Protein AF-0000000080701431 (afdb_homodimer)

Structure (mmCIF, N/CA/C/O backbone):
data_AF-0000000080701431-model_v1
#
loop_
_entity.id
_entity.type
_entity.pdbx_description
1 polymer 'Cation transport protein'
#
loop_
_atom_site.group_PDB
_atom_site.id
_atom_site.type_symbol
_atom_site.label_atom_id
_atom_site.label_alt_id
_atom_site.label_comp_id
_atom_site.label_asym_id
_atom_site.label_entity_id
_atom_site.label_seq_id
_atom_site.pdbx_PDB_ins_code
_atom_site.Cartn_x
_atom_site.Cartn_y
_atom_site.Cartn_z
_atom_site.occupancy
_atom_site.B_iso_or_equiv
_atom_site.auth_seq_id
_atom_site.auth_comp_id
_atom_site.auth_asym_id
_atom_site.auth_atom_id
_atom_site.pdbx_PDB_model_num
ATOM 1 N N . MET A 1 1 ? 21.828 13.633 26.547 1 78.06 1 MET A N 1
ATOM 2 C CA . MET A 1 1 ? 20.953 14.578 25.859 1 78.06 1 MET A CA 1
ATOM 3 C C . MET A 1 1 ? 20.766 15.844 26.688 1 78.06 1 MET A C 1
ATOM 5 O O . MET A 1 1 ? 20.688 15.781 27.922 1 78.06 1 MET A O 1
ATOM 9 N N . ASN A 1 2 ? 20.828 17.016 26.078 1 79.94 2 ASN A N 1
ATOM 10 C CA . ASN A 1 2 ? 20.688 18.297 26.766 1 79.94 2 ASN A CA 1
ATOM 11 C C . ASN A 1 2 ? 19.219 18.609 27.062 1 79.94 2 ASN A C 1
ATOM 13 O O . ASN A 1 2 ? 18.641 19.516 26.469 1 79.94 2 ASN A O 1
ATOM 17 N N . TRP A 1 3 ? 18.703 18.016 28.078 1 84.06 3 TRP A N 1
ATOM 18 C CA . TRP A 1 3 ? 17.297 18.062 28.438 1 84.06 3 TRP A CA 1
ATOM 19 C C . TRP A 1 3 ? 16.906 19.453 28.938 1 84.06 3 TRP A C 1
ATOM 21 O O . TRP A 1 3 ? 15.852 19.984 28.562 1 84.06 3 TRP A O 1
ATOM 31 N N . PRO A 1 4 ? 17.75 20.078 29.641 1 84.56 4 PRO A N 1
ATOM 32 C CA . PRO A 1 4 ? 17.375 21.406 30.125 1 84.56 4 PRO A CA 1
ATOM 33 C C . PRO A 1 4 ? 17.172 22.422 29 1 84.56 4 PRO A C 1
ATOM 35 O O . PRO A 1 4 ? 16.281 23.266 29.078 1 84.56 4 PRO A O 1
ATOM 38 N N . TYR A 1 5 ? 17.891 22.281 28.094 1 83.56 5 TYR A N 1
ATOM 39 C CA . TYR A 1 5 ? 17.766 23.203 26.969 1 83.56 5 TYR A CA 1
ATOM 40 C C . TYR A 1 5 ? 16.484 22.906 26.172 1 83.56 5 TYR A C 1
ATOM 42 O O . TYR A 1 5 ? 15.812 23.828 25.719 1 83.56 5 TYR A O 1
ATOM 50 N N . ILE A 1 6 ? 16.203 21.703 25.984 1 85.94 6 ILE A N 1
ATOM 51 C CA . ILE A 1 6 ? 14.977 21.312 25.297 1 85.94 6 ILE A CA 1
ATOM 52 C C . ILE A 1 6 ? 13.766 21.812 26.078 1 85.94 6 ILE A C 1
ATOM 54 O O . ILE A 1 6 ? 12.828 22.375 25.484 1 85.94 6 ILE A O 1
ATOM 58 N N . GLN A 1 7 ? 13.836 21.672 27.328 1 89.12 7 GLN A N 1
ATOM 59 C CA . GLN A 1 7 ? 12.742 22.125 28.172 1 89.12 7 GLN A CA 1
ATOM 60 C C . GLN A 1 7 ? 12.594 23.641 28.094 1 89.12 7 GLN A C 1
ATOM 62 O O . GLN A 1 7 ? 11.477 24.156 28.094 1 89.12 7 GLN A O 1
ATOM 67 N N . TYR A 1 8 ? 13.641 24.297 28.062 1 88.5 8 TYR A N 1
ATOM 68 C CA . TYR A 1 8 ? 13.633 25.75 27.953 1 88.5 8 TYR A CA 1
ATOM 69 C C . TYR A 1 8 ? 12.961 26.203 26.672 1 88.5 8 TYR A C 1
ATOM 71 O O . TYR A 1 8 ? 12.102 27.078 26.688 1 88.5 8 TYR A O 1
ATOM 79 N N . LEU A 1 9 ? 13.289 25.594 25.609 1 85.69 9 LEU A N 1
ATOM 80 C CA . LEU A 1 9 ? 12.742 25.969 24.312 1 85.69 9 LEU A CA 1
ATOM 81 C C . LEU A 1 9 ? 11.258 25.625 24.219 1 85.69 9 LEU A C 1
ATOM 83 O O . LEU A 1 9 ? 10.469 26.406 23.672 1 85.69 9 LEU A O 1
ATOM 87 N N . ILE A 1 10 ? 10.914 24.562 24.766 1 90.12 10 ILE A N 1
ATOM 88 C CA . ILE A 1 10 ? 9.516 24.156 24.781 1 90.12 10 ILE A CA 1
ATOM 89 C C . ILE A 1 10 ? 8.703 25.125 25.625 1 90.12 10 ILE A C 1
ATOM 91 O O . ILE A 1 10 ? 7.574 25.469 25.266 1 90.12 10 ILE A O 1
ATOM 95 N N . GLY A 1 11 ? 9.289 25.453 26.703 1 91.69 11 GLY A N 1
ATOM 96 C CA . GLY A 1 11 ? 8.617 26.422 27.547 1 91.69 11 GLY A CA 1
ATOM 97 C C . GLY A 1 11 ? 8.344 27.734 26.844 1 91.69 11 GLY A C 1
ATOM 98 O O . GLY A 1 11 ? 7.246 28.281 26.969 1 91.69 11 GLY A O 1
ATOM 99 N N . ARG A 1 12 ? 9.219 28.203 26.125 1 89.56 12 ARG A N 1
ATOM 100 C CA . ARG A 1 12 ? 9.055 29.438 25.391 1 89.56 12 ARG A CA 1
ATOM 101 C C . ARG A 1 12 ? 8.008 29.297 24.281 1 89.56 12 ARG A C 1
ATOM 103 O O . ARG A 1 12 ? 7.262 30.234 24 1 89.56 12 ARG A O 1
ATOM 110 N N . LEU A 1 13 ? 8.031 28.172 23.703 1 90.62 13 LEU A N 1
ATOM 111 C CA . LEU A 1 13 ? 7.039 27.906 22.672 1 90.62 13 LEU A CA 1
ATOM 112 C C . LEU A 1 13 ? 5.633 27.906 23.266 1 90.62 13 LEU A C 1
ATOM 114 O O . LEU A 1 13 ? 4.684 28.359 22.625 1 90.62 13 LEU A O 1
ATOM 118 N N . LEU A 1 14 ? 5.527 27.359 24.391 1 93.56 14 LEU A N 1
ATOM 119 C CA . LEU A 1 14 ? 4.227 27.328 25.047 1 93.56 14 LEU A CA 1
ATOM 120 C C . LEU A 1 14 ? 3.766 28.75 25.375 1 93.56 14 LEU A C 1
ATOM 122 O O . LEU A 1 14 ? 2.568 29.047 25.328 1 93.56 14 LEU A O 1
ATOM 126 N N . MET A 1 15 ? 4.676 29.594 25.703 1 93.38 15 MET A N 1
ATOM 127 C CA . MET A 1 15 ? 4.32 30.984 25.938 1 93.38 15 MET A CA 1
ATOM 128 C C . MET A 1 15 ? 3.807 31.656 24.672 1 93.38 15 MET A C 1
ATOM 130 O O . MET A 1 15 ? 2.869 32.438 24.719 1 93.38 15 MET A O 1
ATOM 134 N N . VAL A 1 16 ? 4.422 31.312 23.625 1 91.56 16 VAL A N 1
ATOM 135 C CA . VAL A 1 16 ? 3.977 31.844 22.344 1 91.56 16 VAL A CA 1
ATOM 136 C C . VAL A 1 16 ? 2.582 31.312 22.031 1 91.56 16 VAL A C 1
ATOM 138 O O . VAL A 1 16 ? 1.734 32.031 21.5 1 91.56 16 VAL A O 1
ATOM 141 N N . LEU A 1 17 ? 2.357 30.047 22.312 1 93.56 17 LEU A N 1
ATOM 142 C CA . LEU A 1 17 ? 1.045 29.453 22.078 1 93.56 17 LEU A CA 1
ATOM 143 C C . LEU A 1 17 ? -0.028 30.188 22.891 1 93.56 17 LEU A C 1
ATOM 145 O O . LEU A 1 17 ? -1.142 30.391 22.391 1 93.56 17 LEU A O 1
ATOM 149 N N . SER A 1 18 ? 0.318 30.531 24.094 1 95.75 18 SER A N 1
ATOM 150 C CA . SER A 1 18 ? -0.618 31.281 24.922 1 95.75 18 SER A CA 1
ATOM 151 C C . SER A 1 18 ? -1.02 32.594 24.266 1 95.75 18 SER A C 1
ATOM 153 O O . SER A 1 18 ? -2.193 32.969 24.281 1 95.75 18 SER A O 1
ATOM 155 N N . LEU A 1 19 ? -0.115 33.219 23.594 1 93.81 19 LEU A N 1
ATOM 156 C CA . LEU A 1 19 ? -0.383 34.469 22.906 1 93.81 19 LEU A CA 1
ATOM 157 C C . LEU A 1 19 ? -1.188 34.25 21.625 1 93.81 19 LEU A C 1
ATOM 159 O O . LEU A 1 19 ? -1.981 35.094 21.219 1 93.81 19 LEU A O 1
ATOM 163 N N . LEU A 1 20 ? -0.978 33.125 21.047 1 94.12 20 LEU A N 1
ATOM 164 C CA . LEU A 1 20 ? -1.674 32.812 19.812 1 94.12 20 LEU A CA 1
ATOM 165 C C . LEU A 1 20 ? -3.15 32.531 20.078 1 94.12 20 LEU A C 1
ATOM 167 O O . LEU A 1 20 ? -3.957 32.5 19.141 1 94.12 20 LEU A O 1
ATOM 171 N N . MET A 1 21 ? -3.521 32.312 21.297 1 96.69 21 MET A N 1
ATOM 172 C CA . MET A 1 21 ? -4.926 32.094 21.641 1 96.69 21 MET A CA 1
ATOM 173 C C . MET A 1 21 ? -5.668 33.438 21.766 1 96.69 21 MET A C 1
ATOM 175 O O . MET A 1 21 ? -6.902 33.438 21.797 1 96.69 21 MET A O 1
ATOM 179 N N . LEU A 1 22 ? -4.98 34.531 21.672 1 96.31 22 LEU A N 1
ATOM 180 C CA . LEU A 1 22 ? -5.551 35.844 21.891 1 96.31 22 LEU A CA 1
ATOM 181 C C . LEU A 1 22 ? -6.52 36.219 20.766 1 96.31 22 LEU A C 1
ATOM 183 O O . LEU A 1 22 ? -7.613 36.719 21.031 1 96.31 22 LEU A O 1
ATOM 187 N N . PRO A 1 23 ? -6.129 35.969 19.5 1 96.12 23 PRO A N 1
ATOM 188 C CA . PRO A 1 23 ? -7.094 36.312 18.453 1 96.12 23 PRO A CA 1
ATOM 189 C C . PRO A 1 23 ? -8.43 35.594 18.625 1 96.12 23 PRO A C 1
ATOM 191 O O . PRO A 1 23 ? -9.484 36.188 18.375 1 96.12 23 PRO A O 1
ATOM 194 N N . SER A 1 24 ? -8.422 34.406 19 1 96.75 24 SER A N 1
ATOM 195 C CA . SER A 1 24 ? -9.664 33.656 19.219 1 96.75 24 SER A CA 1
ATOM 196 C C . SER A 1 24 ? -10.438 34.25 20.406 1 96.75 24 SER A C 1
ATOM 198 O O . SER A 1 24 ? -11.672 34.25 20.406 1 96.75 24 SER A O 1
ATOM 200 N N . LEU A 1 25 ? -9.719 34.688 21.453 1 96.69 25 LEU A N 1
ATOM 201 C CA . LEU A 1 25 ? -10.367 35.344 22.578 1 96.69 25 LEU A CA 1
ATOM 202 C C . LEU A 1 25 ? -11.039 36.625 22.141 1 96.69 25 LEU A C 1
ATOM 204 O O . LEU A 1 25 ? -12.148 36.938 22.594 1 96.69 25 LEU A O 1
ATOM 208 N N . LEU A 1 26 ? -10.383 37.375 21.297 1 96.62 26 LEU A N 1
ATOM 209 C CA . LEU A 1 26 ? -10.961 38.625 20.781 1 96.62 26 LEU A CA 1
ATOM 210 C C . LEU A 1 26 ? -12.234 38.344 20 1 96.62 26 LEU A C 1
ATOM 212 O O . LEU A 1 26 ? -13.203 39.094 20.078 1 96.62 26 LEU A O 1
ATOM 216 N N . VAL A 1 27 ? -12.195 37.281 19.219 1 96.56 27 VAL A N 1
ATOM 217 C CA . VAL A 1 27 ? -13.383 36.906 18.469 1 96.56 27 VAL A CA 1
ATOM 218 C C . VAL A 1 27 ? -14.516 36.531 19.438 1 96.56 27 VAL A C 1
ATOM 220 O O . VAL A 1 27 ? -15.68 36.875 19.188 1 96.56 27 VAL A O 1
ATOM 223 N N . ALA A 1 28 ? -14.211 35.906 20.547 1 96.19 28 ALA A N 1
ATOM 224 C CA . ALA A 1 28 ? -15.219 35.562 21.547 1 96.19 28 ALA A CA 1
ATOM 225 C C . ALA A 1 28 ? -15.875 36.812 22.109 1 96.19 28 ALA A C 1
ATOM 227 O O . ALA A 1 28 ? -17.078 36.844 22.344 1 96.19 28 ALA A O 1
ATOM 228 N N . VAL A 1 29 ? -15.125 37.875 22.297 1 95.69 29 VAL A N 1
ATOM 229 C CA . VAL A 1 29 ? -15.625 39.125 22.859 1 95.69 29 VAL A CA 1
ATOM 230 C C . VAL A 1 29 ? -16.422 39.906 21.812 1 95.69 29 VAL A C 1
ATOM 232 O O . VAL A 1 29 ? -17.5 40.438 22.125 1 95.69 29 VAL A O 1
ATOM 235 N N . ILE A 1 30 ? -15.938 39.906 20.578 1 94.88 30 ILE A N 1
ATOM 236 C CA . ILE A 1 30 ? -16.594 40.656 19.516 1 94.88 30 ILE A CA 1
ATOM 237 C C . ILE A 1 30 ? -17.953 40.062 19.203 1 94.88 30 ILE A C 1
ATOM 239 O O . ILE A 1 30 ? -18.938 40.781 19.016 1 94.88 30 ILE A O 1
ATOM 243 N N . TYR A 1 31 ? -17.984 38.781 19.203 1 94.81 31 TYR A N 1
ATOM 244 C CA . TYR A 1 31 ? -19.234 38.125 18.859 1 94.81 31 TYR A CA 1
ATOM 245 C C . TYR A 1 31 ? -20.062 37.844 20.109 1 94.81 31 TYR A C 1
ATOM 247 O O . TYR A 1 31 ? -21.125 37.188 20.031 1 94.81 31 TYR A O 1
ATOM 255 N N . GLN A 1 32 ? -19.594 38.25 21.266 1 93.19 32 GLN A N 1
ATOM 256 C CA . GLN A 1 32 ? -20.312 38.188 22.547 1 93.19 32 GLN A CA 1
ATOM 257 C C . GLN A 1 32 ? -20.719 36.75 22.844 1 93.19 32 GLN A C 1
ATOM 259 O O . GLN A 1 32 ? -21.875 36.469 23.156 1 93.19 32 GLN A O 1
ATOM 264 N N . ASN A 1 33 ? -19.672 35.969 22.828 1 94.12 33 ASN A N 1
ATOM 265 C CA . ASN A 1 33 ? -19.922 34.562 23.219 1 94.12 33 ASN A CA 1
ATOM 266 C C . ASN A 1 33 ? -20.172 34.438 24.719 1 94.12 33 ASN A C 1
ATOM 268 O O . ASN A 1 33 ? -19.938 35.406 25.469 1 94.12 33 ASN A O 1
ATOM 272 N N . GLY A 1 34 ? -20.75 33.312 25.156 1 91.81 34 GLY A N 1
ATOM 273 C CA . GLY A 1 34 ? -21.047 33.062 26.562 1 91.81 34 GLY A CA 1
ATOM 274 C C . GLY A 1 34 ? -19.828 33.219 27.453 1 91.81 34 GLY A C 1
ATOM 275 O O . GLY A 1 34 ? -18.703 33 27 1 91.81 34 GLY A O 1
ATOM 276 N N . ILE A 1 35 ? -20.047 33.562 28.656 1 93.81 35 ILE A N 1
ATOM 277 C CA . ILE A 1 35 ? -18.984 33.812 29.609 1 93.81 35 ILE A CA 1
ATOM 278 C C . ILE A 1 35 ? -18.141 32.562 29.797 1 93.81 35 ILE A C 1
ATOM 280 O O . ILE A 1 35 ? -16.938 32.625 30 1 93.81 35 ILE A O 1
ATOM 284 N N . LYS A 1 36 ? -18.766 31.5 29.688 1 94.06 36 LYS A N 1
ATOM 285 C CA . LYS A 1 36 ? -18.062 30.234 29.844 1 94.06 36 LYS A CA 1
ATOM 286 C C . LYS A 1 36 ? -17 30.047 28.766 1 94.06 36 LYS A C 1
ATOM 288 O O . LYS A 1 36 ? -15.891 29.578 29.031 1 94.06 36 LYS A O 1
ATOM 293 N N . VAL A 1 37 ? -17.328 30.406 27.578 1 95.44 37 VAL A N 1
ATOM 294 C CA . VAL A 1 37 ? -16.406 30.281 26.438 1 95.44 37 VAL A CA 1
ATOM 295 C C . VAL A 1 37 ? -15.266 31.266 26.594 1 95.44 37 VAL A C 1
ATOM 297 O O . VAL A 1 37 ? -14.102 30.922 26.375 1 95.44 37 VAL A O 1
ATOM 300 N N . ILE A 1 38 ? -15.562 32.469 27 1 96.12 38 ILE A N 1
ATOM 301 C CA . ILE A 1 38 ? -14.539 33.5 27.188 1 96.12 38 ILE A CA 1
ATOM 302 C C . ILE A 1 38 ? -13.562 33.062 28.281 1 96.12 38 ILE A C 1
ATOM 304 O O . ILE A 1 38 ? -12.344 33.125 28.094 1 96.12 38 ILE A O 1
ATOM 308 N N . LEU A 1 39 ? -14.117 32.5 29.328 1 95.94 39 LEU A N 1
ATOM 309 C CA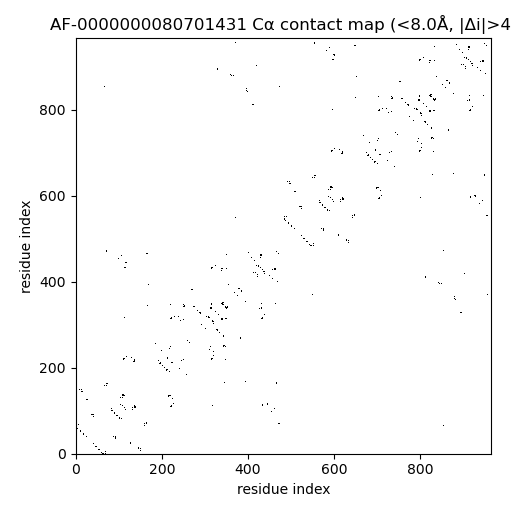 . LEU A 1 39 ? -13.289 32.062 30.438 1 95.94 39 LEU A CA 1
ATOM 310 C C . LEU A 1 39 ? -12.445 30.859 30.047 1 95.94 39 LEU A C 1
ATOM 312 O O . LEU A 1 39 ? -11.336 30.688 30.547 1 95.94 39 LEU A O 1
ATOM 316 N N . SER A 1 40 ? -13 30.031 29.203 1 96.44 40 SER A N 1
ATOM 317 C CA . SER A 1 40 ? -12.242 28.875 28.766 1 96.44 40 SER A CA 1
ATOM 318 C C . SER A 1 40 ? -10.953 29.297 28.062 1 96.44 40 SER A C 1
ATOM 320 O O . SER A 1 40 ? -9.906 28.672 28.25 1 96.44 40 SER A O 1
ATOM 322 N N . PHE A 1 41 ? -11 30.312 27.219 1 97.25 41 PHE A N 1
ATOM 323 C CA . PHE A 1 41 ? -9.805 30.797 26.547 1 97.25 41 PHE A CA 1
ATOM 324 C C . PHE A 1 41 ? -8.859 31.484 27.516 1 97.25 41 PHE A C 1
ATOM 326 O O . PHE A 1 41 ? -7.645 31.266 27.469 1 97.25 41 PHE A O 1
ATOM 333 N N . VAL A 1 42 ? -9.414 32.25 28.453 1 97.19 42 VAL A N 1
ATOM 334 C CA . VAL A 1 42 ? -8.586 32.969 29.422 1 97.19 42 VAL A CA 1
ATOM 335 C C . VAL A 1 42 ? -7.848 31.969 30.312 1 97.19 42 VAL A C 1
ATOM 337 O O . VAL A 1 42 ? -6.637 32.094 30.516 1 97.19 42 VAL A O 1
ATOM 340 N N . ILE A 1 43 ? -8.562 31.016 30.797 1 97.38 43 ILE A N 1
ATOM 341 C CA . ILE A 1 43 ? -7.965 30.016 31.688 1 97.38 43 ILE A CA 1
ATOM 342 C C . ILE A 1 43 ? -6.898 29.219 30.922 1 97.38 43 ILE A C 1
ATOM 344 O O . ILE A 1 43 ? -5.824 28.938 31.469 1 97.38 43 ILE A O 1
ATOM 348 N N . SER A 1 44 ? -7.246 28.828 29.703 1 97.69 44 SER A N 1
ATOM 349 C CA . SER A 1 44 ? -6.281 28.094 28.891 1 97.69 44 SER A CA 1
ATOM 350 C C . SER A 1 44 ? -5.02 28.922 28.656 1 97.69 44 SER A C 1
ATOM 352 O O . SER A 1 44 ? -3.908 28.391 28.703 1 97.69 44 SER A O 1
ATOM 354 N N . MET A 1 45 ? -5.148 30.188 28.391 1 97.75 45 MET A N 1
ATOM 355 C CA . MET A 1 45 ? -4.012 31.078 28.156 1 97.75 45 MET A CA 1
ATOM 356 C C . MET A 1 45 ? -3.15 31.203 29.406 1 97.75 45 MET A C 1
ATOM 358 O O . MET A 1 45 ? -1.923 31.125 29.328 1 97.75 45 MET A O 1
ATOM 362 N N . VAL A 1 46 ? -3.791 31.344 30.5 1 97.38 46 VAL A N 1
ATOM 363 C CA . VAL A 1 46 ? -3.076 31.531 31.766 1 97.38 46 VAL A CA 1
ATOM 364 C C . VAL A 1 46 ? -2.328 30.25 32.125 1 97.38 46 VAL A C 1
ATOM 366 O O . VAL A 1 46 ? -1.149 30.297 32.5 1 97.38 46 VAL A O 1
ATOM 369 N N . ILE A 1 47 ? -2.994 29.156 32.031 1 97.44 47 ILE A N 1
ATOM 370 C CA . ILE A 1 47 ? -2.371 27.875 32.375 1 97.44 47 ILE A CA 1
ATOM 371 C C . ILE A 1 47 ? -1.174 27.641 31.453 1 97.44 47 ILE A C 1
ATOM 373 O O . ILE A 1 47 ? -0.091 27.266 31.922 1 97.44 47 ILE 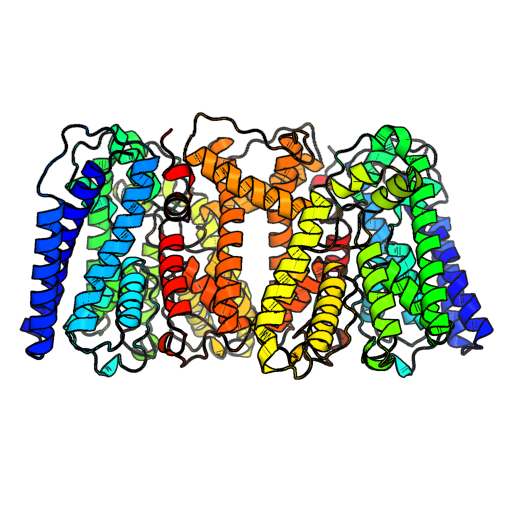A O 1
ATOM 377 N N . THR A 1 48 ? -1.405 27.812 30.172 1 97.31 48 THR A N 1
ATOM 378 C CA . THR A 1 48 ? -0.346 27.562 29.203 1 97.31 48 THR A CA 1
ATOM 379 C C . THR A 1 48 ? 0.821 28.531 29.422 1 97.31 48 THR A C 1
ATOM 381 O O . THR A 1 48 ? 1.984 28.125 29.328 1 97.31 48 THR A O 1
ATOM 384 N N . PHE A 1 49 ? 0.527 29.719 29.734 1 96.56 49 PHE A N 1
ATOM 385 C CA . PHE A 1 49 ? 1.569 30.703 29.984 1 96.56 49 PHE A CA 1
ATOM 386 C C . PHE A 1 49 ? 2.355 30.375 31.25 1 96.56 49 PHE A C 1
ATOM 388 O O . PHE A 1 49 ? 3.586 30.453 31.25 1 96.56 49 PHE A O 1
ATOM 395 N N . ILE A 1 50 ? 1.697 30.016 32.281 1 96.94 50 ILE A N 1
ATOM 396 C CA . ILE A 1 50 ? 2.348 29.688 33.531 1 96.94 50 ILE A CA 1
ATOM 397 C C . ILE A 1 50 ? 3.234 28.469 33.375 1 96.94 50 ILE A C 1
ATOM 399 O O . ILE A 1 50 ? 4.383 28.453 33.812 1 96.94 50 ILE A O 1
ATOM 403 N N . VAL A 1 51 ? 2.723 27.469 32.781 1 96.31 51 VAL A N 1
ATOM 404 C CA . VAL A 1 51 ? 3.502 26.266 32.562 1 96.31 51 VAL A CA 1
ATOM 405 C C . VAL A 1 51 ? 4.715 26.578 31.672 1 96.31 51 VAL A C 1
ATOM 407 O O . VAL A 1 51 ? 5.816 26.094 31.938 1 96.31 51 VAL A O 1
ATOM 410 N N . GLY A 1 52 ? 4.504 27.344 30.656 1 94.94 52 GLY A N 1
ATOM 411 C CA . GLY A 1 52 ? 5.613 27.75 29.812 1 94.94 52 GLY A CA 1
ATOM 412 C C . GLY A 1 52 ? 6.672 28.547 30.562 1 94.94 52 GLY A C 1
ATOM 413 O O . GLY A 1 52 ? 7.867 28.312 30.375 1 94.94 52 GLY A O 1
ATOM 414 N N . LYS A 1 53 ? 6.211 29.406 31.391 1 94.06 53 LYS A N 1
ATOM 415 C CA . LYS A 1 53 ? 7.129 30.234 32.156 1 94.06 53 LYS A CA 1
ATOM 416 C C . LYS A 1 53 ? 7.914 29.406 33.188 1 94.06 53 LYS A C 1
ATOM 418 O O . LYS A 1 53 ? 9.109 29.625 33.375 1 94.06 53 LYS A O 1
ATOM 423 N N . VAL A 1 54 ? 7.254 28.5 33.75 1 94.31 54 VAL A N 1
ATOM 424 C CA . VAL A 1 54 ? 7.902 27.641 34.75 1 94.31 54 VAL A CA 1
ATOM 425 C C . VAL A 1 54 ? 8.93 26.75 34.062 1 94.31 54 VAL A C 1
ATOM 427 O O . VAL A 1 54 ? 10.016 26.516 34.594 1 94.31 54 VAL A O 1
ATOM 430 N N . MET A 1 55 ? 8.633 26.297 32.906 1 92.62 55 MET A N 1
ATOM 431 C CA . MET A 1 55 ? 9.539 25.422 32.156 1 92.62 55 MET A CA 1
ATOM 432 C C . MET A 1 55 ? 10.734 26.219 31.625 1 92.62 55 MET A C 1
ATOM 434 O O . MET A 1 55 ? 11.82 25.656 31.453 1 92.62 55 MET A O 1
ATOM 438 N N . SER A 1 56 ? 10.609 27.469 31.359 1 88.69 56 SER A N 1
ATOM 439 C CA . SER A 1 56 ? 11.664 28.266 30.766 1 88.69 56 SER A CA 1
ATOM 440 C C . SER A 1 56 ? 12.367 29.141 31.797 1 88.69 56 SER A C 1
ATOM 442 O O . SER A 1 56 ? 13.039 30.109 31.453 1 88.69 56 SER A O 1
ATOM 444 N N . PHE A 1 57 ? 12.211 28.859 32.969 1 83.44 57 PHE A N 1
ATOM 445 C CA . PHE A 1 57 ? 12.711 29.734 34.031 1 83.44 57 PHE A CA 1
ATOM 446 C C . PHE A 1 57 ? 14.234 29.766 34.031 1 83.44 57 PHE A C 1
ATOM 448 O O . PHE A 1 57 ? 14.836 30.812 34.25 1 83.44 57 PHE A O 1
ATOM 455 N N . ARG A 1 58 ? 15.008 28.625 33.75 1 78.25 58 ARG A N 1
ATOM 456 C CA . ARG A 1 58 ? 16.469 28.609 33.781 1 78.25 58 ARG A CA 1
ATOM 457 C C . ARG A 1 58 ? 17.047 28.359 32.406 1 78.25 58 ARG A C 1
ATOM 459 O O . ARG A 1 58 ? 16.75 27.344 31.766 1 78.25 58 ARG A O 1
ATOM 466 N N . GLN A 1 59 ? 17.672 29.406 31.922 1 77.19 59 GLN A N 1
ATOM 467 C CA . GLN A 1 59 ? 18.375 29.203 30.656 1 77.19 59 GLN A CA 1
ATOM 468 C C . GLN A 1 59 ? 19.672 28.422 30.875 1 77.19 59 GLN A C 1
ATOM 470 O O . GLN A 1 59 ? 20.531 28.844 31.641 1 77.19 59 GLN A O 1
ATOM 475 N N . PRO A 1 60 ? 19.609 27.312 30.172 1 77.19 60 PRO A N 1
ATOM 476 C CA . PRO A 1 60 ? 20.828 26.5 30.375 1 77.19 60 PRO A CA 1
ATOM 477 C C . PRO A 1 60 ? 22.062 27.125 29.719 1 77.19 60 PRO A C 1
ATOM 479 O O . PRO A 1 60 ? 21.938 27.844 28.734 1 77.19 60 PRO A O 1
ATOM 482 N N . GLU A 1 61 ? 23.266 26.828 30.297 1 68.81 61 GLU A N 1
ATOM 483 C CA . GLU A 1 61 ? 24.531 27.375 29.844 1 68.81 61 GLU A CA 1
ATOM 484 C C . GLU A 1 61 ? 25.016 26.672 28.578 1 68.81 61 GLU A C 1
ATOM 486 O O . GLU A 1 61 ? 25.547 27.312 27.672 1 68.81 61 GLU A O 1
ATOM 491 N N . LYS A 1 62 ? 24.828 25.312 28.469 1 65.88 62 LYS A N 1
ATOM 492 C CA . LYS A 1 62 ? 25.344 24.578 27.312 1 65.88 62 LYS A CA 1
ATOM 493 C C . LYS A 1 62 ? 24.297 24.484 26.203 1 65.88 62 LYS A C 1
ATOM 495 O O . LYS A 1 62 ? 23.203 23.953 26.422 1 65.88 62 LYS A O 1
ATOM 500 N N . ASP A 1 63 ? 24.672 25.172 25.203 1 66.81 63 ASP A N 1
ATOM 501 C CA . ASP A 1 63 ? 23.703 25.219 24.125 1 66.81 63 ASP A CA 1
ATOM 502 C C . ASP A 1 63 ? 24.094 24.281 22.984 1 66.81 63 ASP A C 1
ATOM 504 O O . ASP A 1 63 ? 23.859 24.578 21.812 1 66.81 63 ASP A O 1
ATOM 508 N N . VAL A 1 64 ? 24.797 23.141 23.406 1 64.06 64 VAL A N 1
ATOM 509 C CA . VAL A 1 64 ? 25.188 22.219 22.344 1 64.06 64 VAL A CA 1
ATOM 510 C C . VAL A 1 64 ? 23.969 21.438 21.859 1 64.06 64 VAL A C 1
ATOM 512 O O . VAL A 1 64 ? 23.203 20.906 22.672 1 64.06 64 VAL A O 1
ATOM 515 N N . PHE A 1 65 ? 23.641 21.609 20.594 1 68.38 65 PHE A N 1
ATOM 516 C CA . PHE A 1 65 ? 22.438 21.078 19.984 1 68.38 65 PHE A CA 1
ATOM 517 C C . PHE A 1 65 ? 22.781 20.172 18.812 1 68.38 65 PHE A C 1
ATOM 519 O O . PHE A 1 65 ? 23.422 20.609 17.844 1 68.38 65 PHE A O 1
ATOM 526 N N . PHE A 1 66 ? 22.578 18.797 19.078 1 71.19 66 PHE A N 1
ATOM 527 C CA . PHE A 1 66 ? 22.844 17.875 17.969 1 71.19 66 PHE A CA 1
ATOM 528 C C . PHE A 1 66 ? 21.531 17.438 17.297 1 71.19 66 PHE A C 1
ATOM 530 O O . PHE A 1 66 ? 20.469 17.969 17.609 1 71.19 66 PHE A O 1
ATOM 537 N N . ALA A 1 67 ? 21.672 16.578 16.266 1 72.06 67 ALA A N 1
ATOM 538 C CA . ALA A 1 67 ? 20.531 16.109 15.461 1 72.06 67 ALA A CA 1
ATOM 539 C C . ALA A 1 67 ? 19.516 15.398 16.328 1 72.06 67 ALA A C 1
ATOM 541 O O . ALA A 1 67 ? 18.297 15.625 16.188 1 72.06 67 ALA A O 1
ATOM 542 N N . ARG A 1 68 ? 19.984 14.695 17.25 1 76.81 68 ARG A N 1
ATOM 543 C CA . ARG A 1 68 ? 19.109 13.914 18.125 1 76.81 68 ARG A CA 1
ATOM 544 C C . ARG A 1 68 ? 18.219 14.828 18.969 1 76.81 68 ARG A C 1
ATOM 546 O O . ARG A 1 68 ? 17.016 14.594 19.094 1 76.81 68 ARG A O 1
ATOM 553 N N . GLU A 1 69 ? 18.75 15.859 19.469 1 79.06 69 GLU A N 1
ATOM 554 C CA . GLU A 1 69 ? 18 16.812 20.281 1 79.06 69 GLU A CA 1
ATOM 555 C C . GLU A 1 69 ? 17 17.578 19.453 1 79.06 69 GLU A C 1
ATOM 557 O O . GLU A 1 69 ? 15.906 17.922 19.938 1 79.06 69 GLU A O 1
ATOM 562 N N . GLY A 1 70 ? 17.375 17.812 18.234 1 78.5 70 GLY A N 1
ATOM 563 C CA . GLY A 1 70 ? 16.453 18.516 17.328 1 78.5 70 GLY A CA 1
ATOM 564 C C . GLY A 1 70 ? 15.195 17.719 17.047 1 78.5 70 GLY A C 1
ATOM 565 O O . GLY A 1 70 ? 14.086 18.266 17.094 1 78.5 70 GLY A O 1
ATOM 566 N N . PHE A 1 71 ? 15.383 16.469 16.828 1 80.94 71 PHE A N 1
ATOM 567 C CA . PHE A 1 71 ? 14.242 15.617 16.531 1 80.94 71 PHE A CA 1
ATOM 568 C C . PHE A 1 71 ? 13.328 15.484 17.75 1 80.94 71 PHE A C 1
ATOM 570 O O . PHE A 1 71 ? 12.109 15.531 17.625 1 80.94 71 PHE A O 1
ATOM 577 N N . VAL A 1 72 ? 13.875 15.391 18.828 1 83.88 72 VAL A N 1
ATOM 578 C CA . VAL A 1 72 ? 13.109 15.227 20.062 1 83.88 72 VAL A CA 1
ATOM 579 C C . VAL A 1 72 ? 12.375 16.516 20.391 1 83.88 72 VAL A C 1
ATOM 581 O O . VAL A 1 72 ? 11.203 16.5 20.781 1 83.88 72 VAL A O 1
ATOM 584 N N . LEU A 1 73 ? 13.031 17.609 20.203 1 84.94 73 LEU A N 1
ATOM 585 C CA . LEU A 1 73 ? 12.445 18.922 20.484 1 84.94 73 LEU A CA 1
ATOM 586 C C . LEU A 1 73 ? 11.203 19.141 19.641 1 84.94 73 LEU A C 1
ATOM 588 O O . LEU A 1 73 ? 10.148 19.516 20.172 1 84.94 73 LEU A O 1
ATOM 592 N N . VAL A 1 74 ? 11.352 18.844 18.406 1 84.56 74 VAL A N 1
ATOM 593 C CA . VAL A 1 74 ? 10.242 19.109 17.484 1 84.56 74 VAL A CA 1
ATOM 594 C C . VAL A 1 74 ? 9.078 18.172 17.797 1 84.56 74 VAL A C 1
ATOM 596 O O . VAL A 1 74 ? 7.926 18.609 17.875 1 84.56 74 VAL A O 1
ATOM 599 N N . SER A 1 75 ? 9.352 17 17.984 1 88.38 75 SER A N 1
ATOM 600 C CA . SER A 1 75 ? 8.297 16.031 18.266 1 88.38 75 SER A CA 1
ATOM 601 C C . SER A 1 75 ? 7.578 16.359 19.562 1 88.38 75 SER A C 1
ATOM 603 O O . SER A 1 75 ? 6.348 16.422 19.609 1 88.38 75 SER A O 1
ATOM 605 N N . LEU A 1 76 ? 8.281 16.656 20.547 1 89.75 76 LEU A N 1
ATOM 606 C CA . LEU A 1 76 ? 7.688 16.938 21.844 1 89.75 76 LEU A CA 1
ATOM 607 C C . LEU A 1 76 ? 6.91 18.25 21.812 1 89.75 76 LEU A C 1
ATOM 609 O O . LEU A 1 76 ? 5.879 18.391 22.469 1 89.75 76 LEU A O 1
ATOM 613 N N . SER A 1 77 ? 7.449 19.156 21.109 1 90.12 77 SER A N 1
ATOM 614 C CA . SER A 1 77 ? 6.762 20.438 20.984 1 90.12 77 SER A CA 1
ATOM 615 C C . SER A 1 77 ? 5.387 20.266 20.359 1 90.12 77 SER A C 1
ATOM 617 O O . SER A 1 77 ? 4.406 20.859 20.828 1 90.12 77 SER A O 1
ATOM 619 N N . TRP A 1 78 ? 5.316 19.469 19.344 1 91.69 78 TRP A N 1
ATOM 620 C CA . TRP A 1 78 ? 4.043 19.25 18.672 1 91.69 78 TRP A CA 1
ATOM 621 C C . TRP A 1 78 ? 3.051 18.531 19.578 1 91.69 78 TRP A C 1
ATOM 623 O O . TRP A 1 78 ? 1.854 18.844 19.562 1 91.69 78 TRP A O 1
ATOM 633 N N . PHE A 1 79 ? 3.559 17.641 20.359 1 93.69 79 PHE A N 1
ATOM 634 C CA . PHE A 1 79 ? 2.693 16.938 21.297 1 93.69 79 PHE A CA 1
ATOM 635 C C . PHE A 1 79 ? 2.168 17.891 22.375 1 93.69 79 PHE A C 1
ATOM 637 O O . PHE A 1 79 ? 0.972 17.891 22.672 1 93.69 79 PHE A O 1
ATOM 644 N N . LEU A 1 80 ? 2.957 18.734 22.859 1 93.94 80 LEU A N 1
ATOM 645 C CA . LEU A 1 80 ? 2.578 19.625 23.953 1 93.94 80 LEU A CA 1
ATOM 646 C C . LEU A 1 80 ? 1.7 20.766 23.453 1 93.94 80 LEU A C 1
ATOM 648 O O . LEU A 1 80 ? 0.739 21.156 24.125 1 93.94 80 LEU A O 1
ATOM 652 N N . ILE A 1 81 ? 2.039 21.281 22.375 1 94 81 ILE A N 1
ATOM 653 C CA . ILE A 1 81 ? 1.23 22.359 21.812 1 94 81 ILE A CA 1
ATOM 654 C C . ILE A 1 81 ? -0.187 21.859 21.547 1 94 81 ILE A C 1
ATOM 656 O O . ILE A 1 81 ? -1.161 22.562 21.797 1 94 81 ILE A O 1
ATOM 660 N N . SER A 1 82 ? -0.226 20.672 21.062 1 95.69 82 SER A N 1
ATOM 661 C CA . SER A 1 82 ? -1.541 20.078 20.812 1 95.69 82 SER A CA 1
ATOM 662 C C . SER A 1 82 ? -2.291 19.828 22.109 1 95.69 82 SER A C 1
ATOM 664 O O . SER A 1 82 ? -3.506 20.016 22.188 1 95.69 82 SER A O 1
ATOM 666 N N . LEU A 1 83 ? -1.591 19.422 23.062 1 96.56 83 LEU A N 1
ATOM 667 C CA . LEU A 1 83 ? -2.197 19.141 24.359 1 96.56 83 LEU A CA 1
ATOM 668 C C . LEU A 1 83 ? -2.779 20.406 24.969 1 96.56 83 LEU A C 1
ATOM 670 O O . LEU A 1 83 ? -3.928 20.422 25.422 1 96.56 83 LEU A O 1
ATOM 674 N N . PHE A 1 84 ? -2.025 21.484 24.953 1 96.75 84 PHE A N 1
ATOM 675 C CA . PHE A 1 84 ? -2.48 22.734 25.531 1 96.75 84 PHE A CA 1
ATOM 676 C C . PHE A 1 84 ? -3.453 23.453 24.609 1 96.75 84 PHE A C 1
ATOM 678 O O . PHE A 1 84 ? -4.316 24.203 25.062 1 96.75 84 PHE A O 1
ATOM 685 N N . GLY A 1 85 ? -3.291 23.188 23.344 1 96.44 85 GLY A N 1
ATOM 686 C CA . GLY A 1 85 ? -4.238 23.75 22.406 1 96.44 85 GLY A CA 1
ATOM 687 C C . GLY A 1 85 ? -5.621 23.141 22.5 1 96.44 85 GLY A C 1
ATOM 688 O O . GLY A 1 85 ? -6.594 23.703 22 1 96.44 85 GLY A O 1
ATOM 689 N N . ALA A 1 86 ? -5.676 22.016 23.109 1 97.31 86 ALA A N 1
ATOM 690 C CA . ALA A 1 86 ? -6.941 21.297 23.266 1 97.31 86 ALA A CA 1
ATOM 691 C C . ALA A 1 86 ? -7.742 21.859 24.438 1 97.31 86 ALA A C 1
ATOM 693 O O . ALA A 1 86 ? -8.938 21.594 24.562 1 97.31 86 ALA A O 1
ATOM 694 N N . LEU A 1 87 ? -7.172 22.641 25.266 1 96.88 87 LEU A N 1
ATOM 695 C CA . LEU A 1 87 ? -7.77 23.078 26.516 1 96.88 87 LEU A CA 1
ATOM 696 C C . LEU A 1 87 ? -9 23.953 26.266 1 96.88 87 LEU A C 1
ATOM 698 O O . LEU A 1 87 ? -10.039 23.766 26.891 1 96.88 87 LEU A O 1
ATOM 702 N N . PRO A 1 88 ? -8.906 24.891 25.328 1 96.31 88 PRO A N 1
ATOM 703 C CA . PRO A 1 88 ? -10.109 25.703 25.094 1 96.31 88 PRO A CA 1
ATOM 704 C C . PRO A 1 88 ? -11.312 24.875 24.672 1 96.31 88 PRO A C 1
ATOM 706 O O . PRO A 1 88 ? -12.445 25.172 25.047 1 96.31 88 PRO A O 1
ATOM 709 N N . PHE A 1 89 ? -11.109 23.844 23.938 1 95.38 89 PHE A N 1
ATOM 710 C CA . PHE A 1 89 ? -12.195 22.984 23.484 1 95.38 89 PHE A CA 1
ATOM 711 C C . PHE A 1 89 ? -12.82 22.25 24.672 1 95.38 89 PHE A C 1
ATOM 713 O O . PHE A 1 89 ? -14.047 22.156 24.766 1 95.38 89 PHE A O 1
ATOM 720 N N . TYR A 1 90 ? -12.008 21.766 25.5 1 95.25 90 TYR A N 1
ATOM 721 C CA . TYR A 1 90 ? -12.461 20.969 26.625 1 95.25 90 TYR A CA 1
ATOM 722 C C . TYR A 1 90 ? -13.102 21.828 27.703 1 95.25 90 TYR A C 1
ATOM 724 O O . TYR A 1 90 ? -14.18 21.516 28.203 1 95.25 90 TYR A O 1
ATOM 732 N N . LEU A 1 91 ? -12.516 22.984 28.062 1 95.25 91 LEU A N 1
ATOM 733 C CA . LEU A 1 91 ? -12.961 23.828 29.156 1 95.25 91 LEU A CA 1
ATOM 734 C C . LEU A 1 91 ? -14.219 24.594 28.781 1 95.25 91 LEU A C 1
ATOM 736 O O . LEU A 1 91 ? -14.992 25 29.656 1 95.25 91 LEU A O 1
ATOM 740 N N . SER A 1 92 ? -14.461 24.859 27.562 1 93.38 92 SER A N 1
ATOM 741 C CA . SER A 1 92 ? -15.664 25.547 27.109 1 93.38 92 SER A CA 1
ATOM 742 C C . SER A 1 92 ? -16.891 24.656 27.266 1 93.38 92 SER A C 1
ATOM 744 O O . SER A 1 92 ? -18.016 25.156 27.359 1 93.38 92 SER A O 1
ATOM 746 N N . GLY A 1 93 ? -16.672 23.281 27.219 1 89.75 93 GLY A N 1
ATOM 747 C CA . GLY A 1 93 ? -17.781 22.328 27.281 1 89.75 93 GLY A CA 1
ATOM 748 C C . GLY A 1 93 ? -18.328 21.953 25.922 1 89.75 93 GLY A C 1
ATOM 749 O O . GLY A 1 93 ? -19.266 21.156 25.812 1 89.75 93 GLY A O 1
ATOM 750 N N . ALA A 1 94 ? -17.734 22.531 24.953 1 87.94 94 ALA A N 1
ATOM 751 C CA . ALA A 1 94 ? -18.156 22.172 23.594 1 87.94 94 ALA A CA 1
ATOM 752 C C . ALA A 1 94 ? -17.781 20.734 23.25 1 87.94 94 ALA A C 1
ATOM 754 O O . ALA A 1 94 ? -18.469 20.078 22.469 1 87.94 94 ALA A O 1
ATOM 755 N N . VAL A 1 95 ? -16.688 20.297 23.781 1 89.31 95 VAL A N 1
ATOM 756 C CA . VAL A 1 95 ? -16.25 18.906 23.656 1 89.31 95 VAL A CA 1
ATOM 757 C C . VAL A 1 95 ? -16.188 18.25 25.031 1 89.31 95 VAL A C 1
ATOM 759 O O . VAL A 1 95 ? -15.469 18.719 25.922 1 89.31 95 VAL A O 1
ATOM 762 N N . TYR A 1 96 ? -16.859 17.188 25.141 1 87.5 96 TYR A N 1
ATOM 763 C CA . TYR A 1 96 ? -17.016 16.609 26.469 1 87.5 96 TYR A CA 1
ATOM 764 C C . TYR A 1 96 ? -15.836 15.703 26.812 1 87.5 96 TYR A C 1
ATOM 766 O O . TYR A 1 96 ? -15.406 15.656 27.969 1 87.5 96 TYR A O 1
ATOM 774 N N . SER A 1 97 ? -15.375 15.055 25.891 1 93 97 SER A N 1
ATOM 775 C CA . SER A 1 97 ? -14.258 14.141 26.125 1 93 97 SER A CA 1
ATOM 776 C C . SER A 1 97 ? -12.922 14.812 25.844 1 93 97 SER A C 1
ATOM 778 O O . SER A 1 97 ? -12.758 15.5 24.844 1 93 97 SER A O 1
ATOM 780 N N . PHE A 1 98 ? -11.984 14.664 26.766 1 95.31 98 PHE A N 1
ATOM 781 C CA . PHE A 1 98 ? -10.672 15.266 26.578 1 95.31 98 PHE A CA 1
ATOM 782 C C . PHE A 1 98 ? -9.961 14.648 25.375 1 95.31 98 PHE A C 1
ATOM 784 O O . PHE A 1 98 ? -9.219 15.328 24.672 1 95.31 98 PHE A O 1
ATOM 791 N N . VAL A 1 99 ? -10.172 13.375 25.156 1 95.44 99 VAL A N 1
ATOM 792 C CA . VAL A 1 99 ? -9.555 12.695 24.016 1 95.44 99 VAL A CA 1
ATOM 793 C C . VAL A 1 99 ? -10.062 13.312 22.719 1 95.44 99 VAL A C 1
ATOM 795 O O . VAL A 1 99 ? -9.297 13.508 21.766 1 95.44 99 VAL A O 1
ATOM 798 N N . ASP A 1 100 ? -11.305 13.625 22.719 1 94.38 100 ASP A N 1
ATOM 799 C CA . ASP A 1 100 ? -11.891 14.258 21.531 1 94.38 100 ASP A CA 1
ATOM 800 C C . ASP A 1 100 ? -11.312 15.656 21.328 1 94.38 100 ASP A C 1
ATOM 802 O O . ASP A 1 100 ? -11.055 16.062 20.188 1 94.38 100 ASP A O 1
ATOM 806 N N . ALA A 1 101 ? -11.148 16.375 22.438 1 96 101 ALA A N 1
ATOM 807 C CA . ALA A 1 101 ? -10.555 17.719 22.359 1 96 101 ALA A CA 1
ATOM 808 C C . ALA A 1 101 ? -9.117 17.641 21.844 1 96 101 ALA A C 1
ATOM 810 O O . ALA A 1 101 ? -8.703 18.469 21.031 1 96 101 ALA A O 1
ATOM 811 N N . LEU A 1 102 ? -8.43 16.656 22.375 1 96.81 102 LEU A N 1
ATOM 812 C CA . LEU A 1 102 ? -7.059 16.453 21.922 1 96.81 102 LEU A CA 1
ATOM 813 C C . LEU A 1 102 ? -7.02 16.109 20.438 1 96.81 102 LEU A C 1
ATOM 815 O O . LEU A 1 102 ? -6.18 16.641 19.703 1 96.81 102 LEU A O 1
ATOM 819 N N . PHE A 1 103 ? -7.922 15.258 20.047 1 95.5 103 PHE A N 1
ATOM 820 C CA . PHE A 1 103 ? -8.008 14.867 18.641 1 95.5 103 PHE A CA 1
ATOM 821 C C . PHE A 1 103 ? -8.242 16.094 17.75 1 95.5 103 PHE A C 1
ATOM 823 O O . PHE A 1 103 ? -7.57 16.25 16.734 1 95.5 103 PHE A O 1
ATOM 830 N N . GLU A 1 104 ? -9.109 16.938 18.172 1 94.06 104 GLU A N 1
ATOM 831 C CA . GLU A 1 104 ? -9.438 18.141 17.406 1 94.06 104 GLU A CA 1
ATOM 832 C C . GLU A 1 104 ? -8.242 19.078 17.328 1 94.06 104 GLU A C 1
ATOM 834 O O . GLU A 1 104 ? -7.957 19.641 16.266 1 94.06 104 GLU A O 1
ATOM 839 N N . ALA A 1 105 ? -7.578 19.234 18.406 1 96.56 105 ALA A N 1
ATOM 840 C CA . ALA A 1 105 ? -6.43 20.141 18.453 1 96.56 105 ALA A CA 1
ATOM 841 C C . ALA A 1 105 ? -5.277 19.609 17.594 1 96.56 105 ALA A C 1
ATOM 843 O O . ALA A 1 105 ? -4.66 20.359 16.828 1 96.56 105 ALA A O 1
ATOM 844 N N . VAL A 1 106 ? -5 18.297 17.75 1 96.5 106 VAL A N 1
ATOM 845 C CA . VAL A 1 106 ? -3.934 17.688 16.953 1 96.5 106 VAL A CA 1
ATOM 846 C C . VAL A 1 106 ? -4.262 17.812 15.469 1 96.5 106 VAL A C 1
ATOM 848 O O . VAL A 1 106 ? -3.391 18.141 14.656 1 96.5 106 VAL A O 1
ATOM 851 N N . SER A 1 107 ? -5.484 17.562 15.141 1 94.94 107 SER A N 1
ATOM 852 C CA . SER A 1 107 ? -5.93 17.672 13.758 1 94.94 107 SER A CA 1
ATOM 853 C C . SER A 1 107 ? -5.734 19.078 13.219 1 94.94 107 SER A C 1
ATOM 855 O O . SER A 1 107 ? -5.336 19.266 12.062 1 94.94 107 SER A O 1
ATOM 857 N N . GLY A 1 108 ? -6.004 20.016 14.023 1 95.19 108 GLY A N 1
ATOM 858 C CA . GLY A 1 108 ? -5.82 21.406 13.625 1 95.19 108 GLY A CA 1
ATOM 859 C C . GLY A 1 108 ? -4.367 21.781 13.414 1 95.19 108 GLY A C 1
ATOM 860 O O . GLY A 1 108 ? -3.982 22.203 12.328 1 95.19 108 GLY A O 1
ATOM 861 N N . PHE A 1 109 ? -3.555 21.5 14.367 1 95.06 109 PHE A N 1
ATOM 862 C CA . PHE A 1 109 ? -2.156 21.891 14.297 1 95.06 109 PHE A CA 1
ATOM 863 C C . PHE A 1 109 ? -1.418 21.125 13.211 1 95.06 109 PHE A C 1
ATOM 865 O O . PHE A 1 109 ? -0.505 21.656 12.578 1 95.06 109 PHE A O 1
ATOM 872 N N . THR A 1 110 ? -1.775 19.906 12.992 1 93.88 110 THR A N 1
ATOM 873 C CA . THR A 1 110 ? -1.122 19.094 11.961 1 93.88 110 THR A CA 1
ATOM 874 C C . THR A 1 110 ? -1.767 19.344 10.594 1 93.88 110 THR A C 1
ATOM 876 O O . THR A 1 110 ? -1.364 18.734 9.602 1 93.88 110 THR A O 1
ATOM 879 N N . THR A 1 111 ? -2.727 20.172 10.547 1 93.94 111 THR A N 1
ATOM 880 C CA . THR A 1 111 ? -3.439 20.547 9.328 1 93.94 111 THR A CA 1
ATOM 881 C C . THR A 1 111 ? -4.09 19.328 8.688 1 93.94 111 THR A C 1
ATOM 883 O O . THR A 1 111 ? -4.066 19.188 7.461 1 93.94 111 THR A O 1
ATOM 886 N N . THR A 1 112 ? -4.559 18.391 9.461 1 92.69 112 THR A N 1
ATOM 887 C CA . THR A 1 112 ? -5.25 17.203 8.961 1 92.69 112 THR A CA 1
ATOM 888 C C . THR A 1 112 ? -6.699 17.531 8.602 1 92.69 112 THR A C 1
ATOM 890 O O . THR A 1 112 ? -7.215 17.062 7.586 1 92.69 112 THR A O 1
ATOM 893 N N . GLY A 1 113 ? -7.41 18.312 9.43 1 90 113 GLY A N 1
ATOM 894 C CA . GLY A 1 113 ? -8.781 18.703 9.148 1 90 113 GLY A CA 1
ATOM 895 C C . GLY A 1 113 ? -9.797 17.641 9.516 1 90 113 GLY A C 1
ATOM 896 O O . GLY A 1 113 ? -10.969 17.734 9.133 1 90 113 GLY A O 1
ATOM 897 N N . ALA A 1 114 ? -9.391 16.609 10.148 1 89.44 114 ALA A N 1
ATOM 898 C CA . ALA A 1 114 ? -10.312 15.625 10.688 1 89.44 114 ALA A CA 1
ATOM 899 C C . ALA A 1 114 ? -11.016 16.141 11.938 1 89.44 114 ALA A C 1
ATOM 901 O O . ALA A 1 114 ? -10.383 16.766 12.797 1 89.44 114 ALA A O 1
ATOM 902 N N . SER A 1 115 ? -12.289 15.922 12.016 1 89.12 115 SER A N 1
ATOM 903 C CA . SER A 1 115 ? -13.023 16.516 13.125 1 89.12 115 SER A CA 1
ATOM 904 C C . SER A 1 115 ? -13.922 15.484 13.805 1 89.12 115 SER A C 1
ATOM 906 O O . SER A 1 115 ? -14.492 14.617 13.141 1 89.12 115 SER A O 1
ATOM 908 N N . VAL A 1 116 ? -14.023 15.664 15.055 1 87.12 116 VAL A N 1
ATOM 909 C CA . VAL A 1 116 ? -14.945 14.852 15.844 1 87.12 116 VAL A CA 1
ATOM 910 C C . VAL A 1 116 ? -16.219 15.648 16.125 1 87.12 116 VAL A C 1
ATOM 912 O O . VAL A 1 116 ? -17.141 15.156 16.797 1 87.12 116 VAL A O 1
ATOM 915 N N . LEU A 1 117 ? -16.391 16.859 15.594 1 81.56 117 LEU A N 1
ATOM 916 C CA . LEU A 1 117 ? -17.484 17.766 15.891 1 81.56 117 LEU A CA 1
ATOM 917 C C . LEU A 1 117 ? -18.391 17.938 14.68 1 81.56 117 LEU A C 1
ATOM 919 O O . LEU A 1 117 ? -19 19 14.492 1 81.56 117 LEU A O 1
ATOM 923 N N . VAL A 1 118 ? -18.547 16.953 13.906 1 73.19 118 VAL A N 1
ATOM 924 C CA . VAL A 1 118 ? -19.297 17.109 12.656 1 73.19 118 VAL A CA 1
ATOM 925 C C . VAL A 1 118 ? -20.766 17.359 12.961 1 73.19 118 VAL A C 1
ATOM 927 O O . VAL A 1 118 ? -21.406 18.203 12.32 1 73.19 118 VAL A O 1
ATOM 930 N N . ASP A 1 119 ? -21.219 16.797 13.969 1 73.88 119 ASP A N 1
ATOM 931 C CA . ASP A 1 119 ? -22.641 16.906 14.289 1 73.88 119 ASP A CA 1
ATOM 932 C C . ASP A 1 119 ? -22.938 18.156 15.117 1 73.88 119 ASP A C 1
ATOM 934 O O . ASP A 1 119 ? -24.078 18.562 15.258 1 73.88 119 ASP A O 1
ATOM 938 N N . THR A 1 120 ? -21.875 18.844 15.609 1 75.31 120 THR A N 1
ATOM 939 C CA . THR A 1 120 ? -22.094 19.969 16.516 1 75.31 120 THR A CA 1
ATOM 940 C C . THR A 1 120 ? -21.5 21.25 15.922 1 75.31 120 THR A C 1
ATOM 942 O O . THR A 1 120 ? -21.312 22.234 16.641 1 75.31 120 THR A O 1
ATOM 945 N N . LEU A 1 121 ? -21.266 21.172 14.656 1 80.44 121 LEU A N 1
ATOM 946 C CA . LEU A 1 121 ? -20.641 22.328 14.023 1 80.44 121 LEU A CA 1
ATOM 947 C C . LEU A 1 121 ? -21.578 23.531 14.031 1 80.44 121 LEU A C 1
ATOM 949 O O . LEU A 1 121 ? -21.125 24.672 14.125 1 80.44 121 LEU A O 1
ATOM 953 N N . ASP A 1 122 ? -22.844 23.219 14.016 1 79.31 122 ASP A N 1
ATOM 954 C CA . ASP A 1 122 ? -23.828 24.297 13.938 1 79.31 122 ASP A CA 1
ATOM 955 C C . ASP A 1 122 ? -23.953 25.031 15.273 1 79.31 122 ASP A C 1
ATOM 957 O O . ASP A 1 122 ? -24.312 26.203 15.305 1 79.31 122 ASP A O 1
ATOM 961 N N . VAL A 1 123 ? -23.578 24.406 16.344 1 81.25 123 VAL A N 1
ATOM 962 C CA . VAL A 1 123 ? -23.781 25 17.656 1 81.25 123 VAL A CA 1
ATOM 963 C C . VAL A 1 123 ? -22.438 25.469 18.219 1 81.25 123 VAL A C 1
ATOM 965 O O . VAL A 1 123 ? -22.375 26.062 19.297 1 81.25 123 VAL A O 1
ATOM 968 N N . LEU A 1 124 ? -21.469 25.328 17.469 1 90.56 124 LEU A N 1
ATOM 969 C CA . LEU A 1 124 ? -20.141 25.703 17.953 1 90.56 124 LEU A CA 1
ATOM 970 C C . LEU A 1 124 ? -19.984 27.219 17.969 1 90.56 124 LEU A C 1
ATOM 972 O O . LEU A 1 124 ? -20.266 27.891 16.984 1 90.56 124 LEU A O 1
ATOM 976 N N . PRO A 1 125 ? -19.594 27.734 19.094 1 94 125 PRO A N 1
ATOM 977 C CA . PRO A 1 125 ? -19.359 29.188 19.172 1 94 125 PRO A CA 1
ATOM 978 C C . PRO A 1 125 ? -18.344 29.672 18.156 1 94 125 PRO A C 1
ATOM 980 O O . PRO A 1 125 ? -17.422 28.938 17.781 1 94 125 PRO A O 1
ATOM 983 N N . GLU A 1 126 ? -18.469 30.891 17.734 1 94.81 126 GLU A N 1
ATOM 984 C CA . GLU A 1 126 ? -17.625 31.469 16.688 1 94.81 126 GLU A CA 1
ATOM 985 C C . GLU A 1 126 ? -16.156 31.469 17.109 1 94.81 126 GLU A C 1
ATOM 987 O O . GLU A 1 126 ? -15.273 31.281 16.266 1 94.81 126 GLU A O 1
ATOM 992 N N . SER A 1 127 ? -15.93 31.688 18.359 1 96 127 SER A N 1
ATOM 993 C CA . SER A 1 127 ? -14.547 31.75 18.828 1 96 127 SER A CA 1
ATOM 994 C C . SER A 1 127 ? -13.852 30.406 18.672 1 96 127 SER A C 1
ATOM 996 O O . SER A 1 127 ? -12.688 30.344 18.266 1 96 127 SER A O 1
ATOM 998 N N . LEU A 1 128 ? -14.594 29.359 19 1 95.69 128 LEU A N 1
ATOM 999 C CA . LEU A 1 128 ? -14.023 28.031 18.859 1 95.69 128 LEU A CA 1
ATOM 1000 C C . LEU A 1 128 ? -13.883 27.656 17.391 1 95.69 128 LEU A C 1
ATOM 1002 O O . LEU A 1 128 ? -12.938 26.953 17.016 1 95.69 128 LEU A O 1
ATOM 1006 N N . MET A 1 129 ? -14.781 28.078 16.578 1 95.31 129 MET A N 1
ATOM 1007 C CA . MET A 1 129 ? -14.672 27.875 15.141 1 95.31 129 MET A CA 1
ATOM 1008 C C . MET A 1 129 ? -13.438 28.578 14.586 1 95.31 129 MET A C 1
ATOM 1010 O O . MET A 1 129 ? -12.727 28.031 13.75 1 95.31 129 MET A O 1
ATOM 1014 N N . PHE A 1 130 ? -13.25 29.719 15.07 1 96.75 130 PHE A N 1
ATOM 1015 C CA . PHE A 1 130 ? -12.07 30.484 14.664 1 96.75 130 PHE A CA 1
ATOM 1016 C C . PHE A 1 130 ? -10.797 29.797 15.125 1 96.75 130 PHE A C 1
ATOM 1018 O O . PHE A 1 130 ? -9.828 29.703 14.367 1 96.75 130 PHE A O 1
ATOM 1025 N N . TRP A 1 131 ? -10.805 29.312 16.328 1 96.62 131 TRP A N 1
ATOM 1026 C CA . TRP A 1 131 ? -9.633 28.625 16.875 1 96.62 131 TRP A CA 1
ATOM 1027 C C . TRP A 1 131 ? -9.273 27.406 16.031 1 96.62 131 TRP A C 1
ATOM 1029 O O . TRP A 1 131 ? -8.102 27.172 15.727 1 96.62 131 TRP A O 1
ATOM 1039 N N . ARG A 1 132 ? -10.25 26.719 15.578 1 95 132 ARG A N 1
ATOM 1040 C CA . ARG A 1 132 ? -10.047 25.547 14.734 1 95 132 ARG A CA 1
ATOM 1041 C C . ARG A 1 132 ? -9.297 25.906 13.453 1 95 132 ARG A C 1
ATOM 1043 O O . ARG A 1 132 ? -8.273 25.297 13.133 1 95 132 ARG A O 1
ATOM 1050 N N . SER A 1 133 ? -9.766 26.875 12.797 1 95.94 133 SER A N 1
ATOM 1051 C CA . SER A 1 133 ? -9.156 27.297 11.539 1 95.94 133 SER A CA 1
ATOM 1052 C C . SER A 1 133 ? -7.82 27.984 11.773 1 95.94 133 SER A C 1
ATOM 1054 O O . SER A 1 133 ? -6.902 27.859 10.953 1 95.94 133 SER A O 1
ATOM 1056 N N . PHE A 1 134 ? -7.742 28.672 12.898 1 96.38 134 PHE A N 1
ATOM 1057 C CA . PHE A 1 134 ? -6.504 29.391 13.211 1 96.38 134 PHE A CA 1
ATOM 1058 C C . PHE A 1 134 ? -5.375 28.406 13.492 1 96.38 134 PHE A C 1
ATOM 1060 O O . PHE A 1 134 ? -4.219 28.656 13.148 1 96.38 134 PHE A O 1
ATOM 1067 N N . THR A 1 135 ? -5.699 27.328 14.148 1 95.69 135 THR A N 1
ATOM 1068 C CA . THR A 1 135 ? -4.684 26.312 14.391 1 95.69 135 THR A CA 1
ATOM 1069 C C . THR A 1 135 ? -4.152 25.75 13.078 1 95.69 135 THR A C 1
ATOM 1071 O O . THR A 1 135 ? -2.969 25.422 12.969 1 95.69 135 THR A O 1
ATOM 1074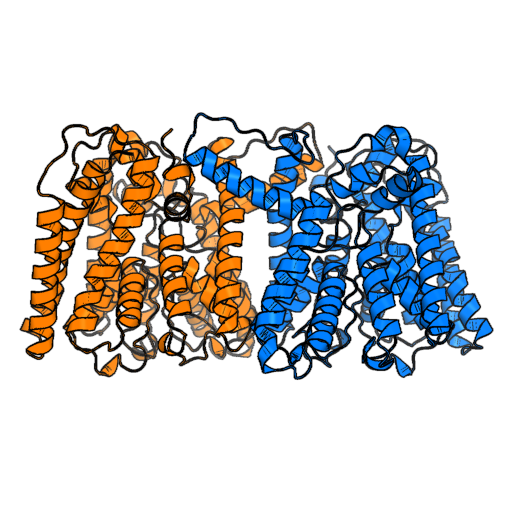 N N . LEU A 1 136 ? -5.012 25.672 12.055 1 95.69 136 LEU A N 1
ATOM 1075 C CA . LEU A 1 136 ? -4.566 25.234 10.734 1 95.69 136 LEU A CA 1
ATOM 1076 C C . LEU A 1 136 ? -3.545 26.219 10.156 1 95.69 136 LEU A C 1
ATOM 1078 O O . LEU A 1 136 ? -2.545 25.797 9.57 1 95.69 136 LEU A O 1
ATOM 1082 N N . LEU A 1 137 ? -3.834 27.469 10.312 1 94.88 137 LEU A N 1
ATOM 1083 C CA . LEU A 1 137 ? -2.951 28.516 9.805 1 94.88 137 LEU A CA 1
ATOM 1084 C C . LEU A 1 137 ? -1.591 28.453 10.492 1 94.88 137 LEU A C 1
ATOM 1086 O O . LEU A 1 137 ? -0.553 28.547 9.828 1 94.88 137 LEU A O 1
ATOM 1090 N N . VAL A 1 138 ? -1.627 28.266 11.75 1 92.38 138 VAL A N 1
ATOM 1091 C CA . VAL A 1 138 ? -0.396 28.25 12.539 1 92.38 138 VAL A CA 1
ATOM 1092 C C . VAL A 1 138 ? 0.401 26.984 12.219 1 92.38 138 VAL A C 1
ATOM 1094 O O . VAL A 1 138 ? 1.618 27.047 12.039 1 92.38 138 VAL A O 1
ATOM 1097 N N . GLY A 1 139 ? -0.242 25.938 12.125 1 90.5 139 GLY A N 1
ATOM 1098 C CA . GLY A 1 139 ? 0.423 24.672 11.875 1 90.5 139 GLY A CA 1
ATOM 1099 C C . GLY A 1 139 ? 0.914 24.516 10.445 1 90.5 139 GLY A C 1
ATOM 1100 O O . GLY A 1 139 ? 1.83 23.734 10.18 1 90.5 139 GLY A O 1
ATOM 1101 N N . GLY A 1 140 ? 0.31 25.172 9.516 1 87.25 140 GLY A N 1
ATOM 1102 C CA . GLY A 1 140 ? 0.619 25.031 8.102 1 87.25 140 GLY A CA 1
ATOM 1103 C C . GLY A 1 140 ? 2.082 25.281 7.781 1 87.25 140 GLY A C 1
ATOM 1104 O O . GLY A 1 140 ? 2.756 24.406 7.223 1 87.25 140 GLY A O 1
ATOM 1105 N N . MET A 1 141 ? 2.596 26.344 8.078 1 79.38 141 MET A N 1
ATOM 1106 C CA . MET A 1 141 ? 3.99 26.641 7.758 1 79.38 141 MET A CA 1
ATOM 1107 C C . MET A 1 141 ? 4.918 26.125 8.859 1 79.38 141 MET A C 1
ATOM 1109 O O . MET A 1 141 ? 6.137 26.094 8.68 1 79.38 141 MET A O 1
ATOM 1113 N N . GLY A 1 142 ? 4.465 25.578 9.789 1 72.31 142 GLY A N 1
ATOM 1114 C CA . GLY A 1 142 ? 5.289 24.969 10.82 1 72.31 142 GLY A CA 1
ATOM 1115 C C . GLY A 1 142 ? 5.605 25.906 11.969 1 72.31 142 GLY A C 1
ATOM 1116 O O . GLY A 1 142 ? 5.402 27.109 11.859 1 72.31 142 GLY A O 1
ATOM 1117 N N . MET A 1 143 ? 6.043 25.297 12.977 1 66.31 143 MET A N 1
ATOM 1118 C CA . MET A 1 143 ? 6.328 26.047 14.203 1 66.31 143 MET A CA 1
ATOM 1119 C C . MET A 1 143 ? 7.785 26.5 14.234 1 66.31 143 MET A C 1
ATOM 1121 O O . MET A 1 143 ? 8.227 27.125 15.203 1 66.31 143 MET A O 1
ATOM 1125 N N . LEU A 1 144 ? 8.398 26.141 13.078 1 62.22 144 LEU A N 1
ATOM 1126 C CA . LEU A 1 144 ? 9.828 26.391 12.984 1 62.22 144 LEU A CA 1
ATOM 1127 C C . LEU A 1 144 ? 10.117 27.891 13.117 1 62.22 144 LEU A C 1
ATOM 1129 O O . LEU A 1 144 ? 11.117 28.281 13.719 1 62.22 144 LEU A O 1
ATOM 1133 N N . ILE A 1 145 ? 9.219 28.578 12.57 1 59.72 145 ILE A N 1
ATOM 1134 C CA . ILE A 1 145 ? 9.461 30.016 12.578 1 59.72 145 ILE A CA 1
ATOM 1135 C C . ILE A 1 145 ? 9.484 30.531 14.016 1 59.72 145 ILE A C 1
ATOM 1137 O O . ILE A 1 145 ? 10.266 31.422 14.352 1 59.72 145 ILE A O 1
ATOM 1141 N N . PHE A 1 146 ? 8.688 29.891 14.797 1 63.31 146 PHE A N 1
ATOM 1142 C CA . PHE A 1 146 ? 8.625 30.344 16.188 1 63.31 146 PHE A CA 1
ATOM 1143 C C . PHE A 1 146 ? 9.859 29.891 16.953 1 63.31 146 PHE A C 1
ATOM 1145 O O . PHE A 1 146 ? 10.352 30.625 17.812 1 63.31 146 PHE A O 1
ATOM 1152 N N . LEU A 1 147 ? 10.281 28.766 16.516 1 63.34 147 LEU A N 1
ATOM 1153 C CA . LEU A 1 147 ? 11.492 28.281 17.156 1 63.34 147 LEU A CA 1
ATOM 1154 C C . LEU A 1 147 ? 12.688 29.141 16.797 1 63.34 147 LEU A C 1
ATOM 1156 O O . LEU A 1 147 ? 13.555 29.406 17.625 1 63.34 147 LEU A O 1
ATOM 1160 N N . LEU A 1 148 ? 12.695 29.562 15.594 1 64.44 148 LEU A N 1
ATOM 1161 C CA . LEU A 1 148 ? 13.789 30.422 15.141 1 64.44 148 LEU A CA 1
ATOM 1162 C C . LEU A 1 148 ? 13.742 31.781 15.836 1 64.44 148 LEU A C 1
ATOM 1164 O O . LEU A 1 148 ? 14.781 32.406 16.062 1 64.44 148 LEU A O 1
ATOM 1168 N N . TYR A 1 149 ? 12.586 32.219 16.109 1 61.44 149 TYR A N 1
ATOM 1169 C CA . TYR A 1 149 ? 12.422 33.5 16.812 1 61.44 149 TYR A CA 1
ATOM 1170 C C . TYR A 1 149 ? 12.953 33.406 18.234 1 61.44 149 TYR A C 1
ATOM 1172 O O . TYR A 1 149 ? 13.523 34.344 18.766 1 61.44 149 TYR A O 1
ATOM 1180 N N . ILE A 1 150 ? 12.781 32.25 18.812 1 62.09 150 ILE A N 1
ATOM 1181 C CA . ILE A 1 150 ? 13.18 32.062 20.203 1 62.09 150 ILE A CA 1
ATOM 1182 C C . ILE A 1 150 ? 14.703 31.938 20.297 1 62.09 150 ILE A C 1
ATOM 1184 O O . ILE A 1 150 ? 15.312 32.469 21.234 1 62.09 150 ILE A O 1
ATOM 1188 N N . VAL A 1 151 ? 15.305 31.188 19.281 1 59.62 151 VAL A N 1
ATOM 1189 C CA . VAL A 1 151 ? 16.75 31.047 19.297 1 59.62 151 VAL A CA 1
ATOM 1190 C C . VAL A 1 151 ? 17.344 31.672 18.031 1 59.62 151 VAL A C 1
ATOM 1192 O O . VAL A 1 151 ? 17.641 30.969 17.062 1 59.62 151 VAL A O 1
ATOM 1195 N N . PRO A 1 152 ? 17.438 33.062 18 1 53.28 152 PRO A N 1
ATOM 1196 C CA . PRO A 1 152 ? 17.875 33.719 16.766 1 53.28 152 PRO A CA 1
ATOM 1197 C C . PRO A 1 152 ? 19.25 33.219 16.297 1 53.28 152 PRO A C 1
ATOM 1199 O O . PRO A 1 152 ? 19.516 33.219 15.086 1 53.28 152 PRO A O 1
ATOM 1202 N N . ASN A 1 153 ? 20.172 32.906 17.188 1 50.91 153 ASN A N 1
ATOM 1203 C CA . ASN A 1 153 ? 21.531 32.531 16.797 1 50.91 153 ASN A CA 1
ATOM 1204 C C . ASN A 1 153 ? 21.672 31.031 16.625 1 50.91 153 ASN A C 1
ATOM 1206 O O . ASN A 1 153 ? 22.656 30.438 17.062 1 50.91 153 ASN A O 1
ATOM 1210 N N . MET A 1 154 ? 20.719 30.453 16.188 1 54.12 154 MET A N 1
ATOM 1211 C CA . MET A 1 154 ? 20.781 29 16.156 1 54.12 154 MET A CA 1
ATOM 1212 C C . MET A 1 154 ? 21.828 28.516 15.164 1 54.12 154 MET A C 1
ATOM 1214 O O . MET A 1 154 ? 22.406 27.438 15.328 1 54.12 154 MET A O 1
ATOM 1218 N N . GLY A 1 155 ? 22.5 29.453 14.492 1 50.81 155 GLY A N 1
ATOM 1219 C CA . GLY A 1 155 ? 23.531 29.078 13.547 1 50.81 155 GLY A CA 1
ATOM 1220 C C . GLY A 1 155 ? 23.328 27.688 12.969 1 50.81 155 GLY A C 1
ATOM 1221 O O . GLY A 1 155 ? 22.25 27.359 12.477 1 50.81 155 GLY A O 1
ATOM 1222 N N . ALA A 1 156 ? 24.422 26.812 13.125 1 52.5 156 ALA A N 1
ATOM 1223 C CA . ALA A 1 156 ? 24.516 25.438 12.664 1 52.5 156 ALA A CA 1
ATOM 1224 C C . ALA A 1 156 ? 23.469 24.562 13.344 1 52.5 156 ALA A C 1
ATOM 1226 O O . ALA A 1 156 ? 23 23.578 12.758 1 52.5 156 ALA A O 1
ATOM 1227 N N . LYS A 1 157 ? 22.906 25.031 14.469 1 55.38 157 LYS A N 1
ATOM 1228 C CA . LYS A 1 157 ? 21.969 24.25 15.281 1 55.38 157 LYS A CA 1
ATOM 1229 C C . LYS A 1 157 ? 20.562 24.297 14.695 1 55.38 157 LYS A C 1
ATOM 1231 O O . LYS A 1 157 ? 19.812 23.328 14.797 1 55.38 157 LYS A O 1
ATOM 1236 N N . GLY A 1 158 ? 20.328 25.391 14.086 1 56.16 158 GLY A N 1
ATOM 1237 C CA . GLY A 1 158 ? 19.031 25.609 13.469 1 56.16 158 GLY A CA 1
ATOM 1238 C C . GLY A 1 158 ? 18.766 24.719 12.273 1 56.16 158 GLY A C 1
ATOM 1239 O O . GLY A 1 158 ? 17.609 24.391 11.969 1 56.16 158 GLY A O 1
ATOM 1240 N N . VAL A 1 159 ? 19.891 24.266 11.773 1 59.06 159 VAL A N 1
ATOM 1241 C CA . VAL A 1 159 ? 19.797 23.438 10.57 1 59.06 159 VAL A CA 1
ATOM 1242 C C . VAL A 1 159 ? 19.172 22.094 10.922 1 59.06 159 VAL A C 1
ATOM 1244 O O . VAL A 1 159 ? 18.344 21.562 10.164 1 59.06 159 VAL A O 1
ATOM 1247 N N . TYR A 1 160 ? 19.406 21.609 12.117 1 59.53 160 TYR A N 1
ATOM 1248 C CA . TYR A 1 160 ? 18.906 20.312 12.523 1 59.53 160 TYR A CA 1
ATOM 1249 C C . TYR A 1 160 ? 17.422 20.375 12.836 1 59.53 160 TYR A C 1
ATOM 1251 O O . TYR A 1 160 ? 16.656 19.453 12.508 1 59.53 160 TYR A O 1
ATOM 1259 N N . VAL A 1 161 ? 17.062 21.484 13.336 1 59.22 161 VAL A N 1
ATOM 1260 C CA . VAL A 1 161 ? 15.656 21.672 13.664 1 59.22 161 VAL A CA 1
ATOM 1261 C C . VAL A 1 161 ? 14.844 21.844 12.375 1 59.22 161 VAL A C 1
ATOM 1263 O O . VAL A 1 161 ? 13.75 21.312 12.25 1 59.22 161 VAL A O 1
ATOM 1266 N N . MET A 1 162 ? 15.484 22.531 11.562 1 61.84 162 MET A N 1
ATOM 1267 C CA . MET A 1 162 ? 14.82 22.781 10.289 1 61.84 162 MET A CA 1
ATOM 1268 C C . MET A 1 162 ? 14.617 21.469 9.523 1 61.84 162 MET A C 1
ATOM 1270 O O . MET A 1 162 ? 13.547 21.219 8.969 1 61.84 162 MET A O 1
ATOM 1274 N N . ARG A 1 163 ? 15.586 20.656 9.586 1 62.09 163 ARG A N 1
ATOM 1275 C CA . ARG A 1 163 ? 15.531 19.375 8.898 1 62.09 163 ARG A CA 1
ATOM 1276 C C . ARG A 1 163 ? 14.461 18.484 9.516 1 62.09 163 ARG A C 1
ATOM 1278 O O . ARG A 1 163 ? 13.82 17.688 8.812 1 62.09 163 ARG A O 1
ATOM 1285 N N . ALA A 1 164 ? 14.289 18.766 10.711 1 58.06 164 ALA A N 1
ATOM 1286 C CA . ALA A 1 164 ? 13.367 17.906 11.438 1 58.06 164 ALA A CA 1
ATOM 1287 C C . ALA A 1 164 ? 11.914 18.328 11.203 1 58.06 164 ALA A C 1
ATOM 1289 O O . ALA A 1 164 ? 11 17.5 11.258 1 58.06 164 ALA A O 1
ATOM 1290 N N . GLU A 1 165 ? 11.836 19.609 10.922 1 54.94 165 GLU A N 1
ATOM 1291 C CA . GLU A 1 165 ? 10.461 20.109 10.883 1 54.94 165 GLU A CA 1
ATOM 1292 C C . GLU A 1 165 ? 9.969 20.25 9.445 1 54.94 165 GLU A C 1
ATOM 1294 O O . GLU A 1 165 ? 8.766 20.156 9.188 1 54.94 165 GLU A O 1
ATOM 1299 N N . LEU A 1 166 ? 10.922 20.547 8.578 1 55.84 166 LEU A N 1
ATOM 1300 C CA . LEU A 1 166 ? 10.477 20.844 7.219 1 55.84 166 LEU A CA 1
ATOM 1301 C C . LEU A 1 166 ? 10.242 19.547 6.441 1 55.84 166 LEU A C 1
ATOM 1303 O O . LEU A 1 166 ? 11.117 18.672 6.402 1 55.84 166 LEU A O 1
ATOM 1307 N N . PRO A 1 167 ? 9.086 19.406 5.934 1 54.25 167 PRO A N 1
ATOM 1308 C CA . PRO A 1 167 ? 8.766 18.203 5.156 1 54.25 167 PRO A CA 1
ATOM 1309 C C . PRO A 1 167 ? 9.469 18.172 3.801 1 54.25 167 PRO A C 1
ATOM 1311 O O . PRO A 1 167 ? 9.461 19.172 3.074 1 54.25 167 PRO A O 1
ATOM 1314 N N . GLY A 1 168 ? 10.258 17.141 3.447 1 53.59 168 GLY A N 1
ATOM 1315 C CA . GLY A 1 168 ? 10.781 16.906 2.111 1 53.59 168 GLY A CA 1
ATOM 1316 C C . GLY A 1 168 ? 12.297 16.922 2.055 1 53.59 168 GLY A C 1
ATOM 1317 O O . GLY A 1 168 ? 12.961 17.312 3.021 1 53.59 168 GLY A O 1
ATOM 1318 N N . PRO A 1 169 ? 12.969 16.219 1.134 1 51.03 169 PRO A N 1
ATOM 1319 C CA . PRO A 1 169 ? 14.43 16.219 0.971 1 51.03 169 PRO A CA 1
ATOM 1320 C C . PRO A 1 169 ? 14.977 17.594 0.609 1 51.03 169 PRO A C 1
ATOM 1322 O O . PRO A 1 169 ? 14.359 18.328 -0.175 1 51.03 169 PRO A O 1
ATOM 1325 N N . THR A 1 170 ? 15.758 18.422 1.465 1 50.28 170 THR A N 1
ATOM 1326 C CA . THR A 1 170 ? 16.266 19.766 1.264 1 50.28 170 THR A CA 1
ATOM 1327 C C . THR A 1 170 ? 17.5 19.75 0.372 1 50.28 170 THR A C 1
ATOM 1329 O O . THR A 1 170 ? 18.531 19.172 0.73 1 50.28 170 THR A O 1
ATOM 1332 N N . THR A 1 171 ? 17.484 19.672 -0.874 1 45.81 171 THR A N 1
ATOM 1333 C CA . THR A 1 171 ? 18.672 19.641 -1.711 1 45.81 171 THR A CA 1
ATOM 1334 C C . THR A 1 171 ? 19.406 20.969 -1.654 1 45.81 171 THR A C 1
ATOM 1336 O O . THR A 1 171 ? 20.578 21.062 -2.018 1 45.81 171 THR A O 1
ATOM 1339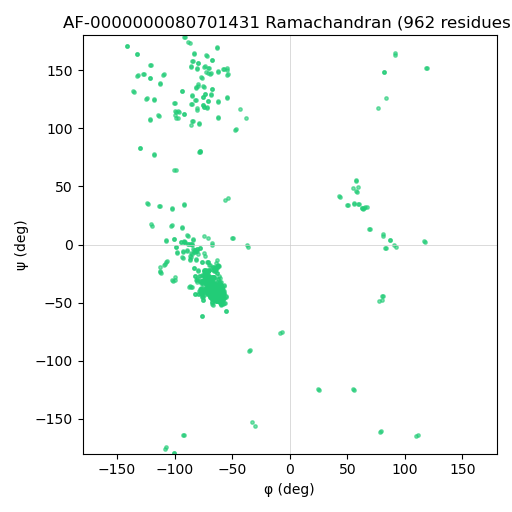 N N . GLY A 1 172 ? 18.766 22.188 -1.666 1 45.31 172 GLY A N 1
ATOM 1340 C CA . GLY A 1 172 ? 19.438 23.391 -2.111 1 45.31 172 GLY A CA 1
ATOM 1341 C C . GLY A 1 172 ? 20.188 24.109 -0.999 1 45.31 172 GLY A C 1
ATOM 1342 O O . GLY A 1 172 ? 20.125 23.688 0.159 1 45.31 172 GLY A O 1
ATOM 1343 N N . LYS A 1 173 ? 21.078 25.375 -1.449 1 45.06 173 LYS A N 1
ATOM 1344 C CA . LYS A 1 173 ? 21.891 26.406 -0.818 1 45.06 173 LYS A CA 1
ATOM 1345 C C . LYS A 1 173 ? 21.125 27.094 0.316 1 45.06 173 LYS A C 1
ATOM 1347 O O . LYS A 1 173 ? 21.562 28.125 0.835 1 45.06 173 LYS A O 1
ATOM 1352 N N . LEU A 1 174 ? 19.984 26.656 0.655 1 42.47 174 LEU A N 1
ATOM 1353 C CA . LEU A 1 174 ? 19.172 27.344 1.651 1 42.47 174 LEU A CA 1
ATOM 1354 C C . LEU A 1 174 ? 19.859 27.344 3.012 1 42.47 174 LEU A C 1
ATOM 1356 O O . LEU A 1 174 ? 19.406 28 3.949 1 42.47 174 LEU A O 1
ATOM 1360 N N . GLU A 1 175 ? 20.766 26.594 3.23 1 47.62 175 GLU A N 1
ATOM 1361 C CA . GLU A 1 175 ? 21.438 26.547 4.527 1 47.62 175 GLU A CA 1
ATOM 1362 C C . GLU A 1 175 ? 22.016 27.906 4.891 1 47.62 175 GLU A C 1
ATOM 1364 O O . GLU A 1 175 ? 21.953 28.328 6.051 1 47.62 175 GLU A O 1
ATOM 1369 N N . SER A 1 176 ? 22.812 28.562 3.99 1 47.28 176 SER A N 1
ATOM 1370 C CA . SER A 1 176 ? 23.594 29.734 4.375 1 47.28 176 SER A CA 1
ATOM 1371 C C . SER A 1 176 ? 22.688 30.922 4.645 1 47.28 176 SER A C 1
ATOM 1373 O O . SER A 1 176 ? 23.125 31.922 5.242 1 47.28 176 SER A O 1
ATOM 1375 N N . ARG A 1 177 ? 21.5 30.922 4.117 1 49.28 177 ARG A N 1
ATOM 1376 C CA . ARG A 1 177 ? 20.656 32.094 4.23 1 49.28 177 ARG A CA 1
ATOM 1377 C C . ARG A 1 177 ? 19.312 31.75 4.863 1 49.28 177 ARG A C 1
ATOM 1379 O O . ARG A 1 177 ? 18.281 32.344 4.523 1 49.28 177 ARG A O 1
ATOM 1386 N N . VAL A 1 178 ? 19.344 30.797 5.848 1 54.5 178 VAL A N 1
ATOM 1387 C CA . VAL A 1 178 ? 18.203 30.094 6.398 1 54.5 178 VAL A CA 1
ATOM 1388 C C . VAL A 1 178 ? 17.25 31.078 7.062 1 54.5 178 VAL A C 1
ATOM 1390 O O . VAL A 1 178 ? 16.047 31.062 6.816 1 54.5 178 VAL A O 1
ATOM 1393 N N . SER A 1 179 ? 17.766 32.062 7.809 1 58.84 179 SER A N 1
ATOM 1394 C CA . SER A 1 179 ? 16.922 32.875 8.672 1 58.84 179 SER A CA 1
ATOM 1395 C C . SER A 1 179 ? 16.125 33.906 7.863 1 58.84 179 SER A C 1
ATOM 1397 O O . SER A 1 179 ? 14.922 34.031 8.055 1 58.84 179 SER A O 1
ATOM 1399 N N . SER A 1 180 ? 16.797 34.5 7.004 1 61.47 180 SER A N 1
ATOM 1400 C CA . SER A 1 180 ? 16.109 35.594 6.285 1 61.47 180 SER A CA 1
ATOM 1401 C C . SER A 1 180 ? 15.07 35.031 5.312 1 61.47 180 SER A C 1
ATOM 1403 O O . SER A 1 180 ? 14.008 35.625 5.121 1 61.47 180 SER A O 1
ATOM 1405 N N . SER A 1 181 ? 15.273 33.875 4.934 1 70.94 181 SER A N 1
ATOM 1406 C CA . SER A 1 181 ? 14.398 33.281 3.936 1 70.94 181 SER A CA 1
ATOM 1407 C C . SER A 1 181 ? 13.094 32.781 4.562 1 70.94 181 SER A C 1
ATOM 1409 O O . SER A 1 181 ? 12.023 32.906 3.969 1 70.94 181 SER A O 1
ATOM 1411 N N . ILE A 1 182 ? 13.117 32.531 5.875 1 74.81 182 ILE A N 1
ATOM 1412 C CA . ILE A 1 182 ? 11.938 31.969 6.516 1 74.81 182 ILE A CA 1
ATOM 1413 C C . ILE A 1 182 ? 10.93 33.062 6.801 1 74.81 182 ILE A C 1
ATOM 1415 O O . ILE A 1 182 ? 9.719 32.875 6.68 1 74.81 182 ILE A O 1
ATOM 1419 N N . TYR A 1 183 ? 11.43 34.219 7.02 1 78.75 183 TYR A N 1
ATOM 1420 C CA . TYR A 1 183 ? 10.547 35.375 7.285 1 78.75 183 TYR A CA 1
ATOM 1421 C C . TYR A 1 183 ? 9.812 35.781 6.02 1 78.75 183 TYR A C 1
ATOM 1423 O O . TYR A 1 183 ? 8.617 36.094 6.066 1 78.75 183 TYR A O 1
ATOM 1431 N N . ILE A 1 184 ? 10.469 35.781 4.984 1 82.31 184 ILE A N 1
ATOM 1432 C CA . ILE A 1 184 ? 9.859 36.156 3.717 1 82.31 184 ILE A CA 1
ATOM 1433 C C . ILE A 1 184 ? 8.789 35.156 3.322 1 82.31 184 ILE A C 1
ATOM 1435 O O . ILE A 1 184 ? 7.703 35.531 2.875 1 82.31 184 ILE A O 1
ATOM 1439 N N . LEU A 1 185 ? 9.148 33.969 3.547 1 83.31 185 LEU A N 1
ATOM 1440 C CA . LEU A 1 185 ? 8.195 32.906 3.197 1 83.31 185 LEU A CA 1
ATOM 1441 C C . LEU A 1 185 ? 6.945 33 4.062 1 83.31 185 LEU A C 1
ATOM 1443 O O . LEU A 1 185 ? 5.832 32.812 3.574 1 83.31 185 LEU A O 1
ATOM 1447 N N . TYR A 1 186 ? 7.125 33.312 5.328 1 85.94 186 TYR A N 1
ATOM 1448 C CA . TYR A 1 186 ? 5.98 33.469 6.223 1 85.94 186 TYR A CA 1
ATOM 1449 C C . TYR A 1 186 ? 5.137 34.656 5.848 1 85.94 186 TYR A C 1
ATOM 1451 O O . TYR A 1 186 ? 3.908 34.625 5.941 1 85.94 186 TYR A O 1
ATOM 1459 N N . PHE A 1 187 ? 5.785 35.688 5.422 1 89 187 PHE A N 1
ATOM 1460 C CA . PHE A 1 187 ? 5.059 36.875 4.988 1 89 187 PHE A CA 1
ATOM 1461 C C . PHE A 1 187 ? 4.223 36.562 3.748 1 89 187 PHE A C 1
ATOM 1463 O O . PHE A 1 187 ? 3.068 37 3.654 1 89 187 PHE A O 1
ATOM 1470 N N . ILE A 1 188 ? 4.828 35.844 2.861 1 89.94 188 ILE A N 1
ATOM 1471 C CA . ILE A 1 188 ? 4.105 35.469 1.648 1 89.94 188 ILE A CA 1
ATOM 1472 C C . ILE A 1 188 ? 2.904 34.594 2.008 1 89.94 188 ILE A C 1
ATOM 1474 O O . ILE A 1 188 ? 1.813 34.781 1.463 1 89.94 188 ILE A O 1
ATOM 1478 N N . TYR A 1 189 ? 3.154 33.719 2.955 1 92.06 189 TYR A N 1
ATOM 1479 C CA . TYR A 1 189 ? 2.107 32.812 3.42 1 92.06 189 TYR A CA 1
ATOM 1480 C C . TYR A 1 189 ? 0.923 33.594 3.98 1 92.06 189 TYR A C 1
ATOM 1482 O O . TYR A 1 189 ? -0.221 33.375 3.582 1 92.06 189 TYR A O 1
ATOM 1490 N N . LEU A 1 190 ? 1.189 34.562 4.797 1 94.25 190 LEU A N 1
ATOM 1491 C CA . LEU A 1 190 ? 0.142 35.375 5.426 1 94.25 190 LEU A CA 1
ATOM 1492 C C . LEU A 1 190 ? -0.501 36.312 4.418 1 94.25 190 LEU A C 1
ATOM 1494 O O . LEU A 1 190 ? -1.715 36.531 4.449 1 94.25 190 LEU A O 1
ATOM 1498 N N . PHE A 1 191 ? 0.271 36.812 3.568 1 95.06 191 PHE A N 1
ATOM 1499 C CA . PHE A 1 191 ? -0.235 37.719 2.547 1 95.06 191 PHE A CA 1
ATOM 1500 C C . PHE A 1 191 ? -1.222 37.031 1.63 1 95.06 191 PHE A C 1
ATOM 1502 O O . PHE A 1 191 ? -2.309 37.531 1.357 1 95.06 191 PHE A O 1
ATOM 1509 N N . LEU A 1 192 ? -0.835 35.875 1.145 1 95.56 192 LEU A N 1
ATOM 1510 C CA . LEU A 1 192 ? -1.712 35.125 0.263 1 95.56 192 LEU A CA 1
ATOM 1511 C C . LEU A 1 192 ? -3 34.719 0.98 1 95.56 192 LEU A C 1
ATOM 1513 O O . LEU A 1 192 ? -4.07 34.688 0.37 1 95.56 192 LEU A O 1
ATOM 1517 N N . THR A 1 193 ? -2.883 34.406 2.281 1 97.06 193 THR A N 1
ATOM 1518 C CA . THR A 1 193 ? -4.062 34.062 3.066 1 97.06 193 THR A CA 1
ATOM 1519 C C . THR A 1 193 ? -5.062 35.219 3.074 1 97.06 193 THR A C 1
ATOM 1521 O O . THR A 1 193 ? -6.258 35 2.865 1 97.06 193 THR A O 1
ATOM 1524 N N . VAL A 1 194 ? -4.566 36.406 3.244 1 97.5 194 VAL A N 1
ATOM 1525 C CA . VAL A 1 194 ? -5.426 37.594 3.287 1 97.5 194 VAL A CA 1
ATOM 1526 C C . VAL A 1 194 ? -6.012 37.844 1.9 1 97.5 194 VAL A C 1
ATOM 1528 O O . VAL A 1 194 ? -7.188 38.219 1.773 1 97.5 194 VAL A O 1
ATOM 1531 N N . VAL A 1 195 ? -5.242 37.688 0.894 1 97.69 195 VAL A N 1
ATOM 1532 C CA . VAL A 1 195 ? -5.691 37.906 -0.475 1 97.69 195 VAL A CA 1
ATOM 1533 C C . VAL A 1 195 ? -6.867 37 -0.797 1 97.69 195 VAL A C 1
ATOM 1535 O O . VAL A 1 195 ? -7.887 37.438 -1.323 1 97.69 195 VAL A O 1
ATOM 1538 N N . PHE A 1 196 ? -6.746 35.75 -0.47 1 97.88 196 PHE A N 1
ATOM 1539 C CA . PHE A 1 196 ? -7.812 34.812 -0.802 1 97.88 196 PHE A CA 1
ATOM 1540 C C . PHE A 1 196 ? -9.023 35.062 0.091 1 97.88 196 PHE A C 1
ATOM 1542 O O . PHE A 1 196 ? -10.164 34.844 -0.331 1 97.88 196 PHE A O 1
ATOM 1549 N N . ALA A 1 197 ? -8.82 35.531 1.336 1 98.06 197 ALA A N 1
ATOM 1550 C CA . ALA A 1 197 ? -9.945 35.875 2.189 1 98.06 197 ALA A CA 1
ATOM 1551 C C . ALA A 1 197 ? -10.758 37.031 1.571 1 98.06 197 ALA A C 1
ATOM 1553 O O . ALA A 1 197 ? -11.992 36.969 1.556 1 98.06 197 ALA A O 1
ATOM 1554 N N . VAL A 1 198 ? -10.07 37.969 1.022 1 98.19 198 VAL A N 1
ATOM 1555 C CA . VAL A 1 198 ? -10.727 39.125 0.411 1 98.19 198 VAL A CA 1
ATOM 1556 C C . VAL A 1 198 ? -11.438 38.688 -0.867 1 98.19 198 VAL A C 1
ATOM 1558 O O . VAL A 1 198 ? -12.555 39.156 -1.142 1 98.19 198 VAL A O 1
ATOM 1561 N N . LEU A 1 199 ? -10.812 37.844 -1.625 1 98.31 199 LEU A N 1
ATOM 1562 C CA . LEU A 1 199 ? -11.438 37.375 -2.852 1 98.31 199 LEU A CA 1
ATOM 1563 C C . LEU A 1 199 ? -12.711 36.594 -2.543 1 98.31 199 LEU A C 1
ATOM 1565 O O . LEU A 1 199 ? -13.711 36.719 -3.256 1 98.31 199 LEU A O 1
ATOM 1569 N N . LEU A 1 200 ? -12.672 35.781 -1.502 1 98.12 200 LEU A N 1
ATOM 1570 C CA . LEU A 1 200 ? -13.867 35.031 -1.109 1 98.12 200 LEU A CA 1
ATOM 1571 C C . LEU A 1 200 ? -14.969 35.969 -0.636 1 98.12 200 LEU A C 1
ATOM 1573 O O . LEU A 1 200 ? -16.141 35.781 -0.942 1 98.12 200 LEU A O 1
ATOM 1577 N N . TRP A 1 201 ? -14.594 37 0.106 1 97.81 201 TRP A N 1
ATOM 1578 C CA . TRP A 1 201 ? -15.555 38 0.563 1 97.81 201 TRP A CA 1
ATOM 1579 C C . TRP A 1 201 ? -16.203 38.719 -0.618 1 97.81 201 TRP A C 1
ATOM 1581 O O . TRP A 1 201 ? -17.422 38.938 -0.623 1 97.81 201 TRP A O 1
ATOM 1591 N N . MET A 1 202 ? -15.453 39.031 -1.614 1 97.62 202 MET A N 1
ATOM 1592 C CA . MET A 1 202 ? -15.961 39.688 -2.809 1 97.62 202 MET A CA 1
ATOM 1593 C C . MET A 1 202 ? -16.891 38.781 -3.6 1 97.62 202 MET A C 1
ATOM 1595 O O . MET A 1 202 ? -17.766 39.25 -4.316 1 97.62 202 MET A O 1
ATOM 1599 N N . ALA A 1 203 ? -16.672 37.5 -3.496 1 97.12 203 ALA A N 1
ATOM 1600 C CA . ALA A 1 203 ? -17.484 36.531 -4.215 1 97.12 203 ALA A CA 1
ATOM 1601 C C . ALA A 1 203 ? -18.812 36.312 -3.488 1 97.12 203 ALA A C 1
ATOM 1603 O O . ALA A 1 203 ? -19.656 35.531 -3.963 1 97.12 203 ALA A O 1
ATOM 1604 N N . GLY A 1 204 ? -19 36.844 -2.281 1 95.56 204 GLY A N 1
ATOM 1605 C CA . GLY A 1 204 ? -20.297 36.781 -1.621 1 95.56 204 GLY A CA 1
ATOM 1606 C C . GLY A 1 204 ? -20.266 36 -0.323 1 95.56 204 GLY A C 1
ATOM 1607 O O . GLY A 1 204 ? -21.297 35.844 0.336 1 95.56 204 GLY A O 1
ATOM 1608 N N . VAL A 1 205 ? -19.188 35.5 0.135 1 96.94 205 VAL A N 1
ATOM 1609 C CA . VAL A 1 205 ? -19.062 34.781 1.394 1 96.94 205 VAL A CA 1
ATOM 1610 C C . VAL A 1 205 ? -18.953 35.781 2.555 1 96.94 205 VAL A C 1
ATOM 1612 O O . VAL A 1 205 ? -18.25 36.781 2.459 1 96.94 205 VAL A O 1
ATOM 1615 N N . PRO A 1 206 ? -19.688 35.5 3.611 1 96.38 206 PRO A N 1
ATOM 1616 C CA . PRO A 1 206 ? -19.547 36.375 4.773 1 96.38 206 PRO A CA 1
ATOM 1617 C C . PRO A 1 206 ? -18.109 36.5 5.246 1 96.38 206 PRO A C 1
ATOM 1619 O O . PRO A 1 206 ? -17.328 35.562 5.164 1 96.38 206 PRO A O 1
ATOM 1622 N N . TRP A 1 207 ? -17.812 37.625 5.719 1 95.94 207 TRP A N 1
ATOM 1623 C CA . TRP A 1 207 ? -16.422 37.938 6.051 1 95.94 207 TRP A CA 1
ATOM 1624 C C . TRP A 1 207 ? -15.852 36.938 7.059 1 95.94 207 TRP A C 1
ATOM 1626 O O . TRP A 1 207 ? -14.727 36.469 6.906 1 95.94 207 TRP A O 1
ATOM 1636 N N . PHE A 1 208 ? -16.609 36.625 8.094 1 96.12 208 PHE A N 1
ATOM 1637 C CA . PHE A 1 208 ? -16.172 35.688 9.102 1 96.12 208 PHE A CA 1
ATOM 1638 C C . PHE A 1 208 ? -15.836 34.312 8.477 1 96.12 208 PHE A C 1
ATOM 1640 O O . PHE A 1 208 ? -14.766 33.75 8.719 1 96.12 208 PHE A O 1
ATOM 1647 N N . GLU A 1 209 ? -16.688 33.875 7.613 1 96.31 209 GLU A N 1
ATOM 1648 C CA . GLU A 1 209 ? -16.516 32.594 6.961 1 96.31 209 GLU A CA 1
ATOM 1649 C C . GLU A 1 209 ? -15.375 32.625 5.941 1 96.31 209 GLU A C 1
ATOM 1651 O O . GLU A 1 209 ? -14.664 31.641 5.75 1 96.31 209 GLU A O 1
ATOM 1656 N N . SER A 1 210 ? -15.219 33.781 5.312 1 97.69 210 SER A N 1
ATOM 1657 C CA . SER A 1 210 ? -14.133 33.938 4.352 1 97.69 210 SER A CA 1
ATOM 1658 C C . SER A 1 210 ? -12.766 33.781 5.02 1 97.69 210 SER A C 1
ATOM 1660 O O . SER A 1 210 ? -11.859 33.188 4.461 1 97.69 210 SER A O 1
ATOM 1662 N N . MET A 1 211 ? -12.703 34.312 6.211 1 96.62 211 MET A N 1
ATOM 1663 C CA . MET A 1 211 ? -11.453 34.219 6.953 1 96.62 211 MET A CA 1
ATOM 1664 C C . MET A 1 211 ? -11.195 32.75 7.355 1 96.62 211 MET A C 1
ATOM 1666 O O . MET A 1 211 ? -10.062 32.281 7.254 1 96.62 211 MET A O 1
ATOM 1670 N N . LEU A 1 212 ? -12.227 32.125 7.75 1 97 212 LEU A N 1
ATOM 1671 C CA . LEU A 1 212 ? -12.094 30.75 8.172 1 97 212 LEU A CA 1
ATOM 1672 C C . LEU A 1 212 ? -11.672 29.859 7.004 1 97 212 LEU A C 1
ATOM 1674 O O . LEU A 1 212 ? -10.758 29.047 7.137 1 97 212 LEU A O 1
ATOM 1678 N N . LEU A 1 213 ? -12.273 30.031 5.902 1 96.81 213 LEU A N 1
ATOM 1679 C CA . LEU A 1 213 ? -11.984 29.234 4.719 1 96.81 213 LEU A CA 1
ATOM 1680 C C . LEU A 1 213 ? -10.578 29.5 4.203 1 96.81 213 LEU A C 1
ATOM 1682 O O . LEU A 1 213 ? -9.867 28.578 3.799 1 96.81 213 LEU A O 1
ATOM 1686 N N . SER A 1 214 ? -10.227 30.734 4.238 1 97.69 214 SER A N 1
ATOM 1687 C CA . SER A 1 214 ? -8.898 31.094 3.754 1 97.69 214 SER A CA 1
ATOM 1688 C C . SER A 1 214 ? -7.809 30.516 4.648 1 97.69 214 SER A C 1
ATOM 1690 O O . SER A 1 214 ? -6.801 30.016 4.16 1 97.69 214 SER A O 1
ATOM 1692 N N . MET A 1 215 ? -8.023 30.578 5.934 1 96.94 215 MET A N 1
ATOM 1693 C CA . MET A 1 215 ? -7.051 30 6.859 1 96.94 215 MET A CA 1
ATOM 1694 C C . MET A 1 215 ? -6.98 28.5 6.703 1 96.94 215 MET A C 1
ATOM 1696 O O . MET A 1 215 ? -5.898 27.906 6.77 1 96.94 215 MET A O 1
ATOM 1700 N N . GLY A 1 216 ? -8.102 27.906 6.508 1 95.25 216 GLY A N 1
ATOM 1701 C CA . GLY A 1 216 ? -8.141 26.469 6.285 1 95.25 216 GLY A CA 1
ATOM 1702 C C . GLY A 1 216 ? -7.445 26.047 5.004 1 95.25 216 GLY A C 1
ATOM 1703 O O . GLY A 1 216 ? -6.766 25.031 4.969 1 95.25 216 GLY A O 1
ATOM 1704 N N . THR A 1 217 ? -7.602 26.797 3.988 1 96 217 THR A N 1
ATOM 1705 C CA . THR A 1 217 ? -6.98 26.5 2.703 1 96 217 THR A CA 1
ATOM 1706 C C . THR A 1 217 ? -5.48 26.781 2.746 1 96 217 THR A C 1
ATOM 1708 O O . THR A 1 217 ? -4.688 26.047 2.158 1 96 217 THR A O 1
ATOM 1711 N N . ALA A 1 218 ? -5.172 27.844 3.439 1 95.25 218 ALA A N 1
ATOM 1712 C CA . ALA A 1 218 ? -3.762 28.219 3.551 1 95.25 218 ALA A CA 1
ATOM 1713 C C . ALA A 1 218 ? -2.971 27.141 4.289 1 95.25 218 ALA A C 1
ATOM 1715 O O . ALA A 1 218 ? -1.86 26.781 3.885 1 95.25 218 ALA A O 1
ATOM 1716 N N . GLY A 1 219 ? -3.527 26.656 5.309 1 94.12 219 GLY A N 1
ATOM 1717 C CA . GLY A 1 219 ? -2.887 25.578 6.031 1 94.12 219 GLY A CA 1
ATOM 1718 C C . GLY A 1 219 ? -3.098 24.219 5.383 1 94.12 219 GLY A C 1
ATOM 1719 O O . GLY A 1 219 ? -2.539 23.219 5.836 1 94.12 219 GLY A O 1
ATOM 1720 N N . THR A 1 220 ? -3.826 24.109 4.371 1 91.81 220 THR A N 1
ATOM 1721 C CA . THR A 1 220 ? -4.176 22.906 3.619 1 91.81 220 THR A CA 1
ATOM 1722 C C . THR A 1 220 ? -4.801 21.859 4.535 1 91.81 220 THR A C 1
ATOM 1724 O O . THR A 1 220 ? -4.465 20.672 4.453 1 91.81 220 THR A O 1
ATOM 1727 N N . GLY A 1 221 ? -5.566 22.078 5.523 1 90.12 221 GLY A N 1
ATOM 1728 C CA . GLY A 1 221 ? -6.254 21.172 6.426 1 90.12 221 GLY A CA 1
ATOM 1729 C C . GLY A 1 221 ? -7.762 21.203 6.266 1 90.12 221 GLY A C 1
ATOM 1730 O O . GLY A 1 221 ? -8.438 20.188 6.5 1 90.12 221 GLY A O 1
ATOM 1731 N N . GLY A 1 222 ? -8.422 22.062 5.852 1 87.94 222 GLY A N 1
ATOM 1732 C CA . GLY A 1 222 ? -9.781 22.234 5.363 1 87.94 222 GLY A CA 1
ATOM 1733 C C . GLY A 1 222 ? -10.836 21.859 6.395 1 87.94 222 GLY A C 1
ATOM 1734 O O . GLY A 1 222 ? -11.773 21.125 6.094 1 87.94 222 GLY A O 1
ATOM 1735 N N . PHE A 1 223 ? -10.766 22.328 7.609 1 89.25 223 PHE A N 1
ATOM 1736 C CA . PHE A 1 223 ? -11.891 22.172 8.523 1 89.25 223 PHE A CA 1
ATOM 1737 C C . PHE A 1 223 ? -13.164 22.734 7.914 1 89.25 223 PHE A C 1
ATOM 1739 O O . PHE A 1 223 ? -13.172 23.875 7.441 1 89.25 223 PHE A O 1
ATOM 1746 N N . ASN A 1 224 ? -14.109 21.922 7.918 1 87.56 224 ASN A N 1
ATOM 1747 C CA . ASN A 1 224 ? -15.375 22.391 7.359 1 87.56 224 ASN A CA 1
ATOM 1748 C C . ASN A 1 224 ? -16.109 23.312 8.328 1 87.56 224 ASN A C 1
ATOM 1750 O O . ASN A 1 224 ? -16.062 23.109 9.547 1 87.56 224 ASN A O 1
ATOM 1754 N N . ILE A 1 225 ? -16.766 24.297 7.785 1 89.06 225 ILE A N 1
ATOM 1755 C CA . ILE A 1 225 ? -17.625 25.188 8.555 1 89.06 225 ILE A CA 1
ATOM 1756 C C . ILE A 1 225 ? -19.031 24.594 8.633 1 89.06 225 ILE A C 1
ATOM 1758 O O . ILE A 1 225 ? -19.688 24.672 9.68 1 89.06 225 ILE A O 1
ATOM 1762 N N . TYR A 1 226 ? -19.391 23.984 7.535 1 88.06 226 TYR A N 1
ATOM 1763 C CA . TYR A 1 226 ? -20.672 23.297 7.414 1 88.06 226 TYR A CA 1
ATOM 1764 C C . TYR A 1 226 ? -20.484 21.828 7.094 1 88.06 226 TYR A C 1
ATOM 1766 O O . TYR A 1 226 ? -19.484 21.438 6.488 1 88.06 226 TYR A O 1
ATOM 1774 N N . PRO A 1 227 ? -21.484 21.078 7.473 1 82.25 227 PRO A N 1
ATOM 1775 C CA . PRO A 1 227 ? -21.359 19.641 7.168 1 82.25 227 PRO A CA 1
ATOM 1776 C C . PRO A 1 227 ? -21.266 19.359 5.668 1 82.25 227 PRO A C 1
ATOM 1778 O O . PRO A 1 227 ? -20.656 18.375 5.258 1 82.25 227 PRO A O 1
ATOM 1781 N N . SER A 1 228 ? -21.797 20.172 4.895 1 84.69 228 SER A N 1
ATOM 1782 C CA . SER A 1 228 ? -21.766 19.984 3.447 1 84.69 228 SER A CA 1
ATOM 1783 C C . SER A 1 228 ? -20.516 20.609 2.826 1 84.69 228 SER A C 1
ATOM 1785 O O . SER A 1 228 ? -20.375 20.641 1.603 1 84.69 228 SER A O 1
ATOM 1787 N N . SER A 1 229 ? -19.641 21.047 3.598 1 89.69 229 SER A N 1
ATOM 1788 C CA . SER A 1 229 ? -18.391 21.656 3.158 1 89.69 229 SER A CA 1
ATOM 1789 C C . SER A 1 229 ? -18.641 22.828 2.209 1 89.69 229 SER A C 1
ATOM 1791 O O . SER A 1 229 ? -19.453 23.703 2.51 1 89.69 229 SER A O 1
ATOM 1793 N N . ILE A 1 230 ? -18.062 22.797 1.052 1 92.31 230 ILE A N 1
ATOM 1794 C CA . ILE A 1 230 ? -18.125 23.953 0.155 1 92.31 230 ILE A CA 1
ATOM 1795 C C . ILE A 1 230 ? -19.406 23.875 -0.683 1 92.31 230 ILE A C 1
ATOM 1797 O O . ILE A 1 230 ? -19.844 24.875 -1.253 1 92.31 230 ILE A O 1
ATOM 1801 N N . ALA A 1 231 ? -20.047 22.703 -0.655 1 89.69 231 ALA A N 1
ATOM 1802 C CA . ALA A 1 231 ? -21.297 22.562 -1.381 1 89.69 231 ALA A CA 1
ATOM 1803 C C . ALA A 1 231 ? -22.375 23.484 -0.822 1 89.69 231 ALA A C 1
ATOM 1805 O O . ALA A 1 231 ? -23.344 23.812 -1.514 1 89.69 231 ALA A O 1
ATOM 1806 N N . HIS A 1 232 ? -22.188 23.953 0.385 1 89.38 232 HIS A N 1
ATOM 1807 C CA . HIS A 1 232 ? -23.125 24.828 1.063 1 89.38 232 HIS A CA 1
ATOM 1808 C C . HIS A 1 232 ? -23.281 26.156 0.315 1 89.38 232 HIS A C 1
ATOM 1810 O O . HIS A 1 232 ? -24.375 26.703 0.241 1 89.38 232 HIS A O 1
ATOM 1816 N N . TYR A 1 233 ? -22.266 26.641 -0.248 1 93 233 TYR A N 1
ATOM 1817 C CA . TYR A 1 233 ? -22.266 27.969 -0.868 1 93 233 TYR A CA 1
ATOM 1818 C C . TYR A 1 233 ? -22.844 27.906 -2.281 1 93 233 TYR A C 1
ATOM 1820 O O . TYR A 1 233 ? -23.312 28.906 -2.811 1 93 233 TYR A O 1
ATOM 1828 N N . ASP A 1 234 ? -22.891 26.797 -2.932 1 91.69 234 ASP A N 1
ATOM 1829 C CA . ASP A 1 234 ? -23.438 26.562 -4.266 1 91.69 234 ASP A CA 1
ATOM 1830 C C . ASP A 1 234 ? -23.031 27.656 -5.234 1 91.69 234 ASP A C 1
ATOM 1832 O O . ASP A 1 234 ? -23.875 28.266 -5.895 1 91.69 234 ASP A O 1
ATOM 1836 N N . SER A 1 235 ? -21.828 28.094 -5.176 1 94.56 235 SER A N 1
ATOM 1837 C CA . SER A 1 235 ? -21.297 29.156 -6.039 1 94.56 235 SER A CA 1
ATOM 1838 C C . SER A 1 235 ? -20.047 28.688 -6.77 1 94.56 235 SER A C 1
ATOM 1840 O O . SER A 1 235 ? -19.078 28.25 -6.141 1 94.56 235 SER A O 1
ATOM 1842 N N . ARG A 1 236 ? -20.125 28.828 -8.086 1 93.19 236 ARG A N 1
ATOM 1843 C CA . ARG A 1 236 ? -19 28.422 -8.914 1 93.19 236 ARG A CA 1
ATOM 1844 C C . ARG A 1 236 ? -17.797 29.344 -8.695 1 93.19 236 ARG A C 1
ATOM 1846 O O . ARG A 1 236 ? -16.656 28.906 -8.773 1 93.19 236 ARG A O 1
ATOM 1853 N N . ALA A 1 237 ? -18.078 30.562 -8.383 1 96.19 237 ALA A N 1
ATOM 1854 C CA . ALA A 1 237 ? -17.016 31.531 -8.133 1 96.19 237 ALA A CA 1
ATOM 1855 C C . ALA A 1 237 ? -16.234 31.156 -6.875 1 96.19 237 ALA A C 1
ATOM 1857 O O . ALA A 1 237 ? -14.992 31.172 -6.879 1 96.19 237 ALA A O 1
ATOM 1858 N N . VAL A 1 238 ? -16.953 30.844 -5.84 1 97.25 238 VAL A N 1
ATOM 1859 C CA . VAL A 1 238 ? -16.328 30.453 -4.586 1 97.25 238 VAL A CA 1
ATOM 1860 C C . VAL A 1 238 ? -15.484 29.188 -4.793 1 97.25 238 VAL A C 1
ATOM 1862 O O . VAL A 1 238 ? -14.352 29.109 -4.328 1 97.25 238 VAL A O 1
ATOM 1865 N N . GLU A 1 239 ? -16.016 28.234 -5.551 1 96.75 239 GLU A N 1
ATOM 1866 C CA . GLU A 1 239 ? -15.312 26.984 -5.828 1 96.75 239 GLU A CA 1
ATOM 1867 C C . GLU A 1 239 ? -14.031 27.234 -6.609 1 96.75 239 GLU A C 1
ATOM 1869 O O . GLU A 1 239 ? -12.992 26.641 -6.32 1 96.75 239 GLU A O 1
ATOM 1874 N N . THR A 1 240 ? -14.109 28.062 -7.582 1 97.38 240 THR A N 1
ATOM 1875 C CA . THR A 1 240 ? -12.961 28.328 -8.43 1 97.38 240 THR A CA 1
ATOM 1876 C C . THR A 1 240 ? -11.875 29.062 -7.641 1 97.38 240 THR A C 1
ATOM 1878 O O . THR A 1 240 ? -10.68 28.781 -7.805 1 97.38 240 THR A O 1
ATOM 1881 N N . ILE A 1 241 ? -12.273 30.016 -6.785 1 97.69 241 ILE A N 1
ATOM 1882 C CA . ILE A 1 241 ? -11.305 30.75 -5.965 1 97.69 241 ILE A CA 1
ATOM 1883 C C . ILE A 1 241 ? -10.594 29.766 -5.031 1 97.69 241 ILE A C 1
ATOM 1885 O O . ILE A 1 241 ? -9.367 29.812 -4.906 1 97.69 241 ILE A O 1
ATOM 1889 N N . LEU A 1 242 ? -11.375 28.891 -4.43 1 97.5 242 LEU A N 1
ATOM 1890 C CA . LEU A 1 242 ? -10.789 27.906 -3.521 1 97.5 242 LEU A CA 1
ATOM 1891 C C . LEU A 1 242 ? -9.906 26.922 -4.277 1 97.5 242 LEU A C 1
ATOM 1893 O O . LEU A 1 242 ? -8.883 26.469 -3.76 1 97.5 242 LEU A O 1
ATOM 1897 N N . LEU A 1 243 ? -10.344 26.547 -5.473 1 97.5 243 LEU A N 1
ATOM 1898 C CA . LEU A 1 243 ? -9.547 25.672 -6.324 1 97.5 243 LEU A CA 1
ATOM 1899 C C . LEU A 1 243 ? -8.172 26.281 -6.59 1 97.5 243 LEU A C 1
ATOM 1901 O O . LEU A 1 243 ? -7.152 25.609 -6.414 1 97.5 243 LEU A O 1
ATOM 1905 N N . VAL A 1 244 ? -8.148 27.5 -6.91 1 97.44 244 VAL A N 1
ATOM 1906 C CA . VAL A 1 244 ? -6.898 28.188 -7.207 1 97.44 244 VAL A CA 1
ATOM 1907 C C . VAL A 1 244 ? -6.078 28.344 -5.93 1 97.44 244 VAL A C 1
ATOM 1909 O O . VAL A 1 244 ? -4.852 28.203 -5.953 1 97.44 244 VAL A O 1
ATOM 1912 N N . ALA A 1 245 ? -6.766 28.672 -4.906 1 97.44 245 ALA A N 1
ATOM 1913 C CA . ALA A 1 245 ? -6.074 28.828 -3.627 1 97.44 245 ALA A CA 1
ATOM 1914 C C . ALA A 1 245 ? -5.402 27.531 -3.201 1 97.44 245 ALA A C 1
ATOM 1916 O O . ALA A 1 245 ? -4.223 27.516 -2.84 1 97.44 245 ALA A O 1
ATOM 1917 N N . MET A 1 246 ? -6.16 26.438 -3.24 1 96.94 246 MET A N 1
ATOM 1918 C CA . MET A 1 246 ? -5.617 25.141 -2.84 1 96.94 246 MET A CA 1
ATOM 1919 C C . MET A 1 246 ? -4.453 24.734 -3.738 1 96.94 246 MET A C 1
ATOM 1921 O O . MET A 1 246 ? -3.463 24.172 -3.264 1 96.94 246 MET A O 1
ATOM 1925 N N . PHE A 1 247 ? -4.609 24.969 -5.004 1 96.62 247 PHE A N 1
ATOM 1926 C CA . PHE A 1 247 ? -3.527 24.688 -5.945 1 96.62 247 PHE A CA 1
ATOM 1927 C C . PHE A 1 247 ? -2.287 25.5 -5.598 1 96.62 247 PHE A C 1
ATOM 1929 O O . PHE A 1 247 ? -1.17 24.984 -5.609 1 96.62 247 PHE A O 1
ATOM 1936 N N . THR A 1 248 ? -2.482 26.734 -5.246 1 95.69 248 THR A N 1
ATOM 1937 C CA . THR A 1 248 ? -1.399 27.656 -4.953 1 95.69 248 THR A CA 1
ATOM 1938 C C . THR A 1 248 ? -0.68 27.266 -3.668 1 95.69 248 THR A C 1
ATOM 1940 O O . THR A 1 248 ? 0.552 27.234 -3.623 1 95.69 248 THR A O 1
ATOM 1943 N N . PHE A 1 249 ? -1.394 26.938 -2.648 1 95.25 249 PHE A N 1
ATOM 1944 C CA . PHE A 1 249 ? -0.782 26.609 -1.366 1 95.25 249 PHE A CA 1
ATOM 1945 C C . PHE A 1 249 ? -0.168 25.219 -1.399 1 95.25 249 PHE A C 1
ATOM 1947 O O . PHE A 1 249 ? 0.599 24.859 -0.506 1 95.25 249 PHE A O 1
ATOM 1954 N N . GLY A 1 250 ? -0.512 24.406 -2.383 1 93.44 250 GLY A N 1
ATOM 1955 C CA . GLY A 1 250 ? 0.104 23.109 -2.572 1 93.44 250 GLY A CA 1
ATOM 1956 C C . GLY A 1 250 ? 1.423 23.172 -3.32 1 93.44 250 GLY A C 1
ATOM 1957 O O . GLY A 1 250 ? 2.139 22.172 -3.418 1 93.44 250 GLY A O 1
ATOM 1958 N N . LEU A 1 251 ? 1.766 24.328 -3.811 1 93.5 251 LEU A N 1
ATOM 1959 C CA . LEU A 1 251 ? 3.021 24.547 -4.52 1 93.5 251 LEU A CA 1
ATOM 1960 C C . LEU A 1 251 ? 4.156 24.828 -3.541 1 93.5 251 LEU A C 1
ATOM 1962 O O . LEU A 1 251 ? 3.914 25.188 -2.389 1 93.5 251 LEU A O 1
ATOM 1966 N N . ASN A 1 252 ? 5.324 24.578 -4.051 1 90.56 252 ASN A N 1
ATOM 1967 C CA . ASN A 1 252 ? 6.504 24.953 -3.273 1 90.56 252 ASN A CA 1
ATOM 1968 C C . ASN A 1 252 ? 6.57 26.453 -3.041 1 90.56 252 ASN A C 1
ATOM 1970 O O . ASN A 1 252 ? 6.551 27.234 -3.992 1 90.56 252 ASN A O 1
ATOM 1974 N N . PHE A 1 253 ? 6.633 26.891 -1.842 1 88.19 253 PHE A N 1
ATOM 1975 C CA . PHE A 1 253 ? 6.602 28.312 -1.508 1 88.19 253 PHE A CA 1
ATOM 1976 C C . PHE A 1 253 ? 7.836 29.016 -2.051 1 88.19 253 PHE A C 1
ATOM 1978 O O . PHE A 1 253 ? 7.844 30.234 -2.191 1 88.19 253 PHE A O 1
ATOM 1985 N N . ASN A 1 254 ? 8.859 28.266 -2.338 1 84.38 254 ASN A N 1
ATOM 1986 C CA . ASN A 1 254 ? 10.047 28.844 -2.959 1 84.38 254 ASN A CA 1
ATOM 1987 C C . ASN A 1 254 ? 9.734 29.422 -4.34 1 84.38 254 ASN A C 1
ATOM 1989 O O . ASN A 1 254 ? 10.445 30.297 -4.832 1 84.38 254 ASN A O 1
ATOM 1993 N N . PHE A 1 255 ? 8.734 28.922 -4.914 1 89.88 255 PHE A N 1
ATOM 1994 C CA . PHE A 1 255 ? 8.344 29.391 -6.234 1 89.88 255 PHE A CA 1
ATOM 1995 C C . PHE A 1 255 ? 7.855 30.844 -6.16 1 89.88 255 PHE A C 1
ATOM 1997 O O . PHE A 1 255 ? 8.086 31.625 -7.086 1 89.88 255 PHE A O 1
ATOM 2004 N N . PHE A 1 256 ? 7.25 31.141 -5.066 1 87.69 256 PHE A N 1
ATOM 2005 C CA . PHE A 1 256 ? 6.742 32.5 -4.93 1 87.69 256 PHE A CA 1
ATOM 2006 C C . PHE A 1 256 ? 7.887 33.5 -4.719 1 87.69 256 PHE A C 1
ATOM 2008 O O . PHE A 1 256 ? 7.816 34.625 -5.168 1 87.69 256 PHE A O 1
ATOM 2015 N N . TYR A 1 257 ? 8.82 32.969 -4.039 1 82.5 257 TYR A N 1
ATOM 2016 C CA . TYR A 1 257 ? 10.023 33.812 -3.904 1 82.5 257 TYR A CA 1
ATOM 2017 C C . TYR A 1 257 ? 10.695 34 -5.254 1 82.5 257 TYR A C 1
ATOM 2019 O O . TYR A 1 257 ? 11.102 35.125 -5.59 1 82.5 257 TYR A O 1
ATOM 2027 N N . LEU A 1 258 ? 10.797 32.969 -6.012 1 85.75 258 LEU A N 1
ATOM 2028 C CA . LEU A 1 258 ? 11.391 33.031 -7.344 1 85.75 258 LEU A CA 1
ATOM 2029 C C . LEU A 1 258 ? 10.539 33.906 -8.258 1 85.75 258 LEU A C 1
ATOM 2031 O O . LEU A 1 258 ? 11.07 34.656 -9.094 1 85.75 258 LEU A O 1
ATOM 2035 N N . ALA A 1 259 ? 9.258 33.844 -8.078 1 88.25 259 ALA A N 1
ATOM 2036 C CA . ALA A 1 259 ? 8.367 34.656 -8.875 1 88.25 259 ALA A CA 1
ATOM 2037 C C . ALA A 1 259 ? 8.539 36.156 -8.531 1 88.25 259 ALA A C 1
ATOM 2039 O O . ALA A 1 259 ? 8.492 37 -9.422 1 88.25 259 ALA A O 1
ATOM 2040 N N . TYR A 1 260 ? 8.695 36.375 -7.258 1 83.88 260 TYR A N 1
ATOM 2041 C CA . TYR A 1 260 ? 8.938 37.75 -6.812 1 83.88 260 TYR A CA 1
ATOM 2042 C C . TYR A 1 260 ? 10.211 38.312 -7.434 1 83.88 260 TYR A C 1
ATOM 2044 O O . TYR A 1 260 ? 10.273 39.5 -7.785 1 83.88 260 TYR A O 1
ATOM 2052 N N . GLU A 1 261 ? 11.234 37.438 -7.641 1 86.44 261 GLU A N 1
ATOM 2053 C CA . GLU A 1 261 ? 12.492 37.844 -8.258 1 86.44 261 GLU A CA 1
ATOM 2054 C C . GLU A 1 261 ? 12.391 37.812 -9.781 1 86.44 261 GLU A C 1
ATOM 2056 O O . GLU A 1 261 ? 13.391 38 -10.484 1 86.44 261 GLU A O 1
ATOM 2061 N N . ARG A 1 262 ? 11.25 37.531 -10.406 1 89.12 262 ARG A N 1
ATOM 2062 C CA . ARG A 1 262 ? 10.945 37.5 -11.828 1 89.12 262 ARG A CA 1
ATOM 2063 C C . ARG A 1 262 ? 11.727 36.406 -12.539 1 89.12 262 ARG A C 1
ATOM 2065 O O . ARG A 1 262 ? 12.172 36.594 -13.68 1 89.12 262 ARG A O 1
ATOM 2072 N N . ARG A 1 263 ? 12.031 35.281 -11.883 1 89.19 263 ARG A N 1
ATOM 2073 C CA . ARG A 1 263 ? 12.688 34.125 -12.484 1 89.19 263 ARG A CA 1
ATOM 2074 C C . ARG A 1 263 ? 11.672 33.031 -12.828 1 89.19 263 ARG A C 1
ATOM 2076 O O . ARG A 1 263 ? 11.781 31.906 -12.352 1 89.19 263 ARG A O 1
ATOM 2083 N N . TRP A 1 264 ? 10.82 33.375 -13.719 1 89.88 264 TRP A N 1
ATOM 2084 C CA . TRP A 1 264 ? 9.711 32.5 -14.086 1 89.88 264 TRP A CA 1
ATOM 2085 C C . TRP A 1 264 ? 10.203 31.281 -14.844 1 89.88 264 TRP A C 1
ATOM 2087 O O . TRP A 1 264 ? 9.602 30.203 -14.766 1 89.88 264 TRP A O 1
ATOM 2097 N N . LYS A 1 265 ? 11.234 31.344 -15.539 1 91 265 LYS A N 1
ATOM 2098 C CA . LYS A 1 265 ? 11.781 30.25 -16.328 1 91 265 LYS A CA 1
ATOM 2099 C C . LYS A 1 265 ? 12.242 29.109 -15.438 1 91 265 LYS A C 1
ATOM 2101 O O . LYS A 1 265 ? 12.07 27.938 -15.781 1 91 265 LYS A O 1
ATOM 2106 N N . GLU A 1 266 ? 12.734 29.469 -14.352 1 89 266 GLU A N 1
ATOM 2107 C CA . GLU A 1 266 ? 13.219 28.453 -13.414 1 89 266 GLU A CA 1
ATOM 2108 C C . GLU A 1 266 ? 12.062 27.688 -12.789 1 89 266 GLU A C 1
ATOM 2110 O O . GLU A 1 266 ? 12.18 26.484 -12.516 1 89 266 GLU A O 1
ATOM 2115 N N . ILE A 1 267 ? 11.008 28.344 -12.602 1 90.94 267 ILE A N 1
ATOM 2116 C CA . ILE A 1 267 ? 9.828 27.703 -12.023 1 90.94 267 ILE A CA 1
ATOM 2117 C C . ILE A 1 267 ? 9.242 26.703 -13.016 1 90.94 267 ILE A C 1
ATOM 2119 O O . ILE A 1 267 ? 8.945 25.562 -12.656 1 90.94 267 ILE A O 1
ATOM 2123 N N . LEU A 1 268 ? 9.164 27.062 -14.242 1 90.69 268 LEU A N 1
ATOM 2124 C CA . LEU A 1 268 ? 8.539 26.219 -15.266 1 90.69 268 LEU A CA 1
ATOM 2125 C C . LEU A 1 268 ? 9.43 25.031 -15.617 1 90.69 268 LEU A C 1
ATOM 2127 O O . LEU A 1 268 ? 8.938 24.016 -16.109 1 90.69 268 LEU A O 1
ATOM 2131 N N . LYS A 1 269 ? 10.688 25.156 -15.352 1 90.31 269 LYS A N 1
ATOM 2132 C CA . LYS A 1 269 ? 11.625 24.094 -15.672 1 90.31 269 LYS A CA 1
ATOM 2133 C C . LYS A 1 269 ? 11.742 23.109 -14.516 1 90.31 269 LYS A C 1
ATOM 2135 O O . LYS A 1 269 ? 12.359 22.047 -14.656 1 90.31 269 LYS A O 1
ATOM 2140 N N . ASP A 1 270 ? 11.109 23.438 -13.484 1 91.69 270 ASP A N 1
ATOM 2141 C CA . ASP A 1 270 ? 11.203 22.578 -12.312 1 91.69 270 ASP A CA 1
ATOM 2142 C C . ASP A 1 270 ? 10.516 21.25 -12.547 1 91.69 270 ASP A C 1
ATOM 2144 O O . ASP A 1 270 ? 9.375 21.203 -13.016 1 91.69 270 ASP A O 1
ATOM 2148 N N . GLU A 1 271 ? 11.164 20.156 -12.281 1 91.69 271 GLU A N 1
ATOM 2149 C CA . GLU A 1 271 ? 10.656 18.812 -12.523 1 91.69 271 GLU A CA 1
ATOM 2150 C C . GLU A 1 271 ? 9.516 18.469 -11.57 1 91.69 271 GLU A C 1
ATOM 2152 O O . GLU A 1 271 ? 8.57 17.766 -11.945 1 91.69 271 GLU A O 1
ATOM 2157 N N . GLU A 1 272 ? 9.633 18.969 -10.391 1 92.56 272 GLU A N 1
ATOM 2158 C CA . GLU A 1 272 ? 8.578 18.688 -9.422 1 92.56 272 GLU A CA 1
ATOM 2159 C C . GLU A 1 272 ? 7.246 19.297 -9.859 1 92.56 272 GLU A C 1
ATOM 2161 O O . GLU A 1 272 ? 6.195 18.672 -9.711 1 92.56 272 GLU A O 1
ATOM 2166 N N . LEU A 1 273 ? 7.312 20.516 -10.336 1 94 273 LEU A N 1
ATOM 2167 C CA . LEU A 1 273 ? 6.105 21.156 -10.828 1 94 273 LEU A CA 1
ATOM 2168 C C . LEU A 1 273 ? 5.492 20.375 -11.977 1 94 273 LEU A C 1
ATOM 2170 O O . LEU A 1 273 ? 4.27 20.219 -12.047 1 94 273 LEU A O 1
ATOM 2174 N N . LYS A 1 274 ? 6.285 19.891 -12.82 1 94.88 274 LYS A N 1
ATOM 2175 C CA . LYS A 1 274 ? 5.793 19.094 -13.945 1 94.88 274 LYS A CA 1
ATOM 2176 C C . LYS A 1 274 ? 5.098 17.828 -13.453 1 94.88 274 LYS A C 1
ATOM 2178 O O . LYS A 1 274 ? 4.012 17.484 -13.922 1 94.88 274 LYS A O 1
ATOM 2183 N N . TRP A 1 275 ? 5.758 17.156 -12.516 1 93.75 275 TRP A N 1
ATOM 2184 C CA . TRP A 1 275 ? 5.16 15.945 -11.953 1 93.75 275 TRP A CA 1
ATOM 2185 C C . TRP A 1 275 ? 3.84 16.266 -11.266 1 93.75 275 TRP A C 1
ATOM 2187 O O . TRP A 1 275 ? 2.883 15.484 -11.352 1 93.75 275 TRP A O 1
ATOM 2197 N N . TYR A 1 276 ? 3.861 17.406 -10.57 1 95.5 276 TYR A N 1
ATOM 2198 C CA . TYR A 1 276 ? 2.646 17.844 -9.898 1 95.5 276 TYR A CA 1
ATOM 2199 C C . TYR A 1 276 ? 1.497 18 -10.883 1 95.5 276 TYR A C 1
ATOM 2201 O O . TYR A 1 276 ? 0.4 17.484 -10.656 1 95.5 276 TYR A O 1
ATOM 2209 N N . ILE A 1 277 ? 1.775 18.562 -11.969 1 95.75 277 ILE A N 1
ATOM 2210 C CA . ILE A 1 277 ? 0.773 18.797 -13 1 95.75 277 ILE A CA 1
ATOM 2211 C C . ILE A 1 277 ? 0.408 17.5 -13.695 1 95.75 277 ILE A C 1
ATOM 2213 O O . ILE A 1 277 ? -0.767 17.234 -13.961 1 95.75 277 ILE A O 1
ATOM 2217 N N . TYR A 1 278 ? 1.334 16.656 -13.945 1 95.38 278 TYR A N 1
ATOM 2218 C CA . TYR A 1 278 ? 1.088 15.375 -14.602 1 95.38 278 TYR A CA 1
ATOM 2219 C C . TYR A 1 278 ? 0.18 14.492 -13.758 1 95.38 278 TYR A C 1
ATOM 2221 O O . TYR A 1 278 ? -0.714 13.82 -14.281 1 95.38 278 TYR A O 1
ATOM 2229 N N . ILE A 1 279 ? 0.408 14.477 -12.508 1 96.5 279 ILE A N 1
ATOM 2230 C CA . ILE A 1 279 ? -0.394 13.648 -11.617 1 96.5 279 ILE A CA 1
ATOM 2231 C C . ILE A 1 279 ? -1.832 14.156 -11.594 1 96.5 279 ILE A C 1
ATOM 2233 O O . ILE A 1 279 ? -2.779 13.367 -11.672 1 96.5 279 ILE A O 1
ATOM 2237 N N . ILE A 1 280 ? -1.974 15.453 -11.547 1 97.06 280 ILE A N 1
ATOM 2238 C CA . ILE A 1 280 ? -3.303 16.047 -11.523 1 97.06 280 ILE A CA 1
ATOM 2239 C C . ILE A 1 280 ? -4.027 15.758 -12.836 1 97.06 280 ILE A C 1
ATOM 2241 O O . ILE A 1 280 ? -5.191 15.352 -12.828 1 97.06 280 ILE A O 1
ATOM 2245 N N . LEU A 1 281 ? -3.307 15.891 -13.922 1 97.06 281 LEU A N 1
ATOM 2246 C CA . LEU A 1 281 ? -3.914 15.664 -15.227 1 97.06 281 LEU A CA 1
ATOM 2247 C C . LEU A 1 281 ? -4.234 14.188 -15.43 1 97.06 281 LEU A C 1
ATOM 2249 O O . LEU A 1 281 ? -5.262 13.844 -16.016 1 97.06 281 LEU A O 1
ATOM 2253 N N . GLY A 1 282 ? -3.354 13.352 -15 1 96.62 282 GLY A N 1
ATOM 2254 C CA . GLY A 1 282 ? -3.625 11.922 -15.078 1 96.62 282 GLY A CA 1
ATOM 2255 C C . GLY A 1 282 ? -4.844 11.508 -14.273 1 96.62 282 GLY A C 1
ATOM 2256 O O . GLY A 1 282 ? -5.68 10.742 -14.758 1 96.62 282 GLY A O 1
ATOM 2257 N N . ALA A 1 283 ? -4.926 11.984 -13.07 1 97.12 283 ALA A N 1
ATOM 2258 C CA . ALA A 1 283 ? -6.086 11.688 -12.234 1 97.12 283 ALA A CA 1
ATOM 2259 C C . ALA A 1 283 ? -7.363 12.258 -12.844 1 97.12 283 ALA A C 1
ATOM 2261 O O . ALA A 1 283 ? -8.414 11.625 -12.805 1 97.12 283 ALA A O 1
ATOM 2262 N N . LEU A 1 284 ? -7.203 13.477 -13.383 1 97.44 284 LEU A N 1
ATOM 2263 C CA . LEU A 1 284 ? -8.344 14.117 -14.031 1 97.44 284 LEU A CA 1
ATOM 2264 C C . LEU A 1 284 ? -8.852 13.266 -15.188 1 97.44 284 LEU A C 1
ATOM 2266 O O . LEU A 1 284 ? -10.062 13.086 -15.344 1 97.44 284 LEU A O 1
ATOM 2270 N N . ALA A 1 285 ? -7.977 12.742 -15.93 1 96.81 285 ALA A N 1
ATOM 2271 C CA . ALA A 1 285 ? -8.352 11.922 -17.078 1 96.81 285 ALA A CA 1
ATOM 2272 C C . ALA A 1 285 ? -9.039 10.633 -16.625 1 96.81 285 ALA A C 1
ATOM 2274 O O . ALA A 1 285 ? -10.094 10.273 -17.156 1 96.81 285 ALA A O 1
ATOM 2275 N N . ILE A 1 286 ? -8.555 9.984 -15.68 1 96.62 286 ILE A N 1
ATOM 2276 C CA . ILE A 1 286 ? -9.086 8.703 -15.227 1 96.62 286 ILE A CA 1
ATOM 2277 C C . ILE A 1 286 ? -10.469 8.906 -14.609 1 96.62 286 ILE A C 1
ATOM 2279 O O . ILE A 1 286 ? -11.414 8.203 -14.961 1 96.62 286 ILE A O 1
ATOM 2283 N N . ILE A 1 287 ? -10.586 9.867 -13.711 1 96.12 287 ILE A N 1
ATOM 2284 C CA . ILE A 1 287 ? -11.844 10.086 -13.008 1 96.12 287 ILE A CA 1
ATOM 2285 C C . ILE A 1 287 ? -12.898 10.602 -13.977 1 96.12 287 ILE A C 1
ATOM 2287 O O . ILE A 1 287 ? -14.062 10.203 -13.922 1 96.12 287 ILE A O 1
ATOM 2291 N N . SER A 1 288 ? -12.5 11.523 -14.883 1 96.06 288 SER A N 1
ATOM 2292 C CA . SER A 1 288 ? -13.453 12.039 -15.867 1 96.06 288 SER A CA 1
ATOM 2293 C C . SER A 1 288 ? -13.977 10.922 -16.766 1 96.06 288 SER A C 1
ATOM 2295 O O . SER A 1 288 ? -15.156 10.898 -17.109 1 96.06 288 SER A O 1
ATOM 2297 N N . PHE A 1 289 ? -13.07 10.062 -17.141 1 94.12 289 PHE A N 1
ATOM 2298 C CA . PHE A 1 289 ? -13.477 8.938 -17.984 1 94.12 289 PHE A CA 1
ATOM 2299 C C . PHE A 1 289 ? -14.477 8.055 -17.266 1 94.12 289 PHE A C 1
ATOM 2301 O O . PHE A 1 289 ? -15.422 7.547 -17.875 1 94.12 289 PHE A O 1
ATOM 2308 N N . ALA A 1 290 ? -14.328 7.895 -16.047 1 93.75 290 ALA A N 1
ATOM 2309 C CA . ALA A 1 290 ? -15.219 7.059 -15.25 1 93.75 290 ALA A CA 1
ATOM 2310 C C . ALA A 1 290 ? -16.562 7.746 -15.039 1 93.75 290 ALA A C 1
ATOM 2312 O O . ALA A 1 290 ? -17.594 7.082 -14.867 1 93.75 290 ALA A O 1
ATOM 2313 N N . LEU A 1 291 ? -16.578 9.086 -15.039 1 94.44 291 LEU A N 1
ATOM 2314 C CA . LEU A 1 291 ? -17.766 9.828 -14.641 1 94.44 291 LEU A CA 1
ATOM 2315 C C . LEU A 1 291 ? -18.547 10.289 -15.867 1 94.44 291 LEU A C 1
ATOM 2317 O O . LEU A 1 291 ? -19.656 10.812 -15.734 1 94.44 291 LEU A O 1
ATOM 2321 N N . ILE A 1 292 ? -18.172 10.078 -17.062 1 91.62 292 ILE A N 1
ATOM 2322 C CA . ILE A 1 292 ? -18.781 10.562 -18.281 1 91.62 292 ILE A CA 1
ATOM 2323 C C . ILE A 1 292 ? -20.234 10.109 -18.359 1 91.62 292 ILE A C 1
ATOM 2325 O O . ILE A 1 292 ? -21.141 10.906 -18.641 1 91.62 292 ILE A O 1
ATOM 2329 N N . PRO A 1 293 ? -20.562 8.844 -17.969 1 89.5 293 PRO A N 1
ATOM 2330 C CA . PRO A 1 293 ? -21.953 8.398 -18.062 1 89.5 293 PRO A CA 1
ATOM 2331 C C . PRO A 1 293 ? -22.844 9.008 -17 1 89.5 293 PRO A C 1
ATOM 2333 O O . PRO A 1 293 ? -24.078 8.984 -17.125 1 89.5 293 PRO A O 1
ATOM 2336 N N . TYR A 1 294 ? -22.312 9.68 -16.016 1 89.56 294 TYR A N 1
ATOM 2337 C CA . TYR A 1 294 ? -23.078 10.086 -14.852 1 89.56 294 TYR A CA 1
ATOM 2338 C C . TYR A 1 294 ? -23.359 11.578 -14.875 1 89.56 294 TYR A C 1
ATOM 2340 O O . TYR A 1 294 ? -24.125 12.094 -14.047 1 89.56 294 TYR A O 1
ATOM 2348 N N . TYR A 1 295 ? -22.688 12.328 -15.695 1 90.38 295 TYR A N 1
ATOM 2349 C CA . TYR A 1 295 ? -22.859 13.781 -15.766 1 90.38 295 TYR A CA 1
ATOM 2350 C C . TYR A 1 295 ? -23.469 14.188 -17.094 1 90.38 295 TYR A C 1
ATOM 2352 O O . TYR A 1 295 ? -23.125 13.641 -18.141 1 90.38 295 TYR A O 1
ATOM 2360 N N . ASP A 1 296 ? -24.422 15.156 -17.047 1 88.5 296 ASP A N 1
ATOM 2361 C CA . ASP A 1 296 ? -25.031 15.688 -18.266 1 88.5 296 ASP A CA 1
ATOM 2362 C C . ASP A 1 296 ? -24.141 16.766 -18.891 1 88.5 296 ASP A C 1
ATOM 2364 O O . ASP A 1 296 ? -23.938 16.781 -20.109 1 88.5 296 ASP A O 1
ATOM 2368 N N . ASN A 1 297 ? -23.609 17.625 -18.016 1 92.75 297 ASN A N 1
ATOM 2369 C CA . ASN A 1 297 ? -22.766 18.719 -18.469 1 92.75 297 ASN A CA 1
ATOM 2370 C C . ASN A 1 297 ? -21.281 18.391 -18.297 1 92.75 297 ASN A C 1
ATOM 2372 O O . ASN A 1 297 ? -20.812 18.219 -17.188 1 92.75 297 ASN A O 1
ATOM 2376 N N . PHE A 1 298 ? -20.562 18.438 -19.422 1 92.5 298 PHE A N 1
ATOM 2377 C CA . PHE A 1 298 ? -19.156 18.047 -19.469 1 92.5 298 PHE A CA 1
ATOM 2378 C C . PHE A 1 298 ? -18.297 19.047 -18.688 1 92.5 298 PHE A C 1
ATOM 2380 O O . PHE A 1 298 ? -17.406 18.656 -17.938 1 92.5 298 PHE A O 1
ATOM 2387 N N . PHE A 1 299 ? -18.547 20.328 -18.812 1 91.62 299 PHE A N 1
ATOM 2388 C CA . PHE A 1 299 ? -17.734 21.359 -18.188 1 91.62 299 PHE A CA 1
ATOM 2389 C C . PHE A 1 299 ? -17.953 21.359 -16.672 1 91.62 299 PHE A C 1
ATOM 2391 O O . PHE A 1 299 ? -17.016 21.578 -15.906 1 91.62 299 PHE A O 1
ATOM 2398 N N . ARG A 1 300 ? -19.141 21.109 -16.328 1 92.31 300 ARG A N 1
ATOM 2399 C CA . ARG A 1 300 ? -19.406 21 -14.906 1 92.31 300 ARG A CA 1
ATOM 2400 C C . ARG A 1 300 ? -18.703 19.781 -14.305 1 92.31 300 ARG A C 1
ATOM 2402 O O . ARG A 1 300 ? -18.188 19.844 -13.195 1 92.31 300 ARG A O 1
ATOM 2409 N N . MET A 1 301 ? -18.734 18.75 -15.047 1 94.62 301 MET A N 1
ATOM 2410 C CA . MET A 1 301 ? -18.062 17.531 -14.602 1 94.62 301 MET A CA 1
ATOM 2411 C C . MET A 1 301 ? -16.578 17.781 -14.406 1 94.62 301 MET A C 1
ATOM 2413 O O . MET A 1 301 ? -16.016 17.422 -13.367 1 94.62 301 MET A O 1
ATOM 2417 N N . ILE A 1 302 ? -15.93 18.422 -15.328 1 95.5 302 ILE A N 1
ATOM 2418 C CA . ILE A 1 302 ? -14.492 18.656 -15.281 1 95.5 302 ILE A CA 1
ATOM 2419 C C . ILE A 1 302 ? -14.156 19.562 -14.094 1 95.5 302 ILE A C 1
ATOM 2421 O O . ILE A 1 302 ? -13.164 19.344 -13.398 1 95.5 302 ILE A O 1
ATOM 2425 N N . HIS A 1 303 ? -14.984 20.547 -13.906 1 95.5 303 HIS A N 1
ATOM 2426 C CA . HIS A 1 303 ? -14.758 21.469 -12.789 1 95.5 303 HIS A CA 1
ATOM 2427 C C . HIS A 1 303 ? -14.883 20.75 -11.453 1 95.5 303 HIS A C 1
ATOM 2429 O O . HIS A 1 303 ? -14.047 20.922 -10.57 1 95.5 303 HIS A O 1
ATOM 2435 N N . ASP A 1 304 ? -15.922 19.922 -11.344 1 93.94 304 ASP A N 1
ATOM 2436 C CA . ASP A 1 304 ? -16.141 19.188 -10.102 1 93.94 304 ASP A CA 1
ATOM 2437 C C . ASP A 1 304 ? -15 18.203 -9.836 1 93.94 304 ASP A C 1
ATOM 2439 O O . ASP A 1 304 ? -14.516 18.094 -8.711 1 93.94 304 ASP A O 1
ATOM 2443 N N . VAL A 1 305 ? -14.602 17.578 -10.859 1 96 305 VAL A N 1
ATOM 2444 C CA . VAL A 1 305 ? -13.531 16.594 -10.734 1 96 305 VAL A CA 1
ATOM 2445 C C . VAL A 1 305 ? -12.219 17.297 -10.398 1 96 305 VAL A C 1
ATOM 2447 O O . VAL A 1 305 ? -11.5 16.891 -9.484 1 96 305 VAL A O 1
ATOM 2450 N N . LEU A 1 306 ? -11.945 18.359 -11.078 1 96.94 306 LEU A N 1
ATOM 2451 C CA . LEU A 1 306 ? -10.703 19.094 -10.859 1 96.94 306 LEU A CA 1
ATOM 2452 C C . LEU A 1 306 ? -10.656 19.672 -9.453 1 96.94 306 LEU A C 1
ATOM 2454 O O . LEU A 1 306 ? -9.609 19.625 -8.797 1 96.94 306 LEU A O 1
ATOM 2458 N N . PHE A 1 307 ? -11.758 20.203 -9.008 1 96.19 307 PHE A N 1
ATOM 2459 C CA . PHE A 1 307 ? -11.828 20.75 -7.656 1 96.19 307 PHE A CA 1
ATOM 2460 C C . PHE A 1 307 ? -11.484 19.688 -6.617 1 96.19 307 PHE A C 1
ATOM 2462 O O . PHE A 1 307 ? -10.641 19.922 -5.746 1 96.19 307 PHE A O 1
ATOM 2469 N N . ASN A 1 308 ? -12.078 18.562 -6.762 1 93.56 308 ASN A N 1
ATOM 2470 C CA . ASN A 1 308 ? -11.898 17.531 -5.746 1 93.56 308 ASN A CA 1
ATOM 2471 C C . ASN A 1 308 ? -10.508 16.891 -5.828 1 93.56 308 ASN A C 1
ATOM 2473 O O . ASN A 1 308 ? -9.938 16.5 -4.809 1 93.56 308 ASN A O 1
ATOM 2477 N N . ILE A 1 309 ? -9.953 16.812 -7.004 1 95.56 309 ILE A N 1
ATOM 2478 C CA . ILE A 1 309 ? -8.594 16.312 -7.168 1 95.56 309 ILE A CA 1
ATOM 2479 C C . ILE A 1 309 ? -7.602 17.25 -6.496 1 95.56 309 ILE A C 1
ATOM 2481 O O . ILE A 1 309 ? -6.758 16.812 -5.707 1 95.56 309 ILE A O 1
ATOM 2485 N N . VAL A 1 310 ? -7.738 18.5 -6.773 1 96 310 VAL A N 1
ATOM 2486 C CA . VAL A 1 310 ? -6.809 19.484 -6.227 1 96 310 VAL A CA 1
ATOM 2487 C C . VAL A 1 310 ? -7.008 19.594 -4.715 1 96 310 VAL A C 1
ATOM 2489 O O . VAL A 1 310 ? -6.043 19.781 -3.967 1 96 310 VAL A O 1
ATOM 2492 N N . SER A 1 311 ? -8.219 19.469 -4.309 1 94.81 311 SER A N 1
ATOM 2493 C CA . SER A 1 311 ? -8.523 19.531 -2.883 1 94.81 311 SER A CA 1
ATOM 2494 C C . SER A 1 311 ? -7.844 18.391 -2.131 1 94.81 311 SER A C 1
ATOM 2496 O O . SER A 1 311 ? -7.254 18.594 -1.069 1 94.81 311 SER A O 1
ATOM 2498 N N . ILE A 1 312 ? -7.855 17.234 -2.707 1 93.06 312 ILE A N 1
ATOM 2499 C CA . ILE A 1 312 ? -7.273 16.062 -2.059 1 93.06 312 ILE A CA 1
ATOM 2500 C C . ILE A 1 312 ? -5.754 16.125 -2.166 1 93.06 312 ILE A C 1
ATOM 2502 O O . ILE A 1 312 ? -5.047 15.836 -1.196 1 93.06 312 ILE A O 1
ATOM 2506 N N . MET A 1 313 ? -5.297 16.5 -3.291 1 93.25 313 MET A N 1
ATOM 2507 C CA . MET A 1 313 ? -3.854 16.547 -3.502 1 93.25 313 MET A CA 1
ATOM 2508 C C . MET A 1 313 ? -3.211 17.594 -2.592 1 93.25 313 MET A C 1
ATOM 2510 O O . MET A 1 313 ? -2.09 17.406 -2.117 1 93.25 313 MET A O 1
ATOM 2514 N N . SER A 1 314 ? -3.881 18.672 -2.402 1 93.44 314 SER A N 1
ATOM 2515 C CA . SER A 1 314 ? -3.371 19.703 -1.503 1 93.44 314 SER A CA 1
ATOM 2516 C C . SER A 1 314 ? -3.607 19.328 -0.044 1 93.44 314 SER A C 1
ATOM 2518 O O . SER A 1 314 ? -3.205 20.062 0.863 1 93.44 314 SER A O 1
ATOM 2520 N N . THR A 1 315 ? -4.246 18.25 0.26 1 92.31 315 THR A N 1
ATOM 2521 C CA . THR A 1 315 ? -4.551 17.688 1.573 1 92.31 315 THR A CA 1
ATOM 2522 C C . THR A 1 315 ? -5.57 18.562 2.305 1 92.31 315 THR A C 1
ATOM 2524 O O . THR A 1 315 ? -5.738 18.438 3.52 1 92.31 315 THR A O 1
ATOM 2527 N N . THR A 1 316 ? -6.27 19.531 1.64 1 92.75 316 THR A N 1
ATOM 2528 C CA . THR A 1 316 ? -7.312 20.344 2.25 1 92.75 316 THR A CA 1
ATOM 2529 C C . THR A 1 316 ? -8.602 19.547 2.406 1 92.75 316 THR A C 1
ATOM 2531 O O . THR A 1 316 ? -9.258 19.609 3.447 1 92.75 316 THR A O 1
ATOM 2534 N N . ALA A 1 317 ? -8.992 18.766 1.403 1 89.5 317 ALA A N 1
ATOM 2535 C CA . ALA A 1 317 ? -10.094 17.812 1.383 1 89.5 317 ALA A CA 1
ATOM 2536 C C . ALA A 1 317 ? -11.438 18.5 1.52 1 89.5 317 ALA A C 1
ATOM 2538 O O . ALA A 1 317 ? -12.336 18.016 2.213 1 89.5 317 ALA A O 1
ATOM 2539 N N . TYR A 1 318 ? -11.547 19.719 0.986 1 91.5 318 TYR A N 1
ATOM 2540 C CA . TYR A 1 318 ? -12.867 20.297 0.784 1 91.5 318 TYR A CA 1
ATOM 2541 C C . TYR A 1 318 ? -13.633 19.562 -0.307 1 91.5 318 TYR A C 1
ATOM 2543 O O . TYR A 1 318 ? -13.031 19.031 -1.249 1 91.5 318 TYR A O 1
ATOM 2551 N N . THR A 1 319 ? -14.93 19.484 -0.14 1 89.62 319 THR A N 1
ATOM 2552 C CA . THR A 1 319 ? -15.719 18.781 -1.137 1 89.62 319 THR A CA 1
ATOM 2553 C C . THR A 1 319 ? -16.859 19.656 -1.657 1 89.62 319 THR A C 1
ATOM 2555 O O . THR A 1 319 ? -17.359 20.516 -0.936 1 89.62 319 THR A O 1
ATOM 2558 N N . THR A 1 320 ? -17.172 19.469 -2.91 1 90.38 320 THR A N 1
ATOM 2559 C CA . THR A 1 320 ? -18.281 20.203 -3.527 1 90.38 320 THR A CA 1
ATOM 2560 C C . THR A 1 320 ? -19.422 19.25 -3.875 1 90.38 320 THR A C 1
ATOM 2562 O O . THR A 1 320 ? -20.562 19.688 -4.086 1 90.38 320 THR A O 1
ATOM 2565 N N . VAL A 1 321 ? -19.047 18 -4.016 1 87.5 321 VAL A N 1
ATOM 2566 C CA . VAL A 1 321 ? -20.031 16.984 -4.371 1 87.5 321 VAL A CA 1
ATOM 2567 C C . VAL A 1 321 ? -19.859 15.766 -3.455 1 87.5 321 VAL A C 1
ATOM 2569 O O . VAL A 1 321 ? -18.859 15.656 -2.742 1 87.5 321 VAL A O 1
ATOM 2572 N N . ASP A 1 322 ? -20.906 15.008 -3.516 1 85.31 322 ASP A N 1
ATOM 2573 C CA . ASP A 1 322 ? -20.812 13.758 -2.762 1 85.31 322 ASP A CA 1
ATOM 2574 C C . ASP A 1 322 ? -19.984 12.719 -3.527 1 85.31 322 ASP A C 1
ATOM 2576 O O . ASP A 1 322 ? -20.531 12 -4.371 1 85.31 322 ASP A O 1
ATOM 2580 N N . ILE A 1 323 ? -18.844 12.531 -3.129 1 85.44 323 ILE A N 1
ATOM 2581 C CA . ILE A 1 323 ? -17.875 11.68 -3.816 1 85.44 323 ILE A CA 1
ATOM 2582 C C . ILE A 1 323 ? -18.281 10.211 -3.662 1 85.44 323 ILE A C 1
ATOM 2584 O O . ILE A 1 323 ? -17.922 9.375 -4.484 1 85.44 323 ILE A O 1
ATOM 2588 N N . LEU A 1 324 ? -19.062 9.891 -2.648 1 80.62 324 LEU A N 1
ATOM 2589 C CA . LEU A 1 324 ? -19.484 8.516 -2.402 1 80.62 324 LEU A CA 1
ATOM 2590 C C . LEU A 1 324 ? -20.375 8.016 -3.531 1 80.62 324 LEU A C 1
ATOM 2592 O O . LEU A 1 324 ? -20.5 6.805 -3.73 1 80.62 324 LEU A O 1
ATOM 2596 N N . GLN A 1 325 ? -20.922 8.953 -4.195 1 84.31 325 GLN A N 1
ATOM 2597 C CA . GLN A 1 325 ? -21.812 8.562 -5.289 1 84.31 325 GLN A CA 1
ATOM 2598 C C . GLN A 1 325 ? -21.016 8.328 -6.574 1 84.31 325 GLN A C 1
ATOM 2600 O O . GLN A 1 325 ? -21.578 7.852 -7.57 1 84.31 325 GLN A O 1
ATOM 2605 N N . TRP A 1 326 ? -19.781 8.633 -6.551 1 89.56 326 TRP A N 1
ATOM 2606 C CA . TRP A 1 326 ? -18.938 8.398 -7.711 1 89.56 326 TRP A CA 1
ATOM 2607 C C . TRP A 1 326 ? -18.609 6.914 -7.863 1 89.56 326 TRP A C 1
ATOM 2609 O O . TRP A 1 326 ? -18.719 6.148 -6.898 1 89.56 326 TRP A O 1
ATOM 2619 N N . PRO A 1 327 ? -18.359 6.52 -9.062 1 91.75 327 PRO A N 1
ATOM 2620 C CA . PRO A 1 327 ? -18.047 5.109 -9.289 1 91.75 327 PRO A CA 1
ATOM 2621 C C . PRO A 1 327 ? -16.766 4.676 -8.578 1 91.75 327 PRO A C 1
ATOM 2623 O O . PRO A 1 327 ? -16 5.52 -8.094 1 91.75 327 PRO A O 1
ATOM 2626 N N . THR A 1 328 ? -16.516 3.344 -8.555 1 91.62 328 THR A N 1
ATOM 2627 C CA . THR A 1 328 ? -15.43 2.74 -7.809 1 91.62 328 THR A CA 1
ATOM 2628 C C . THR A 1 328 ? -14.078 3.205 -8.352 1 91.62 328 THR A C 1
ATOM 2630 O O . THR A 1 328 ? -13.141 3.43 -7.582 1 91.62 328 THR A O 1
ATOM 2633 N N . ALA A 1 329 ? -13.984 3.373 -9.633 1 93.81 329 ALA A N 1
ATOM 2634 C CA . ALA A 1 329 ? -12.734 3.812 -10.234 1 93.81 329 ALA A CA 1
ATOM 2635 C C . ALA A 1 329 ? -12.32 5.188 -9.711 1 93.81 329 ALA A C 1
ATOM 2637 O O . ALA A 1 329 ? -11.141 5.449 -9.492 1 93.81 329 ALA A O 1
ATOM 2638 N N . ALA A 1 330 ? -13.305 6.043 -9.531 1 93.88 330 ALA A N 1
ATOM 2639 C CA . ALA A 1 330 ? -13.039 7.375 -9 1 93.88 330 ALA A CA 1
ATOM 2640 C C . ALA A 1 330 ? -12.586 7.301 -7.543 1 93.88 330 ALA A C 1
ATOM 2642 O O . ALA A 1 330 ? -11.625 7.969 -7.152 1 93.88 330 ALA A O 1
ATOM 2643 N N . HIS A 1 331 ? -13.227 6.441 -6.766 1 92.06 331 HIS A N 1
ATOM 2644 C CA . HIS A 1 331 ? -12.859 6.258 -5.367 1 92.06 331 HIS A CA 1
ATOM 2645 C C . HIS A 1 331 ? -11.422 5.766 -5.238 1 92.06 331 HIS A C 1
ATOM 2647 O O . HIS A 1 331 ? -10.648 6.285 -4.426 1 92.06 331 HIS A O 1
ATOM 2653 N N . THR A 1 332 ? -11.148 4.809 -6.008 1 93.88 332 THR A N 1
ATOM 2654 C CA . THR A 1 332 ? -9.82 4.207 -5.965 1 93.88 332 THR A CA 1
ATOM 2655 C C . THR A 1 332 ? -8.75 5.227 -6.344 1 93.88 332 THR A C 1
ATOM 2657 O O . THR A 1 332 ? -7.715 5.324 -5.68 1 93.88 332 THR A O 1
ATOM 2660 N N . THR A 1 333 ? -9.008 5.992 -7.352 1 94.62 333 THR A N 1
ATOM 2661 C CA . THR A 1 333 ? -8.039 6.988 -7.805 1 94.62 333 THR A CA 1
ATOM 2662 C C . THR A 1 333 ? -7.844 8.07 -6.746 1 94.62 333 THR A C 1
ATOM 2664 O O . THR A 1 333 ? -6.719 8.508 -6.504 1 94.62 333 THR A O 1
ATOM 2667 N N . ILE A 1 334 ? -8.922 8.477 -6.125 1 93.12 334 ILE A N 1
ATOM 2668 C CA . ILE A 1 334 ? -8.852 9.492 -5.078 1 93.12 334 ILE A CA 1
ATOM 2669 C C . ILE A 1 334 ? -8.031 8.969 -3.904 1 93.12 334 ILE A C 1
ATOM 2671 O O . ILE A 1 334 ? -7.184 9.688 -3.365 1 93.12 334 ILE A O 1
ATOM 2675 N N . LEU A 1 335 ? -8.234 7.723 -3.525 1 92.88 335 LEU A N 1
ATOM 2676 C CA . LEU A 1 335 ? -7.484 7.121 -2.428 1 92.88 335 LEU A CA 1
ATOM 2677 C C . LEU A 1 335 ? -5.996 7.062 -2.752 1 92.88 335 LEU A C 1
ATOM 2679 O O . LEU A 1 335 ? -5.156 7.289 -1.88 1 92.88 335 LEU A O 1
ATOM 2683 N N . LEU A 1 336 ? -5.707 6.789 -3.973 1 94.25 336 LEU A N 1
ATOM 2684 C CA . LEU A 1 336 ? -4.312 6.742 -4.398 1 94.25 336 LEU A CA 1
ATOM 2685 C C . LEU A 1 336 ? -3.684 8.133 -4.352 1 94.25 336 LEU A C 1
ATOM 2687 O O . LEU A 1 336 ? -2.514 8.273 -3.994 1 94.25 336 LEU A O 1
ATOM 2691 N N . LEU A 1 337 ? -4.473 9.109 -4.711 1 94 337 LEU A N 1
ATOM 2692 C CA . LEU A 1 337 ? -3.98 10.484 -4.688 1 94 337 LEU A CA 1
ATOM 2693 C C . LEU A 1 337 ? -3.682 10.93 -3.262 1 94 337 LEU A C 1
ATOM 2695 O O . LEU A 1 337 ? -2.811 11.781 -3.041 1 94 337 LEU A O 1
ATOM 2699 N N . MET A 1 338 ? -4.375 10.352 -2.314 1 93.5 338 MET A N 1
ATOM 2700 C CA . MET A 1 338 ? -4.184 10.703 -0.912 1 93.5 338 MET A CA 1
ATOM 2701 C C . MET A 1 338 ? -2.787 10.32 -0.438 1 93.5 338 MET A C 1
ATOM 2703 O O . MET A 1 338 ? -2.281 10.883 0.537 1 93.5 338 MET A O 1
ATOM 2707 N N . PHE A 1 339 ? -2.148 9.406 -1.153 1 94.19 339 PHE A N 1
ATOM 2708 C CA . PHE A 1 339 ? -0.785 9.023 -0.806 1 94.19 339 PHE A CA 1
ATOM 2709 C C . PHE A 1 339 ? 0.21 10.07 -1.292 1 94.19 339 PHE A C 1
ATOM 2711 O O . PHE A 1 339 ? 1.27 10.258 -0.689 1 94.19 339 PHE A O 1
ATOM 2718 N N . VAL A 1 340 ? -0.02 10.742 -2.336 1 94.19 340 VAL A N 1
ATOM 2719 C CA . VAL A 1 340 ? 0.931 11.609 -3.021 1 94.19 340 VAL A CA 1
ATOM 2720 C C . VAL A 1 340 ? 1.088 12.914 -2.246 1 94.19 340 VAL A C 1
ATOM 2722 O O . VAL A 1 340 ? 2.162 13.203 -1.715 1 94.19 340 VAL A O 1
ATOM 2725 N N . GLY A 1 341 ? 0.038 13.711 -2.066 1 90.81 341 GLY A N 1
ATOM 2726 C CA . GLY A 1 341 ? 0.081 14.992 -1.389 1 90.81 341 GLY A CA 1
ATOM 2727 C C . GLY A 1 341 ? 0.633 16.109 -2.258 1 90.81 341 GLY A C 1
ATOM 2728 O O . GLY A 1 341 ? 0.622 16.016 -3.486 1 90.81 341 GLY A O 1
ATOM 2729 N N . GLY A 1 342 ? 1.071 17.188 -1.701 1 92.06 342 GLY A N 1
ATOM 2730 C CA . GLY A 1 342 ? 1.556 18.344 -2.428 1 92.06 342 GLY A CA 1
ATOM 2731 C C . GLY A 1 342 ? 3.053 18.312 -2.674 1 92.06 342 GLY A C 1
ATOM 2732 O O . GLY A 1 342 ? 3.662 17.25 -2.695 1 92.06 342 GLY A O 1
ATOM 2733 N N . MET A 1 343 ? 3.588 19.453 -3.027 1 91.75 343 MET A N 1
ATOM 2734 C CA . MET A 1 343 ? 5.008 19.562 -3.336 1 91.75 343 MET A CA 1
ATOM 2735 C C . MET A 1 343 ? 5.832 19.734 -2.062 1 91.75 343 MET A C 1
ATOM 2737 O O . MET A 1 343 ? 5.277 20 -0.993 1 91.75 343 MET A O 1
ATOM 2741 N N . SER A 1 344 ? 7.113 19.516 -2.281 1 87.06 344 SER A N 1
ATOM 2742 C CA . SER A 1 344 ? 8.023 19.75 -1.161 1 87.06 344 SER A CA 1
ATOM 2743 C C . SER A 1 344 ? 8.102 21.234 -0.81 1 87.06 344 SER A C 1
ATOM 2745 O O . SER A 1 344 ? 8.148 22.078 -1.698 1 87.06 344 SER A O 1
ATOM 2747 N N . GLY A 1 345 ? 8.023 21.562 0.439 1 83.44 345 GLY A N 1
ATOM 2748 C CA . GLY A 1 345 ? 8.07 22.953 0.863 1 83.44 345 GLY A CA 1
ATOM 2749 C C . GLY A 1 345 ? 6.715 23.625 0.865 1 83.44 345 GLY A C 1
ATOM 2750 O O . GLY A 1 345 ? 6.621 24.859 0.973 1 83.44 345 GLY A O 1
ATOM 2751 N N . SER A 1 346 ? 5.762 22.891 0.585 1 88.88 346 SER A N 1
ATOM 2752 C CA . SER A 1 346 ? 4.395 23.391 0.693 1 88.88 346 SER A CA 1
ATOM 2753 C C . SER A 1 346 ? 3.811 23.109 2.074 1 88.88 346 SER A C 1
ATOM 2755 O O . SER A 1 346 ? 4.504 22.594 2.953 1 88.88 346 SER A O 1
ATOM 2757 N N . THR A 1 347 ? 2.562 23.547 2.303 1 88.69 347 THR A N 1
ATOM 2758 C CA . THR A 1 347 ? 1.9 23.312 3.58 1 88.69 347 THR A CA 1
ATOM 2759 C C . THR A 1 347 ? 1.166 21.969 3.562 1 88.69 347 THR A C 1
ATOM 2761 O O . THR A 1 347 ? 0.543 21.594 4.555 1 88.69 347 THR A O 1
ATOM 2764 N N . ALA A 1 348 ? 1.281 21.328 2.457 1 89.5 348 ALA A N 1
ATOM 2765 C CA . ALA A 1 348 ? 0.596 20.047 2.316 1 89.5 348 ALA A CA 1
ATOM 2766 C C . ALA A 1 348 ? 1.447 18.906 2.867 1 89.5 348 ALA A C 1
ATOM 2768 O O . ALA A 1 348 ? 2.66 19.047 3.033 1 89.5 348 ALA A O 1
ATOM 2769 N N . SER A 1 349 ? 0.845 17.891 3.287 1 88.56 349 SER A N 1
ATOM 2770 C CA . SER A 1 349 ? 1.517 16.703 3.803 1 88.56 349 SER A CA 1
ATOM 2771 C C . SER A 1 349 ? 1.41 15.531 2.822 1 88.56 349 SER A C 1
ATOM 2773 O O . SER A 1 349 ? 1.097 15.727 1.646 1 88.56 349 SER A O 1
ATOM 2775 N N . GLY A 1 350 ? 1.902 14.312 3.238 1 88.75 350 GLY A N 1
ATOM 2776 C CA . GLY A 1 350 ? 1.919 13.141 2.383 1 88.75 350 GLY A CA 1
ATOM 2777 C C . GLY A 1 350 ? 3.316 12.742 1.944 1 88.75 350 GLY A C 1
ATOM 2778 O O . GLY A 1 350 ? 4.305 13.203 2.514 1 88.75 350 GLY A O 1
ATOM 2779 N N . LEU A 1 351 ? 3.379 11.922 0.975 1 91.5 351 LEU A N 1
ATOM 2780 C CA . LEU A 1 351 ? 4.676 11.484 0.471 1 91.5 351 LEU A CA 1
ATOM 2781 C C . LEU A 1 351 ? 5.383 12.617 -0.269 1 91.5 351 LEU A C 1
ATOM 2783 O O . LEU A 1 351 ? 6.613 12.688 -0.27 1 91.5 351 LEU A O 1
ATOM 2787 N N . LYS A 1 352 ? 4.711 13.477 -0.795 1 91.38 352 LYS A N 1
ATOM 2788 C CA . LYS A 1 352 ? 5.211 14.609 -1.574 1 91.38 352 LYS A CA 1
ATOM 2789 C C . LYS A 1 352 ? 5.523 14.195 -3.01 1 91.38 352 LYS A C 1
ATOM 2791 O O . LYS A 1 352 ? 6.004 13.086 -3.25 1 91.38 352 LYS A O 1
ATOM 2796 N N . VAL A 1 353 ? 5.367 15.039 -3.891 1 93.81 353 VAL A N 1
ATOM 2797 C CA . VAL A 1 353 ? 5.457 14.789 -5.324 1 93.81 353 VAL A CA 1
ATOM 2798 C C . VAL A 1 353 ? 6.902 14.484 -5.703 1 93.81 353 VAL A C 1
ATOM 2800 O O . VAL A 1 353 ? 7.16 13.633 -6.562 1 93.81 353 VAL A O 1
ATOM 2803 N N . ILE A 1 354 ? 7.844 15.102 -5.059 1 90.12 354 ILE A N 1
ATOM 2804 C CA . ILE A 1 354 ? 9.258 14.898 -5.379 1 90.12 354 ILE A CA 1
ATOM 2805 C C . ILE A 1 354 ? 9.641 13.445 -5.137 1 90.12 354 ILE A C 1
ATOM 2807 O O . ILE A 1 354 ? 10.391 12.852 -5.918 1 90.12 354 ILE A O 1
ATOM 2811 N N . ARG A 1 355 ? 9.18 12.906 -4.078 1 91.56 355 ARG A N 1
ATOM 2812 C CA . ARG A 1 355 ? 9.516 11.523 -3.768 1 91.56 355 ARG A CA 1
ATOM 2813 C C . ARG A 1 355 ? 8.906 10.562 -4.785 1 91.56 355 ARG A C 1
ATOM 2815 O O . ARG A 1 355 ? 9.531 9.578 -5.172 1 91.56 355 ARG A O 1
ATOM 2822 N N . ILE A 1 356 ? 7.727 10.836 -5.188 1 92.81 356 ILE A N 1
ATOM 2823 C CA . ILE A 1 356 ? 7.078 10.008 -6.195 1 92.81 356 ILE A CA 1
ATOM 2824 C C . ILE A 1 356 ? 7.879 10.047 -7.496 1 92.81 356 ILE A C 1
ATOM 2826 O O . ILE A 1 356 ? 8.094 9.016 -8.133 1 92.81 356 ILE A O 1
ATOM 2830 N N . GLY A 1 357 ? 8.297 11.25 -7.883 1 90.5 357 GLY A N 1
ATOM 2831 C CA . GLY A 1 357 ? 9.133 11.383 -9.062 1 90.5 357 GLY A CA 1
ATOM 2832 C C . GLY A 1 357 ? 10.422 10.586 -8.977 1 90.5 357 GLY A C 1
ATOM 2833 O O . GLY A 1 357 ? 10.805 9.914 -9.938 1 90.5 357 GLY A O 1
ATOM 2834 N N . ILE A 1 358 ? 11 10.648 -7.863 1 89.69 358 ILE A N 1
ATOM 2835 C CA . ILE A 1 358 ? 12.258 9.938 -7.656 1 89.69 358 ILE A CA 1
ATOM 2836 C C . ILE A 1 358 ? 12.008 8.43 -7.648 1 89.69 358 ILE A C 1
ATOM 2838 O O . ILE A 1 358 ? 12.812 7.656 -8.164 1 89.69 358 ILE A O 1
ATOM 2842 N N . TYR A 1 359 ? 10.898 7.996 -7.047 1 91.88 359 TYR A N 1
ATOM 2843 C CA . TYR A 1 359 ? 10.547 6.578 -7.055 1 91.88 359 TYR A CA 1
ATOM 2844 C C . TYR A 1 359 ? 10.398 6.059 -8.477 1 91.88 359 TYR A C 1
ATOM 2846 O O . TYR A 1 359 ? 10.945 5.008 -8.82 1 91.88 359 TYR A O 1
ATOM 2854 N N . LEU A 1 360 ? 9.742 6.711 -9.32 1 90.44 360 LEU A N 1
ATOM 2855 C CA . LEU A 1 360 ? 9.508 6.285 -10.695 1 90.44 360 LEU A CA 1
ATOM 2856 C C . LEU A 1 360 ? 10.812 6.273 -11.484 1 90.44 360 LEU A C 1
ATOM 2858 O O . LEU A 1 360 ? 11.047 5.371 -12.289 1 90.44 360 LEU A O 1
ATOM 2862 N N . ARG A 1 361 ? 11.602 7.25 -11.25 1 88.94 361 ARG A N 1
ATOM 2863 C CA . ARG A 1 361 ? 12.906 7.285 -11.906 1 88.94 361 ARG A CA 1
ATOM 2864 C C . ARG A 1 361 ? 13.797 6.141 -11.422 1 88.94 361 ARG A C 1
ATOM 2866 O O . ARG A 1 361 ? 14.586 5.598 -12.195 1 88.94 361 ARG A O 1
ATOM 2873 N N . SER A 1 362 ? 13.68 5.906 -10.125 1 88.88 362 SER A N 1
ATOM 2874 C CA . SER A 1 362 ? 14.453 4.805 -9.57 1 88.88 362 SER A CA 1
ATOM 2875 C C . SER A 1 362 ? 14.055 3.475 -10.203 1 88.88 362 SER A C 1
ATOM 2877 O O . SER A 1 362 ? 14.906 2.617 -10.445 1 88.88 362 SER A O 1
ATOM 2879 N N . ILE A 1 363 ? 12.836 3.244 -10.5 1 88.69 363 ILE A N 1
ATOM 2880 C CA . ILE A 1 363 ? 12.344 2.035 -11.156 1 88.69 363 ILE A CA 1
ATOM 2881 C C . ILE A 1 363 ? 12.922 1.942 -12.562 1 88.69 363 ILE A C 1
ATOM 2883 O O . ILE A 1 363 ? 13.422 0.89 -12.969 1 88.69 363 ILE A O 1
ATOM 2887 N N . LYS A 1 364 ? 12.852 3.012 -13.266 1 87.69 364 LYS A N 1
ATOM 2888 C CA . LYS A 1 364 ? 13.383 3.045 -14.625 1 87.69 364 LYS A CA 1
ATOM 2889 C C . LYS A 1 364 ? 14.883 2.75 -14.633 1 87.69 364 LYS A C 1
ATOM 2891 O O . LYS A 1 364 ? 15.367 2.012 -15.492 1 87.69 364 LYS A O 1
ATOM 2896 N N . ARG A 1 365 ? 15.539 3.297 -13.703 1 84.62 365 ARG A N 1
ATOM 2897 C CA . ARG A 1 365 ? 16.969 3.084 -13.602 1 84.62 365 ARG A CA 1
ATOM 2898 C C . ARG A 1 365 ? 17.297 1.624 -13.289 1 84.62 365 ARG A C 1
ATOM 2900 O O . ARG A 1 365 ? 18.25 1.061 -13.828 1 84.62 365 ARG A O 1
ATOM 2907 N N . GLU A 1 366 ? 16.547 1.093 -12.422 1 83.69 366 GLU A N 1
ATOM 2908 C CA . GLU A 1 366 ? 16.766 -0.303 -12.055 1 83.69 366 GLU A CA 1
ATOM 2909 C C . GLU A 1 366 ? 16.547 -1.228 -13.25 1 83.69 366 GLU A C 1
ATOM 2911 O O . GLU A 1 366 ? 17.297 -2.182 -13.453 1 83.69 366 GLU A O 1
ATOM 2916 N N . ILE A 1 367 ? 15.57 -0.994 -14.047 1 83.56 367 ILE A N 1
ATOM 2917 C CA . ILE A 1 367 ? 15.281 -1.781 -15.234 1 83.56 367 ILE A CA 1
ATOM 2918 C C . ILE A 1 367 ? 16.438 -1.662 -16.219 1 83.56 367 ILE A C 1
ATOM 2920 O O . ILE A 1 367 ? 16.875 -2.662 -16.797 1 83.56 367 ILE A O 1
ATOM 2924 N N . GLN A 1 368 ? 16.969 -0.485 -16.328 1 82.94 368 GLN A N 1
ATOM 2925 C CA . GLN A 1 368 ? 18.094 -0.259 -17.234 1 82.94 368 GLN A CA 1
ATOM 2926 C C . GLN A 1 368 ? 19.359 -0.946 -16.719 1 82.94 368 GLN A C 1
ATOM 2928 O O . GLN A 1 368 ? 20.156 -1.461 -17.5 1 82.94 368 GLN A O 1
ATOM 2933 N N . HIS A 1 369 ? 19.453 -0.913 -15.445 1 81.31 369 HIS A N 1
ATOM 2934 C CA . HIS A 1 369 ? 20.609 -1.562 -14.828 1 81.31 369 HIS A CA 1
ATOM 2935 C C . HIS A 1 369 ? 20.562 -3.072 -15.039 1 81.31 369 HIS A C 1
ATOM 2937 O O . HIS A 1 369 ? 21.609 -3.701 -15.258 1 81.31 369 HIS A O 1
ATOM 2943 N N . LEU A 1 370 ? 19.484 -3.666 -14.992 1 76.69 370 LEU A N 1
ATOM 2944 C CA . LEU A 1 370 ? 19.328 -5.105 -15.18 1 76.69 370 LEU A CA 1
ATOM 2945 C C . LEU A 1 370 ? 19.609 -5.492 -16.625 1 76.69 370 LEU A C 1
ATOM 2947 O O . LEU A 1 370 ? 20.109 -6.586 -16.906 1 76.69 370 LEU A O 1
ATOM 2951 N N . LEU A 1 371 ? 19.297 -4.562 -17.5 1 77.25 371 LEU A N 1
ATOM 2952 C CA . LEU A 1 371 ? 19.516 -4.797 -18.922 1 77.25 371 LEU A CA 1
ATOM 2953 C C . LEU A 1 371 ? 21 -4.613 -19.281 1 77.25 371 LEU A C 1
ATOM 2955 O O . LEU A 1 371 ? 21.516 -5.32 -20.141 1 77.25 371 LEU A O 1
ATOM 2959 N N . ALA A 1 372 ? 21.547 -3.584 -18.656 1 77.31 372 ALA A N 1
ATOM 2960 C CA . ALA A 1 372 ? 22.953 -3.295 -18.859 1 77.31 372 ALA A CA 1
ATOM 2961 C C . ALA A 1 372 ? 23.672 -3.111 -17.531 1 77.31 372 ALA A C 1
ATOM 2963 O O . ALA A 1 372 ? 23.891 -1.982 -17.078 1 77.31 372 ALA A O 1
ATOM 2964 N N . PRO A 1 373 ? 24.062 -4.246 -16.922 1 74.19 373 PRO A N 1
ATOM 2965 C CA . PRO A 1 373 ? 24.641 -4.18 -15.578 1 74.19 373 PRO A CA 1
ATOM 2966 C C . PRO A 1 373 ? 25.922 -3.359 -15.523 1 74.19 373 PRO A C 1
ATOM 2968 O O . PRO A 1 373 ? 26.297 -2.861 -14.461 1 74.19 373 PRO A O 1
ATOM 2971 N N . ASN A 1 374 ? 26.562 -3.121 -16.594 1 72.31 374 ASN A N 1
ATOM 2972 C CA . ASN A 1 374 ? 27.844 -2.43 -16.594 1 72.31 374 ASN A CA 1
ATOM 2973 C C . ASN A 1 374 ? 27.672 -0.925 -16.781 1 72.31 374 ASN A C 1
ATOM 2975 O O . ASN A 1 374 ? 28.641 -0.164 -16.656 1 72.31 374 ASN A O 1
ATOM 2979 N N . ARG A 1 375 ? 26.5 -0.538 -17.016 1 71.88 375 ARG A N 1
ATOM 2980 C CA . ARG A 1 375 ? 26.281 0.886 -17.234 1 71.88 375 ARG A CA 1
ATOM 2981 C C . ARG A 1 375 ? 25.828 1.576 -15.961 1 71.88 375 ARG A C 1
ATOM 2983 O O . ARG A 1 375 ? 24.859 1.146 -15.328 1 71.88 375 ARG A O 1
ATOM 2990 N N . VAL A 1 376 ? 26.703 2.477 -15.469 1 74.88 376 VAL A N 1
ATOM 2991 C CA . VAL A 1 376 ? 26.328 3.264 -14.297 1 74.88 376 VAL A CA 1
ATOM 2992 C C . VAL A 1 376 ? 25.516 4.484 -14.734 1 74.88 376 VAL A C 1
ATOM 2994 O O . VAL A 1 376 ? 26.016 5.352 -15.445 1 74.88 376 VAL A O 1
ATOM 2997 N N . ILE A 1 377 ? 24.297 4.469 -14.508 1 76.44 377 ILE A N 1
ATOM 2998 C CA . ILE A 1 377 ? 23.438 5.609 -14.828 1 76.44 377 ILE A CA 1
ATOM 2999 C C . ILE A 1 377 ? 23.188 6.438 -13.57 1 76.44 377 ILE A C 1
ATOM 3001 O O . ILE A 1 377 ? 22.578 5.961 -12.609 1 76.44 377 ILE A O 1
ATOM 3005 N N . PRO A 1 378 ? 23.703 7.672 -13.555 1 78.62 378 PRO A N 1
ATOM 3006 C CA . PRO A 1 378 ? 23.5 8.5 -12.367 1 78.62 378 PRO A CA 1
ATOM 3007 C C . PRO A 1 378 ? 22.047 8.977 -12.219 1 78.62 378 PRO A C 1
ATOM 3009 O O . PRO A 1 378 ? 21.359 9.164 -13.219 1 78.62 378 PRO A O 1
ATOM 3012 N N . MET A 1 379 ? 21.656 9.109 -11.047 1 81.25 379 MET A N 1
ATOM 3013 C CA . MET A 1 379 ? 20.344 9.664 -10.758 1 81.25 379 MET A CA 1
ATOM 3014 C C . MET A 1 379 ? 20.375 11.188 -10.734 1 81.25 379 MET A C 1
ATOM 3016 O O . MET A 1 379 ? 21.188 11.781 -10.008 1 8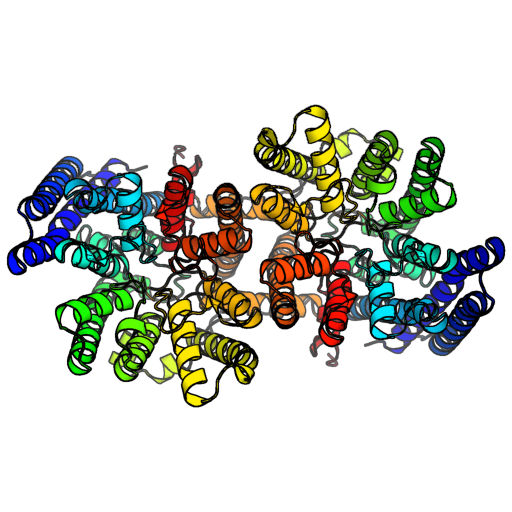1.25 379 MET A O 1
ATOM 3020 N N . THR A 1 380 ? 19.578 11.789 -11.594 1 78.69 380 THR A N 1
ATOM 3021 C CA . THR A 1 380 ? 19.562 13.25 -11.648 1 78.69 380 THR A CA 1
ATOM 3022 C C . THR A 1 380 ? 18.172 13.789 -11.375 1 78.69 380 THR A C 1
ATOM 3024 O O . THR A 1 380 ? 17.172 13.102 -11.625 1 78.69 380 THR A O 1
ATOM 3027 N N . TYR A 1 381 ? 18.141 14.93 -10.672 1 78.69 381 TYR A N 1
ATOM 3028 C CA . TYR A 1 381 ? 16.922 15.68 -10.445 1 78.69 381 TYR A CA 1
ATOM 3029 C C . TYR A 1 381 ? 17.141 17.172 -10.664 1 78.69 381 TYR A C 1
ATOM 3031 O O . TYR A 1 381 ? 18.062 17.766 -10.078 1 78.69 381 TYR A O 1
ATOM 3039 N N . ASN A 1 382 ? 16.281 17.75 -11.406 1 79.31 382 ASN A N 1
ATOM 3040 C CA . ASN A 1 382 ? 16.453 19.141 -11.828 1 79.31 382 ASN A CA 1
ATOM 3041 C C . ASN A 1 382 ? 17.844 19.375 -12.422 1 79.31 382 ASN A C 1
ATOM 3043 O O . ASN A 1 382 ? 18.469 20.391 -12.133 1 79.31 382 ASN A O 1
ATOM 3047 N N . GLY A 1 383 ? 18.359 18.375 -13.086 1 77.81 383 GLY A N 1
ATOM 3048 C CA . GLY A 1 383 ? 19.641 18.469 -13.766 1 77.81 383 GLY A CA 1
ATOM 3049 C C . GLY A 1 383 ? 20.828 18.234 -12.844 1 77.81 383 GLY A C 1
ATOM 3050 O O . GLY A 1 383 ? 21.984 18.234 -13.289 1 77.81 383 GLY A O 1
ATOM 3051 N N . LYS A 1 384 ? 20.547 18.047 -11.617 1 81 384 LYS A N 1
ATOM 3052 C CA . LYS A 1 384 ? 21.625 17.828 -10.664 1 81 384 LYS A CA 1
ATOM 3053 C C . LYS A 1 384 ? 21.625 16.391 -10.164 1 81 384 LYS A C 1
ATOM 3055 O O . LYS A 1 384 ? 20.578 15.781 -10.008 1 81 384 LYS A O 1
ATOM 3060 N N . ARG A 1 385 ? 22.875 15.938 -9.922 1 83.56 385 ARG A N 1
ATOM 3061 C CA . ARG A 1 385 ? 23.047 14.57 -9.43 1 83.56 385 ARG A CA 1
ATOM 3062 C C . ARG A 1 385 ? 22.625 14.461 -7.969 1 83.56 385 ARG A C 1
ATOM 3064 O O . ARG A 1 385 ? 22.969 15.32 -7.156 1 83.56 385 ARG A O 1
ATOM 3071 N N . ILE A 1 386 ? 21.828 13.508 -7.734 1 82.12 386 ILE A N 1
ATOM 3072 C CA . ILE A 1 386 ? 21.422 13.25 -6.359 1 82.12 386 ILE A CA 1
ATOM 3073 C C . ILE A 1 386 ? 22.453 12.359 -5.672 1 82.12 386 ILE A C 1
ATOM 3075 O O . ILE A 1 386 ? 22.844 11.312 -6.207 1 82.12 386 ILE A O 1
ATOM 3079 N N . GLU A 1 387 ? 22.875 12.789 -4.57 1 81.31 387 GLU A N 1
ATOM 3080 C CA . GLU A 1 387 ? 23.812 11.977 -3.805 1 81.31 387 GLU A CA 1
ATOM 3081 C C . GLU A 1 387 ? 23.188 10.648 -3.389 1 81.31 387 GLU A C 1
ATOM 3083 O O . GLU A 1 387 ? 21.984 10.57 -3.137 1 81.31 387 GLU A O 1
ATOM 3088 N N . LYS A 1 388 ? 24 9.664 -3.279 1 77.44 388 LYS A N 1
ATOM 3089 C CA . LYS A 1 388 ? 23.547 8.305 -2.975 1 77.44 388 LYS A CA 1
ATOM 3090 C C . LYS A 1 388 ? 22.859 8.25 -1.613 1 77.44 388 LYS A C 1
ATOM 3092 O O . LYS A 1 388 ? 21.844 7.578 -1.456 1 77.44 388 LYS A O 1
ATOM 3097 N N . ASN A 1 389 ? 23.375 9.055 -0.728 1 75.56 389 ASN A N 1
ATOM 3098 C CA . ASN A 1 389 ? 22.812 9.031 0.622 1 75.56 389 ASN A CA 1
ATOM 3099 C C . ASN A 1 389 ? 21.406 9.617 0.66 1 75.56 389 ASN A C 1
ATOM 3101 O O . ASN A 1 389 ? 20.531 9.102 1.351 1 75.56 389 ASN A O 1
ATOM 3105 N N . VAL A 1 390 ? 21.266 10.641 -0.101 1 77.44 390 VAL A N 1
ATOM 3106 C CA . VAL A 1 390 ? 19.969 11.297 -0.161 1 77.44 390 VAL A CA 1
ATOM 3107 C C . VAL A 1 390 ? 18.969 10.391 -0.879 1 77.44 390 VAL A C 1
ATOM 3109 O O . VAL A 1 390 ? 17.812 10.258 -0.448 1 77.44 390 VAL A O 1
ATOM 3112 N N . HIS A 1 391 ? 19.469 9.781 -1.858 1 83.06 391 HIS A N 1
ATOM 3113 C CA . HIS A 1 391 ? 18.625 8.867 -2.617 1 83.06 391 HIS A CA 1
ATOM 3114 C C . HIS A 1 391 ? 18.156 7.703 -1.751 1 83.06 391 HIS A C 1
ATOM 3116 O O . HIS A 1 391 ? 16.969 7.371 -1.733 1 83.06 391 HIS A O 1
ATOM 3122 N N . TYR A 1 392 ? 19.016 7.223 -0.954 1 79.62 392 TYR A N 1
ATOM 3123 C CA . TYR A 1 392 ? 18.688 6.082 -0.107 1 79.62 392 TYR A CA 1
ATOM 3124 C C . TYR A 1 392 ? 17.75 6.496 1.018 1 79.62 392 TYR A C 1
ATOM 3126 O O . TYR A 1 392 ? 16.859 5.734 1.396 1 79.62 392 TYR A O 1
ATOM 3134 N N . GLY A 1 393 ? 17.938 7.699 1.438 1 82.5 393 GLY A N 1
ATOM 3135 C CA . GLY A 1 393 ? 17.031 8.211 2.447 1 82.5 393 GLY A CA 1
ATOM 3136 C C . GLY A 1 393 ? 15.594 8.305 1.963 1 82.5 393 GLY A C 1
ATOM 3137 O O . GLY A 1 393 ? 14.664 7.992 2.707 1 82.5 393 GLY A O 1
ATOM 3138 N N . ILE A 1 394 ? 15.5 8.633 0.732 1 85.06 394 ILE A N 1
ATOM 3139 C CA . ILE A 1 394 ? 14.172 8.773 0.138 1 85.06 394 ILE A CA 1
ATOM 3140 C C . ILE A 1 394 ? 13.539 7.395 -0.034 1 85.06 394 ILE A C 1
ATOM 3142 O O . ILE A 1 394 ? 12.352 7.215 0.233 1 85.06 394 ILE A O 1
ATOM 3146 N N . VAL A 1 395 ? 14.367 6.477 -0.376 1 85.62 395 VAL A N 1
ATOM 3147 C CA . VAL A 1 395 ? 13.867 5.125 -0.623 1 85.62 395 VAL A CA 1
ATOM 3148 C C . VAL A 1 395 ? 13.469 4.473 0.697 1 85.62 395 VAL A C 1
ATOM 3150 O O . VAL A 1 395 ? 12.406 3.848 0.789 1 85.62 395 VAL A O 1
ATOM 3153 N N . TYR A 1 396 ? 14.273 4.668 1.699 1 86.56 396 TYR A N 1
ATOM 3154 C CA . TYR A 1 396 ? 13.969 4.094 3.006 1 86.56 396 TYR A CA 1
ATOM 3155 C C . TYR A 1 396 ? 12.734 4.75 3.617 1 86.56 396 TYR A C 1
ATOM 3157 O O . TYR A 1 396 ? 12.016 4.125 4.402 1 86.56 396 TYR A O 1
ATOM 3165 N N . TYR A 1 397 ? 12.516 5.953 3.262 1 89.69 397 TYR A N 1
ATOM 3166 C CA . TYR A 1 397 ? 11.328 6.652 3.758 1 89.69 397 TYR A CA 1
ATOM 3167 C C . TYR A 1 397 ? 10.055 5.938 3.328 1 89.69 397 TYR A C 1
ATOM 3169 O O . TYR A 1 397 ? 9.109 5.82 4.109 1 89.69 397 TYR A O 1
ATOM 3177 N N . LEU A 1 398 ? 10.031 5.441 2.115 1 92.38 398 LEU A N 1
ATOM 3178 C CA . LEU A 1 398 ? 8.852 4.734 1.626 1 92.38 398 LEU A CA 1
ATOM 3179 C C . LEU A 1 398 ? 8.57 3.496 2.469 1 92.38 398 LEU A C 1
ATOM 3181 O O . LEU A 1 398 ? 7.422 3.227 2.822 1 92.38 398 LEU A O 1
ATOM 3185 N N . MET A 1 399 ? 9.586 2.781 2.768 1 92.5 399 MET A N 1
ATOM 3186 C CA . MET A 1 399 ? 9.438 1.574 3.574 1 92.5 399 MET A CA 1
ATOM 3187 C C . MET A 1 399 ? 8.922 1.911 4.969 1 92.5 399 MET A C 1
ATOM 3189 O O . MET A 1 399 ? 8.039 1.227 5.492 1 92.5 399 MET A O 1
ATOM 3193 N N . THR A 1 400 ? 9.477 2.943 5.516 1 91.88 400 THR A N 1
ATOM 3194 C CA . THR A 1 400 ? 9.047 3.357 6.848 1 91.88 400 THR A CA 1
ATOM 3195 C C . THR A 1 400 ? 7.605 3.852 6.828 1 91.88 400 THR A C 1
ATOM 3197 O O . THR A 1 400 ? 6.828 3.547 7.73 1 91.88 400 THR A O 1
ATOM 3200 N N . TYR A 1 401 ? 7.324 4.641 5.809 1 93.62 401 TYR A N 1
ATOM 3201 C CA . TYR A 1 401 ? 5.965 5.141 5.625 1 93.62 401 TYR A CA 1
ATOM 3202 C C . TYR A 1 401 ? 4.965 3.994 5.562 1 93.62 401 TYR A C 1
ATOM 3204 O O . TYR A 1 401 ? 3.938 4.02 6.246 1 93.62 401 TYR A O 1
ATOM 3212 N N . LEU A 1 402 ? 5.266 2.961 4.828 1 94.75 402 LEU A N 1
ATOM 3213 C CA . LEU A 1 402 ? 4.375 1.816 4.668 1 94.75 402 LEU A CA 1
ATOM 3214 C C . LEU A 1 402 ? 4.262 1.033 5.973 1 94.75 402 LEU A C 1
ATOM 3216 O O . LEU A 1 402 ? 3.188 0.521 6.301 1 94.75 402 LEU A O 1
ATOM 3220 N N . ALA A 1 403 ? 5.352 0.921 6.66 1 94.12 403 ALA A N 1
ATOM 3221 C CA . ALA A 1 403 ? 5.328 0.211 7.938 1 94.12 403 ALA A CA 1
ATOM 3222 C C . ALA A 1 403 ? 4.395 0.897 8.93 1 94.12 403 ALA A C 1
ATOM 3224 O O . ALA A 1 403 ? 3.584 0.238 9.586 1 94.12 403 ALA A O 1
ATOM 3225 N N . VAL A 1 404 ? 4.527 2.227 9.047 1 94.56 404 VAL A N 1
ATOM 3226 C CA . VAL A 1 404 ? 3.66 2.986 9.938 1 94.56 404 VAL A CA 1
ATOM 3227 C C . VAL A 1 404 ? 2.213 2.895 9.461 1 94.56 404 VAL A C 1
ATOM 3229 O O . VAL A 1 404 ? 1.293 2.762 10.273 1 94.56 404 VAL A O 1
ATOM 3232 N N . PHE A 1 405 ? 2.078 2.953 8.188 1 96.12 405 PHE A N 1
ATOM 3233 C CA . PHE A 1 405 ? 0.753 2.82 7.594 1 96.12 405 PHE A CA 1
ATOM 3234 C C . PHE A 1 405 ? 0.1 1.509 8.016 1 96.12 405 PHE A C 1
ATOM 3236 O O . PHE A 1 405 ? -1.055 1.495 8.445 1 96.12 405 PHE A O 1
ATOM 3243 N N . VAL A 1 406 ? 0.797 0.411 7.871 1 96.19 406 VAL A N 1
ATOM 3244 C CA . VAL A 1 406 ? 0.275 -0.914 8.188 1 96.19 406 VAL A CA 1
ATOM 3245 C C . VAL A 1 406 ? -0.072 -0.992 9.672 1 96.19 406 VAL A C 1
ATOM 3247 O O . VAL A 1 406 ? -1.114 -1.535 10.047 1 96.19 406 VAL A O 1
ATOM 3250 N N . LEU A 1 407 ? 0.716 -0.452 10.484 1 94.69 407 LEU A N 1
ATOM 3251 C CA . LEU A 1 407 ? 0.484 -0.492 11.922 1 94.69 407 LEU A CA 1
ATOM 3252 C C . LEU A 1 407 ? -0.804 0.238 12.281 1 94.69 407 LEU A C 1
ATOM 3254 O O . LEU A 1 407 ? -1.64 -0.296 13.016 1 94.69 407 LEU A O 1
ATOM 3258 N N . ILE A 1 408 ? -0.957 1.423 11.773 1 95.75 408 ILE A N 1
ATOM 3259 C CA . ILE A 1 408 ? -2.154 2.203 12.062 1 95.75 408 ILE A CA 1
ATOM 3260 C C . ILE A 1 408 ? -3.377 1.515 11.461 1 95.75 408 ILE A C 1
ATOM 3262 O O . ILE A 1 408 ? -4.449 1.492 12.07 1 95.75 408 ILE A O 1
ATOM 3266 N N . LEU A 1 409 ? -3.189 0.95 10.289 1 96.25 409 LEU A N 1
ATOM 3267 C CA . LEU A 1 409 ? -4.281 0.261 9.609 1 96.25 409 LEU A CA 1
ATOM 3268 C C . LEU A 1 409 ? -4.797 -0.9 10.453 1 96.25 409 LEU A C 1
ATOM 3270 O O . LEU A 1 409 ? -6.012 -1.07 10.602 1 96.25 409 LEU A O 1
ATOM 3274 N N . VAL A 1 410 ? -3.92 -1.696 10.992 1 95.69 410 VAL A N 1
ATOM 3275 C CA . VAL A 1 410 ? -4.312 -2.848 11.797 1 95.69 410 VAL A CA 1
ATOM 3276 C C . VAL A 1 410 ? -5.055 -2.379 13.047 1 95.69 410 VAL A C 1
ATOM 3278 O O . VAL A 1 410 ? -6.09 -2.943 13.414 1 95.69 410 VAL A O 1
ATOM 3281 N N . VAL A 1 411 ? -4.594 -1.337 13.664 1 94.69 411 VAL A N 1
ATOM 3282 C CA . VAL A 1 411 ? -5.215 -0.83 14.883 1 94.69 411 VAL A CA 1
ATOM 3283 C C . VAL A 1 411 ? -6.613 -0.306 14.562 1 94.69 411 VAL A C 1
ATOM 3285 O O . VAL A 1 411 ? -7.578 -0.626 15.266 1 94.69 411 VAL A O 1
ATOM 3288 N N . LEU A 1 412 ? -6.734 0.448 13.523 1 93.94 412 LEU A N 1
ATOM 3289 C CA . LEU A 1 412 ? -8.008 1.062 13.18 1 93.94 412 LEU A CA 1
ATOM 3290 C C . LEU A 1 412 ? -9 0.016 12.672 1 93.94 412 LEU A C 1
ATOM 3292 O O . LEU A 1 412 ? -10.211 0.248 12.672 1 93.94 412 LEU A O 1
ATOM 3296 N N . SER A 1 413 ? -8.477 -1.103 12.188 1 93.62 413 SER A N 1
ATOM 3297 C CA . SER A 1 413 ? -9.336 -2.15 11.656 1 93.62 413 SER A CA 1
ATOM 3298 C C . SER A 1 413 ? -10.188 -2.779 12.758 1 93.62 413 SER A C 1
ATOM 3300 O O . SER A 1 413 ? -11.227 -3.383 12.477 1 93.62 413 SER A O 1
ATOM 3302 N N . PHE A 1 414 ? -9.805 -2.633 13.984 1 91.69 414 PHE A N 1
ATOM 3303 C CA . PHE A 1 414 ? -10.586 -3.172 15.094 1 91.69 414 PHE A CA 1
ATOM 3304 C C . PHE A 1 414 ? -11.836 -2.334 15.336 1 91.69 414 PHE A C 1
ATOM 3306 O O . PHE A 1 414 ? -12.828 -2.834 15.859 1 91.69 414 PHE A O 1
ATOM 3313 N N . ASP A 1 415 ? -11.82 -1.076 14.906 1 90.06 415 ASP A N 1
ATOM 3314 C CA . ASP A 1 415 ? -12.938 -0.175 15.156 1 90.06 415 ASP A CA 1
ATOM 3315 C C . ASP A 1 415 ? -13.711 0.117 13.875 1 90.06 415 ASP A C 1
ATOM 3317 O O . ASP A 1 415 ? -14.859 0.552 13.922 1 90.06 415 ASP A O 1
ATOM 3321 N N . ALA A 1 416 ? -13.086 -0.152 12.773 1 87.38 416 ALA A N 1
ATOM 3322 C CA . ALA A 1 416 ? -13.711 0.21 11.5 1 87.38 416 ALA A CA 1
ATOM 3323 C C . ALA A 1 416 ? -14.758 -0.816 11.094 1 87.38 416 ALA A C 1
ATOM 3325 O O . ALA A 1 416 ? -14.68 -1.986 11.469 1 87.38 416 ALA A O 1
ATOM 3326 N N . GLN A 1 417 ? -15.734 -0.378 10.367 1 82.44 417 GLN A N 1
ATOM 3327 C CA . GLN A 1 417 ? -16.828 -1.24 9.922 1 82.44 417 GLN A CA 1
ATOM 3328 C C . GLN A 1 417 ? -16.391 -2.117 8.75 1 82.44 417 GLN A C 1
ATOM 3330 O O . GLN A 1 417 ? -16.797 -3.273 8.648 1 82.44 417 GLN A O 1
ATOM 3335 N N . ASN A 1 418 ? -15.656 -1.57 7.922 1 87.19 418 ASN A N 1
ATOM 3336 C CA . ASN A 1 418 ? -15.164 -2.305 6.762 1 87.19 418 ASN A CA 1
ATOM 3337 C C . ASN A 1 418 ? -13.719 -1.941 6.438 1 87.19 418 ASN A C 1
ATOM 3339 O O . ASN A 1 418 ? -13.172 -0.997 7.004 1 87.19 418 ASN A O 1
ATOM 3343 N N . PHE A 1 419 ? -13.18 -2.672 5.559 1 88.94 419 PHE A N 1
ATOM 3344 C CA . PHE A 1 419 ? -11.781 -2.492 5.191 1 88.94 419 PHE A CA 1
ATOM 3345 C C . PHE A 1 419 ? -11.57 -1.146 4.504 1 88.94 419 PHE A C 1
ATOM 3347 O O . PHE A 1 419 ? -10.578 -0.459 4.762 1 88.94 419 PHE A O 1
ATOM 3354 N N . SER A 1 420 ? -12.5 -0.828 3.604 1 88.44 420 SER A N 1
ATOM 3355 C CA . SER A 1 420 ? -12.367 0.427 2.871 1 88.44 420 SER A CA 1
ATOM 3356 C C . SER A 1 420 ? -12.328 1.62 3.818 1 88.44 420 SER A C 1
ATOM 3358 O O . SER A 1 420 ? -11.547 2.551 3.625 1 88.44 420 SER A O 1
ATOM 3360 N N . SER A 1 421 ? -13.117 1.556 4.855 1 87.94 421 SER A N 1
ATOM 3361 C CA . SER A 1 421 ? -13.164 2.633 5.84 1 87.94 421 SER A CA 1
ATOM 3362 C C . SER A 1 421 ? -11.867 2.697 6.648 1 87.94 421 SER A C 1
ATOM 3364 O O . SER A 1 421 ? -11.352 3.783 6.91 1 87.94 421 SER A O 1
ATOM 3366 N N . ALA A 1 422 ? -11.391 1.563 7.051 1 91.12 422 ALA A N 1
ATOM 3367 C CA . ALA A 1 422 ? -10.141 1.525 7.809 1 91.12 422 ALA A CA 1
ATOM 3368 C C . ALA A 1 422 ? -8.977 2.031 6.969 1 91.12 422 ALA A C 1
ATOM 3370 O O . ALA A 1 422 ? -8.133 2.785 7.457 1 91.12 422 ALA A O 1
ATOM 3371 N N . PHE A 1 423 ? -8.984 1.633 5.723 1 92.56 423 PHE A N 1
ATOM 3372 C CA . PHE A 1 423 ? -7.918 2.033 4.812 1 92.56 423 PHE A CA 1
ATOM 3373 C C . PHE A 1 423 ? -7.945 3.539 4.574 1 92.56 423 PHE A C 1
ATOM 3375 O O . PHE A 1 423 ? -6.914 4.203 4.648 1 92.56 423 PHE A O 1
ATOM 3382 N N . SER A 1 424 ? -9.102 4.09 4.297 1 91.19 424 SER A N 1
ATOM 3383 C CA . SER A 1 424 ? -9.266 5.516 4.02 1 91.19 424 SER A CA 1
ATOM 3384 C C . SER A 1 424 ? -8.922 6.355 5.246 1 91.19 424 SER A C 1
ATOM 3386 O O . SER A 1 424 ? -8.266 7.391 5.129 1 91.19 424 SER A O 1
ATOM 3388 N N . ALA A 1 425 ? -9.359 5.906 6.406 1 91.25 425 ALA A N 1
ATOM 3389 C CA . ALA A 1 425 ? -9.062 6.633 7.637 1 91.25 425 ALA A CA 1
ATOM 3390 C C . ALA A 1 425 ? -7.566 6.637 7.926 1 91.25 425 ALA A C 1
ATOM 3392 O O . ALA A 1 425 ? -7.02 7.637 8.398 1 91.25 425 ALA A O 1
ATOM 3393 N N . THR A 1 426 ? -6.941 5.512 7.66 1 93.88 426 THR A N 1
ATOM 3394 C CA . THR A 1 426 ? -5.512 5.398 7.926 1 93.88 426 THR A CA 1
ATOM 3395 C C . THR A 1 426 ? -4.719 6.34 7.02 1 93.88 426 THR A C 1
ATOM 3397 O O . THR A 1 426 ? -3.859 7.086 7.492 1 93.88 426 THR A O 1
ATOM 3400 N N . ILE A 1 427 ? -5.055 6.328 5.73 1 93.81 427 ILE A N 1
ATOM 3401 C CA . ILE A 1 427 ? -4.309 7.172 4.801 1 93.81 427 ILE A CA 1
ATOM 3402 C C . ILE A 1 427 ? -4.598 8.641 5.09 1 93.81 427 ILE A C 1
ATOM 3404 O O . ILE A 1 427 ? -3.705 9.484 4.996 1 93.81 427 ILE A O 1
ATOM 3408 N N . ALA A 1 428 ? -5.82 8.953 5.43 1 92.12 428 ALA A N 1
ATOM 3409 C CA . ALA A 1 428 ? -6.188 10.32 5.785 1 92.12 428 ALA A CA 1
ATOM 3410 C C . ALA A 1 428 ? -5.398 10.805 6.996 1 92.12 428 ALA A C 1
ATOM 3412 O O . ALA A 1 428 ? -5.047 11.984 7.09 1 92.12 428 ALA A O 1
ATOM 3413 N N . THR A 1 429 ? -5.133 9.891 7.891 1 91.94 429 THR A N 1
ATOM 3414 C CA . THR A 1 429 ? -4.43 10.234 9.117 1 91.94 429 THR A CA 1
ATOM 3415 C C . THR A 1 429 ? -2.941 10.445 8.852 1 91.94 429 THR A C 1
ATOM 3417 O O . THR A 1 429 ? -2.387 11.492 9.203 1 91.94 429 THR A O 1
ATOM 3420 N N . ILE A 1 430 ? -2.363 9.562 8.156 1 93 430 ILE A N 1
ATOM 3421 C CA . ILE A 1 430 ? -0.915 9.625 7.996 1 93 430 ILE A CA 1
ATOM 3422 C C . ILE A 1 430 ? -0.55 10.711 6.992 1 93 430 ILE A C 1
ATOM 3424 O O . ILE A 1 430 ? 0.507 11.336 7.102 1 93 430 ILE A O 1
ATOM 3428 N N . SER A 1 431 ? -1.42 10.945 6.016 1 93.81 431 SER A N 1
ATOM 3429 C CA . SER A 1 431 ? -1.155 11.969 5.008 1 93.81 431 SER A CA 1
ATOM 3430 C C . SER A 1 431 ? -1.804 13.297 5.387 1 93.81 431 SER A C 1
ATOM 3432 O O . SER A 1 431 ? -1.774 14.25 4.605 1 93.81 431 SER A O 1
ATOM 3434 N N . ASN A 1 432 ? -2.451 13.391 6.508 1 93.25 432 ASN A N 1
ATOM 3435 C CA . ASN A 1 432 ? -3.043 14.602 7.07 1 93.25 432 ASN A CA 1
ATOM 3436 C C . ASN A 1 432 ? -4.066 15.219 6.121 1 93.25 432 ASN A C 1
ATOM 3438 O O . ASN A 1 432 ? -4.035 16.422 5.867 1 93.25 432 ASN A O 1
ATOM 3442 N N . ILE A 1 433 ? -4.918 14.531 5.535 1 88.88 433 ILE A N 1
ATOM 3443 C CA . ILE A 1 433 ? -5.953 15.008 4.625 1 88.88 433 ILE A CA 1
ATOM 3444 C C . ILE A 1 433 ? -7.281 15.125 5.367 1 88.88 433 ILE A C 1
ATOM 3446 O O . ILE A 1 433 ? -8.086 16.016 5.078 1 88.88 433 ILE A O 1
ATOM 3450 N N . GLY A 1 434 ? -7.566 14.352 6.41 1 76.06 434 GLY A N 1
ATOM 3451 C CA . GLY A 1 434 ? -8.734 14.414 7.281 1 76.06 434 GLY A CA 1
ATOM 3452 C C . GLY A 1 434 ? -9.977 13.812 6.656 1 76.06 434 GLY A C 1
ATOM 3453 O O . GLY A 1 434 ? -10.727 13.094 7.32 1 76.06 434 GLY A O 1
ATOM 3454 N N . GLY A 1 435 ? -10.258 14.297 5.246 1 68.25 435 GLY A N 1
ATOM 3455 C CA . GLY A 1 435 ? -11.453 13.766 4.621 1 68.25 435 GLY A CA 1
ATOM 3456 C C . GLY A 1 435 ? -11.328 12.297 4.238 1 68.25 435 GLY A C 1
ATOM 3457 O O . GLY A 1 435 ? -10.289 11.875 3.719 1 68.25 435 GLY A O 1
ATOM 3458 N N . SER A 1 436 ? -12.219 11.344 4.875 1 58.75 436 SER A N 1
ATOM 3459 C CA . SER A 1 436 ? -12.188 9.938 4.48 1 58.75 436 SER A CA 1
ATOM 3460 C C . SER A 1 436 ? -13.305 9.625 3.486 1 58.75 436 SER A C 1
ATOM 3462 O O . SER A 1 436 ? -14.367 10.25 3.514 1 58.75 436 SER A O 1
ATOM 3464 N N . LEU A 1 437 ? -13.109 9.367 2.188 1 55.31 437 LEU A N 1
ATOM 3465 C CA . LEU A 1 437 ? -14.117 9.016 1.194 1 55.31 437 LEU A CA 1
ATOM 3466 C C . LEU A 1 437 ? -15.211 8.148 1.813 1 55.31 437 LEU A C 1
ATOM 3468 O O . LEU A 1 437 ? -16.406 8.43 1.641 1 55.31 437 LEU A O 1
ATOM 3472 N N . ASP A 1 438 ? -14.961 6.754 1.708 1 53.56 438 ASP A N 1
ATOM 3473 C CA . ASP A 1 438 ? -15.891 5.789 2.293 1 53.56 438 ASP A CA 1
ATOM 3474 C C . ASP A 1 438 ? -15.82 5.816 3.818 1 53.56 438 ASP A C 1
ATOM 3476 O O . ASP A 1 438 ? -15.758 4.766 4.461 1 53.56 438 ASP A O 1
ATOM 3480 N N . LEU A 1 439 ? -15.023 6.797 4.086 1 45.41 439 LEU A N 1
ATOM 3481 C CA . LEU A 1 439 ? -14.648 6.652 5.484 1 45.41 439 LEU A CA 1
ATOM 3482 C C . LEU A 1 439 ? -15.766 5.992 6.289 1 45.41 439 LEU A C 1
ATOM 3484 O O . LEU A 1 439 ? -16.875 5.801 5.777 1 45.41 439 LEU A O 1
ATOM 3488 N N . LEU A 1 440 ? -15.656 6.359 7.723 1 41.22 440 LEU A N 1
ATOM 3489 C CA . LEU A 1 440 ? -16.547 5.785 8.734 1 41.22 440 LEU A CA 1
ATOM 3490 C C . LEU A 1 440 ? -18 5.984 8.359 1 41.22 440 LEU A C 1
ATOM 3492 O O . LEU A 1 440 ? -18.891 5.758 9.172 1 41.22 440 LEU A O 1
ATOM 3496 N N . GLY A 1 441 ? -18.406 5.828 7.012 1 36.84 441 GLY A N 1
ATOM 3497 C CA . GLY A 1 441 ? -19.75 6.219 6.602 1 36.84 441 GLY A CA 1
ATOM 3498 C C . GLY A 1 441 ? -19.922 7.719 6.465 1 36.84 441 GLY A C 1
ATOM 3499 O O . GLY A 1 441 ? -19.188 8.492 7.082 1 36.84 441 GLY A O 1
ATOM 3500 N N . PRO A 1 442 ? -20.266 8.312 5.059 1 37.56 442 PRO A N 1
ATOM 3501 C CA . PRO A 1 442 ? -20.484 9.758 4.93 1 37.56 442 PRO A CA 1
ATOM 3502 C C . PRO A 1 442 ? -20.5 10.477 6.273 1 37.56 442 PRO A C 1
ATOM 3504 O O . PRO A 1 442 ? -20.031 11.602 6.387 1 37.56 442 PRO A O 1
ATOM 3507 N N . SER A 1 443 ? -21.469 10.289 6.828 1 38.31 443 SER A N 1
ATOM 3508 C CA . SER A 1 443 ? -22.094 10.922 7.984 1 38.31 443 SER A CA 1
ATOM 3509 C C . SER A 1 443 ? -21.344 10.602 9.266 1 38.31 443 SER A C 1
ATOM 3511 O O . SER A 1 443 ? -21.625 11.18 10.32 1 38.31 443 SER A O 1
ATOM 3513 N N . GLN A 1 444 ? -20.359 9.469 9.219 1 51.25 444 GLN A N 1
ATOM 3514 C CA . GLN A 1 444 ? -20.125 9.125 10.617 1 51.25 444 GLN A CA 1
ATOM 3515 C C . GLN A 1 444 ? -18.828 9.734 11.133 1 51.25 444 GLN A C 1
ATOM 3517 O O . GLN A 1 444 ? -17.844 9.812 10.398 1 51.25 444 GLN A O 1
ATOM 3522 N N . ASP A 1 445 ? -18.781 10.664 11.992 1 63.38 445 ASP A N 1
ATOM 3523 C CA . ASP A 1 445 ? -17.938 11.477 12.859 1 63.38 445 ASP A CA 1
ATOM 3524 C C . ASP A 1 445 ? -16.875 10.625 13.555 1 63.38 445 ASP A C 1
ATOM 3526 O O . ASP A 1 445 ? -17.094 9.445 13.82 1 63.38 445 ASP A O 1
ATOM 3530 N N . TYR A 1 446 ? -15.5 10.914 13.25 1 80.5 446 TYR A N 1
ATOM 3531 C CA . TYR A 1 446 ? -14.414 10.297 14.008 1 80.5 446 TYR A CA 1
ATOM 3532 C C . TYR A 1 446 ? -14.797 10.148 15.477 1 80.5 446 TYR A C 1
ATOM 3534 O O . TYR A 1 446 ? -14.102 9.477 16.25 1 80.5 446 TYR A O 1
ATOM 3542 N N . ALA A 1 447 ? -16.016 10.664 15.734 1 81.94 447 ALA A N 1
ATOM 3543 C CA . ALA A 1 447 ? -16.469 10.656 17.125 1 81.94 447 ALA A CA 1
ATOM 3544 C C . ALA A 1 447 ? -16.859 9.242 17.562 1 81.94 447 ALA A C 1
ATOM 3546 O O . ALA A 1 447 ? -16.781 8.914 18.75 1 81.94 447 ALA A O 1
ATOM 3547 N N . SER A 1 448 ? -17.219 8.375 16.625 1 83.19 448 SER A N 1
ATOM 3548 C CA . SER A 1 448 ? -17.719 7.035 16.953 1 83.19 448 SER A CA 1
ATOM 3549 C C . SER A 1 448 ? -16.562 6.066 17.172 1 83.19 448 SER A C 1
ATOM 3551 O O . SER A 1 448 ? -16.766 4.949 17.656 1 83.19 448 SER A O 1
ATOM 3553 N N . LEU A 1 449 ? -15.383 6.523 16.969 1 88.25 449 LEU A N 1
ATOM 3554 C CA . LEU A 1 449 ? -14.219 5.656 17.156 1 88.25 449 LEU A CA 1
ATOM 3555 C C . LEU A 1 449 ? -13.859 5.539 18.641 1 88.25 449 LEU A C 1
ATOM 3557 O O . LEU A 1 449 ? -14.25 6.383 19.438 1 88.25 449 LEU A O 1
ATOM 3561 N N . SER A 1 450 ? -13.203 4.469 18.953 1 92 450 SER A N 1
ATOM 3562 C CA . SER A 1 450 ? -12.758 4.258 20.328 1 92 450 SER A CA 1
ATOM 3563 C C . SER A 1 450 ? -11.68 5.27 20.719 1 92 450 SER A C 1
ATOM 3565 O O . SER A 1 450 ? -11.039 5.863 19.844 1 92 450 SER A O 1
ATOM 3567 N N . ASP A 1 451 ? -11.492 5.484 22.031 1 93.75 451 ASP A N 1
ATOM 3568 C CA . ASP A 1 451 ? -10.492 6.418 22.547 1 93.75 451 ASP A CA 1
ATOM 3569 C C . ASP A 1 451 ? -9.086 5.984 22.141 1 93.75 451 ASP A C 1
ATOM 3571 O O . ASP A 1 451 ? -8.242 6.824 21.812 1 93.75 451 ASP A O 1
ATOM 3575 N N . PHE A 1 452 ? -8.945 4.73 22.141 1 94 452 PHE A N 1
ATOM 3576 C CA . PHE A 1 452 ? -7.633 4.215 21.781 1 94 452 PHE A CA 1
ATOM 3577 C C . PHE A 1 452 ? -7.309 4.535 20.328 1 94 452 PHE A C 1
ATOM 3579 O O . PHE A 1 452 ? -6.203 4.98 20.016 1 94 452 PHE A O 1
ATOM 3586 N N . SER A 1 453 ? -8.273 4.293 19.469 1 93.75 453 SER A N 1
ATOM 3587 C CA . SER A 1 453 ? -8.07 4.578 18.062 1 93.75 453 SER A CA 1
ATOM 3588 C C . SER A 1 453 ? -7.836 6.066 17.828 1 93.75 453 SER A C 1
ATOM 3590 O O . SER A 1 453 ? -7.016 6.449 16.984 1 93.75 453 SER A O 1
ATOM 3592 N N . LYS A 1 454 ? -8.547 6.922 18.578 1 94 454 LYS A N 1
ATOM 3593 C CA . LYS A 1 454 ? -8.383 8.367 18.438 1 94 454 LYS A CA 1
ATOM 3594 C C . LYS A 1 454 ? -6.98 8.797 18.859 1 94 454 LYS A C 1
ATOM 3596 O O . LYS A 1 454 ? -6.391 9.695 18.266 1 94 454 LYS A O 1
ATOM 3601 N N . ILE A 1 455 ? -6.469 8.172 19.844 1 96.06 455 ILE A N 1
ATOM 3602 C CA . ILE A 1 455 ? -5.125 8.5 20.312 1 96.06 455 ILE A CA 1
ATOM 3603 C C . ILE A 1 455 ? -4.098 8.055 19.266 1 96.06 455 ILE A C 1
ATOM 3605 O O . ILE A 1 455 ? -3.164 8.797 18.953 1 96.06 455 ILE A O 1
ATOM 3609 N N . VAL A 1 456 ? -4.316 6.891 18.75 1 95.25 456 VAL A N 1
ATOM 3610 C CA . VAL A 1 456 ? -3.398 6.367 17.75 1 95.25 456 VAL A CA 1
ATOM 3611 C C . VAL A 1 456 ? -3.43 7.254 16.5 1 95.25 456 VAL A C 1
ATOM 3613 O O . VAL A 1 456 ? -2.387 7.547 15.914 1 95.25 456 VAL A O 1
ATOM 3616 N N . MET A 1 457 ? -4.598 7.633 16.172 1 94.94 457 MET A N 1
ATOM 3617 C CA . MET A 1 457 ? -4.73 8.523 15.023 1 94.94 457 MET A CA 1
ATOM 3618 C C . MET A 1 457 ? -4.062 9.867 15.289 1 94.94 457 MET A C 1
ATOM 3620 O O . MET A 1 457 ? -3.453 10.453 14.398 1 94.94 457 MET A O 1
ATOM 3624 N N . SER A 1 458 ? -4.203 10.375 16.484 1 96.5 458 SER A N 1
ATOM 3625 C CA . SER A 1 458 ? -3.564 11.641 16.844 1 96.5 458 SER A CA 1
ATOM 3626 C C . SER A 1 458 ? -2.047 11.539 16.719 1 96.5 458 SER A C 1
ATOM 3628 O O . SER A 1 458 ? -1.409 12.43 16.156 1 96.5 458 SER A O 1
ATOM 3630 N N . VAL A 1 459 ? -1.53 10.438 17.188 1 95.81 459 VAL A N 1
ATOM 3631 C CA . VAL A 1 459 ? -0.092 10.227 17.078 1 95.81 459 VAL A CA 1
ATOM 3632 C C . VAL A 1 459 ? 0.283 10.062 15.602 1 95.81 459 VAL A C 1
ATOM 3634 O O . VAL A 1 459 ? 1.315 10.562 15.156 1 95.81 459 VAL A O 1
ATOM 3637 N N . GLY A 1 460 ? -0.597 9.383 14.898 1 95.06 460 GLY A N 1
ATOM 3638 C CA . GLY A 1 460 ? -0.364 9.195 13.477 1 95.06 460 GLY A CA 1
ATOM 3639 C C . GLY A 1 460 ? -0.335 10.5 12.695 1 95.06 460 GLY A C 1
ATOM 3640 O O . GLY A 1 460 ? 0.456 10.648 11.766 1 95.06 460 GLY A O 1
ATOM 3641 N N . MET A 1 461 ? -1.184 11.398 13.07 1 95.69 461 MET A N 1
ATOM 3642 C CA . MET A 1 461 ? -1.212 12.703 12.406 1 95.69 461 MET A CA 1
ATOM 3643 C C . MET A 1 461 ? 0.098 13.453 12.625 1 95.69 461 MET A C 1
ATOM 3645 O O . MET A 1 461 ? 0.635 14.055 11.695 1 95.69 461 MET A O 1
ATOM 3649 N N . ILE A 1 462 ? 0.609 13.367 13.781 1 94.56 462 ILE A N 1
ATOM 3650 C CA . ILE A 1 462 ? 1.853 14.062 14.109 1 94.56 462 ILE A CA 1
ATOM 3651 C C . ILE A 1 462 ? 3.018 13.398 13.375 1 94.56 462 ILE A C 1
ATOM 3653 O O . ILE A 1 462 ? 3.896 14.078 12.844 1 94.56 462 ILE A O 1
ATOM 3657 N N . ILE A 1 463 ? 2.951 12.086 13.32 1 93.62 463 ILE A N 1
ATOM 3658 C CA . ILE A 1 463 ? 3.971 11.336 12.602 1 93.62 463 ILE A CA 1
ATOM 3659 C C . ILE A 1 463 ? 3.982 11.75 11.133 1 93.62 463 ILE A C 1
ATOM 3661 O O . ILE A 1 463 ? 5.047 11.969 10.547 1 93.62 463 ILE A O 1
ATOM 3665 N N . GLY A 1 464 ? 2.83 11.852 10.594 1 91.81 464 GLY A N 1
ATOM 3666 C CA . GLY A 1 464 ? 2.719 12.242 9.195 1 91.81 464 GLY A CA 1
ATOM 3667 C C . GLY A 1 464 ? 3.227 13.641 8.922 1 91.81 464 GLY A C 1
ATOM 3668 O O . GLY A 1 464 ? 3.961 13.867 7.957 1 91.81 464 GLY A O 1
ATOM 3669 N N . ARG A 1 465 ? 2.928 14.484 9.773 1 90 465 ARG A N 1
ATOM 3670 C CA . ARG A 1 465 ? 3.285 15.883 9.594 1 90 465 ARG A CA 1
ATOM 3671 C C . ARG A 1 465 ? 4.793 16.094 9.711 1 90 465 ARG A C 1
ATOM 3673 O O . ARG A 1 465 ? 5.375 16.891 8.977 1 90 465 ARG A O 1
ATOM 3680 N N . LEU A 1 466 ? 5.418 15.375 10.617 1 86 466 LEU A N 1
ATOM 3681 C CA . LEU A 1 466 ? 6.84 15.555 10.883 1 86 466 LEU A CA 1
ATOM 3682 C C . LEU A 1 466 ? 7.676 14.578 10.062 1 86 466 LEU A C 1
ATOM 3684 O O . LEU A 1 466 ? 8.836 14.312 10.398 1 86 466 LEU A O 1
ATOM 3688 N N . GLU A 1 467 ? 7.133 13.969 9.102 1 82.38 467 GLU A N 1
ATOM 3689 C CA . GLU A 1 467 ? 7.805 13.039 8.195 1 82.38 467 GLU A CA 1
ATOM 3690 C C . GLU A 1 467 ? 8.328 11.82 8.953 1 82.38 467 GLU A C 1
ATOM 3692 O O . GLU A 1 467 ? 9.461 11.375 8.727 1 82.38 467 GLU A O 1
ATOM 3697 N N . ILE A 1 468 ? 7.758 11.406 9.914 1 82.81 468 ILE A N 1
ATOM 3698 C CA . ILE A 1 468 ? 7.801 10.102 10.578 1 82.81 468 ILE A CA 1
ATOM 3699 C C . ILE A 1 468 ? 9.031 10.023 11.477 1 82.81 468 ILE A C 1
ATOM 3701 O O . ILE A 1 468 ? 8.93 9.633 12.641 1 82.81 468 ILE A O 1
ATOM 3705 N N . TYR A 1 469 ? 10.219 10.422 11.109 1 79.56 469 TYR A N 1
ATOM 3706 C CA . TYR A 1 469 ? 11.477 10.094 11.773 1 79.56 469 TYR A CA 1
ATOM 3707 C C . TYR A 1 469 ? 11.594 10.812 13.109 1 79.56 469 TYR A C 1
ATOM 3709 O O . TYR A 1 469 ? 12.008 10.219 14.109 1 79.56 469 TYR A O 1
ATOM 3717 N N . PRO A 1 470 ? 11.141 12.039 13.125 1 78.25 470 PRO A N 1
ATOM 3718 C CA . PRO A 1 470 ? 11.266 12.695 14.43 1 78.25 470 PRO A CA 1
ATOM 3719 C C . PRO A 1 470 ? 10.477 11.977 15.523 1 78.25 470 PRO A C 1
ATOM 3721 O O . PRO A 1 470 ? 10.984 11.797 16.641 1 78.25 470 PRO A O 1
ATOM 3724 N N . VAL A 1 471 ? 9.391 11.539 15.219 1 84.56 471 VAL A N 1
ATOM 3725 C CA . VAL A 1 471 ? 8.555 10.875 16.219 1 84.56 471 VAL A CA 1
ATOM 3726 C C . VAL A 1 471 ? 9.078 9.469 16.469 1 84.56 471 VAL A C 1
ATOM 3728 O O . VAL A 1 471 ? 9.094 9 17.609 1 84.56 471 VAL A O 1
ATOM 3731 N N . VAL A 1 472 ? 9.5 8.859 15.469 1 81.06 472 VAL A N 1
ATOM 3732 C CA . VAL A 1 472 ? 10 7.496 15.617 1 81.06 472 VAL A CA 1
ATOM 3733 C C . VAL A 1 472 ? 11.281 7.504 16.453 1 81.06 472 VAL A C 1
ATOM 3735 O O . VAL A 1 472 ? 11.5 6.617 17.281 1 81.06 472 VAL A O 1
ATOM 3738 N N . ILE A 1 473 ? 12.07 8.508 16.266 1 79 473 ILE A N 1
ATOM 3739 C CA . ILE A 1 473 ? 13.305 8.648 17.031 1 79 473 ILE A CA 1
ATOM 3740 C C . ILE A 1 473 ? 12.984 8.922 18.484 1 79 473 ILE A C 1
ATOM 3742 O O . ILE A 1 473 ? 13.672 8.43 19.391 1 79 473 ILE A O 1
ATOM 3746 N N . LEU A 1 474 ? 11.945 9.672 18.688 1 79.44 474 LEU A N 1
ATOM 3747 C CA . LEU A 1 474 ? 11.508 9.945 20.047 1 79.44 474 LEU A CA 1
ATOM 3748 C C . LEU A 1 474 ? 11.094 8.656 20.75 1 79.44 474 LEU A C 1
ATOM 3750 O O . LEU A 1 474 ? 11.367 8.477 21.953 1 79.44 474 LEU A O 1
ATOM 3754 N N . LEU A 1 475 ? 10.617 7.73 19.969 1 76.56 475 LEU A N 1
ATOM 3755 C CA . LEU A 1 475 ? 10.094 6.504 20.547 1 76.56 475 LEU A CA 1
ATOM 3756 C C . LEU A 1 475 ? 11.164 5.422 20.609 1 76.56 475 LEU A C 1
ATOM 3758 O O . LEU A 1 475 ? 10.984 4.395 21.266 1 76.56 475 LEU A O 1
ATOM 3762 N N . SER A 1 476 ? 12.227 5.676 19.953 1 77.38 476 SER A N 1
ATOM 3763 C CA . SER A 1 476 ? 13.297 4.684 19.922 1 77.38 476 SER A CA 1
ATOM 3764 C C . SER A 1 476 ? 14.125 4.723 21.203 1 77.38 476 SER A C 1
ATOM 3766 O O . SER A 1 476 ? 14.461 5.797 21.703 1 77.38 476 SER A O 1
ATOM 3768 N N . ARG A 1 477 ? 14.461 3.613 21.719 1 71.56 477 ARG A N 1
ATOM 3769 C CA . ARG A 1 477 ? 15.219 3.449 22.953 1 71.56 477 ARG A CA 1
ATOM 3770 C C . ARG A 1 477 ? 16.656 3.949 22.797 1 71.56 477 ARG A C 1
ATOM 3772 O O . ARG A 1 477 ? 17.266 4.426 23.75 1 71.56 477 ARG A O 1
ATOM 3779 N N . SER A 1 478 ? 17.094 3.816 21.625 1 69.38 478 SER A N 1
ATOM 3780 C CA . SER A 1 478 ? 18.484 4.184 21.344 1 69.38 478 SER A CA 1
ATOM 3781 C C . SER A 1 478 ? 18.703 5.68 21.531 1 69.38 478 SER A C 1
ATOM 3783 O O . SER A 1 478 ? 19.828 6.125 21.766 1 69.38 478 SER A O 1
ATOM 3785 N N . THR A 1 479 ? 17.641 6.395 21.438 1 68.5 479 THR A N 1
ATOM 3786 C CA . THR A 1 479 ? 17.719 7.844 21.578 1 68.5 479 THR A CA 1
ATOM 3787 C C . THR A 1 479 ? 18.047 8.227 23.016 1 68.5 479 THR A C 1
ATOM 3789 O O . THR A 1 479 ? 18.719 9.227 23.266 1 68.5 479 THR A O 1
ATOM 3792 N N . TRP A 1 480 ? 17.562 7.32 23.875 1 69.75 480 TRP A N 1
ATOM 3793 C CA . TRP A 1 480 ? 17.656 7.68 25.281 1 69.75 480 TRP A CA 1
ATOM 3794 C C . TRP A 1 480 ? 18.875 7.031 25.922 1 69.75 480 TRP A C 1
ATOM 3796 O O . TRP A 1 480 ? 19.172 7.277 27.094 1 69.75 480 TRP A O 1
ATOM 3806 N N . ARG A 1 481 ? 19.5 6.141 25.047 1 61.38 481 ARG A N 1
ATOM 3807 C CA . ARG A 1 481 ? 20.703 5.523 25.609 1 61.38 481 ARG A CA 1
ATOM 3808 C C . ARG A 1 481 ? 21.891 6.461 25.5 1 61.38 481 ARG A C 1
ATOM 3810 O O . ARG A 1 481 ? 22.016 7.211 24.531 1 61.38 481 ARG A O 1
ATOM 3817 N N . LYS A 1 482 ? 22.406 6.832 26.656 1 51.72 482 LYS A N 1
ATOM 3818 C CA . LYS A 1 482 ? 23.609 7.637 26.766 1 51.72 482 LYS A CA 1
ATOM 3819 C C . LYS A 1 482 ? 24.719 7.086 25.875 1 51.72 482 LYS A C 1
ATOM 3821 O O . LYS A 1 482 ? 24.969 5.879 25.859 1 51.72 482 LYS A O 1
ATOM 3826 N N . PHE A 1 483 ? 24.906 7.695 24.625 1 43.41 483 PHE A N 1
ATOM 3827 C CA . PHE A 1 483 ? 26.188 7.301 24.047 1 43.41 483 PHE A CA 1
ATOM 3828 C C . PHE A 1 483 ? 27.344 7.621 24.984 1 43.41 483 PHE A C 1
ATOM 3830 O O . PHE A 1 483 ? 27.297 8.609 25.719 1 43.41 483 PHE A O 1
ATOM 3837 N N . MET B 1 1 ? 19.734 -9.195 -30.344 1 77.62 1 MET B N 1
ATOM 3838 C CA . MET B 1 1 ? 19.219 -10.305 -29.562 1 77.62 1 MET B CA 1
ATOM 3839 C C . MET B 1 1 ? 19.188 -11.594 -30.375 1 77.62 1 MET B C 1
ATOM 3841 O O . MET B 1 1 ? 18.891 -11.57 -31.578 1 77.62 1 MET B O 1
ATOM 3845 N N . ASN B 1 2 ? 19.609 -12.703 -29.812 1 79.88 2 ASN B N 1
ATOM 3846 C CA . ASN B 1 2 ? 19.641 -13.992 -30.484 1 79.88 2 ASN B CA 1
ATOM 3847 C C . ASN B 1 2 ? 18.266 -14.633 -30.547 1 79.88 2 ASN B C 1
ATOM 3849 O O . ASN B 1 2 ? 18 -15.625 -29.875 1 79.88 2 ASN B O 1
ATOM 3853 N N . TRP B 1 3 ? 17.469 -14.188 -31.469 1 83.94 3 TRP B N 1
ATOM 3854 C CA . TRP B 1 3 ? 16.062 -14.562 -31.594 1 83.94 3 TRP B CA 1
ATOM 3855 C C . TRP B 1 3 ? 15.93 -16.016 -32.031 1 83.94 3 TRP B C 1
ATOM 3857 O O . TRP B 1 3 ? 15.094 -16.766 -31.516 1 83.94 3 TRP B O 1
ATOM 3867 N N . PRO B 1 4 ? 16.766 -16.438 -32.875 1 84.38 4 PRO B N 1
ATOM 3868 C CA . PRO B 1 4 ? 16.625 -17.828 -33.312 1 84.38 4 PRO B CA 1
ATOM 3869 C C . PRO B 1 4 ? 16.844 -18.844 -32.188 1 84.38 4 PRO B C 1
ATOM 3871 O O . PRO B 1 4 ? 16.156 -19.859 -32.156 1 84.38 4 PRO B O 1
ATOM 3874 N N . TYR B 1 5 ? 17.656 -18.516 -31.406 1 83.44 5 TYR B N 1
ATOM 3875 C CA . TYR B 1 5 ? 17.906 -19.422 -30.297 1 83.44 5 TYR B CA 1
ATOM 3876 C C . TYR B 1 5 ? 16.75 -19.422 -29.312 1 83.44 5 TYR B C 1
ATOM 3878 O O . TYR B 1 5 ? 16.391 -20.453 -28.766 1 83.44 5 TYR B O 1
ATOM 3886 N N . ILE B 1 6 ? 16.234 -18.297 -29.047 1 85.75 6 ILE B N 1
ATOM 3887 C CA . ILE B 1 6 ? 15.078 -18.188 -28.172 1 85.75 6 ILE B CA 1
ATOM 3888 C C . ILE B 1 6 ? 13.906 -18.969 -28.75 1 85.75 6 ILE B C 1
ATOM 3890 O O . ILE B 1 6 ? 13.234 -19.703 -28.031 1 85.75 6 ILE B O 1
ATOM 3894 N N . GLN B 1 7 ? 13.734 -18.844 -30 1 89.06 7 GLN B N 1
ATOM 3895 C CA . GLN B 1 7 ? 12.648 -19.547 -30.656 1 89.06 7 GLN B CA 1
ATOM 3896 C C . GLN B 1 7 ? 12.859 -21.062 -30.594 1 89.06 7 GLN B C 1
ATOM 3898 O O . GLN B 1 7 ? 11.906 -21.812 -30.406 1 89.06 7 GLN B O 1
ATOM 3903 N N . TYR B 1 8 ? 14.023 -21.453 -30.75 1 88.38 8 TYR B N 1
ATOM 3904 C CA . TYR B 1 8 ? 14.367 -22.859 -30.672 1 88.38 8 TYR B CA 1
ATOM 3905 C C . TYR B 1 8 ? 14.031 -23.438 -29.297 1 88.38 8 TYR B C 1
ATOM 3907 O O . TYR B 1 8 ? 13.406 -24.484 -29.188 1 88.38 8 TYR B O 1
ATOM 3915 N N . LEU B 1 9 ? 14.383 -22.75 -28.281 1 85.56 9 LEU B N 1
ATOM 3916 C CA . LEU B 1 9 ? 14.156 -23.203 -26.922 1 85.56 9 LEU B CA 1
ATOM 3917 C C . LEU B 1 9 ? 12.664 -23.219 -26.594 1 85.56 9 LEU B C 1
ATOM 3919 O O . LEU B 1 9 ? 12.172 -24.125 -25.938 1 85.56 9 LEU B O 1
ATOM 3923 N N . ILE B 1 10 ? 12.008 -22.266 -27.047 1 89.94 10 ILE B N 1
ATOM 3924 C CA . ILE B 1 10 ? 10.57 -22.172 -26.828 1 89.94 10 ILE B CA 1
ATOM 3925 C C . ILE B 1 10 ? 9.867 -23.328 -27.547 1 89.94 10 ILE B C 1
ATOM 3927 O O . ILE B 1 10 ? 8.922 -23.922 -27.016 1 89.94 10 ILE B O 1
ATOM 3931 N N . GLY B 1 11 ? 10.328 -23.547 -28.703 1 91.56 11 GLY B N 1
ATOM 3932 C CA . GLY B 1 11 ? 9.766 -24.656 -29.453 1 91.56 11 GLY B CA 1
ATOM 3933 C C . GLY B 1 11 ? 9.914 -25.984 -28.75 1 91.56 11 GLY B C 1
ATOM 3934 O O . GLY B 1 11 ? 8.969 -26.781 -28.688 1 91.56 11 GLY B O 1
ATOM 3935 N N . ARG B 1 12 ? 10.984 -26.219 -28.172 1 89.38 12 ARG B N 1
ATOM 3936 C CA . ARG B 1 12 ? 11.227 -27.453 -27.438 1 89.38 12 ARG B CA 1
ATOM 3937 C C . ARG B 1 12 ? 10.367 -27.531 -26.188 1 89.38 12 ARG B C 1
ATOM 3939 O O . ARG B 1 12 ? 9.906 -28.609 -25.797 1 89.38 12 ARG B O 1
ATOM 3946 N N . LEU B 1 13 ? 10.227 -26.422 -25.594 1 90.5 13 LEU B N 1
ATOM 3947 C CA . LEU B 1 13 ? 9.383 -26.375 -24.406 1 90.5 13 LEU B CA 1
ATOM 3948 C C . LEU B 1 13 ? 7.934 -26.703 -24.75 1 90.5 13 LEU B C 1
ATOM 3950 O O . LEU B 1 13 ? 7.234 -27.359 -23.984 1 90.5 13 LEU B O 1
ATOM 3954 N N . LEU B 1 14 ? 7.523 -26.219 -25.844 1 93.44 14 LEU B N 1
ATOM 3955 C CA . LEU B 1 14 ? 6.164 -26.5 -26.281 1 93.44 14 LEU B CA 1
ATOM 3956 C C . LEU B 1 14 ? 5.984 -27.984 -26.562 1 93.44 14 LEU B C 1
ATOM 3958 O O . LEU B 1 14 ? 4.914 -28.547 -26.312 1 93.44 14 LEU B O 1
ATOM 3962 N N . MET B 1 15 ? 7.004 -28.609 -27.031 1 93.31 15 MET B N 1
ATOM 3963 C CA . MET B 1 15 ? 6.938 -30.062 -27.25 1 93.31 15 MET B CA 1
ATOM 3964 C C . MET B 1 15 ? 6.801 -30.797 -25.906 1 93.31 15 MET B C 1
ATOM 3966 O O . MET B 1 15 ? 6.074 -31.781 -25.812 1 93.31 15 MET B O 1
ATOM 3970 N N . VAL B 1 16 ? 7.484 -30.297 -24.984 1 91.44 16 VAL B N 1
ATOM 3971 C CA . VAL B 1 16 ? 7.383 -30.875 -23.641 1 91.44 16 VAL B CA 1
ATOM 3972 C C . VAL B 1 16 ? 5.977 -30.672 -23.094 1 91.44 16 VAL B C 1
ATOM 3974 O O . VAL B 1 16 ? 5.41 -31.562 -22.469 1 91.44 16 VAL B O 1
ATOM 3977 N N . LEU B 1 17 ? 5.43 -29.5 -23.328 1 93.38 17 LEU B N 1
ATOM 3978 C CA . LEU B 1 17 ? 4.074 -29.219 -22.875 1 93.38 17 LEU B CA 1
ATOM 3979 C C . LEU B 1 17 ? 3.076 -30.188 -23.5 1 93.38 17 LEU B C 1
ATOM 3981 O O . LEU B 1 17 ? 2.137 -30.641 -22.844 1 93.38 17 LEU B O 1
ATOM 3985 N N . SER B 1 18 ? 3.289 -30.484 -24.766 1 95.69 18 SER B N 1
ATOM 3986 C CA . SER B 1 18 ? 2.426 -31.438 -25.438 1 95.69 18 SER B CA 1
ATOM 3987 C C . SER B 1 18 ? 2.447 -32.781 -24.75 1 95.69 18 SER B C 1
ATOM 3989 O O . SER B 1 18 ? 1.402 -33.438 -24.562 1 95.69 18 SER B O 1
ATOM 3991 N N . LEU B 1 19 ? 3.566 -33.188 -24.25 1 93.75 19 LEU B N 1
ATOM 3992 C CA . LEU B 1 19 ? 3.709 -34.469 -23.547 1 93.75 19 LEU B CA 1
ATOM 3993 C C . LEU B 1 19 ? 3.092 -34.375 -22.156 1 93.75 19 LEU B C 1
ATOM 3995 O O . LEU B 1 19 ? 2.594 -35.375 -21.641 1 93.75 19 LEU B O 1
ATOM 3999 N N . LEU B 1 20 ? 3.135 -33.25 -21.594 1 94.06 20 LEU B N 1
ATOM 4000 C CA . LEU B 1 20 ? 2.596 -33.062 -20.25 1 94.06 20 LEU B CA 1
ATOM 4001 C C . LEU B 1 20 ? 1.073 -33.125 -20.266 1 94.06 20 LEU B C 1
ATOM 4003 O O . LEU B 1 20 ? 0.446 -33.281 -19.219 1 94.06 20 LEU B O 1
ATOM 4007 N N . MET B 1 21 ? 0.471 -33.031 -21.406 1 96.62 21 MET B N 1
ATOM 4008 C CA . MET B 1 21 ? -0.981 -33.156 -21.516 1 96.62 21 MET B CA 1
ATOM 4009 C C . MET B 1 21 ? -1.417 -34.594 -21.547 1 96.62 21 MET B C 1
ATOM 4011 O O . MET B 1 21 ? -2.602 -34.906 -21.375 1 96.62 21 MET B O 1
ATOM 4015 N N . LEU B 1 22 ? -0.492 -35.531 -21.578 1 96.25 22 LEU B N 1
ATOM 4016 C CA . LEU B 1 22 ? -0.774 -36.938 -21.719 1 96.25 22 LEU B CA 1
ATOM 4017 C C . LEU B 1 22 ? -1.441 -37.5 -20.469 1 96.25 22 LEU B C 1
ATOM 4019 O O . LEU B 1 22 ? -2.418 -38.25 -20.547 1 96.25 22 LEU B O 1
ATOM 4023 N N . PRO B 1 23 ? -0.912 -37.156 -19.281 1 96 23 PRO B N 1
ATOM 4024 C CA . PRO B 1 23 ? -1.589 -37.688 -18.094 1 96 23 PRO B CA 1
ATOM 4025 C C . PRO B 1 23 ? -3.064 -37.281 -18.047 1 96 23 PRO B C 1
ATOM 4027 O O . PRO B 1 23 ? -3.902 -38.094 -17.625 1 96 23 PRO B O 1
ATOM 4030 N N . SER B 1 24 ? -3.395 -36.125 -18.391 1 96.62 24 SER B N 1
ATOM 4031 C CA . SER B 1 24 ? -4.789 -35.688 -18.391 1 96.62 24 SER B CA 1
ATOM 4032 C C . SER B 1 24 ? -5.602 -36.469 -19.438 1 96.62 24 SER B C 1
ATOM 4034 O O . SER B 1 24 ? -6.773 -36.75 -19.219 1 96.62 24 SER B O 1
ATOM 4036 N N . LEU B 1 25 ? -4.973 -36.75 -20.594 1 96.56 25 LEU B N 1
ATOM 4037 C CA . LEU B 1 25 ? -5.629 -37.531 -21.609 1 96.56 25 LEU B CA 1
ATOM 4038 C C . LEU B 1 25 ? -5.914 -38.938 -21.094 1 96.56 25 LEU B C 1
ATOM 4040 O O . LEU B 1 25 ? -6.984 -39.5 -21.344 1 96.56 25 LEU B O 1
ATOM 4044 N N . LEU B 1 26 ? -4.973 -39.531 -20.391 1 96.5 26 LEU B N 1
ATOM 4045 C CA . LEU B 1 26 ? -5.16 -40.844 -19.812 1 96.5 26 LEU B CA 1
ATOM 4046 C C . LEU B 1 26 ? -6.316 -40.844 -18.812 1 96.5 26 LEU B C 1
ATOM 4048 O O . LEU B 1 26 ? -7.09 -41.812 -18.75 1 96.5 26 LEU B O 1
ATOM 4052 N N . VAL B 1 27 ? -6.391 -39.781 -18.031 1 96.44 27 VAL B N 1
ATOM 4053 C CA . VAL B 1 27 ? -7.5 -39.656 -17.094 1 96.44 27 VAL B CA 1
ATOM 4054 C C . VAL B 1 27 ? -8.82 -39.594 -17.859 1 96.44 27 VAL B C 1
ATOM 4056 O O . VAL B 1 27 ? -9.82 -40.188 -17.422 1 96.44 27 VAL B O 1
ATOM 4059 N N . ALA B 1 28 ? -8.859 -38.938 -18.984 1 96.12 28 ALA B N 1
ATOM 4060 C CA . ALA B 1 28 ? -10.062 -38.844 -19.797 1 96.12 28 ALA B CA 1
ATOM 4061 C C . ALA B 1 28 ? -10.5 -40.219 -20.281 1 96.12 28 ALA B C 1
ATOM 4063 O O . ALA B 1 28 ? -11.695 -40.531 -20.297 1 96.12 28 ALA B O 1
ATOM 4064 N N . VAL B 1 29 ? -9.578 -41.094 -20.594 1 95.5 29 VAL B N 1
ATOM 4065 C CA . VAL B 1 29 ? -9.867 -42.438 -21.094 1 95.5 29 VAL B CA 1
ATOM 4066 C C . VAL B 1 29 ? -10.297 -43.344 -19.953 1 95.5 29 VAL B C 1
ATOM 4068 O O . VAL B 1 29 ? -11.258 -44.094 -20.078 1 95.5 29 VAL B O 1
ATOM 4071 N N . ILE B 1 30 ? -9.617 -43.219 -18.812 1 94.88 30 ILE B N 1
ATOM 4072 C CA . ILE B 1 30 ? -9.891 -44.094 -17.656 1 94.88 30 ILE B CA 1
ATOM 4073 C C . ILE B 1 30 ? -11.289 -43.781 -17.125 1 94.88 30 ILE B C 1
ATOM 4075 O O . ILE B 1 30 ? -12.031 -44.719 -16.781 1 94.88 30 ILE B O 1
ATOM 4079 N N . TYR B 1 31 ? -11.617 -42.562 -17.094 1 94.75 31 TYR B N 1
ATOM 4080 C CA . TYR B 1 31 ? -12.906 -42.188 -16.531 1 94.75 31 TYR B CA 1
ATOM 4081 C C . TYR B 1 31 ? -13.977 -42.125 -17.625 1 94.75 31 TYR B C 1
ATOM 4083 O O . TYR B 1 31 ? -15.117 -41.719 -17.359 1 94.75 31 TYR B O 1
ATOM 4091 N N . GLN B 1 32 ? -13.625 -42.438 -18.859 1 93.06 32 GLN B N 1
ATOM 4092 C CA . GLN B 1 32 ? -14.539 -42.562 -20 1 93.06 32 GLN B CA 1
ATOM 4093 C C . GLN B 1 32 ? -15.305 -41.25 -20.203 1 93.06 32 GLN B C 1
ATOM 4095 O O . GLN B 1 32 ? -16.531 -41.25 -20.312 1 93.06 32 GLN B O 1
ATOM 4100 N N . ASN B 1 33 ? -14.477 -40.25 -20.328 1 94 33 ASN B N 1
ATOM 4101 C CA . ASN B 1 33 ? -15.086 -38.969 -20.641 1 94 33 ASN B CA 1
ATOM 4102 C C . ASN B 1 33 ? -15.602 -38.938 -22.078 1 94 33 ASN B C 1
ATOM 4104 O O . ASN B 1 33 ? -15.289 -39.812 -22.875 1 94 33 ASN B O 1
ATOM 4108 N N . GLY B 1 34 ? -16.5 -37.969 -22.391 1 91.62 34 GLY B N 1
ATOM 4109 C CA . GLY B 1 34 ? -17.062 -37.812 -23.734 1 91.62 34 GLY B CA 1
ATOM 4110 C C . GLY B 1 34 ? -16 -37.688 -24.812 1 91.62 34 GLY B C 1
ATOM 4111 O O . GLY B 1 34 ? -14.898 -37.219 -24.562 1 91.62 34 GLY B O 1
ATOM 4112 N N . ILE B 1 35 ? -16.312 -38.125 -25.969 1 93.62 35 ILE B N 1
ATOM 4113 C CA . ILE B 1 35 ? -15.383 -38.156 -27.094 1 93.62 35 ILE B CA 1
ATOM 4114 C C . ILE B 1 35 ? -14.906 -36.75 -27.391 1 93.62 35 ILE B C 1
ATOM 4116 O O . ILE B 1 35 ? -13.75 -36.531 -27.781 1 93.62 35 ILE B O 1
ATOM 4120 N N . LYS B 1 36 ? -15.734 -35.844 -27.172 1 93.94 36 LYS B N 1
ATOM 4121 C CA . LYS B 1 36 ? -15.359 -34.438 -27.422 1 93.94 36 LYS B CA 1
ATOM 4122 C C . LYS B 1 36 ? -14.203 -34.031 -26.516 1 93.94 36 LYS B C 1
ATOM 4124 O O . LYS B 1 36 ? -13.297 -33.312 -26.953 1 93.94 36 LYS B O 1
ATOM 4129 N N . VAL B 1 37 ? -14.25 -34.406 -25.312 1 95.31 37 VAL B N 1
ATOM 4130 C CA . VAL B 1 37 ? -13.219 -34.062 -24.344 1 95.31 37 VAL B CA 1
ATOM 4131 C C . VAL B 1 37 ? -11.914 -34.781 -24.688 1 95.31 37 VAL B C 1
ATOM 4133 O O . VAL B 1 37 ? -10.844 -34.156 -24.656 1 95.31 37 VAL B O 1
ATOM 4136 N N . ILE B 1 38 ? -11.992 -36.031 -25.062 1 96 38 ILE B N 1
ATOM 4137 C CA . ILE B 1 38 ? -10.805 -36.781 -25.422 1 96 38 ILE B CA 1
ATOM 4138 C C . ILE B 1 38 ? -10.148 -36.156 -26.656 1 96 38 ILE B C 1
ATOM 4140 O O . ILE B 1 38 ? -8.93 -35.969 -26.688 1 96 38 ILE B O 1
ATOM 4144 N N . LEU B 1 39 ? -10.977 -35.781 -27.594 1 95.81 39 LEU B N 1
ATOM 4145 C CA . LEU B 1 39 ? -10.461 -35.188 -28.812 1 95.81 39 LEU B CA 1
ATOM 4146 C C . LEU B 1 39 ? -9.859 -33.812 -28.547 1 95.81 39 LEU B C 1
ATOM 4148 O O . LEU B 1 39 ? -8.906 -33.406 -29.219 1 95.81 39 LEU B O 1
ATOM 4152 N N . SER B 1 40 ? -10.445 -33.125 -27.609 1 96.31 40 SER B N 1
ATOM 4153 C CA . SER B 1 40 ? -9.906 -31.812 -27.281 1 96.31 40 SER B CA 1
ATOM 4154 C C . SER B 1 40 ? -8.461 -31.906 -26.797 1 96.31 40 SER B C 1
ATOM 4156 O O . SER B 1 40 ? -7.629 -31.078 -27.156 1 96.31 40 SER B O 1
ATOM 4158 N N . PHE B 1 41 ? -8.133 -32.875 -26 1 97.19 41 PHE B N 1
ATOM 4159 C CA . PHE B 1 41 ? -6.77 -33.062 -25.531 1 97.19 41 PHE B CA 1
ATOM 4160 C C . PHE B 1 41 ? -5.863 -33.531 -26.656 1 97.19 41 PHE B C 1
ATOM 4162 O O . PHE B 1 41 ? -4.734 -33.062 -26.797 1 97.19 41 PHE B O 1
ATOM 4169 N N . VAL B 1 42 ? -6.367 -34.438 -27.5 1 97.12 42 VAL B N 1
ATOM 4170 C CA . VAL B 1 42 ? -5.566 -34.969 -28.594 1 97.12 42 VAL B CA 1
ATOM 4171 C C . VAL B 1 42 ? -5.23 -33.844 -29.578 1 97.12 42 VAL B C 1
ATOM 4173 O O . VAL B 1 42 ? -4.074 -33.688 -29.969 1 97.12 42 VAL B O 1
ATOM 4176 N N . ILE B 1 43 ? -6.219 -33.094 -29.938 1 97.31 43 ILE B N 1
ATOM 4177 C CA . ILE B 1 43 ? -6.02 -32 -30.891 1 97.31 43 ILE B CA 1
ATOM 4178 C C . ILE B 1 43 ? -5.051 -30.984 -30.297 1 97.31 43 ILE B C 1
ATOM 4180 O O . ILE B 1 43 ? -4.172 -30.469 -31 1 97.31 43 ILE B O 1
ATOM 4184 N N . SER B 1 44 ? -5.281 -30.641 -29.016 1 97.62 44 SER B N 1
ATOM 4185 C CA . SER B 1 44 ? -4.387 -29.703 -28.375 1 97.62 44 SER B CA 1
ATOM 4186 C C . SER B 1 44 ? -2.951 -30.219 -28.359 1 97.62 44 SER B C 1
ATOM 4188 O O . SER B 1 44 ? -2.01 -29.453 -28.578 1 97.62 44 SER B O 1
ATOM 4190 N N . MET B 1 45 ? -2.736 -31.469 -28.109 1 97.69 45 MET B N 1
ATOM 4191 C CA . MET B 1 45 ? -1.406 -32.062 -28.078 1 97.69 45 MET B CA 1
ATOM 4192 C C . MET B 1 45 ? -0.751 -32.031 -29.453 1 97.69 45 MET B C 1
ATOM 4194 O O . MET B 1 45 ? 0.421 -31.656 -29.578 1 97.69 45 MET B O 1
ATOM 4198 N N . VAL B 1 46 ? -1.513 -32.344 -30.438 1 97.31 46 VAL B N 1
ATOM 4199 C CA . VAL B 1 46 ? -0.988 -32.375 -31.797 1 97.31 46 VAL B CA 1
ATOM 4200 C C . VAL B 1 46 ? -0.621 -30.969 -32.25 1 97.31 46 VAL B C 1
ATOM 4202 O O . VAL B 1 46 ? 0.467 -30.75 -32.781 1 97.31 46 VAL B O 1
ATOM 4205 N N . ILE B 1 47 ? -1.499 -30.047 -32.031 1 97.38 47 ILE B N 1
ATOM 4206 C CA . ILE B 1 47 ? -1.247 -28.656 -32.438 1 97.38 47 ILE B CA 1
ATOM 4207 C C . ILE B 1 47 ? -0.002 -28.141 -31.719 1 97.38 47 ILE B C 1
ATOM 4209 O O . ILE B 1 47 ? 0.878 -27.547 -32.344 1 97.38 47 ILE B O 1
ATOM 4213 N N . THR B 1 48 ? 0.02 -28.328 -30.422 1 97.25 48 THR B N 1
ATOM 4214 C CA . THR B 1 48 ? 1.143 -27.828 -29.625 1 97.25 48 THR B CA 1
ATOM 4215 C C . THR B 1 48 ? 2.443 -28.5 -30.062 1 97.25 48 THR B C 1
ATOM 4217 O O . THR B 1 48 ? 3.484 -27.844 -30.156 1 97.25 48 THR B O 1
ATOM 4220 N N . PHE B 1 49 ? 2.391 -29.75 -30.344 1 96.5 49 PHE B N 1
ATOM 4221 C CA . PHE B 1 49 ? 3.576 -30.469 -30.766 1 96.5 49 PHE B CA 1
ATOM 4222 C C . PHE B 1 49 ? 4.051 -29.984 -32.125 1 96.5 49 PHE B C 1
ATOM 4224 O O . PHE B 1 49 ? 5.246 -29.797 -32.344 1 96.5 49 PHE B O 1
ATOM 4231 N N . ILE B 1 50 ? 3.162 -29.812 -33.031 1 96.88 50 ILE B N 1
ATOM 4232 C CA . ILE B 1 50 ? 3.508 -29.375 -34.375 1 96.88 50 ILE B CA 1
ATOM 4233 C C . ILE B 1 50 ? 4.109 -27.969 -34.344 1 96.88 50 ILE B C 1
ATOM 4235 O O . ILE B 1 50 ? 5.137 -27.719 -34.969 1 96.88 50 ILE B O 1
ATOM 4239 N N . VAL B 1 51 ? 3.482 -27.109 -33.656 1 96.19 51 VAL B N 1
ATOM 4240 C CA . VAL B 1 51 ? 3.994 -25.75 -33.531 1 96.19 51 VAL B CA 1
ATOM 4241 C C . VAL B 1 51 ? 5.375 -25.766 -32.875 1 96.19 51 VAL B C 1
ATOM 4243 O O . VAL B 1 51 ? 6.277 -25.047 -33.312 1 96.19 51 VAL B O 1
ATOM 4246 N N . GLY B 1 52 ? 5.504 -26.547 -31.844 1 94.81 52 GLY B N 1
ATOM 4247 C CA . GLY B 1 52 ? 6.805 -26.672 -31.203 1 94.81 52 GLY B CA 1
ATOM 4248 C C . GLY B 1 52 ? 7.875 -27.219 -32.125 1 94.81 52 GLY B C 1
ATOM 4249 O O . GLY B 1 52 ? 9 -26.719 -32.156 1 94.81 52 GLY B O 1
ATOM 4250 N N . LYS B 1 53 ? 7.5 -28.172 -32.906 1 94 53 LYS B N 1
ATOM 4251 C CA . LYS B 1 53 ? 8.445 -28.781 -33.812 1 94 53 LYS B CA 1
ATOM 4252 C C . LYS B 1 53 ? 8.844 -27.812 -34.938 1 94 53 LYS B C 1
ATOM 4254 O O . LYS B 1 53 ? 10.016 -27.75 -35.312 1 94 53 LYS B O 1
ATOM 4259 N N . VAL B 1 54 ? 7.914 -27.109 -35.375 1 94.19 54 VAL B N 1
ATOM 4260 C CA . VAL B 1 54 ? 8.18 -26.141 -36.438 1 94.19 54 VAL B CA 1
ATOM 4261 C C . VAL B 1 54 ? 9.078 -25.016 -35.906 1 94.19 54 VAL B C 1
ATOM 4263 O O . VAL B 1 54 ? 9.992 -24.562 -36.625 1 94.19 54 VAL B O 1
ATOM 4266 N N . MET B 1 55 ? 8.875 -24.625 -34.719 1 92.5 55 MET B N 1
ATOM 4267 C CA . MET B 1 55 ? 9.672 -23.562 -34.125 1 92.5 55 MET B CA 1
ATOM 4268 C C . MET B 1 55 ? 11.078 -24.047 -33.812 1 92.5 55 MET B C 1
ATOM 4270 O O . MET B 1 55 ? 12.031 -23.25 -33.812 1 92.5 55 MET B O 1
ATOM 4274 N N . SER B 1 56 ? 11.289 -25.281 -33.562 1 88.56 56 SER B N 1
ATOM 4275 C CA . SER B 1 56 ? 12.586 -25.812 -33.125 1 88.56 56 SER B CA 1
ATOM 4276 C C . SER B 1 56 ? 13.289 -26.516 -34.312 1 88.56 56 SER B C 1
ATOM 4278 O O . SER B 1 56 ? 14.219 -27.297 -34.094 1 88.56 56 SER B O 1
ATOM 4280 N N . PHE B 1 57 ? 12.883 -26.297 -35.438 1 83.31 57 PHE B N 1
ATOM 4281 C CA . PHE B 1 57 ? 13.391 -27.047 -36.562 1 83.31 57 PHE B CA 1
ATOM 4282 C C . PHE B 1 57 ? 14.859 -26.719 -36.812 1 83.31 57 PHE B C 1
ATOM 4284 O O . PHE B 1 57 ? 15.641 -27.609 -37.156 1 83.31 57 PHE B O 1
ATOM 4291 N N . ARG B 1 58 ? 15.391 -25.438 -36.656 1 78.12 58 ARG B N 1
ATOM 4292 C CA . ARG B 1 58 ? 16.781 -25.078 -36.938 1 78.12 58 ARG B CA 1
ATOM 4293 C C . ARG B 1 58 ? 17.516 -24.688 -35.656 1 78.12 58 ARG B C 1
ATOM 4295 O O . ARG B 1 58 ? 17.109 -23.766 -34.938 1 78.12 58 ARG B O 1
ATOM 4302 N N . GLN B 1 59 ? 18.422 -25.562 -35.312 1 76.81 59 GLN B N 1
ATOM 4303 C CA . GLN B 1 59 ? 19.25 -25.188 -34.156 1 76.81 59 GLN B CA 1
ATOM 4304 C C . GLN B 1 59 ? 20.281 -24.141 -34.562 1 76.81 59 GLN B C 1
ATOM 4306 O O . GLN B 1 59 ? 21.094 -24.359 -35.469 1 76.81 59 GLN B O 1
ATOM 4311 N N . PRO B 1 60 ? 20.094 -23.047 -33.844 1 77 60 PRO B N 1
ATOM 4312 C CA . PRO B 1 60 ? 21.047 -22 -34.219 1 77 60 PRO B CA 1
ATOM 4313 C C . PRO B 1 60 ? 22.469 -22.312 -33.781 1 77 60 PRO B C 1
ATOM 4315 O O . PRO B 1 60 ? 22.688 -23.016 -32.812 1 77 60 PRO B O 1
ATOM 4318 N N . GLU B 1 61 ? 23.469 -21.766 -34.562 1 68.25 61 GLU B N 1
ATOM 4319 C CA . GLU B 1 61 ? 24.891 -22.016 -34.312 1 68.25 61 GLU B CA 1
ATOM 4320 C C . GLU B 1 61 ? 25.406 -21.203 -33.156 1 68.25 61 GLU B C 1
ATOM 4322 O O . GLU B 1 61 ? 26.219 -21.688 -32.344 1 68.25 61 GLU B O 1
ATOM 4327 N N . LYS B 1 62 ? 24.938 -19.906 -32.969 1 65.44 62 LYS B N 1
ATOM 4328 C CA . LYS B 1 62 ? 25.453 -19.047 -31.891 1 65.44 62 LYS B CA 1
ATOM 4329 C C . LYS B 1 62 ? 24.609 -19.172 -30.625 1 65.44 62 LYS B C 1
ATOM 4331 O O . LYS B 1 62 ? 23.406 -18.906 -30.656 1 65.44 62 LYS B O 1
ATOM 4336 N N . ASP B 1 63 ? 25.312 -19.734 -29.719 1 66.12 63 ASP B N 1
ATOM 4337 C CA . ASP B 1 63 ? 24.562 -19.984 -28.484 1 66.12 63 ASP B CA 1
ATOM 4338 C C . ASP B 1 63 ? 24.906 -18.953 -27.422 1 66.12 63 ASP B C 1
ATOM 4340 O O . ASP B 1 63 ? 24.953 -19.281 -26.234 1 66.12 63 ASP B O 1
ATOM 4344 N N . VAL B 1 64 ? 25.25 -17.703 -27.922 1 63.72 64 VAL B N 1
ATOM 4345 C CA . VAL B 1 64 ? 25.578 -16.688 -26.922 1 63.72 64 VAL B CA 1
ATOM 4346 C C . VAL B 1 64 ? 24.312 -16.203 -26.234 1 63.72 64 VAL B C 1
ATOM 4348 O O . VAL B 1 64 ? 23.328 -15.875 -26.906 1 63.72 64 VAL B O 1
ATOM 4351 N N . PHE B 1 65 ? 24.25 -16.422 -24.938 1 68.25 65 PHE B N 1
ATOM 4352 C CA . PHE B 1 65 ? 23.062 -16.156 -24.109 1 68.25 65 PHE B CA 1
ATOM 4353 C C . PHE B 1 65 ? 23.391 -15.164 -23 1 68.25 65 PHE B C 1
ATOM 4355 O O . PHE B 1 65 ? 24.25 -15.43 -22.172 1 68.25 65 PHE B O 1
ATOM 4362 N N . PHE B 1 66 ? 22.828 -13.891 -23.203 1 70.81 66 PHE B N 1
ATOM 4363 C CA . PHE B 1 66 ? 23.062 -12.906 -22.141 1 70.81 66 PHE B CA 1
ATOM 4364 C C . PHE B 1 66 ? 21.828 -12.781 -21.25 1 70.81 66 PHE B C 1
ATOM 4366 O O . PHE B 1 66 ? 20.859 -13.539 -21.406 1 70.81 66 PHE B O 1
ATOM 4373 N N . ALA B 1 67 ? 21.922 -11.891 -20.234 1 71.94 67 ALA B N 1
ATOM 4374 C CA . ALA B 1 67 ? 20.859 -11.688 -19.25 1 71.94 67 ALA B CA 1
ATOM 4375 C C . ALA B 1 67 ? 19.562 -11.242 -19.922 1 71.94 67 ALA B C 1
ATOM 4377 O O . ALA B 1 67 ? 18.484 -11.727 -19.594 1 71.94 67 ALA B O 1
ATOM 4378 N N . ARG B 1 68 ? 19.703 -10.469 -20.906 1 76.88 68 ARG B N 1
ATOM 4379 C CA . ARG B 1 68 ? 18.547 -9.922 -21.609 1 76.88 68 ARG B CA 1
ATOM 4380 C C . ARG B 1 68 ? 17.766 -11.023 -22.312 1 76.88 68 ARG B C 1
ATOM 4382 O O . ARG B 1 68 ? 16.531 -11.07 -22.234 1 76.88 68 ARG B O 1
ATOM 4389 N N . GLU B 1 69 ? 18.422 -11.922 -22.922 1 79.06 69 GLU B N 1
ATOM 4390 C CA . GLU B 1 69 ? 17.797 -13.023 -23.625 1 79.06 69 GLU B CA 1
ATOM 4391 C C . GLU B 1 69 ? 17.125 -14 -22.656 1 79.06 69 GLU B C 1
ATOM 4393 O O . GLU B 1 69 ? 16.094 -14.578 -22.969 1 79.06 69 GLU B O 1
ATOM 4398 N N . GLY B 1 70 ? 17.75 -14.117 -21.516 1 78.44 70 GLY B N 1
ATOM 4399 C CA . GLY B 1 70 ? 17.172 -14.984 -20.5 1 78.44 70 GLY B CA 1
ATOM 4400 C C . GLY B 1 70 ? 15.836 -14.492 -19.984 1 78.44 70 GLY B C 1
ATOM 4401 O O . GLY B 1 70 ? 14.891 -15.273 -19.875 1 78.44 70 GLY B O 1
ATOM 4402 N N . PHE B 1 71 ? 15.758 -13.234 -19.781 1 80.81 71 PHE B N 1
ATOM 4403 C CA . PHE B 1 71 ? 14.516 -12.656 -19.297 1 80.81 71 PHE B CA 1
ATOM 4404 C C . PHE B 1 71 ? 13.414 -12.758 -20.344 1 80.81 71 PHE B C 1
ATOM 4406 O O . PHE B 1 71 ? 12.266 -13.078 -20.016 1 80.81 71 PHE B O 1
ATOM 4413 N N . VAL B 1 72 ? 13.734 -12.562 -21.484 1 83.81 72 VAL B N 1
ATOM 4414 C CA . VAL B 1 72 ? 12.758 -12.594 -22.578 1 83.81 72 VAL B CA 1
ATOM 4415 C C . VAL B 1 72 ? 12.289 -14.023 -22.812 1 83.81 72 VAL B C 1
ATOM 4417 O O . VAL B 1 72 ? 11.102 -14.273 -23 1 83.81 72 VAL B O 1
ATOM 4420 N N . LEU B 1 73 ? 13.211 -14.938 -22.766 1 84.81 73 LEU B N 1
ATOM 4421 C CA . LEU B 1 73 ? 12.891 -16.344 -22.969 1 84.81 73 LEU B CA 1
ATOM 4422 C C . LEU B 1 73 ? 11.891 -16.844 -21.938 1 84.81 73 LEU B C 1
ATOM 4424 O O . LEU B 1 73 ? 10.867 -17.438 -22.281 1 84.81 73 LEU B O 1
ATOM 4428 N N . VAL B 1 74 ? 12.164 -16.484 -20.719 1 84.5 74 VAL B N 1
ATOM 4429 C CA . VAL B 1 74 ? 11.312 -16.969 -19.641 1 84.5 74 VAL B CA 1
ATOM 4430 C C . VAL B 1 74 ? 9.93 -16.328 -19.75 1 84.5 74 VAL B C 1
ATOM 4432 O O . VAL B 1 74 ? 8.914 -17.016 -19.625 1 84.5 74 VAL B O 1
ATOM 4435 N N . SER B 1 75 ? 9.891 -15.133 -19.953 1 88.38 75 SER B N 1
ATOM 4436 C CA . SER B 1 75 ? 8.617 -14.43 -20.047 1 88.38 75 SER B CA 1
ATOM 4437 C C . SER B 1 75 ? 7.785 -14.938 -21.219 1 88.38 75 SER B C 1
ATOM 4439 O O . SER B 1 75 ? 6.613 -15.289 -21.062 1 88.38 75 SER B O 1
ATOM 4441 N N . LEU B 1 76 ? 8.375 -15.078 -22.297 1 89.62 76 LEU B N 1
ATOM 4442 C CA . LEU B 1 76 ? 7.656 -15.523 -23.484 1 89.62 76 LEU B CA 1
ATOM 4443 C C . LEU B 1 76 ? 7.215 -16.984 -23.344 1 89.62 76 LEU B C 1
ATOM 4445 O O . LEU B 1 76 ? 6.148 -17.359 -23.844 1 89.62 76 LEU B O 1
ATOM 4449 N N . SER B 1 77 ? 8.047 -17.734 -22.766 1 90 77 SER B N 1
ATOM 4450 C CA . SER B 1 77 ? 7.699 -19.125 -22.562 1 90 77 SER B CA 1
ATOM 4451 C C . SER B 1 77 ? 6.441 -19.266 -21.703 1 90 77 SER B C 1
ATOM 4453 O O . SER B 1 77 ? 5.559 -20.062 -22.016 1 90 77 SER B O 1
ATOM 4455 N N . TRP B 1 78 ? 6.359 -18.469 -20.672 1 91.62 78 TRP B N 1
ATOM 4456 C CA . TRP B 1 78 ? 5.199 -18.547 -19.797 1 91.62 78 TRP B CA 1
ATOM 4457 C C . TRP B 1 78 ? 3.936 -18.094 -20.516 1 91.62 78 TRP B C 1
ATOM 4459 O O . TRP B 1 78 ? 2.859 -18.656 -20.312 1 91.62 78 TRP B O 1
ATOM 4469 N N . PHE B 1 79 ? 4.09 -17.125 -21.359 1 93.62 79 PHE B N 1
ATOM 4470 C CA . PHE B 1 79 ? 2.943 -16.641 -22.125 1 93.62 79 PHE B CA 1
ATOM 4471 C C . PHE B 1 79 ? 2.482 -17.703 -23.125 1 93.62 79 PHE B C 1
ATOM 4473 O O . PHE B 1 79 ? 1.287 -18 -23.219 1 93.62 79 PHE B O 1
ATOM 4480 N N . LEU B 1 80 ? 3.361 -18.359 -23.75 1 93.88 80 LEU B N 1
ATOM 4481 C CA . LEU B 1 80 ? 3.02 -19.328 -24.781 1 93.88 80 LEU B CA 1
ATOM 4482 C C . LEU B 1 80 ? 2.518 -20.641 -24.172 1 93.88 80 LEU B C 1
ATOM 4484 O O . LEU B 1 80 ? 1.574 -21.25 -24.672 1 93.88 80 LEU B O 1
ATOM 4488 N N . ILE B 1 81 ? 3.137 -21.047 -23.172 1 93.88 81 ILE B N 1
ATOM 4489 C CA . ILE B 1 81 ? 2.699 -22.266 -22.5 1 93.88 81 ILE B CA 1
ATOM 4490 C C . ILE B 1 81 ? 1.267 -22.094 -22 1 93.88 81 ILE B C 1
ATOM 4492 O O . ILE B 1 81 ? 0.453 -23.016 -22.094 1 93.88 81 ILE B O 1
ATOM 4496 N N . SER B 1 82 ? 1.029 -20.938 -21.5 1 95.62 82 SER B N 1
ATOM 4497 C CA . SER B 1 82 ? -0.323 -20.672 -21.016 1 95.62 82 SER B CA 1
ATOM 4498 C C . SER B 1 82 ? -1.315 -20.609 -22.172 1 95.62 82 SER B C 1
ATOM 4500 O O . SER B 1 82 ? -2.451 -21.062 -22.047 1 95.62 82 SER B O 1
ATOM 4502 N N . LEU B 1 83 ? -0.891 -20.062 -23.219 1 96.5 83 LEU B N 1
ATOM 4503 C CA . LEU B 1 83 ? -1.749 -19.953 -24.391 1 96.5 83 LEU B CA 1
ATOM 4504 C C . LEU B 1 83 ? -2.117 -21.344 -24.922 1 96.5 83 LEU B C 1
ATOM 4506 O O . LEU B 1 83 ? -3.293 -21.625 -25.156 1 96.5 83 LEU B O 1
ATOM 4510 N N . PHE B 1 84 ? -1.148 -22.219 -25.047 1 96.56 84 PHE B N 1
ATOM 4511 C CA . PHE B 1 84 ? -1.396 -23.547 -25.578 1 96.56 84 PHE B CA 1
ATOM 4512 C C . PHE B 1 84 ? -2.02 -24.453 -24.516 1 96.56 84 PHE B C 1
ATOM 4514 O O . PHE B 1 84 ? -2.752 -25.375 -24.844 1 96.56 84 PHE B O 1
ATOM 4521 N N . GLY B 1 85 ? -1.717 -24.141 -23.297 1 96.31 85 GLY B N 1
ATOM 4522 C CA . GLY B 1 85 ? -2.344 -24.891 -22.219 1 96.31 85 GLY B CA 1
ATOM 4523 C C . GLY B 1 85 ? -3.828 -24.594 -22.078 1 96.31 85 GLY B C 1
ATOM 4524 O O . GLY B 1 85 ? -4.555 -25.359 -21.438 1 96.31 85 GLY B O 1
ATOM 4525 N N . ALA B 1 86 ? -4.238 -23.516 -22.641 1 97.19 86 ALA B N 1
ATOM 4526 C CA . ALA B 1 86 ? -5.641 -23.109 -22.578 1 97.19 86 ALA B CA 1
ATOM 4527 C C . ALA B 1 86 ? -6.473 -23.859 -23.625 1 97.19 86 ALA B C 1
ATOM 4529 O O . ALA B 1 86 ? -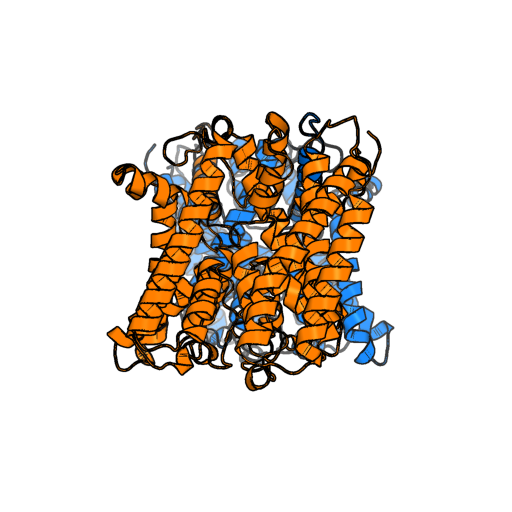7.703 -23.875 -23.547 1 97.19 86 ALA B O 1
ATOM 4530 N N . LEU B 1 87 ? -5.875 -24.516 -24.547 1 96.75 87 LEU B N 1
ATOM 4531 C CA . LEU B 1 87 ? -6.559 -25.094 -25.688 1 96.75 87 LEU B CA 1
ATOM 4532 C C . LEU B 1 87 ? -7.496 -26.219 -25.25 1 96.75 87 LEU B C 1
ATOM 4534 O O . LEU B 1 87 ? -8.641 -26.281 -25.719 1 96.75 87 LEU B O 1
ATOM 4538 N N . PRO B 1 88 ? -7.047 -27.094 -24.375 1 96.19 88 PRO B N 1
ATOM 4539 C CA . PRO B 1 88 ? -7.977 -28.156 -23.969 1 96.19 88 PRO B CA 1
ATOM 4540 C C . PRO B 1 88 ? -9.25 -27.609 -23.328 1 96.19 88 PRO B C 1
ATOM 4542 O O . PRO B 1 88 ? -10.336 -28.156 -23.531 1 96.19 88 PRO B O 1
ATOM 4545 N N . PHE B 1 89 ? -9.172 -26.547 -22.609 1 95.19 89 PHE B N 1
ATOM 4546 C CA . PHE B 1 89 ? -10.336 -25.953 -21.984 1 95.19 89 PHE B CA 1
ATOM 4547 C C . PHE B 1 89 ? -11.297 -25.391 -23.031 1 95.19 89 PHE B C 1
ATOM 4549 O O . PHE B 1 89 ? -12.508 -25.594 -22.922 1 95.19 89 PHE B O 1
ATOM 4556 N N . TYR B 1 90 ? -10.758 -24.766 -23.984 1 95 90 TYR B N 1
ATOM 4557 C CA . TYR B 1 90 ? -11.562 -24.094 -25 1 95 90 TYR B CA 1
ATOM 4558 C C . TYR B 1 90 ? -12.156 -25.109 -25.984 1 95 90 TYR B C 1
ATOM 4560 O O . TYR B 1 90 ? -13.344 -25.047 -26.297 1 95 90 TYR B O 1
ATOM 4568 N N . LEU B 1 91 ? -11.391 -26.109 -26.438 1 95 91 LEU B N 1
ATOM 4569 C CA . LEU B 1 91 ? -11.805 -27.047 -27.469 1 95 91 LEU B CA 1
ATOM 4570 C C . LEU B 1 91 ? -12.781 -28.078 -26.906 1 95 91 LEU B C 1
ATOM 4572 O O . LEU B 1 91 ? -13.57 -28.672 -27.641 1 95 91 LEU B O 1
ATOM 4576 N N . SER B 1 92 ? -12.75 -28.359 -25.656 1 93.06 92 SER B N 1
ATOM 4577 C CA . SER B 1 92 ? -13.672 -29.297 -25.031 1 93.06 92 SER B CA 1
ATOM 4578 C C . SER B 1 92 ? -15.086 -28.719 -24.969 1 93.06 92 SER B C 1
ATOM 4580 O O . SER B 1 92 ? -16.062 -29.469 -24.891 1 93.06 92 SER B O 1
ATOM 4582 N N . GLY B 1 93 ? -15.195 -27.312 -24.922 1 89.38 93 GLY B N 1
ATOM 4583 C CA . GLY B 1 93 ? -16.484 -26.656 -24.797 1 89.38 93 GLY B CA 1
ATOM 4584 C C . GLY B 1 93 ? -16.859 -26.375 -23.359 1 89.38 93 GLY B C 1
ATOM 4585 O O . GLY B 1 93 ? -17.938 -25.828 -23.078 1 89.38 93 GLY B O 1
ATOM 4586 N N . ALA B 1 94 ? -16.016 -26.797 -22.5 1 87.5 94 ALA B N 1
ATOM 4587 C CA . ALA B 1 94 ? -16.266 -26.516 -21.094 1 87.5 94 ALA B CA 1
ATOM 4588 C C . ALA B 1 94 ? -16.188 -25.031 -20.797 1 87.5 94 ALA B C 1
ATOM 4590 O O . ALA B 1 94 ? -16.859 -24.531 -19.891 1 87.5 94 ALA B O 1
ATOM 4591 N N . VAL B 1 95 ? -15.312 -24.375 -21.5 1 89 95 VAL B N 1
ATOM 4592 C CA . VAL B 1 95 ? -15.18 -22.922 -21.406 1 89 95 VAL B CA 1
ATOM 4593 C C . VAL B 1 95 ? -15.492 -22.281 -22.766 1 89 95 VAL B C 1
ATOM 4595 O O . VAL B 1 95 ? -14.844 -22.609 -23.766 1 89 95 VAL B O 1
ATOM 4598 N N . TYR B 1 96 ? -16.406 -21.406 -22.75 1 87.19 96 TYR B N 1
ATOM 4599 C CA . TYR B 1 96 ? -16.906 -20.891 -24.016 1 87.19 96 TYR B CA 1
ATOM 4600 C C . TYR B 1 96 ? -16.031 -19.75 -24.531 1 87.19 96 TYR B C 1
ATOM 4602 O O . TYR B 1 96 ? -15.812 -19.625 -25.734 1 87.19 96 TYR B O 1
ATOM 4610 N N . SER B 1 97 ? -15.578 -19 -23.656 1 92.75 97 SER B N 1
ATOM 4611 C CA . SER B 1 97 ? -14.758 -17.859 -24.047 1 92.75 97 SER B CA 1
ATOM 4612 C C . SER B 1 97 ? -13.273 -18.203 -24.016 1 92.75 97 SER B C 1
ATOM 4614 O O . SER B 1 97 ? -12.797 -18.812 -23.062 1 92.75 97 SER B O 1
ATOM 4616 N N . PHE B 1 98 ? -12.57 -17.859 -25.078 1 95.06 98 PHE B N 1
ATOM 4617 C CA . PHE B 1 98 ? -11.133 -18.125 -25.125 1 95.06 98 PHE B CA 1
ATOM 4618 C C . PHE B 1 98 ? -10.398 -17.359 -24.047 1 95.06 98 PHE B C 1
ATOM 4620 O O . PHE B 1 98 ? -9.414 -17.844 -23.484 1 95.06 98 PHE B O 1
ATOM 4627 N N . VAL B 1 99 ? -10.859 -16.172 -23.766 1 95.38 99 VAL B N 1
ATOM 4628 C CA . VAL B 1 99 ? -10.227 -15.352 -22.719 1 95.38 99 VAL B CA 1
ATOM 4629 C C . VAL B 1 99 ? -10.367 -16.047 -21.375 1 95.38 99 VAL B C 1
ATOM 4631 O O . VAL B 1 99 ? -9.43 -16.047 -20.562 1 95.38 99 VAL B O 1
ATOM 4634 N N . ASP B 1 100 ? -11.484 -16.641 -21.172 1 94.25 100 ASP B N 1
ATOM 4635 C CA . ASP B 1 100 ? -11.703 -17.359 -19.922 1 94.25 100 ASP B CA 1
ATOM 4636 C C . ASP B 1 100 ? -10.797 -18.594 -19.844 1 94.25 100 ASP B C 1
ATOM 4638 O O . ASP B 1 100 ? -10.266 -18.906 -18.766 1 94.25 100 ASP B O 1
ATOM 4642 N N . ALA B 1 101 ? -10.656 -19.266 -20.984 1 95.94 101 ALA B N 1
ATOM 4643 C CA . ALA B 1 101 ? -9.773 -20.438 -21.016 1 95.94 101 ALA B CA 1
ATOM 4644 C C . ALA B 1 101 ? -8.328 -20.031 -20.766 1 95.94 101 ALA B C 1
ATOM 4646 O O . ALA B 1 101 ? -7.605 -20.719 -20.031 1 95.94 101 ALA B O 1
ATOM 4647 N N . LEU B 1 102 ? -7.977 -18.922 -21.375 1 96.75 102 LEU B N 1
ATOM 4648 C CA . LEU B 1 102 ? -6.633 -18.406 -21.141 1 96.75 102 LEU B CA 1
ATOM 4649 C C . LEU B 1 102 ? -6.43 -18.031 -19.688 1 96.75 102 LEU B C 1
ATOM 4651 O O . LEU B 1 102 ? -5.383 -18.344 -19.094 1 96.75 102 LEU B O 1
ATOM 4655 N N . PHE B 1 103 ? -7.426 -17.406 -19.125 1 95.44 103 PHE B N 1
ATOM 4656 C CA . PHE B 1 103 ? -7.367 -17.016 -17.719 1 95.44 103 PHE B CA 1
ATOM 4657 C C . PHE B 1 103 ? -7.172 -18.234 -16.828 1 95.44 103 PHE B C 1
ATOM 4659 O O . PHE B 1 103 ? -6.32 -18.234 -15.938 1 95.44 103 PHE B O 1
ATOM 4666 N N . GLU B 1 104 ? -7.875 -19.266 -17.125 1 93.94 104 GLU B N 1
ATOM 4667 C CA . GLU B 1 104 ? -7.793 -20.5 -16.344 1 93.94 104 GLU B CA 1
ATOM 4668 C C . GLU B 1 104 ? -6.422 -21.141 -16.469 1 93.94 104 GLU B C 1
ATOM 4670 O O . GLU B 1 104 ? -5.84 -21.609 -15.484 1 93.94 104 GLU B O 1
ATOM 4675 N N . ALA B 1 105 ? -5.922 -21.172 -17.641 1 96.5 105 ALA B N 1
ATOM 4676 C CA . ALA B 1 105 ? -4.617 -21.781 -17.891 1 96.5 105 ALA B CA 1
ATOM 4677 C C . ALA B 1 105 ? -3.498 -20.984 -17.234 1 96.5 105 ALA B C 1
ATOM 4679 O O . ALA B 1 105 ? -2.611 -21.562 -16.594 1 96.5 105 ALA B O 1
ATOM 4680 N N . VAL B 1 106 ? -3.555 -19.656 -17.406 1 96.44 106 VAL B N 1
ATOM 4681 C CA . VAL B 1 106 ? -2.543 -18.797 -16.781 1 96.44 106 VAL B CA 1
ATOM 4682 C C . VAL B 1 106 ? -2.588 -18.969 -15.266 1 96.44 106 VAL B C 1
ATOM 4684 O O . VAL B 1 106 ? -1.544 -19.062 -14.617 1 96.44 106 VAL B O 1
ATOM 4687 N N . SER B 1 107 ? -3.762 -19.016 -14.742 1 94.94 107 SER B N 1
ATOM 4688 C CA . SER B 1 107 ? -3.934 -19.188 -13.305 1 94.94 107 SER B CA 1
ATOM 4689 C C . SER B 1 107 ? -3.336 -20.5 -12.828 1 94.94 107 SER B C 1
ATOM 4691 O O . SER B 1 107 ? -2.717 -20.562 -11.766 1 94.94 107 SER B O 1
ATOM 4693 N N . GLY B 1 108 ? -3.514 -21.484 -13.602 1 95.12 108 GLY B N 1
ATOM 4694 C CA . GLY B 1 108 ? -2.959 -22.781 -13.266 1 95.12 108 GLY B CA 1
ATOM 4695 C C . GLY B 1 108 ? -1.442 -22.812 -13.305 1 95.12 108 GLY B C 1
ATOM 4696 O O . GLY B 1 108 ? -0.797 -23.125 -12.305 1 95.12 108 GLY B O 1
ATOM 4697 N N . PHE B 1 109 ? -0.886 -22.359 -14.367 1 95 109 PHE B N 1
ATOM 4698 C CA . PHE B 1 109 ? 0.56 -22.438 -14.539 1 95 109 PHE B CA 1
ATOM 4699 C C . PHE B 1 109 ? 1.271 -21.5 -13.578 1 95 109 PHE B C 1
ATOM 4701 O O . PHE B 1 109 ? 2.375 -21.797 -13.109 1 95 109 PHE B O 1
ATOM 4708 N N . THR B 1 110 ? 0.682 -20.375 -13.273 1 93.88 110 THR B N 1
ATOM 4709 C CA . THR B 1 110 ? 1.296 -19.438 -12.352 1 93.88 110 THR B CA 1
ATOM 4710 C C . THR B 1 110 ? 0.96 -19.797 -10.906 1 93.88 110 THR B C 1
ATOM 4712 O O . THR B 1 110 ? 1.375 -19.094 -9.977 1 93.88 110 THR B O 1
ATOM 4715 N N . THR B 1 111 ? 0.238 -20.828 -10.711 1 93.88 111 THR B N 1
ATOM 4716 C CA . THR B 1 111 ? -0.159 -21.328 -9.406 1 93.88 111 THR B CA 1
ATOM 4717 C C . THR B 1 111 ? -0.955 -20.281 -8.641 1 93.88 111 THR B C 1
ATOM 4719 O O . THR B 1 111 ? -0.771 -20.109 -7.43 1 93.88 111 THR B O 1
ATOM 4722 N N . THR B 1 112 ? -1.746 -19.484 -9.305 1 92.69 112 THR B N 1
ATOM 4723 C CA . THR B 1 112 ? -2.596 -18.469 -8.672 1 92.69 112 THR B CA 1
ATOM 4724 C C . THR B 1 112 ? -3.854 -19.125 -8.094 1 92.69 112 THR B C 1
ATOM 4726 O O . THR B 1 112 ? -4.285 -18.766 -6.996 1 92.69 112 THR B O 1
ATOM 4729 N N . GLY B 1 113 ? -4.488 -20.047 -8.805 1 89.94 113 GLY B N 1
ATOM 4730 C CA . GLY B 1 113 ? -5.672 -20.734 -8.32 1 89.94 113 GLY B CA 1
ATOM 4731 C C . GLY B 1 113 ? -6.945 -19.938 -8.484 1 89.94 113 GLY B C 1
ATOM 4732 O O . GLY B 1 113 ? -7.98 -20.281 -7.91 1 89.94 113 GLY B O 1
ATOM 4733 N N . ALA B 1 114 ? -6.895 -18.859 -9.164 1 89.5 114 ALA B N 1
ATOM 4734 C CA . ALA B 1 114 ? -8.094 -18.109 -9.523 1 89.5 114 ALA B CA 1
ATOM 4735 C C . ALA B 1 114 ? -8.859 -18.797 -10.648 1 89.5 114 ALA B C 1
ATOM 4737 O O . ALA B 1 114 ? -8.258 -19.266 -11.617 1 89.5 114 ALA B O 1
ATOM 4738 N N . SER B 1 115 ? -10.148 -18.859 -10.508 1 89.06 115 SER B N 1
ATOM 4739 C CA . SER B 1 115 ? -10.898 -19.625 -11.492 1 89.06 115 SER B CA 1
ATOM 4740 C C . SER B 1 115 ? -12.109 -18.844 -11.992 1 89.06 115 SER B C 1
ATOM 4742 O O . SER B 1 115 ? -12.734 -18.094 -11.227 1 89.06 115 SER B O 1
ATOM 4744 N N . VAL B 1 116 ? -12.367 -19.062 -13.211 1 87 116 VAL B N 1
ATOM 4745 C CA . VAL B 1 116 ? -13.562 -18.5 -13.828 1 87 116 VAL B CA 1
ATOM 4746 C C . VAL B 1 116 ? -14.648 -19.562 -13.922 1 87 116 VAL B C 1
ATOM 4748 O O . VAL B 1 116 ? -15.742 -19.297 -14.43 1 87 116 VAL B O 1
ATOM 4751 N N . LEU B 1 117 ? -14.445 -20.766 -13.383 1 81.19 117 LEU B N 1
ATOM 4752 C CA . LEU B 1 117 ? -15.352 -21.906 -13.523 1 81.19 117 LEU B CA 1
ATOM 4753 C C . LEU B 1 117 ? -15.984 -22.266 -12.18 1 81.19 117 LEU B C 1
ATOM 4755 O O . LEU B 1 117 ? -16.312 -23.422 -11.938 1 81.19 117 LEU B O 1
ATOM 4759 N N . VAL B 1 118 ? -16.219 -21.328 -11.367 1 72.88 118 VAL B N 1
ATOM 4760 C CA . VAL B 1 118 ? -16.688 -21.625 -10.016 1 72.88 118 VAL B CA 1
ATOM 4761 C C . VAL B 1 118 ? -18.094 -22.203 -10.078 1 72.88 118 VAL B C 1
ATOM 4763 O O . VAL B 1 118 ? -18.422 -23.156 -9.375 1 72.88 118 VAL B O 1
ATOM 4766 N N . ASP B 1 119 ? -18.844 -21.766 -10.977 1 73.62 119 ASP B N 1
ATOM 4767 C CA . ASP B 1 119 ? -20.234 -22.203 -11.062 1 73.62 119 ASP B CA 1
ATOM 4768 C C . ASP B 1 119 ? -20.359 -23.5 -11.859 1 73.62 119 ASP B C 1
ATOM 4770 O O . ASP B 1 119 ? -21.406 -24.156 -11.812 1 73.62 119 ASP B O 1
ATOM 4774 N N . THR B 1 120 ? -19.281 -23.938 -12.539 1 75.06 120 THR B N 1
ATOM 4775 C CA . THR B 1 120 ? -19.375 -25.109 -13.406 1 75.06 120 THR B CA 1
ATOM 4776 C C . THR B 1 120 ? -18.438 -26.203 -12.953 1 75.06 120 THR B C 1
ATOM 4778 O O . THR B 1 120 ? -18.141 -27.141 -13.703 1 75.06 120 THR B O 1
ATOM 4781 N N . LEU B 1 121 ? -18 -26.047 -11.742 1 80 121 LEU B N 1
ATOM 4782 C CA . LEU B 1 121 ? -17.031 -27.031 -11.242 1 80 121 LEU B CA 1
ATOM 4783 C C . LEU B 1 121 ? -17.672 -28.406 -11.117 1 80 121 LEU B C 1
ATOM 4785 O O . LEU B 1 121 ? -17 -29.422 -11.305 1 80 121 LEU B O 1
ATOM 4789 N N . ASP B 1 122 ? -18.953 -28.391 -10.891 1 79.25 122 ASP B N 1
ATOM 4790 C CA . ASP B 1 122 ? -19.656 -29.656 -10.672 1 79.25 122 ASP B CA 1
ATOM 4791 C C . ASP B 1 122 ? -19.828 -30.422 -11.984 1 79.25 122 ASP B C 1
ATOM 4793 O O . ASP B 1 122 ? -19.922 -31.656 -11.984 1 79.25 122 ASP B O 1
ATOM 4797 N N . VAL B 1 123 ? -19.781 -29.75 -13.094 1 80.69 123 VAL B N 1
ATOM 4798 C CA . VAL B 1 123 ? -20.047 -30.406 -14.375 1 80.69 123 VAL B CA 1
ATOM 4799 C C . VAL B 1 123 ? -18.75 -30.562 -15.148 1 80.69 123 VAL B C 1
ATOM 4801 O O . VAL B 1 123 ? -18.734 -31.141 -16.234 1 80.69 123 VAL B O 1
ATOM 4804 N N . LEU B 1 124 ? -17.719 -30.203 -14.57 1 90.25 124 LEU B N 1
ATOM 4805 C CA . LEU B 1 124 ? -16.438 -30.281 -15.266 1 90.25 124 LEU B CA 1
ATOM 4806 C C . LEU B 1 124 ? -15.953 -31.719 -15.344 1 90.25 124 LEU B C 1
ATOM 4808 O O . LEU B 1 124 ? -15.914 -32.438 -14.328 1 90.25 124 LEU B O 1
ATOM 4812 N N . PRO B 1 125 ? -15.641 -32.156 -16.531 1 93.88 125 PRO B N 1
ATOM 4813 C CA . PRO B 1 125 ? -15.109 -33.531 -16.672 1 93.88 125 PRO B CA 1
ATOM 4814 C C . PRO B 1 125 ? -13.852 -33.75 -15.844 1 93.88 125 PRO B C 1
ATOM 4816 O O . PRO B 1 125 ? -13.078 -32.812 -15.609 1 93.88 125 PRO B O 1
ATOM 4819 N N . GLU B 1 126 ? -13.625 -34.938 -15.422 1 94.69 126 GLU B N 1
ATOM 4820 C CA . GLU B 1 126 ? -12.516 -35.312 -14.547 1 94.69 126 GLU B CA 1
ATOM 4821 C C . GLU B 1 126 ? -11.172 -34.969 -15.195 1 94.69 126 GLU B C 1
ATOM 4823 O O . GLU B 1 126 ? -10.234 -34.562 -14.508 1 94.69 126 GLU B O 1
ATOM 4828 N N . SER B 1 127 ? -11.117 -35.188 -16.469 1 95.88 127 SER B N 1
ATOM 4829 C CA . SER B 1 127 ? -9.859 -34.938 -17.172 1 95.88 127 SER B CA 1
ATOM 4830 C C . SER B 1 127 ? -9.461 -33.469 -17.094 1 95.88 127 SER B C 1
ATOM 4832 O O . SER B 1 127 ? -8.289 -33.125 -16.891 1 95.88 127 SER B O 1
ATOM 4834 N N . LEU B 1 128 ? -10.461 -32.625 -17.281 1 95.56 128 LEU B N 1
ATOM 4835 C CA . LEU B 1 128 ? -10.195 -31.188 -17.219 1 95.56 128 LEU B CA 1
ATOM 4836 C C . LEU B 1 128 ? -9.906 -30.75 -15.781 1 95.56 128 LEU B C 1
ATOM 4838 O O . LEU B 1 128 ? -9.094 -29.844 -15.555 1 95.56 128 LEU B O 1
ATOM 4842 N N . MET B 1 129 ? -10.547 -31.359 -14.844 1 95.19 129 MET B N 1
ATOM 4843 C CA . MET B 1 129 ? -10.25 -31.109 -13.438 1 95.19 129 MET B CA 1
ATOM 4844 C C . MET B 1 129 ? -8.812 -31.516 -13.102 1 95.19 129 MET B C 1
ATOM 4846 O O . MET B 1 129 ? -8.117 -30.797 -12.391 1 95.19 129 MET B O 1
ATOM 4850 N N . PHE B 1 130 ? -8.453 -32.594 -13.641 1 96.69 130 PHE B N 1
ATOM 4851 C CA . PHE B 1 130 ? -7.09 -33.062 -13.445 1 96.69 130 PHE B CA 1
ATOM 4852 C C . PHE B 1 130 ? -6.09 -32.125 -14.094 1 96.69 130 PHE B C 1
ATOM 4854 O O . PHE B 1 130 ? -5.062 -31.781 -13.5 1 96.69 130 PHE B O 1
ATOM 4861 N N . TRP B 1 131 ? -6.406 -31.656 -15.281 1 96.56 131 TRP B N 1
ATOM 4862 C CA . TRP B 1 131 ? -5.523 -30.734 -15.992 1 96.56 131 TRP B CA 1
ATOM 4863 C C . TRP B 1 131 ? -5.316 -29.453 -15.195 1 96.56 131 TRP B C 1
ATOM 4865 O O . TRP B 1 131 ? -4.191 -28.953 -15.086 1 96.56 131 TRP B O 1
ATOM 4875 N N . ARG B 1 132 ? -6.336 -28.984 -14.562 1 94.94 132 ARG B N 1
ATOM 4876 C CA . ARG B 1 132 ? -6.27 -27.797 -13.742 1 94.94 132 ARG B CA 1
ATOM 4877 C C . ARG B 1 132 ? -5.258 -27.953 -12.609 1 94.94 132 ARG B C 1
ATOM 4879 O O . ARG B 1 132 ? -4.363 -27.125 -12.445 1 94.94 132 ARG B O 1
ATOM 4886 N N . SER B 1 133 ? -5.375 -28.984 -11.898 1 95.81 133 SER B N 1
ATOM 4887 C CA . SER B 1 133 ? -4.492 -29.234 -10.766 1 95.81 133 SER B CA 1
ATOM 4888 C C . SER B 1 133 ? -3.088 -29.609 -11.227 1 95.81 133 SER B C 1
ATOM 4890 O O . SER B 1 133 ? -2.1 -29.266 -10.57 1 95.81 133 SER B O 1
ATOM 4892 N N . PHE B 1 134 ? -3.041 -30.281 -12.375 1 96.25 134 PHE B N 1
ATOM 4893 C CA . PHE B 1 134 ? -1.744 -30.703 -12.891 1 96.25 134 PHE B CA 1
ATOM 4894 C C . PHE B 1 134 ? -0.927 -29.5 -13.336 1 96.25 134 PHE B C 1
ATOM 4896 O O . PHE B 1 134 ? 0.296 -29.469 -13.188 1 96.25 134 PHE B O 1
ATOM 4903 N N . THR B 1 135 ? -1.592 -28.531 -13.914 1 95.56 135 THR B N 1
ATOM 4904 C CA . THR B 1 135 ? -0.887 -27.312 -14.297 1 95.56 135 THR B CA 1
ATOM 4905 C C . THR B 1 135 ? -0.287 -26.625 -13.078 1 95.56 135 THR B C 1
ATOM 4907 O O . THR B 1 135 ? 0.793 -26.047 -13.156 1 95.56 135 THR B O 1
ATOM 4910 N N . LEU B 1 136 ? -0.958 -26.719 -11.922 1 95.56 136 LEU B N 1
ATOM 4911 C CA . LEU B 1 136 ? -0.414 -26.172 -10.68 1 95.56 136 LEU B CA 1
ATOM 4912 C C . LEU B 1 136 ? 0.881 -26.891 -10.305 1 95.56 136 LEU B C 1
ATOM 4914 O O . LEU B 1 136 ? 1.842 -26.25 -9.875 1 95.56 136 LEU B O 1
ATOM 4918 N N . LEU B 1 137 ? 0.861 -28.172 -10.438 1 94.81 137 LEU B N 1
ATOM 4919 C CA . LEU B 1 137 ? 2.029 -28.969 -10.094 1 94.81 137 LEU B CA 1
ATOM 4920 C C . LEU B 1 137 ? 3.211 -28.625 -11 1 94.81 137 LEU B C 1
ATOM 4922 O O . LEU B 1 137 ? 4.332 -28.453 -10.516 1 94.81 137 LEU B O 1
ATOM 4926 N N . VAL B 1 138 ? 2.92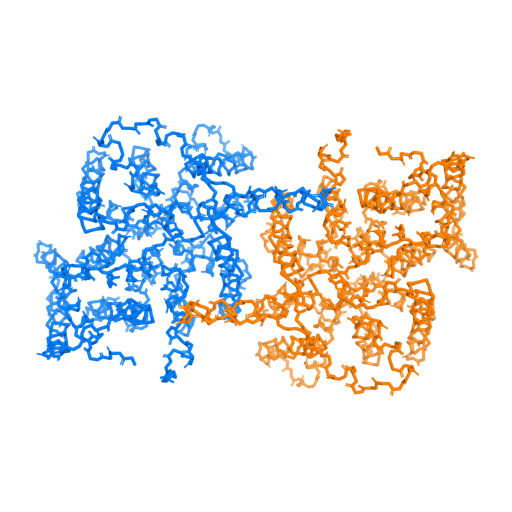6 -28.469 -12.234 1 92.25 138 VAL B N 1
ATOM 4927 C CA . VAL B 1 138 ? 3.975 -28.188 -13.211 1 92.25 138 VAL B CA 1
ATOM 4928 C C . VAL B 1 138 ? 4.508 -26.781 -13 1 92.25 138 VAL B C 1
ATOM 4930 O O . VAL B 1 138 ? 5.719 -26.547 -13.016 1 92.25 138 VAL B O 1
ATOM 4933 N N . GLY B 1 139 ? 3.662 -25.891 -12.781 1 90.44 139 GLY B N 1
ATOM 4934 C CA . GLY B 1 139 ? 4.055 -24.5 -12.617 1 90.44 139 GLY B CA 1
ATOM 4935 C C . GLY B 1 139 ? 4.727 -24.234 -11.289 1 90.44 139 GLY B C 1
ATOM 4936 O O . GLY B 1 139 ? 5.48 -23.266 -11.156 1 90.44 139 GLY B O 1
ATOM 4937 N N . GLY B 1 140 ? 4.453 -24.984 -10.273 1 87.25 140 GLY B N 1
ATOM 4938 C CA . GLY B 1 140 ? 4.945 -24.75 -8.93 1 87.25 140 GLY B CA 1
ATOM 4939 C C . GLY B 1 140 ? 6.457 -24.656 -8.852 1 87.25 140 GLY B C 1
ATOM 4940 O O . GLY B 1 140 ? 7 -23.656 -8.391 1 87.25 140 GLY B O 1
ATOM 4941 N N . MET B 1 141 ? 7.145 -25.578 -9.242 1 79.31 141 MET B N 1
ATOM 4942 C CA . MET B 1 141 ? 8.602 -25.547 -9.164 1 79.31 141 MET B CA 1
ATOM 4943 C C . MET B 1 141 ? 9.203 -24.859 -10.383 1 79.31 141 MET B C 1
ATOM 4945 O O . MET B 1 141 ? 10.391 -24.547 -10.406 1 79.31 141 MET B O 1
ATOM 4949 N N . GLY B 1 142 ? 8.484 -24.438 -11.219 1 72.19 142 GLY B N 1
ATOM 4950 C CA . GLY B 1 142 ? 8.969 -23.672 -12.359 1 72.19 142 GLY B CA 1
ATOM 4951 C C . GLY B 1 142 ? 9.297 -24.531 -13.562 1 72.19 142 GLY B C 1
ATOM 4952 O O . GLY B 1 142 ? 9.398 -25.75 -13.453 1 72.19 142 GLY B O 1
ATOM 4953 N N . MET B 1 143 ? 9.391 -23.875 -14.617 1 65.75 143 MET B N 1
ATOM 4954 C CA . MET B 1 143 ? 9.633 -24.547 -15.891 1 65.75 143 MET B CA 1
ATOM 4955 C C . MET B 1 143 ? 11.125 -24.656 -16.172 1 65.75 143 MET B C 1
ATOM 4957 O O . MET B 1 143 ? 11.523 -25.203 -17.203 1 65.75 143 MET B O 1
ATOM 4961 N N . LEU B 1 144 ? 11.828 -24.141 -15.133 1 62.03 144 LEU B N 1
ATOM 4962 C CA . LEU B 1 144 ? 13.281 -24.078 -15.281 1 62.03 144 LEU B CA 1
ATOM 4963 C C . LEU B 1 144 ? 13.875 -25.453 -15.477 1 62.03 144 LEU B C 1
ATOM 4965 O O . LEU B 1 144 ? 14.828 -25.625 -16.25 1 62.03 144 LEU B O 1
ATOM 4969 N N . ILE B 1 145 ? 13.273 -26.328 -14.797 1 59.94 145 ILE B N 1
ATOM 4970 C CA . ILE B 1 145 ? 13.828 -27.672 -14.867 1 59.94 145 ILE B CA 1
ATOM 4971 C C . ILE B 1 145 ? 13.734 -28.203 -16.297 1 59.94 145 ILE B C 1
ATOM 4973 O O . ILE B 1 145 ? 14.633 -28.891 -16.781 1 59.94 145 ILE B O 1
ATOM 4977 N N . PHE B 1 146 ? 12.695 -27.75 -16.938 1 62.94 146 PHE B N 1
ATOM 4978 C CA . PHE B 1 146 ? 12.508 -28.234 -18.297 1 62.94 146 PHE B CA 1
ATOM 4979 C C . PHE B 1 146 ? 13.469 -27.531 -19.25 1 62.94 146 PHE B C 1
ATOM 4981 O O . PHE B 1 146 ? 13.977 -28.156 -20.203 1 62.94 146 PHE B O 1
ATOM 4988 N N . LEU B 1 147 ? 13.68 -26.328 -18.875 1 62.94 147 LEU B N 1
ATOM 4989 C CA . LEU B 1 147 ? 14.625 -25.578 -19.703 1 62.94 147 LEU B CA 1
ATOM 4990 C C . LEU B 1 147 ? 16.031 -26.156 -19.547 1 62.94 147 LEU B C 1
ATOM 4992 O O . LEU B 1 147 ? 16.797 -26.219 -20.516 1 62.94 147 LEU B O 1
ATOM 4996 N N . LEU B 1 148 ? 16.344 -26.531 -18.359 1 64.12 148 LEU B N 1
ATOM 4997 C CA . LEU B 1 148 ? 17.656 -27.094 -18.109 1 64.12 148 LEU B CA 1
ATOM 4998 C C . LEU B 1 148 ? 17.812 -28.453 -18.797 1 64.12 148 LEU B C 1
ATOM 5000 O O . LEU B 1 148 ? 18.922 -28.812 -19.203 1 64.12 148 LEU B O 1
ATOM 5004 N N . TYR B 1 149 ? 16.766 -29.156 -18.891 1 61.12 149 TYR B N 1
ATOM 5005 C CA . TYR B 1 149 ? 16.781 -30.438 -19.578 1 61.12 149 TYR B CA 1
ATOM 5006 C C . TYR B 1 149 ? 17.031 -30.266 -21.078 1 61.12 149 TYR B C 1
ATOM 5008 O O . TYR B 1 149 ? 17.719 -31.078 -21.703 1 61.12 149 TYR B O 1
ATOM 5016 N N . ILE B 1 150 ? 16.516 -29.188 -21.594 1 61.53 150 ILE B N 1
ATOM 5017 C CA . ILE B 1 150 ? 16.625 -28.938 -23.031 1 61.53 150 ILE B CA 1
ATOM 5018 C C . ILE B 1 150 ? 18.047 -28.469 -23.359 1 61.53 150 ILE B C 1
ATOM 5020 O O . ILE B 1 150 ? 18.594 -28.844 -24.391 1 61.53 150 ILE B O 1
ATOM 5024 N N . VAL B 1 151 ? 18.609 -27.594 -22.438 1 59.41 151 VAL B N 1
ATOM 5025 C CA . VAL B 1 151 ? 19.969 -27.109 -22.688 1 59.41 151 VAL B CA 1
ATOM 5026 C C . VAL B 1 151 ? 20.891 -27.562 -21.562 1 59.41 151 VAL B C 1
ATOM 5028 O O . VAL B 1 151 ? 21.172 -26.781 -20.641 1 59.41 151 VAL B O 1
ATOM 5031 N N . PRO B 1 152 ? 21.312 -28.891 -21.578 1 53.03 152 PRO B N 1
ATOM 5032 C CA . PRO B 1 152 ? 22.078 -29.406 -20.438 1 53.03 152 PRO B CA 1
ATOM 5033 C C . PRO B 1 152 ? 23.359 -28.609 -20.172 1 53.03 152 PRO B C 1
ATOM 5035 O O . PRO B 1 152 ? 23.812 -28.516 -19.031 1 53.03 152 PRO B O 1
ATOM 5038 N N . ASN B 1 153 ? 24.031 -28.109 -21.219 1 50.5 153 ASN B N 1
ATOM 5039 C CA . ASN B 1 153 ? 25.312 -27.438 -21.047 1 50.5 153 ASN B CA 1
ATOM 5040 C C . ASN B 1 153 ? 25.141 -25.938 -20.859 1 50.5 153 ASN B C 1
ATOM 5042 O O . ASN B 1 153 ? 25.891 -25.141 -21.422 1 50.5 153 ASN B O 1
ATOM 5046 N N . MET B 1 154 ? 24.156 -25.578 -20.266 1 53.81 154 MET B N 1
ATOM 5047 C CA . MET B 1 154 ? 23.906 -24.141 -20.219 1 53.81 154 MET B CA 1
ATOM 5048 C C . MET B 1 154 ? 24.969 -23.438 -19.375 1 53.81 154 MET B C 1
ATOM 5050 O O . MET B 1 154 ? 25.266 -22.266 -19.609 1 53.81 154 MET B O 1
ATOM 5054 N N . GLY B 1 155 ? 25.922 -24.188 -18.859 1 50.44 155 GLY B N 1
ATOM 5055 C CA . GLY B 1 155 ? 26.984 -23.578 -18.062 1 50.44 155 GLY B CA 1
ATOM 5056 C C . GLY B 1 155 ? 26.562 -22.266 -17.438 1 50.44 155 GLY B C 1
ATOM 5057 O O . GLY B 1 155 ? 25.531 -22.172 -16.781 1 50.44 155 GLY B O 1
ATOM 5058 N N . ALA B 1 156 ? 27.406 -21.172 -17.75 1 52 156 ALA B N 1
ATOM 5059 C CA . ALA B 1 156 ? 27.25 -19.797 -17.281 1 52 156 ALA B CA 1
ATOM 5060 C C . ALA B 1 156 ? 25.938 -19.188 -17.766 1 52 156 ALA B C 1
ATOM 5062 O O . ALA B 1 156 ? 25.359 -18.328 -17.094 1 52 156 ALA B O 1
ATOM 5063 N N . LYS B 1 157 ? 25.328 -19.781 -18.797 1 55.25 157 LYS B N 1
ATOM 5064 C CA . LYS B 1 157 ? 24.141 -19.25 -19.438 1 55.25 157 LYS B CA 1
ATOM 5065 C C . LYS B 1 157 ? 22.875 -19.594 -18.641 1 55.25 157 LYS B C 1
ATOM 5067 O O . LYS B 1 157 ? 21.922 -18.828 -18.609 1 55.25 157 LYS B O 1
ATOM 5072 N N . GLY B 1 158 ? 22.969 -20.719 -18.031 1 56.09 158 GLY B N 1
ATOM 5073 C CA . GLY B 1 158 ? 21.875 -21.219 -17.219 1 56.09 158 GLY B CA 1
ATOM 5074 C C . GLY B 1 158 ? 21.609 -20.375 -15.977 1 56.09 158 GLY B C 1
ATOM 5075 O O . GLY B 1 158 ? 20.484 -20.328 -15.484 1 56.09 158 GLY B O 1
ATOM 5076 N N . VAL B 1 159 ? 22.672 -19.672 -15.656 1 58.84 159 VAL B N 1
ATOM 5077 C CA . VAL B 1 159 ? 22.578 -18.875 -14.438 1 58.84 159 VAL B CA 1
ATOM 5078 C C . VAL B 1 159 ? 21.625 -17.719 -14.648 1 58.84 159 VAL B C 1
ATOM 5080 O O . VAL B 1 159 ? 20.828 -17.375 -13.758 1 58.84 159 VAL B O 1
ATOM 5083 N N . TYR B 1 160 ? 21.562 -17.219 -15.867 1 59.59 160 TYR B N 1
ATOM 5084 C CA . TYR B 1 160 ? 20.703 -16.062 -16.156 1 59.59 160 TYR B CA 1
ATOM 5085 C C . TYR B 1 160 ? 19.234 -16.484 -16.219 1 59.59 160 TYR B C 1
ATOM 5087 O O . TYR B 1 160 ? 18.359 -15.75 -15.758 1 59.59 160 TYR B O 1
ATOM 5095 N N . VAL B 1 161 ? 19.078 -17.656 -16.688 1 58.81 161 VAL B N 1
ATOM 5096 C CA . VAL B 1 161 ? 17.719 -18.172 -16.781 1 58.81 161 VAL B CA 1
ATOM 5097 C C . VAL B 1 161 ? 17.188 -18.5 -15.383 1 58.81 161 VAL B C 1
ATOM 5099 O O . VAL B 1 161 ? 16.031 -18.219 -15.07 1 58.81 161 VAL B O 1
ATOM 5102 N N . MET B 1 162 ? 18.078 -19 -14.703 1 61.5 162 MET B N 1
ATOM 5103 C CA . MET B 1 162 ? 17.703 -19.359 -13.336 1 61.5 162 MET B CA 1
ATOM 5104 C C . MET B 1 162 ? 17.344 -18.125 -12.523 1 61.5 162 MET B C 1
ATOM 5106 O O . MET B 1 162 ? 16.359 -18.125 -11.789 1 61.5 162 MET B O 1
ATOM 5110 N N . ARG B 1 163 ? 18.094 -17.125 -12.734 1 61.84 163 ARG B N 1
ATOM 5111 C CA . ARG B 1 163 ? 17.859 -15.867 -12.023 1 61.84 163 ARG B CA 1
ATOM 5112 C C . ARG B 1 163 ? 16.531 -15.242 -12.438 1 61.84 163 ARG B C 1
ATOM 5114 O O . ARG B 1 163 ? 15.859 -14.609 -11.625 1 61.84 163 ARG B O 1
ATOM 5121 N N . ALA B 1 164 ? 16.234 -15.586 -13.602 1 57.41 164 ALA B N 1
ATOM 5122 C CA . ALA B 1 164 ? 15.023 -14.969 -14.148 1 57.41 164 ALA B CA 1
ATOM 5123 C C . ALA B 1 164 ? 13.773 -15.703 -13.688 1 57.41 164 ALA B C 1
ATOM 5125 O O . ALA B 1 164 ? 12.695 -15.109 -13.578 1 57.41 164 ALA B O 1
ATOM 5126 N N . GLU B 1 165 ? 14.023 -16.969 -13.414 1 54.72 165 GLU B N 1
ATOM 5127 C CA . GLU B 1 165 ? 12.828 -17.75 -13.156 1 54.72 165 GLU B CA 1
ATOM 5128 C C . GLU B 1 165 ? 12.617 -17.984 -11.664 1 54.72 165 GLU B C 1
ATOM 5130 O O . GLU B 1 165 ? 11.492 -18.156 -11.203 1 54.72 165 GLU B O 1
ATOM 5135 N N . LEU B 1 166 ? 13.758 -18.047 -10.969 1 55.62 166 LEU B N 1
ATOM 5136 C CA . LEU B 1 166 ? 13.617 -18.406 -9.562 1 55.62 166 LEU B CA 1
ATOM 5137 C C . LEU B 1 166 ? 13.234 -17.172 -8.727 1 55.62 166 LEU B C 1
ATOM 5139 O O . LEU B 1 166 ? 13.875 -16.125 -8.828 1 55.62 166 LEU B O 1
ATOM 5143 N N . PRO B 1 167 ? 12.164 -17.297 -8.039 1 53.72 167 PRO B N 1
ATOM 5144 C CA . PRO B 1 167 ? 11.711 -16.188 -7.195 1 53.72 167 PRO B CA 1
ATOM 5145 C C . PRO B 1 167 ? 12.609 -15.977 -5.977 1 53.72 167 PRO B C 1
ATOM 5147 O O . PRO B 1 167 ? 12.938 -16.938 -5.273 1 53.72 167 PRO B O 1
ATOM 5150 N N . GLY B 1 168 ? 13.203 -14.797 -5.742 1 53.53 168 GLY B N 1
ATOM 5151 C CA . GLY B 1 168 ? 13.875 -14.422 -4.504 1 53.53 168 GLY B CA 1
ATOM 5152 C C . GLY B 1 168 ? 15.344 -14.094 -4.695 1 53.53 168 GLY B C 1
ATOM 5153 O O . GLY B 1 168 ? 15.906 -14.352 -5.758 1 53.53 168 GLY B O 1
ATOM 5154 N N . PRO B 1 169 ? 15.977 -13.234 -3.881 1 50.62 169 PRO B N 1
ATOM 5155 C CA . PRO B 1 169 ? 17.391 -12.898 -3.957 1 50.62 169 PRO B CA 1
ATOM 5156 C C . PRO B 1 169 ? 18.297 -14.109 -3.711 1 50.62 169 PRO B C 1
ATOM 5158 O O . PRO B 1 169 ? 18 -14.938 -2.852 1 50.62 169 PRO B O 1
ATOM 5161 N N . THR B 1 170 ? 19.078 -14.758 -4.699 1 49.78 170 THR B N 1
ATOM 5162 C CA . THR B 1 170 ? 19.906 -15.953 -4.605 1 49.78 170 THR B CA 1
ATOM 5163 C C . THR B 1 170 ? 21.234 -15.633 -3.93 1 49.78 170 THR B C 1
ATOM 5165 O O . THR B 1 170 ? 22.031 -14.836 -4.445 1 49.78 170 THR B O 1
ATOM 5168 N N . THR B 1 171 ? 21.375 -15.539 -2.688 1 45.75 171 THR B N 1
ATOM 5169 C CA . THR B 1 171 ? 22.656 -15.227 -2.059 1 45.75 171 THR B CA 1
ATOM 5170 C C . THR B 1 171 ? 23.656 -16.359 -2.275 1 45.75 171 THR B C 1
ATOM 5172 O O . THR B 1 171 ? 24.875 -16.156 -2.129 1 45.75 171 THR B O 1
ATOM 5175 N N . GLY B 1 172 ? 23.328 -17.688 -2.154 1 45.09 172 GLY B N 1
ATOM 5176 C CA . GLY B 1 172 ? 24.328 -18.703 -1.86 1 45.09 172 GLY B CA 1
ATOM 5177 C C . GLY B 1 172 ? 25.016 -19.25 -3.102 1 45.09 172 GLY B C 1
ATOM 5178 O O . GLY B 1 172 ? 24.656 -18.875 -4.223 1 45.09 172 GLY B O 1
ATOM 5179 N N . LYS B 1 173 ? 26.234 -20.234 -2.84 1 44.38 173 LYS B N 1
ATOM 5180 C CA . LYS B 1 173 ? 27.141 -21.062 -3.635 1 44.38 173 LYS B CA 1
ATOM 5181 C C . LYS B 1 173 ? 26.375 -21.922 -4.629 1 44.38 173 LYS B C 1
ATOM 5183 O O . LYS B 1 173 ? 26.938 -22.844 -5.238 1 44.38 173 LYS B O 1
ATOM 5188 N N . LEU B 1 174 ? 25.125 -21.781 -4.758 1 42.25 174 LEU B N 1
ATOM 5189 C CA . LEU B 1 174 ? 24.344 -22.656 -5.609 1 42.25 174 LEU B CA 1
ATOM 5190 C C . LEU B 1 174 ? 24.766 -22.531 -7.07 1 42.25 174 LEU B C 1
ATOM 5192 O O . LEU B 1 174 ? 24.312 -23.281 -7.926 1 42.25 174 LEU B O 1
ATOM 5196 N N . GLU B 1 175 ? 25.469 -21.625 -7.418 1 47.59 175 GLU B N 1
ATOM 5197 C CA . GLU B 1 175 ? 25.906 -21.469 -8.805 1 47.59 175 GLU B CA 1
ATOM 5198 C C . GLU B 1 175 ? 26.703 -22.688 -9.281 1 47.59 175 GLU B C 1
ATOM 5200 O O . GLU B 1 175 ? 26.531 -23.141 -10.414 1 47.59 175 GLU B O 1
ATOM 5205 N N . SER B 1 176 ? 27.766 -23.125 -8.531 1 47.31 176 SER B N 1
ATOM 5206 C CA . SER B 1 176 ? 28.703 -24.094 -9.062 1 47.31 176 SER B CA 1
ATOM 5207 C C . SER B 1 176 ? 28.047 -25.469 -9.195 1 47.31 176 SER B C 1
ATOM 5209 O O . SER B 1 176 ? 28.594 -26.359 -9.859 1 47.31 176 SER B O 1
ATOM 5211 N N . ARG B 1 177 ? 27 -25.719 -8.461 1 50 177 ARG B N 1
ATOM 5212 C CA . ARG B 1 177 ? 26.438 -27.062 -8.438 1 50 177 ARG B CA 1
ATOM 5213 C C . ARG B 1 177 ? 24.969 -27.047 -8.852 1 50 177 ARG B C 1
ATOM 5215 O O . ARG B 1 177 ? 24.172 -27.828 -8.344 1 50 177 ARG B O 1
ATOM 5222 N N . VAL B 1 178 ? 24.625 -26.078 -9.867 1 54.38 178 VAL B N 1
ATOM 5223 C CA . VAL B 1 178 ? 23.266 -25.672 -10.219 1 54.38 178 VAL B CA 1
ATOM 5224 C C . VAL B 1 178 ? 22.469 -26.859 -10.742 1 54.38 178 VAL B C 1
ATOM 5226 O O . VAL B 1 178 ? 21.344 -27.109 -10.305 1 54.38 178 VAL B O 1
ATOM 5229 N N . SER B 1 179 ? 23.047 -27.703 -11.594 1 58.69 179 SER B N 1
ATOM 5230 C CA . SER B 1 179 ? 22.266 -28.703 -12.32 1 58.69 179 SER B CA 1
ATOM 5231 C C . SER B 1 179 ? 21.875 -29.859 -11.414 1 58.69 179 SER B C 1
ATOM 5233 O O . SER B 1 179 ? 20.719 -30.281 -11.406 1 58.69 179 SER B O 1
ATOM 5235 N N . SER B 1 180 ? 22.797 -30.312 -10.68 1 61.47 180 SER B N 1
ATOM 5236 C CA . SER B 1 180 ? 22.5 -31.5 -9.883 1 61.47 180 SER B CA 1
ATOM 5237 C C . SER B 1 180 ? 21.547 -31.172 -8.742 1 61.47 180 SER B C 1
ATOM 5239 O O . SER B 1 180 ? 20.688 -31.984 -8.391 1 61.47 180 SER B O 1
ATOM 5241 N N . SER B 1 181 ? 21.547 -29.984 -8.383 1 70.81 181 SER B N 1
ATOM 5242 C CA . SER B 1 181 ? 20.734 -29.578 -7.242 1 70.81 181 SER B CA 1
ATOM 5243 C C . SER B 1 181 ? 19.266 -29.406 -7.637 1 70.81 181 SER B C 1
ATOM 5245 O O . SER B 1 181 ? 18.359 -29.766 -6.879 1 70.81 181 SER B O 1
ATOM 5247 N N . ILE B 1 182 ? 19.016 -29.172 -8.93 1 74.56 182 ILE B N 1
ATOM 5248 C CA . ILE B 1 182 ? 17.641 -28.906 -9.359 1 74.56 182 ILE B CA 1
ATOM 5249 C C . ILE B 1 182 ? 16.875 -30.219 -9.492 1 74.56 182 ILE B C 1
ATOM 5251 O O . ILE B 1 182 ? 15.695 -30.297 -9.172 1 74.56 182 ILE B O 1
ATOM 5255 N N . TYR B 1 183 ? 17.594 -31.234 -9.82 1 78.5 183 TYR B N 1
ATOM 5256 C CA . TYR B 1 183 ? 16.953 -32.531 -9.961 1 78.5 183 TYR B CA 1
ATOM 5257 C C . TYR B 1 183 ? 16.547 -33.094 -8.602 1 78.5 183 TYR B C 1
ATOM 5259 O O . TYR B 1 183 ? 15.469 -33.656 -8.453 1 78.5 183 TYR B O 1
ATOM 5267 N N . ILE B 1 184 ? 17.344 -32.906 -7.688 1 82.06 184 ILE B N 1
ATOM 5268 C CA . ILE B 1 184 ? 17.062 -33.406 -6.344 1 82.06 184 ILE B CA 1
ATOM 5269 C C . ILE B 1 184 ? 15.867 -32.656 -5.758 1 82.06 184 ILE B C 1
ATOM 5271 O O . ILE B 1 184 ? 14.984 -33.25 -5.145 1 82.06 184 ILE B O 1
ATOM 5275 N N . LEU B 1 185 ? 15.906 -31.422 -6.012 1 83.19 185 LEU B N 1
ATOM 5276 C CA . LEU B 1 185 ? 14.812 -30.609 -5.492 1 83.19 185 LEU B CA 1
ATOM 5277 C C . LEU B 1 185 ? 13.492 -30.984 -6.145 1 83.19 185 LEU B C 1
ATOM 5279 O O . LEU B 1 185 ? 12.453 -31.047 -5.473 1 83.19 185 LEU B O 1
ATOM 5283 N N . TYR B 1 186 ? 13.523 -31.281 -7.422 1 85.81 186 TYR B N 1
ATOM 5284 C CA . TYR B 1 186 ? 12.312 -31.688 -8.117 1 85.81 186 TYR B CA 1
ATOM 5285 C C . TYR B 1 186 ? 11.836 -33.062 -7.637 1 85.81 186 TYR B C 1
ATOM 5287 O O . TYR B 1 186 ? 10.633 -33.312 -7.531 1 85.81 186 TYR B O 1
ATOM 5295 N N . PHE B 1 187 ? 12.75 -33.875 -7.348 1 88.88 187 PHE B N 1
ATOM 5296 C CA . PHE B 1 187 ? 12.398 -35.219 -6.824 1 88.88 187 PHE B CA 1
ATOM 5297 C C . PHE B 1 187 ? 11.734 -35.094 -5.461 1 88.88 187 PHE B C 1
ATOM 5299 O O . PHE B 1 187 ? 10.734 -35.75 -5.188 1 88.88 187 PHE B O 1
ATOM 5306 N N . ILE B 1 188 ? 12.297 -34.219 -4.672 1 89.81 188 ILE B N 1
ATOM 5307 C CA . ILE B 1 188 ? 11.719 -34 -3.35 1 89.81 188 ILE B CA 1
ATOM 5308 C C . ILE B 1 188 ? 10.305 -33.438 -3.49 1 89.81 188 ILE B C 1
ATOM 5310 O O . ILE B 1 188 ? 9.391 -33.844 -2.777 1 89.81 188 ILE B O 1
ATOM 5314 N N . TYR B 1 189 ? 10.195 -32.531 -4.441 1 91.88 189 TYR B N 1
ATOM 5315 C CA . TYR B 1 189 ? 8.914 -31.891 -4.711 1 91.88 189 TYR B CA 1
ATOM 5316 C C . TYR B 1 189 ? 7.859 -32.938 -5.09 1 91.88 189 TYR B C 1
ATOM 5318 O O . TYR B 1 189 ? 6.773 -32.969 -4.5 1 91.88 189 TYR B O 1
ATOM 5326 N N . LEU B 1 190 ? 8.195 -33.844 -5.965 1 94.12 190 LEU B N 1
ATOM 5327 C CA . LEU B 1 190 ? 7.27 -34.875 -6.43 1 94.12 190 LEU B CA 1
ATOM 5328 C C . LEU B 1 190 ? 7.027 -35.906 -5.348 1 94.12 190 LEU B C 1
ATOM 5330 O O . LEU B 1 190 ? 5.906 -36.406 -5.184 1 94.12 190 LEU B O 1
ATOM 5334 N N . PHE B 1 191 ? 8.023 -36.219 -4.645 1 95 191 PHE B N 1
ATOM 5335 C CA . PHE B 1 191 ? 7.906 -37.219 -3.572 1 95 191 PHE B CA 1
ATOM 5336 C C . PHE B 1 191 ? 6.949 -36.719 -2.49 1 95 191 PHE B C 1
ATOM 5338 O O . PHE B 1 191 ? 6.066 -37.469 -2.055 1 95 191 PHE B O 1
ATOM 5345 N N . LEU B 1 192 ? 7.148 -35.5 -2.057 1 95.44 192 LEU B N 1
ATOM 5346 C CA . LEU B 1 192 ? 6.277 -34.938 -1.027 1 95.44 192 LEU B CA 1
ATOM 5347 C C . LEU B 1 192 ? 4.836 -34.875 -1.516 1 95.44 192 LEU B C 1
ATOM 5349 O O . LEU B 1 192 ? 3.902 -35.062 -0.736 1 95.44 192 LEU B O 1
ATOM 5353 N N . THR B 1 193 ? 4.664 -34.562 -2.811 1 97 193 THR B N 1
ATOM 5354 C CA . THR B 1 193 ? 3.324 -34.5 -3.383 1 97 193 THR B CA 1
ATOM 5355 C C . THR B 1 193 ? 2.625 -35.844 -3.252 1 97 193 THR B C 1
ATOM 5357 O O . THR B 1 193 ? 1.464 -35.938 -2.846 1 97 193 THR B O 1
ATOM 5360 N N . VAL B 1 194 ? 3.34 -36.906 -3.531 1 97.5 194 VAL B N 1
ATOM 5361 C CA . VAL B 1 194 ? 2.777 -38.25 -3.455 1 97.5 194 VAL B CA 1
ATOM 5362 C C . VAL B 1 194 ? 2.5 -38.625 -1.997 1 97.5 194 VAL B C 1
ATOM 5364 O O . VAL B 1 194 ? 1.468 -39.219 -1.687 1 97.5 194 VAL B O 1
ATOM 5367 N N . VAL B 1 195 ? 3.373 -38.25 -1.119 1 97.69 195 VAL B N 1
ATOM 5368 C CA . VAL B 1 195 ? 3.219 -38.562 0.299 1 97.69 195 VAL B CA 1
ATOM 5369 C C . VAL B 1 195 ? 1.934 -37.906 0.827 1 97.69 195 VAL B C 1
ATOM 5371 O O . VAL B 1 195 ? 1.139 -38.562 1.501 1 97.69 195 VAL B O 1
ATOM 5374 N N . PHE B 1 196 ? 1.713 -36.688 0.508 1 97.88 196 PHE B N 1
ATOM 5375 C CA . PHE B 1 196 ? 0.531 -36.031 1.029 1 97.88 196 PHE B CA 1
ATOM 5376 C C . PHE B 1 196 ? -0.73 -36.531 0.343 1 97.88 196 PHE B C 1
ATOM 5378 O O . PHE B 1 196 ? -1.804 -36.562 0.949 1 97.88 196 PHE B O 1
ATOM 5385 N N . ALA B 1 197 ? -0.625 -36.969 -0.934 1 98.06 197 ALA B N 1
ATOM 5386 C CA . ALA B 1 197 ? -1.767 -37.594 -1.598 1 98.06 197 ALA B CA 1
ATOM 5387 C C . ALA B 1 197 ? -2.188 -38.875 -0.878 1 98.06 197 ALA B C 1
ATOM 5389 O O . ALA B 1 197 ? -3.379 -39.094 -0.661 1 98.06 197 ALA B O 1
ATOM 5390 N N . VAL B 1 198 ? -1.215 -39.625 -0.47 1 98.19 198 VAL B N 1
ATOM 5391 C CA . VAL B 1 198 ? -1.482 -40.906 0.218 1 98.19 198 VAL B CA 1
ATOM 5392 C C . VAL B 1 198 ? -2.057 -40.625 1.604 1 98.19 198 VAL B C 1
ATOM 5394 O O . VAL B 1 198 ? -2.988 -41.281 2.047 1 98.19 198 VAL B O 1
ATOM 5397 N N . LEU B 1 199 ? -1.526 -39.625 2.271 1 98.31 199 LEU B N 1
ATOM 5398 C CA . LEU B 1 199 ? -2.035 -39.281 3.594 1 98.31 199 LEU B CA 1
ATOM 5399 C C . LEU B 1 199 ? -3.488 -38.812 3.512 1 98.31 199 LEU B C 1
ATOM 5401 O O . LEU B 1 199 ? -4.301 -39.156 4.375 1 98.31 199 LEU B O 1
ATOM 5405 N N . LEU B 1 200 ? -3.803 -38.062 2.498 1 98.06 200 LEU B N 1
ATOM 5406 C CA . LEU B 1 200 ? -5.18 -37.594 2.318 1 98.06 200 LEU B CA 1
ATOM 5407 C C . LEU B 1 200 ? -6.102 -38.781 2.014 1 98.06 200 LEU B C 1
ATOM 5409 O O . LEU B 1 200 ? -7.227 -38.844 2.516 1 98.06 200 LEU B O 1
ATOM 5413 N N . TRP B 1 201 ? -5.641 -39.688 1.194 1 97.75 201 TRP B N 1
ATOM 5414 C CA . TRP B 1 201 ? -6.41 -40.906 0.882 1 97.75 201 TRP B CA 1
ATOM 5415 C C . TRP B 1 201 ? -6.672 -41.719 2.139 1 97.75 201 TRP B C 1
ATOM 5417 O O . TRP B 1 201 ? -7.781 -42.219 2.34 1 97.75 201 TRP B O 1
ATOM 5427 N N . MET B 1 202 ? -5.719 -41.812 2.992 1 97.62 202 MET B N 1
ATOM 5428 C CA . MET B 1 202 ? -5.852 -42.562 4.238 1 97.62 202 MET B CA 1
ATOM 5429 C C . MET B 1 202 ? -6.816 -41.875 5.191 1 97.62 202 MET B C 1
ATOM 5431 O O . MET B 1 202 ? -7.438 -42.531 6.035 1 97.62 202 MET B O 1
ATOM 5435 N N . ALA B 1 203 ? -6.906 -40.594 5.086 1 97.12 203 ALA B N 1
ATOM 5436 C CA . ALA B 1 203 ? -7.801 -39.844 5.949 1 97.12 203 ALA B CA 1
ATOM 5437 C C . ALA B 1 203 ? -9.242 -39.906 5.457 1 97.12 203 ALA B C 1
ATOM 5439 O O . ALA B 1 203 ? -10.148 -39.375 6.082 1 97.12 203 ALA B O 1
ATOM 5440 N N . GLY B 1 204 ? -9.516 -40.5 4.281 1 95.5 204 GLY B N 1
ATOM 5441 C CA . GLY B 1 204 ? -10.875 -40.75 3.846 1 95.5 204 GLY B CA 1
ATOM 5442 C C . GLY B 1 204 ? -11.242 -40 2.574 1 95.5 204 GLY B C 1
ATOM 5443 O O . GLY B 1 204 ? -12.375 -40.094 2.1 1 95.5 204 GLY B O 1
ATOM 5444 N N . VAL B 1 205 ? -10.391 -39.281 1.952 1 96.88 205 VAL B N 1
ATOM 5445 C CA . VAL B 1 205 ? -10.648 -38.594 0.708 1 96.88 205 VAL B CA 1
ATOM 5446 C C . VAL B 1 205 ? -10.508 -39.531 -0.476 1 96.88 205 VAL B C 1
ATOM 5448 O O . VAL B 1 205 ? -9.578 -40.344 -0.519 1 96.88 205 VAL B O 1
ATOM 5451 N N . PRO B 1 206 ? -11.453 -39.469 -1.396 1 96.31 206 PRO B N 1
ATOM 5452 C CA . PRO B 1 206 ? -11.312 -40.312 -2.582 1 96.31 206 PRO B CA 1
ATOM 5453 C C . PRO B 1 206 ? -9.969 -40.125 -3.285 1 96.31 206 PRO B C 1
ATOM 5455 O O . PRO B 1 206 ? -9.43 -39 -3.305 1 96.31 206 PRO B O 1
ATOM 5458 N N . TRP B 1 207 ? -9.516 -41.125 -3.818 1 95.88 207 TRP B N 1
ATOM 5459 C CA . TRP B 1 207 ? -8.172 -41.156 -4.375 1 95.88 207 TRP B CA 1
ATOM 5460 C C . TRP B 1 207 ? -8.008 -40.062 -5.445 1 95.88 207 TRP B C 1
ATOM 5462 O O . TRP B 1 207 ? -7.008 -39.344 -5.469 1 95.88 207 TRP B O 1
ATOM 5472 N N . PHE B 1 208 ? -8.984 -39.938 -6.328 1 96 208 PHE B N 1
ATOM 5473 C CA . PHE B 1 208 ? -8.938 -38.906 -7.379 1 96 208 PHE B CA 1
ATOM 5474 C C . PHE B 1 208 ? -8.82 -37.531 -6.781 1 96 208 PHE B C 1
ATOM 5476 O O . PHE B 1 208 ? -7.957 -36.75 -7.184 1 96 208 PHE B O 1
ATOM 5483 N N . GLU B 1 209 ? -9.594 -37.25 -5.789 1 96.25 209 GLU B N 1
ATOM 5484 C CA . GLU B 1 209 ? -9.609 -35.969 -5.148 1 96.25 209 GLU B CA 1
ATOM 5485 C C . GLU B 1 209 ? -8.344 -35.719 -4.328 1 96.25 209 GLU B C 1
ATOM 5487 O O . GLU B 1 209 ? -7.852 -34.594 -4.234 1 96.25 209 GLU B O 1
ATOM 5492 N N . SER B 1 210 ? -7.828 -36.812 -3.754 1 97.62 210 SER B N 1
ATOM 5493 C CA . SER B 1 210 ? -6.59 -36.688 -2.986 1 97.62 210 SER B CA 1
ATOM 5494 C C . SER B 1 210 ? -5.426 -36.25 -3.867 1 97.62 210 SER B C 1
ATOM 5496 O O . SER B 1 210 ? -4.609 -35.438 -3.457 1 97.62 210 SER B O 1
ATOM 5498 N N . MET B 1 211 ? -5.438 -36.781 -5.066 1 96.56 211 MET B N 1
ATOM 5499 C CA . MET B 1 211 ? -4.387 -36.375 -6.004 1 96.56 211 MET B CA 1
ATOM 5500 C C . MET B 1 211 ? -4.531 -34.938 -6.414 1 96.56 211 MET B C 1
ATOM 5502 O O . MET B 1 211 ? -3.541 -34.188 -6.484 1 96.56 211 MET B O 1
ATOM 5506 N N . LEU B 1 212 ? -5.73 -34.562 -6.625 1 96.94 212 LEU B N 1
ATOM 5507 C CA . LEU B 1 212 ? -5.984 -33.188 -7.039 1 96.94 212 LEU B CA 1
ATOM 5508 C C . LEU B 1 212 ? -5.59 -32.219 -5.938 1 96.94 212 LEU B C 1
ATOM 5510 O O . LEU B 1 212 ? -4.918 -31.219 -6.199 1 96.94 212 LEU B O 1
ATOM 5514 N N . LEU B 1 213 ? -5.938 -32.5 -4.754 1 96.75 213 LEU B N 1
ATOM 5515 C CA . LEU B 1 213 ? -5.652 -31.625 -3.617 1 96.75 213 LEU B CA 1
ATOM 5516 C C . LEU B 1 213 ? -4.152 -31.562 -3.344 1 96.75 213 LEU B C 1
ATOM 5518 O O . LEU B 1 213 ? -3.617 -30.484 -3.043 1 96.75 213 LEU B O 1
ATOM 5522 N N . SER B 1 214 ? -3.549 -32.688 -3.461 1 97.69 214 SER B N 1
ATOM 5523 C CA . SER B 1 214 ? -2.113 -32.719 -3.209 1 97.69 214 SER B CA 1
ATOM 5524 C C . SER B 1 214 ? -1.342 -31.938 -4.262 1 97.69 214 SER B C 1
ATOM 5526 O O . SER B 1 214 ? -0.412 -31.188 -3.932 1 97.69 214 SER B O 1
ATOM 5528 N N . MET B 1 215 ? -1.734 -32.062 -5.496 1 96.94 215 MET B N 1
ATOM 5529 C CA . MET B 1 215 ? -1.084 -31.312 -6.559 1 96.94 215 MET B CA 1
ATOM 5530 C C . MET B 1 215 ? -1.331 -29.812 -6.387 1 96.94 215 MET B C 1
ATOM 5532 O O . MET B 1 215 ? -0.435 -29 -6.621 1 96.94 215 MET B O 1
ATOM 5536 N N . GLY B 1 216 ? -2.512 -29.5 -6 1 95.31 216 GLY B N 1
ATOM 5537 C CA . GLY B 1 216 ? -2.836 -28.094 -5.742 1 95.31 216 GLY B CA 1
ATOM 5538 C C . GLY B 1 216 ? -2.055 -27.516 -4.586 1 95.31 216 GLY B C 1
ATOM 5539 O O . GLY B 1 216 ? -1.63 -26.359 -4.645 1 95.31 216 GLY B O 1
ATOM 5540 N N . THR B 1 217 ? -1.867 -28.25 -3.564 1 95.94 217 THR B N 1
ATOM 5541 C CA . THR B 1 217 ? -1.127 -27.797 -2.395 1 95.94 217 THR B CA 1
ATOM 5542 C C . THR B 1 217 ? 0.369 -27.734 -2.688 1 95.94 217 THR B C 1
ATOM 5544 O O . THR B 1 217 ? 1.064 -26.828 -2.227 1 95.94 217 THR B O 1
ATOM 5547 N N . ALA B 1 218 ? 0.787 -28.703 -3.447 1 95.12 218 ALA B N 1
ATOM 5548 C CA . ALA B 1 218 ? 2.205 -28.75 -3.799 1 95.12 218 ALA B CA 1
ATOM 5549 C C . ALA B 1 218 ? 2.6 -27.547 -4.637 1 95.12 218 ALA B C 1
ATOM 5551 O O . ALA B 1 218 ? 3.648 -26.938 -4.406 1 95.12 218 ALA B O 1
ATOM 5552 N N . GLY B 1 219 ? 1.793 -27.219 -5.539 1 94 219 GLY B N 1
ATOM 5553 C CA . GLY B 1 219 ? 2.043 -26.031 -6.336 1 94 219 GLY B CA 1
ATOM 5554 C C . GLY B 1 219 ? 1.639 -24.75 -5.637 1 94 219 GLY B C 1
ATOM 5555 O O . GLY B 1 219 ? 1.867 -23.641 -6.156 1 94 219 GLY B O 1
ATOM 5556 N N . THR B 1 220 ? 1.086 -24.797 -4.523 1 91.62 220 THR B N 1
ATOM 5557 C CA . THR B 1 220 ? 0.602 -23.688 -3.701 1 91.62 220 THR B CA 1
ATOM 5558 C C . THR B 1 220 ? -0.388 -22.828 -4.48 1 91.62 220 THR B C 1
ATOM 5560 O O . THR B 1 220 ? -0.323 -21.594 -4.43 1 91.62 220 THR B O 1
ATOM 5563 N N . GLY B 1 221 ? -1.235 -23.219 -5.344 1 89.94 221 GLY B N 1
ATOM 5564 C CA . GLY B 1 221 ? -2.25 -22.516 -6.109 1 89.94 221 GLY B CA 1
ATOM 5565 C C . GLY B 1 221 ? -3.666 -22.906 -5.723 1 89.94 221 GLY B C 1
ATOM 5566 O O . GLY B 1 221 ? -4.59 -22.094 -5.852 1 89.94 221 GLY B O 1
ATOM 5567 N N . GLY B 1 222 ? -4.039 -23.844 -5.168 1 87.75 222 GLY B N 1
ATOM 5568 C CA . GLY B 1 222 ? -5.227 -24.312 -4.473 1 87.75 222 GLY B CA 1
ATOM 5569 C C . GLY B 1 222 ? -6.488 -24.219 -5.309 1 87.75 222 GLY B C 1
ATOM 5570 O O . GLY B 1 222 ? -7.512 -23.719 -4.84 1 87.75 222 GLY B O 1
ATOM 5571 N N . PHE B 1 223 ? -6.52 -24.672 -6.547 1 89.06 223 PHE B N 1
ATOM 5572 C CA . PHE B 1 223 ? -7.785 -24.797 -7.258 1 89.06 223 PHE B CA 1
ATOM 5573 C C . PHE B 1 223 ? -8.773 -25.625 -6.461 1 89.06 223 PHE B C 1
ATOM 5575 O O . PHE B 1 223 ? -8.453 -26.734 -6.016 1 89.06 223 PHE B O 1
ATOM 5582 N N . ASN B 1 224 ? -9.867 -25.047 -6.281 1 87.25 224 ASN B N 1
ATOM 5583 C CA . ASN B 1 224 ? -10.883 -25.781 -5.531 1 87.25 224 ASN B CA 1
ATOM 5584 C C . ASN B 1 224 ? -11.547 -26.859 -6.383 1 87.25 224 ASN B C 1
ATOM 5586 O O . ASN B 1 224 ? -11.734 -26.672 -7.586 1 87.25 224 ASN B O 1
ATOM 5590 N N . ILE B 1 225 ? -11.844 -27.969 -5.758 1 88.75 225 ILE B N 1
ATOM 5591 C CA . ILE B 1 225 ? -12.602 -29.031 -6.395 1 88.75 225 ILE B CA 1
ATOM 5592 C C . ILE B 1 225 ? -14.102 -28.781 -6.23 1 88.75 225 ILE B C 1
ATOM 5594 O O . ILE B 1 225 ? -14.883 -29.016 -7.152 1 88.75 225 ILE B O 1
ATOM 5598 N N . TYR B 1 226 ? -14.406 -28.234 -5.078 1 87.81 226 TYR B N 1
ATOM 5599 C CA . TYR B 1 226 ? -15.773 -27.859 -4.734 1 87.81 226 TYR B CA 1
ATOM 5600 C C . TYR B 1 226 ? -15.867 -26.375 -4.422 1 87.81 226 TYR B C 1
ATOM 5602 O O . TYR B 1 226 ? -14.891 -25.766 -3.979 1 87.81 226 TYR B O 1
ATOM 5610 N N . PRO B 1 227 ? -17.047 -25.875 -4.613 1 82.19 227 PRO B N 1
ATOM 5611 C CA . PRO B 1 227 ? -17.219 -24.453 -4.309 1 82.19 227 PRO B CA 1
ATOM 5612 C C . PRO B 1 227 ? -16.938 -24.125 -2.84 1 82.19 227 PRO B C 1
ATOM 5614 O O . PRO B 1 227 ? -16.5 -23.016 -2.518 1 82.19 227 PRO B O 1
ATOM 5617 N N . SER B 1 228 ? -17.141 -25.016 -2.002 1 84.44 228 SER B N 1
ATOM 5618 C CA . SER B 1 228 ? -16.922 -24.781 -0.576 1 84.44 228 SER B CA 1
ATOM 5619 C C . SER B 1 228 ? -15.477 -25.109 -0.18 1 84.44 228 SER B C 1
ATOM 5621 O O . SER B 1 228 ? -15.133 -25.078 1.003 1 84.44 228 SER B O 1
ATOM 5623 N N . SER B 1 229 ? -14.656 -25.359 -1.103 1 89.69 229 SER B N 1
ATOM 5624 C CA . SER B 1 229 ? -13.25 -25.672 -0.888 1 89.69 229 SER B CA 1
ATOM 5625 C C . SER B 1 229 ? -13.078 -26.844 0.067 1 89.69 229 SER B C 1
ATOM 5627 O O . SER B 1 229 ? -13.672 -27.906 -0.134 1 89.69 229 SER B O 1
ATOM 5629 N N . ILE B 1 230 ? -12.336 -26.672 1.126 1 92.19 230 ILE B N 1
ATOM 5630 C CA . ILE B 1 230 ? -11.992 -27.797 1.996 1 92.19 230 ILE B CA 1
ATOM 5631 C C . ILE B 1 230 ? -13.094 -28 3.035 1 92.19 230 ILE B C 1
ATOM 5633 O O . ILE B 1 230 ? -13.188 -29.062 3.646 1 92.19 230 ILE B O 1
ATOM 5637 N N . ALA B 1 231 ? -13.984 -27 3.133 1 89.69 231 ALA B N 1
ATOM 5638 C CA . ALA B 1 231 ? -15.102 -27.125 4.059 1 89.69 231 ALA B CA 1
ATOM 5639 C C . ALA B 1 231 ? -16.016 -28.297 3.666 1 89.69 231 ALA B C 1
ATOM 5641 O O . ALA B 1 231 ? -16.75 -28.812 4.504 1 89.69 231 ALA B O 1
ATOM 5642 N N . HIS B 1 232 ? -15.938 -28.719 2.439 1 89.38 232 HIS B N 1
ATOM 5643 C CA . HIS B 1 232 ? -16.75 -29.797 1.906 1 89.38 232 HIS B CA 1
ATOM 5644 C C . HIS B 1 232 ? -16.469 -31.109 2.641 1 89.38 232 HIS B C 1
ATOM 5646 O O . HIS B 1 232 ? -17.375 -31.891 2.879 1 89.38 232 HIS B O 1
ATOM 5652 N N . TYR B 1 233 ? -15.297 -31.344 3.02 1 92.75 233 TYR B N 1
ATOM 5653 C CA . TYR B 1 233 ? -14.898 -32.625 3.604 1 92.75 233 TYR B CA 1
ATOM 5654 C C . TYR B 1 233 ? -15.227 -32.656 5.09 1 92.75 233 TYR B C 1
ATOM 5656 O O . TYR B 1 233 ? -15.359 -33.75 5.672 1 92.75 233 TYR B O 1
ATOM 5664 N N . ASP B 1 234 ? -15.414 -31.594 5.766 1 91.56 234 ASP B N 1
ATOM 5665 C CA . ASP B 1 234 ? -15.773 -31.453 7.172 1 91.56 234 ASP B CA 1
ATOM 5666 C C . ASP B 1 234 ? -14.969 -32.438 8.039 1 91.56 234 ASP B C 1
ATOM 5668 O O . ASP B 1 234 ? -15.539 -33.188 8.82 1 91.56 234 ASP B O 1
ATOM 5672 N N . SER B 1 235 ? -13.734 -32.594 7.773 1 94.5 235 SER B N 1
ATOM 5673 C CA . SER B 1 235 ? -12.844 -33.469 8.508 1 94.5 235 SER B CA 1
ATOM 5674 C C . SER B 1 235 ? -11.625 -32.719 9.039 1 94.5 235 SER B C 1
ATOM 5676 O O . SER B 1 235 ? -10.906 -32.062 8.273 1 94.5 235 SER B O 1
ATOM 5678 N N . ARG B 1 236 ? -11.453 -32.875 10.344 1 93.25 236 ARG B N 1
ATOM 5679 C CA . ARG B 1 236 ? -10.328 -32.219 10.984 1 93.25 236 ARG B CA 1
ATOM 5680 C C . ARG B 1 236 ? -9 -32.844 10.547 1 93.25 236 ARG B C 1
ATOM 5682 O O . ARG B 1 236 ? -7.988 -32.156 10.445 1 93.25 236 ARG B O 1
ATOM 5689 N N . ALA B 1 237 ? -9.047 -34.062 10.266 1 96.12 237 ALA B N 1
ATOM 5690 C CA . ALA B 1 237 ? -7.848 -34.781 9.82 1 96.12 237 ALA B CA 1
ATOM 5691 C C . ALA B 1 237 ? -7.383 -34.25 8.461 1 96.12 237 ALA B C 1
ATOM 5693 O O . ALA B 1 237 ? -6.195 -34 8.258 1 96.12 237 ALA B O 1
ATOM 5694 N N . VAL B 1 238 ? -8.328 -34.125 7.562 1 97.25 238 VAL B N 1
ATOM 5695 C CA . VAL B 1 238 ? -8.016 -33.625 6.23 1 97.25 238 VAL B CA 1
ATOM 5696 C C . VAL B 1 238 ? -7.469 -32.219 6.324 1 97.25 238 VAL B C 1
ATOM 5698 O O . VAL B 1 238 ? -6.473 -31.875 5.68 1 97.25 238 VAL B O 1
ATOM 5701 N N . GLU B 1 239 ? -8.07 -31.391 7.188 1 96.75 239 GLU B N 1
ATOM 5702 C CA . GLU B 1 239 ? -7.633 -30.016 7.367 1 96.75 239 GLU B CA 1
ATOM 5703 C C . GLU B 1 239 ? -6.215 -29.953 7.93 1 96.75 239 GLU B C 1
ATOM 5705 O O . GLU B 1 239 ? -5.402 -29.141 7.484 1 96.75 239 GLU B O 1
ATOM 5710 N N . THR B 1 240 ? -5.945 -30.75 8.875 1 97.38 240 THR B N 1
ATOM 5711 C CA . THR B 1 240 ? -4.637 -30.75 9.516 1 97.38 240 THR B CA 1
ATOM 5712 C C . THR B 1 240 ? -3.557 -31.219 8.547 1 97.38 240 THR B C 1
ATOM 5714 O O . THR B 1 240 ? -2.453 -30.672 8.516 1 97.38 240 THR B O 1
ATOM 5717 N N . ILE B 1 241 ? -3.863 -32.25 7.75 1 97.69 241 ILE B N 1
ATOM 5718 C CA . ILE B 1 241 ? -2.908 -32.75 6.766 1 97.69 241 ILE B CA 1
ATOM 5719 C C . ILE B 1 241 ? -2.596 -31.656 5.75 1 97.69 241 ILE B C 1
ATOM 5721 O O . ILE B 1 241 ? -1.43 -31.422 5.422 1 97.69 241 ILE B O 1
ATOM 5725 N N . LEU B 1 242 ? -3.646 -30.984 5.301 1 97.5 242 LEU B N 1
ATOM 5726 C CA . LEU B 1 242 ? -3.455 -29.922 4.328 1 97.5 242 LEU B CA 1
ATOM 5727 C C . LEU B 1 242 ? -2.711 -28.75 4.953 1 97.5 242 LEU B C 1
ATOM 5729 O O . LEU B 1 242 ? -1.916 -28.078 4.285 1 97.5 242 LEU B O 1
ATOM 5733 N N . LEU B 1 243 ? -3.02 -28.453 6.211 1 97.5 243 LEU B N 1
ATOM 5734 C CA . LEU B 1 243 ? -2.312 -27.406 6.938 1 97.5 243 LEU B CA 1
ATOM 5735 C C . LEU B 1 243 ? -0.812 -27.688 6.965 1 97.5 243 LEU B C 1
ATOM 5737 O O . LEU B 1 243 ? -0.011 -26.797 6.637 1 97.5 243 LEU B O 1
ATOM 5741 N N . VAL B 1 244 ? -0.462 -28.859 7.25 1 97.44 244 VAL B N 1
ATOM 5742 C CA . VAL B 1 244 ? 0.943 -29.25 7.324 1 97.44 244 VAL B CA 1
ATOM 5743 C C . VAL B 1 244 ? 1.56 -29.234 5.93 1 97.44 244 VAL B C 1
ATOM 5745 O O . VAL B 1 244 ? 2.705 -28.812 5.754 1 97.44 244 VAL B O 1
ATOM 5748 N N . ALA B 1 245 ? 0.809 -29.719 5.02 1 97.44 245 ALA B N 1
ATOM 5749 C CA . ALA B 1 245 ? 1.299 -29.734 3.645 1 97.44 245 ALA B CA 1
ATOM 5750 C C . ALA B 1 245 ? 1.578 -28.328 3.141 1 97.44 245 ALA B C 1
ATOM 5752 O O . ALA B 1 245 ? 2.65 -28.062 2.596 1 97.44 245 ALA B O 1
ATOM 5753 N N . MET B 1 246 ? 0.615 -27.422 3.326 1 96.94 246 MET B N 1
ATOM 5754 C CA . MET B 1 246 ? 0.776 -26.047 2.869 1 96.94 246 MET B CA 1
ATOM 5755 C C . MET B 1 246 ? 1.947 -25.375 3.574 1 96.94 246 MET B C 1
ATOM 5757 O O . MET B 1 246 ? 2.697 -24.625 2.957 1 96.94 246 MET B O 1
ATOM 5761 N N . PHE B 1 247 ? 2.059 -25.625 4.848 1 96.56 247 PHE B N 1
ATOM 5762 C CA . PHE B 1 247 ? 3.186 -25.094 5.605 1 96.56 247 PHE B CA 1
ATOM 5763 C C . PHE B 1 247 ? 4.504 -25.609 5.043 1 96.56 247 PHE B C 1
ATOM 5765 O O . PHE B 1 247 ? 5.457 -24.844 4.875 1 96.56 247 PHE B O 1
ATOM 5772 N N . THR B 1 248 ? 4.531 -26.844 4.699 1 95.62 248 THR B N 1
ATOM 5773 C CA . THR B 1 248 ? 5.734 -27.516 4.219 1 95.62 248 THR B CA 1
ATOM 5774 C C . THR B 1 248 ? 6.129 -27 2.84 1 95.62 248 THR B C 1
ATOM 5776 O O . THR B 1 248 ? 7.297 -26.688 2.598 1 95.62 248 THR B O 1
ATOM 5779 N N . PHE B 1 249 ? 5.207 -26.859 1.96 1 95.12 249 PHE B N 1
ATOM 5780 C CA . PHE B 1 249 ? 5.512 -26.422 0.601 1 95.12 249 PHE B CA 1
ATOM 5781 C C . PHE B 1 249 ? 5.789 -24.922 0.556 1 95.12 249 PHE B C 1
ATOM 5783 O O . PHE B 1 249 ? 6.293 -24.422 -0.445 1 95.12 249 PHE B O 1
ATOM 5790 N N . GLY B 1 250 ? 5.441 -24.203 1.602 1 93.38 250 GLY B N 1
ATOM 5791 C CA . GLY B 1 250 ? 5.773 -22.781 1.71 1 93.38 250 GLY B CA 1
ATOM 5792 C C . GLY B 1 250 ? 7.176 -22.547 2.232 1 93.38 250 GLY B C 1
ATOM 5793 O O . GLY B 1 250 ? 7.648 -21.406 2.234 1 93.38 250 GLY B O 1
ATOM 5794 N N . LEU B 1 251 ? 7.84 -23.578 2.631 1 93.44 251 LEU B N 1
ATOM 5795 C CA . LEU B 1 251 ? 9.211 -23.484 3.123 1 93.44 251 LEU B CA 1
ATOM 5796 C C . LEU B 1 251 ? 10.211 -23.516 1.968 1 93.44 251 LEU B C 1
ATOM 5798 O O . LEU B 1 251 ? 9.875 -23.953 0.866 1 93.44 251 LEU B O 1
ATOM 5802 N N . ASN B 1 252 ? 11.344 -23 2.287 1 90.44 252 ASN B N 1
ATOM 5803 C CA . ASN B 1 252 ? 12.438 -23.109 1.325 1 90.44 252 ASN B CA 1
ATOM 5804 C C . ASN B 1 252 ? 12.805 -24.562 1.055 1 90.44 252 ASN B C 1
ATOM 5806 O O . ASN B 1 252 ? 13.117 -25.312 1.982 1 90.44 252 ASN B O 1
ATOM 5810 N N . PHE B 1 253 ? 12.766 -25 -0.151 1 88.06 253 PHE B N 1
ATOM 5811 C CA . PHE B 1 253 ? 13 -26.391 -0.502 1 88.06 253 PHE B CA 1
ATOM 5812 C C . PHE B 1 253 ? 14.438 -26.797 -0.182 1 88.06 253 PHE B C 1
ATOM 5814 O O . PHE B 1 253 ? 14.742 -27.984 -0.067 1 88.06 253 PHE B O 1
ATOM 5821 N N . ASN B 1 254 ? 15.305 -25.828 -0.05 1 84.31 254 ASN B N 1
ATOM 5822 C CA . ASN B 1 254 ? 16.672 -26.109 0.357 1 84.31 254 ASN B CA 1
ATOM 5823 C C . ASN B 1 254 ? 16.734 -26.719 1.761 1 84.31 254 ASN B C 1
ATOM 5825 O O . ASN B 1 254 ? 17.688 -27.406 2.109 1 84.31 254 ASN B O 1
ATOM 5829 N N . PHE B 1 255 ? 15.75 -26.438 2.508 1 89.75 255 PHE B N 1
ATOM 5830 C CA . PHE B 1 255 ? 15.695 -26.984 3.863 1 89.75 255 PHE B CA 1
ATOM 5831 C C . PHE B 1 255 ? 15.547 -28.5 3.842 1 89.75 255 PHE B C 1
ATOM 5833 O O . PHE B 1 255 ? 16.094 -29.188 4.699 1 89.75 255 PHE B O 1
ATOM 5840 N N . PHE B 1 256 ? 14.859 -28.953 2.852 1 87.44 256 PHE B N 1
ATOM 5841 C CA . PHE B 1 256 ? 14.656 -30.391 2.77 1 87.44 256 PHE B CA 1
ATOM 5842 C C . PHE B 1 256 ? 15.938 -31.094 2.352 1 87.44 256 PHE B C 1
ATOM 5844 O O . PHE B 1 256 ? 16.203 -32.219 2.781 1 87.44 256 PHE B O 1
ATOM 5851 N N . TYR B 1 257 ? 16.625 -30.391 1.537 1 82.19 257 TYR B N 1
ATOM 5852 C CA . TYR B 1 257 ? 17.938 -30.922 1.193 1 82.19 257 TYR B CA 1
ATOM 5853 C C . TYR B 1 257 ? 18.859 -30.953 2.412 1 82.19 257 TYR B C 1
ATOM 5855 O O . TYR B 1 257 ? 19.547 -31.938 2.656 1 82.19 257 TYR B O 1
ATOM 5863 N N . LEU B 1 258 ? 18.828 -29.891 3.164 1 85.69 258 LEU B N 1
ATOM 5864 C CA . LEU B 1 258 ? 19.641 -29.812 4.379 1 85.69 258 LEU B CA 1
ATOM 5865 C C . LEU B 1 258 ? 19.172 -30.844 5.402 1 85.69 258 LEU B C 1
ATOM 5867 O O . LEU B 1 258 ? 19.984 -31.422 6.125 1 85.69 258 LEU B O 1
ATOM 5871 N N . ALA B 1 259 ? 17.875 -31.062 5.441 1 88.12 259 ALA B N 1
ATOM 5872 C CA . ALA B 1 259 ? 17.344 -32.062 6.355 1 88.12 259 ALA B CA 1
ATOM 5873 C C . ALA B 1 259 ? 17.781 -33.469 5.961 1 88.12 259 ALA B C 1
ATOM 5875 O O . ALA B 1 259 ? 18.078 -34.312 6.824 1 88.12 259 ALA B O 1
ATOM 5876 N N . TYR B 1 260 ? 17.781 -33.688 4.668 1 83.81 260 TYR B N 1
ATOM 5877 C CA . TYR B 1 260 ? 18.25 -34.969 4.16 1 83.81 260 TYR B CA 1
ATOM 5878 C C . TYR B 1 260 ? 19.703 -35.219 4.555 1 83.81 260 TYR B C 1
ATOM 5880 O O . TYR B 1 260 ? 20.094 -36.344 4.867 1 83.81 260 TYR B O 1
ATOM 5888 N N . GLU B 1 261 ? 20.531 -34.094 4.602 1 86.19 261 GLU B N 1
ATOM 5889 C CA . GLU B 1 261 ? 21.938 -34.188 5 1 86.19 261 GLU B CA 1
ATOM 5890 C C . GLU B 1 261 ? 22.078 -34.156 6.52 1 86.19 261 GLU B C 1
ATOM 5892 O O . GLU B 1 261 ? 23.188 -34.094 7.043 1 86.19 261 GLU B O 1
ATOM 5897 N N . ARG B 1 262 ? 21 -34.156 7.32 1 89.06 262 ARG B N 1
ATOM 5898 C CA . ARG B 1 262 ? 20.953 -34.156 8.781 1 89.06 262 ARG B CA 1
ATOM 5899 C C . ARG B 1 262 ? 21.562 -32.906 9.375 1 89.06 262 ARG B C 1
ATOM 5901 O O . ARG B 1 262 ? 22.234 -32.969 10.406 1 89.06 262 ARG B O 1
ATOM 5908 N N . ARG B 1 263 ? 21.5 -31.766 8.688 1 89.25 263 ARG B N 1
ATOM 5909 C CA . ARG B 1 263 ? 21.969 -30.469 9.195 1 89.25 263 ARG B CA 1
ATOM 5910 C C . ARG B 1 263 ? 20.797 -29.641 9.727 1 89.25 263 ARG B C 1
ATOM 5912 O O . ARG B 1 263 ? 20.578 -28.516 9.266 1 89.25 263 ARG B O 1
ATOM 5919 N N . TRP B 1 264 ? 20.219 -30.156 10.742 1 89.75 264 TRP B N 1
ATOM 5920 C CA . TRP B 1 264 ? 19.016 -29.547 11.305 1 89.75 264 TRP B CA 1
ATOM 5921 C C . TRP B 1 264 ? 19.328 -28.234 12 1 89.75 264 TRP B C 1
ATOM 5923 O O . TRP B 1 264 ? 18.5 -27.328 12.039 1 89.75 264 TRP B O 1
ATOM 5933 N N . LYS B 1 265 ? 20.469 -28.047 12.492 1 90.94 265 LYS B N 1
ATOM 5934 C CA . LYS B 1 265 ? 20.875 -26.844 13.211 1 90.94 265 LYS B CA 1
ATOM 5935 C C . LYS B 1 265 ? 20.906 -25.641 12.281 1 90.94 265 LYS B C 1
ATOM 5937 O O . LYS B 1 265 ? 20.531 -24.531 12.672 1 90.94 265 LYS B O 1
ATOM 5942 N N . GLU B 1 266 ? 21.281 -25.906 11.117 1 88.88 266 GLU B N 1
ATOM 5943 C CA . GLU B 1 266 ? 21.359 -24.812 10.141 1 88.88 266 GLU B CA 1
ATOM 5944 C C . GLU B 1 266 ? 19.969 -24.344 9.734 1 88.88 266 GLU B C 1
ATOM 5946 O O . GLU B 1 266 ? 19.766 -23.156 9.469 1 88.88 266 GLU B O 1
ATOM 5951 N N . ILE B 1 267 ? 19.062 -25.234 9.703 1 90.88 267 ILE B N 1
ATOM 5952 C CA . ILE B 1 267 ? 17.703 -24.891 9.352 1 90.88 267 ILE B CA 1
ATOM 5953 C C . ILE B 1 267 ? 17.078 -24.031 10.445 1 90.88 267 ILE B C 1
ATOM 5955 O O . ILE B 1 267 ? 16.469 -22.984 10.164 1 90.88 267 ILE B O 1
ATOM 5959 N N . LEU B 1 268 ? 17.297 -24.375 11.664 1 90.62 268 LEU B N 1
ATOM 5960 C CA . LEU B 1 268 ? 16.672 -23.688 12.789 1 90.62 268 LEU B CA 1
ATOM 5961 C C . LEU B 1 268 ? 17.312 -22.312 13.008 1 90.62 268 LEU B C 1
ATOM 5963 O O . LEU B 1 268 ? 16.703 -21.422 13.586 1 90.62 268 LEU B O 1
ATOM 5967 N N . LYS B 1 269 ? 18.5 -22.156 12.531 1 90.19 269 LYS B N 1
ATOM 5968 C CA . LYS B 1 269 ? 19.219 -20.891 12.711 1 90.19 269 LYS B CA 1
ATOM 5969 C C . LYS B 1 269 ? 18.922 -19.922 11.57 1 90.19 269 LYS B C 1
ATOM 5971 O O . LYS B 1 269 ? 19.297 -18.75 11.625 1 90.19 269 LYS B O 1
ATOM 5976 N N . ASP B 1 270 ? 18.203 -20.422 10.656 1 91.56 270 ASP B N 1
ATOM 5977 C CA . ASP B 1 270 ? 17.906 -19.594 9.5 1 91.56 270 ASP B CA 1
ATOM 5978 C C . ASP B 1 270 ? 16.984 -18.438 9.867 1 91.56 270 ASP B C 1
ATOM 5980 O O . ASP B 1 270 ? 15.953 -18.641 10.516 1 91.56 270 ASP B O 1
ATOM 5984 N N . GLU B 1 271 ? 17.328 -17.234 9.523 1 91.56 271 GLU B N 1
ATOM 5985 C CA . GLU B 1 271 ? 16.562 -16.031 9.875 1 91.56 271 GLU B CA 1
ATOM 5986 C C . GLU B 1 271 ? 15.234 -15.984 9.133 1 91.56 271 GLU B C 1
ATOM 5988 O O . GLU B 1 271 ? 14.234 -15.5 9.672 1 91.56 271 GLU B O 1
ATOM 5993 N N . GLU B 1 272 ? 15.266 -16.469 7.941 1 92.44 272 GLU B N 1
ATOM 5994 C CA . GLU B 1 272 ? 14.031 -16.453 7.164 1 92.44 272 GLU B CA 1
ATOM 5995 C C . GLU B 1 272 ? 12.961 -17.328 7.809 1 92.44 272 GLU B C 1
ATOM 5997 O O . GLU B 1 272 ? 11.789 -16.969 7.84 1 92.44 272 GLU B O 1
ATOM 6002 N N . LEU B 1 273 ? 13.375 -18.484 8.242 1 93.94 273 LEU B N 1
ATOM 6003 C CA . LEU B 1 273 ? 12.445 -19.391 8.914 1 93.94 273 LEU B CA 1
ATOM 6004 C C . LEU B 1 273 ? 11.867 -18.734 10.156 1 93.94 273 LEU B C 1
ATOM 6006 O O . LEU B 1 273 ? 10.664 -18.859 10.43 1 93.94 273 LEU B O 1
ATOM 6010 N N . LYS B 1 274 ? 12.656 -18.078 10.875 1 94.81 274 LYS B N 1
ATOM 6011 C CA . LYS B 1 274 ? 12.188 -17.391 12.07 1 94.81 274 LYS B CA 1
ATOM 6012 C C . LYS B 1 274 ? 11.156 -16.328 11.727 1 94.81 274 LYS B C 1
ATOM 6014 O O . LYS B 1 274 ? 10.109 -16.234 12.367 1 94.81 274 LYS B O 1
ATOM 6019 N N . TRP B 1 275 ? 11.484 -15.531 10.719 1 93.62 275 TRP B N 1
ATOM 6020 C CA . TRP B 1 275 ? 10.539 -14.5 10.289 1 93.62 275 TRP B CA 1
ATOM 6021 C C . TRP B 1 275 ? 9.234 -15.117 9.812 1 93.62 275 TRP B C 1
ATOM 6023 O O . TRP B 1 275 ? 8.156 -14.578 10.07 1 93.62 275 TRP B O 1
ATOM 6033 N N . TYR B 1 276 ? 9.398 -16.25 9.102 1 95.5 276 TYR B N 1
ATOM 6034 C CA . TYR B 1 276 ? 8.219 -16.953 8.625 1 95.5 276 TYR B CA 1
ATOM 6035 C C . TYR B 1 276 ? 7.312 -17.344 9.781 1 95.5 276 TYR B C 1
ATOM 6037 O O . TYR B 1 276 ? 6.105 -17.094 9.742 1 95.5 276 TYR B O 1
ATOM 6045 N N . ILE B 1 277 ? 7.879 -17.812 10.797 1 95.75 277 ILE B N 1
ATOM 6046 C CA . ILE B 1 277 ? 7.145 -18.266 11.969 1 95.75 277 ILE B CA 1
ATOM 6047 C C . ILE B 1 277 ? 6.609 -17.047 12.734 1 95.75 277 ILE B C 1
ATOM 6049 O O . ILE B 1 277 ? 5.465 -17.062 13.195 1 95.75 277 ILE B O 1
ATOM 6053 N N . TYR B 1 278 ? 7.352 -16.016 12.852 1 95.44 278 TYR B N 1
ATOM 6054 C CA . TYR B 1 278 ? 6.934 -14.812 13.57 1 95.44 278 TYR B CA 1
ATOM 6055 C C . TYR B 1 278 ? 5.723 -14.172 12.898 1 95.44 278 TYR B C 1
ATOM 6057 O O . TYR B 1 278 ? 4.801 -13.719 13.578 1 95.44 278 TYR B O 1
ATOM 6065 N N . ILE B 1 279 ? 5.734 -14.141 11.625 1 96.5 279 ILE B N 1
ATOM 6066 C CA . ILE B 1 279 ? 4.629 -13.523 10.898 1 96.5 279 ILE B CA 1
ATOM 6067 C C . ILE B 1 279 ? 3.359 -14.344 11.094 1 96.5 279 ILE B C 1
ATOM 6069 O O . ILE B 1 279 ? 2.285 -13.797 11.344 1 96.5 279 ILE B O 1
ATOM 6073 N N . ILE B 1 280 ? 3.514 -15.641 11.062 1 97.12 280 ILE B N 1
ATOM 6074 C CA . ILE B 1 280 ? 2.371 -16.531 11.242 1 97.12 280 ILE B CA 1
ATOM 6075 C C . ILE B 1 280 ? 1.822 -16.375 12.656 1 97.12 280 ILE B C 1
ATOM 6077 O O . ILE B 1 280 ? 0.612 -16.25 12.852 1 97.12 280 ILE B O 1
ATOM 6081 N N . LEU B 1 281 ? 2.717 -16.328 13.594 1 97.06 281 LEU B N 1
ATOM 6082 C CA . LEU B 1 281 ? 2.297 -16.219 14.984 1 97.06 281 LEU B CA 1
ATOM 6083 C C . LEU B 1 281 ? 1.683 -14.844 15.266 1 97.06 281 LEU B C 1
ATOM 6085 O O . LEU B 1 281 ? 0.712 -14.734 16.016 1 97.06 281 LEU B O 1
ATOM 6089 N N . GLY B 1 282 ? 2.271 -13.836 14.719 1 96.62 282 GLY B N 1
ATOM 6090 C CA . GLY B 1 282 ? 1.698 -12.508 14.867 1 96.62 282 GLY B CA 1
ATOM 6091 C C . GLY B 1 282 ? 0.303 -12.391 14.281 1 96.62 282 GLY B C 1
ATOM 6092 O O . GLY B 1 282 ? -0.594 -11.82 14.906 1 96.62 282 GLY B O 1
ATOM 6093 N N . ALA B 1 283 ? 0.137 -12.914 13.109 1 97.12 283 ALA B N 1
ATOM 6094 C CA . ALA B 1 283 ? -1.181 -12.906 12.477 1 97.12 283 ALA B CA 1
ATOM 6095 C C . ALA B 1 283 ? -2.176 -13.742 13.273 1 97.12 283 ALA B C 1
ATOM 6097 O O . ALA B 1 283 ? -3.342 -13.359 13.414 1 97.12 283 ALA B O 1
ATOM 6098 N N . LEU B 1 284 ? -1.66 -14.875 13.75 1 97.44 284 LEU B N 1
ATOM 6099 C CA . LEU B 1 284 ? -2.504 -15.742 14.57 1 97.44 284 LEU B CA 1
ATOM 6100 C C . LEU B 1 284 ? -3.002 -15.008 15.805 1 97.44 284 LEU B C 1
ATOM 6102 O O . LEU B 1 284 ? -4.18 -15.102 16.156 1 97.44 284 LEU B O 1
ATOM 6106 N N . ALA B 1 285 ? -2.156 -14.289 16.406 1 96.81 285 ALA B N 1
ATOM 6107 C CA . ALA B 1 285 ? -2.516 -13.547 17.625 1 96.81 285 ALA B CA 1
ATOM 6108 C C . ALA B 1 285 ? -3.545 -12.461 17.312 1 96.81 285 ALA B C 1
ATOM 6110 O O . ALA B 1 285 ? -4.551 -12.336 18.016 1 96.81 285 ALA B O 1
ATOM 6111 N N . ILE B 1 286 ? -3.377 -11.734 16.312 1 96.62 286 ILE B N 1
ATOM 6112 C CA . ILE B 1 286 ? -4.246 -10.617 15.969 1 96.62 286 ILE B CA 1
ATOM 6113 C C . ILE B 1 286 ? -5.629 -11.141 15.578 1 96.62 286 ILE B C 1
ATOM 6115 O O . ILE B 1 286 ? -6.645 -10.664 16.094 1 96.62 286 ILE B O 1
ATOM 6119 N N . ILE B 1 287 ? -5.664 -12.117 14.703 1 96.12 287 ILE B N 1
ATOM 6120 C CA . ILE B 1 287 ? -6.941 -12.625 14.211 1 96.12 287 ILE B CA 1
ATOM 6121 C C . ILE B 1 287 ? -7.676 -13.359 15.328 1 96.12 287 ILE B C 1
ATOM 6123 O O . ILE B 1 287 ? -8.891 -13.234 15.469 1 96.12 287 ILE B O 1
ATOM 6127 N N . SER B 1 288 ? -6.945 -14.141 16.141 1 96.06 288 SER B N 1
ATOM 6128 C CA . SER B 1 288 ? -7.586 -14.844 17.25 1 96.06 288 SER B CA 1
ATOM 6129 C C . SER B 1 288 ? -8.188 -13.859 18.25 1 96.06 288 SER B C 1
ATOM 6131 O O . SER B 1 288 ? -9.273 -14.094 18.781 1 96.06 288 SER B O 1
ATOM 6133 N N . PHE B 1 289 ? -7.457 -12.797 18.5 1 94.12 289 PHE B N 1
ATOM 6134 C CA . PHE B 1 289 ? -7.961 -11.781 19.406 1 94.12 289 PHE B CA 1
ATOM 6135 C C . PHE B 1 289 ? -9.242 -11.156 18.875 1 94.12 289 PHE B C 1
ATOM 6137 O O . PHE B 1 289 ? -10.172 -10.875 19.641 1 94.12 289 PHE B O 1
ATOM 6144 N N . ALA B 1 290 ? -9.336 -11 17.656 1 93.75 290 ALA B N 1
ATOM 6145 C CA . ALA B 1 290 ? -10.523 -10.406 17.031 1 93.75 290 ALA B CA 1
ATOM 6146 C C . ALA B 1 290 ? -11.688 -11.391 17.031 1 93.75 290 ALA B C 1
ATOM 6148 O O . ALA B 1 290 ? -12.852 -10.977 17.047 1 93.75 290 ALA B O 1
ATOM 6149 N N . LEU B 1 291 ? -11.391 -12.695 17.016 1 94.38 291 LEU B N 1
ATOM 6150 C CA . LEU B 1 291 ? -12.43 -13.695 16.812 1 94.38 291 LEU B CA 1
ATOM 6151 C C . LEU B 1 291 ? -12.875 -14.297 18.141 1 94.38 291 LEU B C 1
ATOM 6153 O O . LEU B 1 291 ? -13.844 -15.062 18.172 1 94.38 291 LEU B O 1
ATOM 6157 N N . ILE B 1 292 ? -12.367 -13.977 19.234 1 91.5 292 ILE B N 1
ATOM 6158 C CA . ILE B 1 292 ? -12.641 -14.562 20.547 1 91.5 292 ILE B CA 1
ATOM 6159 C C . ILE B 1 292 ? -14.133 -14.453 20.859 1 91.5 292 ILE B C 1
ATOM 6161 O O . ILE B 1 292 ? -14.766 -15.422 21.266 1 91.5 292 ILE B O 1
ATOM 6165 N N . PRO B 1 293 ? -14.789 -13.289 20.547 1 89.44 293 PRO B N 1
ATOM 6166 C CA . PRO B 1 293 ? -16.203 -13.172 20.891 1 89.44 293 PRO B CA 1
ATOM 6167 C C . PRO B 1 293 ? -17.109 -13.984 19.953 1 89.44 293 PRO B C 1
ATOM 6169 O O . PRO B 1 293 ? -18.266 -14.25 20.297 1 89.44 293 PRO B O 1
ATOM 6172 N N . TYR B 1 294 ? -16.594 -14.547 18.906 1 89.44 294 TYR B N 1
ATOM 6173 C CA . TYR B 1 294 ? -17.438 -15.133 17.859 1 89.44 294 TYR B CA 1
ATOM 6174 C C . TYR B 1 294 ? -17.375 -16.656 17.906 1 89.44 294 TYR B C 1
ATOM 6176 O O . TYR B 1 294 ? -18.125 -17.344 17.203 1 89.44 294 TYR B O 1
ATOM 6184 N N . TYR B 1 295 ? -16.422 -17.219 18.594 1 90.25 295 TYR B N 1
ATOM 6185 C CA . TYR B 1 295 ? -16.234 -18.656 18.672 1 90.25 295 TYR B CA 1
ATOM 6186 C C . TYR B 1 295 ? -16.516 -19.172 20.078 1 90.25 295 TYR B C 1
ATOM 6188 O O . TYR B 1 295 ? -16.141 -18.547 21.062 1 90.25 295 TYR B O 1
ATOM 6196 N N . ASP B 1 296 ? -17.219 -20.344 20.141 1 88.44 296 ASP B N 1
ATOM 6197 C CA . ASP B 1 296 ? -17.484 -20.984 21.438 1 88.44 296 ASP B CA 1
ATOM 6198 C C . ASP B 1 296 ? -16.281 -21.812 21.891 1 88.44 296 ASP B C 1
ATOM 6200 O O . ASP B 1 296 ? -15.891 -21.766 23.047 1 88.44 296 ASP B O 1
ATOM 6204 N N . ASN B 1 297 ? -15.719 -22.531 20.922 1 92.62 297 ASN B N 1
ATOM 6205 C CA . ASN B 1 297 ? -14.578 -23.406 21.219 1 92.62 297 ASN B CA 1
ATOM 6206 C C . ASN B 1 297 ? -13.258 -22.75 20.812 1 92.62 297 ASN B C 1
ATOM 6208 O O . ASN B 1 297 ? -13.031 -22.484 19.625 1 92.62 297 ASN B O 1
ATOM 6212 N N . PHE B 1 298 ? -12.375 -22.609 21.797 1 92.44 298 PHE B N 1
ATOM 6213 C CA . PHE B 1 298 ? -11.109 -21.922 21.609 1 92.44 298 PHE B CA 1
ATOM 6214 C C . PHE B 1 298 ? -10.188 -22.703 20.688 1 92.44 298 PHE B C 1
ATOM 6216 O O . PHE B 1 298 ? -9.539 -22.141 19.812 1 92.44 298 PHE B O 1
ATOM 6223 N N . PHE B 1 299 ? -10.117 -24 20.828 1 91.56 299 PHE B N 1
ATOM 6224 C CA . PHE B 1 299 ? -9.203 -24.828 20.047 1 91.56 299 PHE B CA 1
ATOM 6225 C C . PHE B 1 299 ? -9.664 -24.906 18.594 1 91.56 299 PHE B C 1
ATOM 6227 O O . PHE B 1 299 ? -8.836 -24.938 17.688 1 91.56 299 PHE B O 1
ATOM 6234 N N . ARG B 1 300 ? -10.906 -24.953 18.469 1 92.25 300 ARG B N 1
ATOM 6235 C CA . ARG B 1 300 ? -11.43 -24.938 17.109 1 92.25 300 ARG B CA 1
ATOM 6236 C C . ARG B 1 300 ? -11.133 -23.609 16.422 1 92.25 300 ARG B C 1
ATOM 6238 O O . ARG B 1 300 ? -10.789 -23.578 15.242 1 92.25 300 ARG B O 1
ATOM 6245 N N . MET B 1 301 ? -11.266 -22.594 17.188 1 94.56 301 MET B N 1
ATOM 6246 C CA . MET B 1 301 ? -10.969 -21.266 16.656 1 94.56 301 MET B CA 1
ATOM 6247 C C . MET B 1 301 ? -9.516 -21.172 16.219 1 94.56 301 MET B C 1
ATOM 6249 O O . MET B 1 301 ? -9.234 -20.719 15.109 1 94.56 301 MET B O 1
ATOM 6253 N N . ILE B 1 302 ? -8.602 -21.625 17 1 95.44 302 ILE B N 1
ATOM 6254 C CA . ILE B 1 302 ? -7.176 -21.547 16.719 1 95.44 302 ILE B CA 1
ATOM 6255 C C . ILE B 1 302 ? -6.848 -22.375 15.477 1 95.44 302 ILE B C 1
ATOM 6257 O O . ILE B 1 302 ? -6.059 -21.953 14.633 1 95.44 302 ILE B O 1
ATOM 6261 N N . HIS B 1 303 ? -7.453 -23.516 15.406 1 95.5 303 HIS B N 1
ATOM 6262 C CA . HIS B 1 303 ? -7.211 -24.375 14.25 1 95.5 303 HIS B CA 1
ATOM 6263 C C . HIS B 1 303 ? -7.711 -23.734 12.961 1 95.5 303 HIS B C 1
ATOM 6265 O O . HIS B 1 303 ? -7.008 -23.734 11.953 1 95.5 303 HIS B O 1
ATOM 6271 N N . ASP B 1 304 ? -8.914 -23.172 13.039 1 93.94 304 ASP B N 1
ATOM 6272 C CA . ASP B 1 304 ? -9.492 -22.531 11.867 1 93.94 304 ASP B CA 1
ATOM 6273 C C . ASP B 1 304 ? -8.664 -21.312 11.445 1 93.94 304 ASP B C 1
ATOM 6275 O O . ASP B 1 304 ? -8.414 -21.109 10.25 1 93.94 304 ASP B O 1
ATOM 6279 N N . VAL B 1 305 ? -8.25 -20.594 12.398 1 96.06 305 VAL B N 1
ATOM 6280 C CA . VAL B 1 305 ? -7.469 -19.391 12.117 1 96.06 305 VAL B CA 1
ATOM 6281 C C . VAL B 1 305 ? -6.105 -19.797 11.562 1 96.06 305 VAL B C 1
ATOM 6283 O O . VAL B 1 305 ? -5.66 -19.25 10.547 1 96.06 305 VAL B O 1
ATOM 6286 N N . LEU B 1 306 ? -5.492 -20.75 12.156 1 96.94 306 LEU B N 1
ATOM 6287 C CA . LEU B 1 306 ? -4.168 -21.188 11.727 1 96.94 306 LEU B CA 1
ATOM 6288 C C . LEU B 1 306 ? -4.219 -21.766 10.312 1 96.94 306 LEU B C 1
ATOM 6290 O O . LEU B 1 306 ? -3.334 -21.5 9.5 1 96.94 306 LEU B O 1
ATOM 6294 N N . PHE B 1 307 ? -5.227 -22.531 10.055 1 96.12 307 PHE B N 1
ATOM 6295 C CA . PHE B 1 307 ? -5.383 -23.109 8.727 1 96.12 307 PHE B CA 1
ATOM 6296 C C . PHE B 1 307 ? -5.465 -22.016 7.664 1 96.12 307 PHE B C 1
ATOM 6298 O O . PHE B 1 307 ? -4.746 -22.062 6.664 1 96.12 307 PHE B O 1
ATOM 6305 N N . ASN B 1 308 ? -6.273 -21.047 7.922 1 93.56 308 ASN B N 1
ATOM 6306 C CA . ASN B 1 308 ? -6.5 -20.031 6.91 1 93.56 308 ASN B CA 1
ATOM 6307 C C . ASN B 1 308 ? -5.301 -19.094 6.777 1 93.56 308 ASN B C 1
ATOM 6309 O O . ASN B 1 308 ? -5.012 -18.594 5.688 1 93.56 308 ASN B O 1
ATOM 6313 N N . ILE B 1 309 ? -4.586 -18.875 7.848 1 95.5 309 ILE B N 1
ATOM 6314 C CA . ILE B 1 309 ? -3.375 -18.062 7.801 1 95.5 309 ILE B CA 1
ATOM 6315 C C . ILE B 1 309 ? -2.314 -18.766 6.957 1 95.5 309 ILE B C 1
ATOM 6317 O O . ILE B 1 309 ? -1.731 -18.156 6.051 1 95.5 309 ILE B O 1
ATOM 6321 N N . VAL B 1 310 ? -2.125 -20 7.223 1 96 310 VAL B N 1
ATOM 6322 C CA . VAL B 1 310 ? -1.1 -20.766 6.512 1 96 310 VAL B CA 1
ATOM 6323 C C . VAL B 1 310 ? -1.511 -20.953 5.055 1 96 310 VAL B C 1
ATOM 6325 O O . VAL B 1 310 ? -0.667 -20.922 4.156 1 96 310 VAL B O 1
ATOM 6328 N N . SER B 1 311 ? -2.76 -21.109 4.855 1 94.81 311 SER B N 1
ATOM 6329 C CA . SER B 1 311 ? -3.277 -21.25 3.496 1 94.81 311 SER B CA 1
ATOM 6330 C C . SER B 1 311 ? -3.006 -20 2.666 1 94.81 311 SER B C 1
ATOM 6332 O O . SER B 1 311 ? -2.561 -20.094 1.521 1 94.81 311 SER B O 1
ATOM 6334 N N . ILE B 1 312 ? -3.186 -18.891 3.258 1 93.06 312 ILE B N 1
ATOM 6335 C CA . ILE B 1 312 ? -2.998 -17.625 2.547 1 93.06 312 ILE B CA 1
ATOM 6336 C C . ILE B 1 312 ? -1.507 -17.328 2.404 1 93.06 312 ILE B C 1
ATOM 6338 O O . ILE B 1 312 ? -1.051 -16.906 1.338 1 93.06 312 ILE B O 1
ATOM 6342 N N . MET B 1 313 ? -0.795 -17.578 3.428 1 93.19 313 MET B N 1
ATOM 6343 C CA . MET B 1 313 ? 0.639 -17.297 3.398 1 93.19 313 MET B CA 1
ATOM 6344 C C . MET B 1 313 ? 1.34 -18.188 2.375 1 93.19 313 MET B C 1
ATOM 6346 O O . MET B 1 313 ? 2.299 -17.75 1.73 1 93.19 313 MET B O 1
ATOM 6350 N N . SER B 1 314 ? 0.912 -19.391 2.273 1 93.38 314 SER B N 1
ATOM 6351 C CA . SER B 1 314 ? 1.486 -20.281 1.281 1 93.38 314 SER B CA 1
ATOM 6352 C C . SER B 1 314 ? 0.934 -20 -0.111 1 93.38 314 SER B C 1
ATOM 6354 O O . SER B 1 314 ? 1.338 -20.641 -1.087 1 93.38 314 SER B O 1
ATOM 6356 N N . THR B 1 315 ? 0.03 -19.109 -0.286 1 92.25 315 THR B N 1
ATOM 6357 C CA . THR B 1 315 ? -0.604 -18.656 -1.521 1 92.25 315 THR B CA 1
ATOM 6358 C C . THR B 1 315 ? -1.51 -19.75 -2.09 1 92.25 315 THR B C 1
ATOM 6360 O O . THR B 1 315 ? -1.898 -19.688 -3.258 1 92.25 315 THR B O 1
ATOM 6363 N N . THR B 1 316 ? -1.859 -20.828 -1.334 1 92.69 316 THR B N 1
ATOM 6364 C CA . THR B 1 316 ? -2.779 -21.875 -1.781 1 92.69 316 THR B CA 1
ATOM 6365 C C . THR B 1 316 ? -4.223 -21.375 -1.712 1 92.69 316 THR B C 1
ATOM 6367 O O . THR B 1 316 ? -5.008 -21.609 -2.635 1 92.69 316 THR B O 1
ATOM 6370 N N . ALA B 1 317 ? -4.605 -20.703 -0.626 1 89.62 317 ALA B N 1
ATOM 6371 C CA . ALA B 1 317 ? -5.875 -20.016 -0.412 1 89.62 317 ALA B CA 1
ATOM 6372 C C . ALA B 1 317 ? -7.031 -21.016 -0.337 1 89.62 317 ALA B C 1
ATOM 6374 O O . ALA B 1 317 ? -8.117 -20.75 -0.861 1 89.62 317 ALA B O 1
ATOM 6375 N N . TYR B 1 318 ? -6.77 -22.203 0.178 1 91.44 318 TYR B N 1
ATOM 6376 C CA . TYR B 1 318 ? -7.871 -23.062 0.586 1 91.44 318 TYR B CA 1
ATOM 6377 C C . TYR B 1 318 ? -8.594 -22.484 1.798 1 91.44 318 TYR B C 1
ATOM 6379 O O . TYR B 1 318 ? -7.984 -21.828 2.635 1 91.44 318 TYR B O 1
ATOM 6387 N N . THR B 1 319 ? -9.875 -22.734 1.843 1 89.75 319 THR B N 1
ATOM 6388 C CA . THR B 1 319 ? -10.633 -22.203 2.969 1 89.75 319 THR B CA 1
ATOM 6389 C C . THR B 1 319 ? -11.438 -23.297 3.654 1 89.75 319 THR B C 1
ATOM 6391 O O . THR B 1 319 ? -11.852 -24.266 3.01 1 89.75 319 THR B O 1
ATOM 6394 N N . THR B 1 320 ? -11.586 -23.172 4.945 1 90.56 320 THR B N 1
ATOM 6395 C CA . THR B 1 320 ? -12.383 -24.125 5.723 1 90.56 320 THR B CA 1
ATOM 6396 C C . THR B 1 320 ? -13.633 -23.453 6.27 1 90.56 320 THR B C 1
ATOM 6398 O O . THR B 1 320 ? -14.594 -24.125 6.656 1 90.56 320 THR B O 1
ATOM 6401 N N . VAL B 1 321 ? -13.547 -22.156 6.383 1 87.56 321 VAL B N 1
ATOM 6402 C CA . VAL B 1 321 ? -14.656 -21.375 6.906 1 87.56 321 VAL B CA 1
ATOM 6403 C C . VAL B 1 321 ? -14.922 -20.172 6 1 87.56 321 VAL B C 1
ATOM 6405 O O . VAL B 1 321 ? -14.102 -19.844 5.137 1 87.56 321 VAL B O 1
ATOM 6408 N N . ASP B 1 322 ? -16.094 -19.656 6.238 1 85.38 322 ASP B N 1
ATOM 6409 C CA . ASP B 1 322 ? -16.391 -18.438 5.504 1 85.38 322 ASP B CA 1
ATOM 6410 C C . ASP B 1 322 ? -15.719 -17.219 6.145 1 85.38 322 ASP B C 1
ATOM 6412 O O . ASP B 1 322 ? -16.25 -16.625 7.078 1 85.38 322 ASP B O 1
ATOM 6416 N N . ILE B 1 323 ? -14.727 -16.781 5.566 1 85.69 323 ILE B N 1
ATOM 6417 C CA . ILE B 1 323 ? -13.883 -15.727 6.102 1 85.69 323 ILE B CA 1
ATOM 6418 C C . ILE B 1 323 ? -14.625 -14.391 6.047 1 85.69 323 ILE B C 1
ATOM 6420 O O . ILE B 1 323 ? -14.328 -13.477 6.816 1 85.69 323 ILE B O 1
ATOM 6424 N N . LEU B 1 324 ? -15.602 -14.281 5.176 1 80.88 324 LEU B N 1
ATOM 6425 C CA . LEU B 1 324 ? -16.359 -13.039 5.027 1 80.88 324 LEU B CA 1
ATOM 6426 C C . LEU B 1 324 ? -17.141 -12.727 6.297 1 80.88 324 LEU B C 1
ATOM 6428 O O . LEU B 1 324 ? -17.5 -11.57 6.539 1 80.88 324 LEU B O 1
ATOM 6432 N N . GLN B 1 325 ? -17.359 -13.75 7.027 1 84.44 325 GLN B N 1
ATOM 6433 C CA . GLN B 1 325 ? -18.109 -13.547 8.258 1 84.44 325 GLN B CA 1
ATOM 6434 C C . GLN B 1 325 ? -17.203 -13.109 9.406 1 84.44 325 GLN B C 1
ATOM 6436 O O . GLN B 1 325 ? -17.672 -12.758 10.484 1 84.44 325 GLN B O 1
ATOM 6441 N N . TRP B 1 326 ? -15.953 -13.141 9.172 1 89.56 326 TRP B N 1
ATOM 6442 C CA . TRP B 1 326 ? -15 -12.695 10.188 1 89.56 326 TRP B CA 1
ATOM 6443 C C . TRP B 1 326 ? -15.008 -11.172 10.312 1 89.56 326 TRP B C 1
ATOM 6445 O O . TRP B 1 326 ? -15.445 -10.469 9.398 1 89.56 326 TRP B O 1
ATOM 6455 N N . PRO B 1 327 ? -14.656 -10.703 11.453 1 91.75 327 PRO B N 1
ATOM 6456 C CA . PRO B 1 327 ? -14.633 -9.25 11.656 1 91.75 327 PRO B CA 1
ATOM 6457 C C . PRO B 1 327 ? -13.617 -8.555 10.75 1 91.75 327 PRO B C 1
ATOM 6459 O O . PRO B 1 327 ? -12.781 -9.219 10.125 1 91.75 327 PRO B O 1
ATOM 6462 N N . THR B 1 328 ? -13.695 -7.207 10.719 1 91.69 328 THR B N 1
ATOM 6463 C CA . THR B 1 328 ? -12.898 -6.383 9.812 1 91.69 328 THR B CA 1
ATOM 6464 C C . THR B 1 328 ? -11.406 -6.523 10.117 1 91.69 328 THR B C 1
ATOM 6466 O O . THR B 1 328 ? -10.578 -6.539 9.203 1 91.69 328 THR B O 1
ATOM 6469 N N . ALA B 1 329 ? -11.078 -6.641 11.359 1 93.81 329 ALA B N 1
ATOM 6470 C CA . ALA B 1 329 ? -9.68 -6.777 11.742 1 93.81 329 ALA B CA 1
ATOM 6471 C C . ALA B 1 329 ? -9.055 -8.031 11.133 1 93.81 329 ALA B C 1
ATOM 6473 O O . ALA B 1 329 ? -7.895 -8.023 10.719 1 93.81 329 ALA B O 1
ATOM 6474 N N . ALA B 1 330 ? -9.828 -9.078 11.094 1 93.88 330 ALA B N 1
ATOM 6475 C CA . ALA B 1 330 ? -9.359 -10.328 10.5 1 93.88 330 ALA B CA 1
ATOM 6476 C C . ALA B 1 330 ? -9.18 -10.18 8.984 1 93.88 330 ALA B C 1
ATOM 6478 O O . ALA B 1 330 ? -8.172 -10.617 8.43 1 93.88 330 ALA B O 1
ATOM 6479 N N . HIS B 1 331 ? -10.125 -9.5 8.344 1 92.12 331 HIS B N 1
ATOM 6480 C CA . HIS B 1 331 ? -10.039 -9.266 6.906 1 92.12 331 HIS B CA 1
ATOM 6481 C C . HIS B 1 331 ? -8.789 -8.461 6.559 1 92.12 331 HIS B C 1
ATOM 6483 O O . HIS B 1 331 ? -8.062 -8.805 5.621 1 92.12 331 HIS B O 1
ATOM 6489 N N . THR B 1 332 ? -8.609 -7.453 7.293 1 93.81 332 THR B N 1
ATOM 6490 C CA . THR B 1 332 ? -7.473 -6.566 7.047 1 93.81 332 THR B CA 1
ATOM 6491 C C . THR B 1 332 ? -6.156 -7.312 7.227 1 93.81 332 THR B C 1
ATOM 6493 O O . THR B 1 332 ? -5.246 -7.184 6.402 1 93.81 332 THR B O 1
ATOM 6496 N N . THR B 1 333 ? -6.074 -8.102 8.242 1 94.69 333 THR B N 1
ATOM 6497 C CA . THR B 1 333 ? -4.852 -8.852 8.516 1 94.69 333 THR B CA 1
ATOM 6498 C C . THR B 1 333 ? -4.59 -9.875 7.414 1 94.69 333 THR B C 1
ATOM 6500 O O . THR B 1 333 ? -3.447 -10.055 6.984 1 94.69 333 THR B O 1
ATOM 6503 N N . ILE B 1 334 ? -5.621 -10.531 6.973 1 93.19 334 ILE B N 1
ATOM 6504 C CA . ILE B 1 334 ? -5.5 -11.516 5.91 1 93.19 334 ILE B CA 1
ATOM 6505 C C . ILE B 1 334 ? -5.016 -10.844 4.629 1 93.19 334 ILE B C 1
ATOM 6507 O O . ILE B 1 334 ? -4.129 -11.359 3.947 1 93.19 334 ILE B O 1
ATOM 6511 N N . LEU B 1 335 ? -5.551 -9.68 4.312 1 92.94 335 LEU B N 1
ATOM 6512 C CA . LEU B 1 335 ? -5.148 -8.945 3.119 1 92.94 335 LEU B CA 1
ATOM 6513 C C . LEU B 1 335 ? -3.678 -8.547 3.199 1 92.94 335 LEU B C 1
ATOM 6515 O O . LEU B 1 335 ? -2.961 -8.594 2.197 1 92.94 335 LEU B O 1
ATOM 6519 N N . LEU B 1 336 ? -3.268 -8.188 4.363 1 94.25 336 LEU B N 1
ATOM 6520 C CA . LEU B 1 336 ? -1.869 -7.82 4.555 1 94.25 336 LEU B CA 1
ATOM 6521 C C . LEU B 1 336 ? -0.96 -9.031 4.383 1 94.25 336 LEU B C 1
ATOM 6523 O O . LEU B 1 336 ? 0.138 -8.922 3.836 1 94.25 336 LEU B O 1
ATOM 6527 N N . LEU B 1 337 ? -1.439 -10.156 4.84 1 94.06 337 LEU B N 1
ATOM 6528 C CA . LEU B 1 337 ? -0.661 -11.383 4.711 1 94.06 337 LEU B CA 1
ATOM 6529 C C . LEU B 1 337 ? -0.509 -11.781 3.246 1 94.06 337 LEU B C 1
ATOM 6531 O O . LEU B 1 337 ? 0.481 -12.414 2.869 1 94.06 337 LEU B O 1
ATOM 6535 N N . MET B 1 338 ? -1.463 -11.391 2.434 1 93.56 338 MET B N 1
ATOM 6536 C CA . MET B 1 338 ? -1.431 -11.719 1.012 1 93.56 338 MET B CA 1
ATOM 6537 C C . MET B 1 338 ? -0.253 -11.039 0.321 1 93.56 338 MET B C 1
ATOM 6539 O O . MET B 1 338 ? 0.195 -11.492 -0.735 1 93.56 338 MET B O 1
ATOM 6543 N N . PHE B 1 339 ? 0.269 -9.984 0.94 1 94.25 339 PHE B N 1
ATOM 6544 C CA . PHE B 1 339 ? 1.435 -9.312 0.379 1 94.25 339 PHE B CA 1
ATOM 6545 C C . PHE B 1 339 ? 2.707 -10.102 0.677 1 94.25 339 PHE B C 1
ATOM 6547 O O . PHE B 1 339 ? 3.668 -10.047 -0.093 1 94.25 339 PHE B O 1
ATOM 6554 N N . VAL B 1 340 ? 2.805 -10.789 1.732 1 94.19 340 VAL B N 1
ATOM 6555 C CA . VAL B 1 340 ? 4.027 -11.406 2.238 1 94.19 340 VAL B CA 1
ATOM 6556 C C . VAL B 1 340 ? 4.352 -12.656 1.425 1 94.19 340 VAL B C 1
ATOM 6558 O O . VAL B 1 340 ? 5.359 -12.703 0.716 1 94.19 340 VAL B O 1
ATOM 6561 N N . GLY B 1 341 ? 3.496 -13.672 1.407 1 90.81 341 GLY B N 1
ATOM 6562 C CA . GLY B 1 341 ? 3.721 -14.922 0.707 1 90.81 341 GLY B CA 1
ATOM 6563 C C . GLY B 1 341 ? 4.645 -15.867 1.453 1 90.81 341 GLY B C 1
ATOM 6564 O O . GLY B 1 341 ? 4.805 -15.75 2.67 1 90.81 341 GLY B O 1
ATOM 6565 N N . GLY B 1 342 ? 5.219 -16.812 0.812 1 92 342 GLY B N 1
ATOM 6566 C CA . GLY B 1 342 ? 6.066 -17.828 1.427 1 92 342 GLY B CA 1
ATOM 6567 C C . GLY B 1 342 ? 7.539 -17.453 1.427 1 92 342 GLY B C 1
ATOM 6568 O O . GLY B 1 342 ? 7.883 -16.266 1.374 1 92 342 GLY B O 1
ATOM 6569 N N . MET B 1 343 ? 8.367 -18.438 1.664 1 91.56 343 MET B N 1
ATOM 6570 C CA . MET B 1 343 ? 9.805 -18.219 1.734 1 91.56 343 MET B CA 1
ATOM 6571 C C . MET B 1 343 ? 10.43 -18.219 0.341 1 91.56 343 MET B C 1
ATOM 6573 O O . MET B 1 343 ? 9.781 -18.625 -0.628 1 91.56 343 MET B O 1
ATOM 6577 N N . SER B 1 344 ? 11.641 -17.703 0.347 1 86.88 344 SER B N 1
ATOM 6578 C CA . SER B 1 344 ? 12.383 -17.75 -0.909 1 86.88 344 SER B CA 1
ATOM 6579 C C . SER B 1 344 ? 12.734 -19.188 -1.294 1 86.88 344 SER B C 1
ATOM 6581 O O . SER B 1 344 ? 13.117 -19.984 -0.439 1 86.88 344 SER B O 1
ATOM 6583 N N . GLY B 1 345 ? 12.531 -19.562 -2.521 1 83.31 345 GLY B N 1
ATOM 6584 C CA . GLY B 1 345 ? 12.82 -20.906 -2.971 1 83.31 345 GLY B CA 1
ATOM 6585 C C . GLY B 1 345 ? 11.664 -21.875 -2.766 1 83.31 345 GLY B C 1
ATOM 6586 O O . GLY B 1 345 ? 11.836 -23.078 -2.879 1 83.31 345 GLY B O 1
ATOM 6587 N N . SER B 1 346 ? 10.633 -21.359 -2.322 1 88.81 346 SER B N 1
ATOM 6588 C CA . SER B 1 346 ? 9.406 -22.156 -2.217 1 88.81 346 SER B CA 1
ATOM 6589 C C . SER B 1 346 ? 8.562 -22.031 -3.477 1 88.81 346 SER B C 1
ATOM 6591 O O . SER B 1 346 ? 8.961 -21.391 -4.441 1 88.81 346 SER B O 1
ATOM 6593 N N . THR B 1 347 ? 7.422 -22.75 -3.508 1 88.75 347 THR B N 1
ATOM 6594 C CA . THR B 1 347 ? 6.523 -22.688 -4.656 1 88.75 347 THR B CA 1
ATOM 6595 C C . THR B 1 347 ? 5.52 -21.547 -4.492 1 88.75 347 THR B C 1
ATOM 6597 O O . THR B 1 347 ? 4.676 -21.328 -5.363 1 88.75 347 THR B O 1
ATOM 6600 N N . ALA B 1 348 ? 5.672 -20.875 -3.398 1 89.5 348 ALA B N 1
ATOM 6601 C CA . ALA B 1 348 ? 4.746 -19.781 -3.121 1 89.5 348 ALA B CA 1
ATOM 6602 C C . ALA B 1 348 ? 5.215 -18.5 -3.783 1 89.5 348 ALA B C 1
ATOM 6604 O O . ALA B 1 348 ? 6.383 -18.359 -4.145 1 89.5 348 ALA B O 1
ATOM 6605 N N . SER B 1 349 ? 4.328 -17.641 -4.074 1 88.5 349 SER B N 1
ATOM 6606 C CA . SER B 1 349 ? 4.617 -16.344 -4.676 1 88.5 349 SER B CA 1
ATOM 6607 C C . SER B 1 349 ? 4.406 -15.219 -3.676 1 88.5 349 SER B C 1
ATOM 6609 O O . SER B 1 349 ? 4.309 -15.461 -2.471 1 88.5 349 SER B O 1
ATOM 6611 N N . GLY B 1 350 ? 4.566 -13.922 -4.129 1 88.81 350 GLY B N 1
ATOM 6612 C CA . GLY B 1 350 ? 4.453 -12.758 -3.273 1 88.81 350 GLY B CA 1
ATOM 6613 C C . GLY B 1 350 ? 5.773 -12.039 -3.062 1 88.81 350 GLY B C 1
ATOM 6614 O O . GLY B 1 350 ? 6.734 -12.273 -3.799 1 88.81 350 GLY B O 1
ATOM 6615 N N . LEU B 1 351 ? 5.812 -11.219 -2.102 1 91.5 351 LEU B N 1
ATOM 6616 C CA . LEU B 1 351 ? 7.043 -10.492 -1.807 1 91.5 351 LEU B CA 1
ATOM 6617 C C . LEU B 1 351 ? 8.094 -11.422 -1.213 1 91.5 351 LEU B C 1
ATOM 6619 O O . LEU B 1 351 ? 9.297 -11.211 -1.416 1 91.5 351 LEU B O 1
ATOM 6623 N N . LYS B 1 352 ? 7.73 -12.398 -0.607 1 91.38 352 LYS B N 1
ATOM 6624 C CA . LYS B 1 352 ? 8.594 -13.367 0.057 1 91.38 352 LYS B CA 1
ATOM 6625 C C . LYS B 1 352 ? 9.031 -12.867 1.43 1 91.38 352 LYS B C 1
ATOM 6627 O O . LYS B 1 352 ? 9.281 -11.68 1.61 1 91.38 352 LYS B O 1
ATOM 6632 N N . VAL B 1 353 ? 9.219 -13.727 2.311 1 93.75 353 VAL B N 1
ATOM 6633 C CA . VAL B 1 353 ? 9.492 -13.43 3.715 1 93.75 353 VAL B CA 1
ATOM 6634 C C . VAL B 1 353 ? 10.867 -12.797 3.857 1 93.75 353 VAL B C 1
ATOM 6636 O O . VAL B 1 353 ? 11.062 -11.898 4.68 1 93.75 353 VAL B O 1
ATOM 6639 N N . ILE B 1 354 ? 11.797 -13.188 3.053 1 90.19 354 ILE B N 1
ATOM 6640 C CA . ILE B 1 354 ? 13.164 -12.672 3.141 1 90.19 354 ILE B CA 1
ATOM 6641 C C . ILE B 1 354 ? 13.156 -11.172 2.865 1 90.19 354 ILE B C 1
ATOM 6643 O O . ILE B 1 354 ? 13.875 -10.414 3.523 1 90.19 354 ILE B O 1
ATOM 6647 N N . ARG B 1 355 ? 12.422 -10.773 1.909 1 91.56 355 ARG B N 1
ATOM 6648 C CA . ARG B 1 355 ? 12.383 -9.352 1.575 1 91.56 355 ARG B CA 1
ATOM 6649 C C . ARG B 1 355 ? 11.742 -8.539 2.699 1 91.56 355 ARG B C 1
ATOM 6651 O O . ARG B 1 355 ? 12.188 -7.43 3 1 91.56 355 ARG B O 1
ATOM 6658 N N . ILE B 1 356 ? 10.742 -9.07 3.281 1 92.88 356 ILE B N 1
ATOM 6659 C CA . ILE B 1 356 ? 10.102 -8.391 4.398 1 92.88 356 ILE B CA 1
ATOM 6660 C C . ILE B 1 356 ? 11.094 -8.227 5.547 1 92.88 356 ILE B C 1
ATOM 6662 O O . ILE B 1 356 ? 11.164 -7.164 6.168 1 92.88 356 ILE B O 1
ATOM 6666 N N . GLY B 1 357 ? 11.82 -9.305 5.836 1 90.62 357 GLY B N 1
ATOM 6667 C CA . GLY B 1 357 ? 12.852 -9.219 6.863 1 90.62 357 GLY B CA 1
ATOM 6668 C C . GLY B 1 357 ? 13.891 -8.156 6.586 1 90.62 357 GLY B C 1
ATOM 6669 O O . GLY B 1 357 ? 14.266 -7.398 7.48 1 90.62 357 GLY B O 1
ATOM 6670 N N . ILE B 1 358 ? 14.281 -8.102 5.391 1 89.75 358 ILE B N 1
ATOM 6671 C CA . ILE B 1 358 ? 15.297 -7.125 4.996 1 89.75 358 ILE B CA 1
ATOM 6672 C C . ILE B 1 358 ? 14.711 -5.719 5.059 1 89.75 358 ILE B C 1
ATOM 6674 O O . ILE B 1 358 ? 15.398 -4.77 5.449 1 89.75 358 ILE B O 1
ATOM 6678 N N . TYR B 1 359 ? 13.453 -5.555 4.656 1 91.88 359 TYR B N 1
ATOM 6679 C CA . TYR B 1 359 ? 12.789 -4.258 4.746 1 91.88 359 TYR B CA 1
ATOM 6680 C C . TYR B 1 359 ? 12.766 -3.758 6.188 1 91.88 359 TYR B C 1
ATOM 6682 O O . TYR B 1 359 ? 13.109 -2.605 6.457 1 91.88 359 TYR B O 1
ATOM 6690 N N . LEU B 1 360 ? 12.422 -4.527 7.121 1 90.56 360 LEU B N 1
ATOM 6691 C CA . LEU B 1 360 ? 12.328 -4.141 8.523 1 90.56 360 LEU B CA 1
ATOM 6692 C C . LEU B 1 360 ? 13.711 -3.82 9.094 1 90.56 360 LEU B C 1
ATOM 6694 O O . LEU B 1 360 ? 13.859 -2.871 9.859 1 90.56 360 LEU B O 1
ATOM 6698 N N . ARG B 1 361 ? 14.648 -4.594 8.703 1 88.94 361 ARG B N 1
ATOM 6699 C CA . ARG B 1 361 ? 16.016 -4.324 9.133 1 88.94 361 ARG B CA 1
ATOM 6700 C C . ARG B 1 361 ? 16.531 -3.018 8.539 1 88.94 361 ARG B C 1
ATOM 6702 O O . ARG B 1 361 ? 17.297 -2.295 9.18 1 88.94 361 ARG B O 1
ATOM 6709 N N . SER B 1 362 ? 16.156 -2.84 7.277 1 88.88 362 SER B N 1
ATOM 6710 C CA . SER B 1 362 ? 16.562 -1.599 6.621 1 88.88 362 SER B CA 1
ATOM 6711 C C . SER B 1 362 ? 15.977 -0.383 7.34 1 88.88 362 SER B C 1
ATOM 6713 O O . SER B 1 362 ? 16.641 0.65 7.453 1 88.88 362 SER B O 1
ATOM 6715 N N . ILE B 1 363 ? 14.805 -0.427 7.844 1 88.81 363 ILE B N 1
ATOM 6716 C CA . ILE B 1 363 ? 14.164 0.65 8.594 1 88.81 363 ILE B CA 1
ATOM 6717 C C . ILE B 1 363 ? 14.93 0.899 9.891 1 88.81 363 ILE B C 1
ATOM 6719 O O . ILE B 1 363 ? 15.234 2.045 10.227 1 88.81 363 ILE B O 1
ATOM 6723 N N . LYS B 1 364 ? 15.211 -0.14 10.578 1 87.81 364 LYS B N 1
ATOM 6724 C CA . LYS B 1 364 ? 15.953 -0.025 11.836 1 87.81 364 LYS B CA 1
ATOM 6725 C C . LYS B 1 364 ? 17.328 0.602 11.602 1 87.81 364 LYS B C 1
ATOM 6727 O O . LYS B 1 364 ? 17.766 1.448 12.383 1 87.81 364 LYS B O 1
ATOM 6732 N N . ARG B 1 365 ? 17.938 0.198 10.562 1 84.75 365 ARG B N 1
ATOM 6733 C CA . ARG B 1 365 ? 19.25 0.732 10.234 1 84.75 365 ARG B CA 1
ATOM 6734 C C . ARG B 1 365 ? 19.172 2.219 9.898 1 84.75 365 ARG B C 1
ATOM 6736 O O . ARG B 1 365 ? 20.047 2.994 10.289 1 84.75 365 ARG B O 1
ATOM 6743 N N . GLU B 1 366 ? 18.188 2.547 9.172 1 83.69 366 GLU B N 1
ATOM 6744 C CA . GLU B 1 366 ? 18.016 3.949 8.805 1 83.69 366 GLU B CA 1
ATOM 6745 C C . GLU B 1 366 ? 17.797 4.824 10.031 1 83.69 366 GLU B C 1
ATOM 6747 O O . GLU B 1 366 ? 18.344 5.926 10.125 1 83.69 366 GLU B O 1
ATOM 6752 N N . ILE B 1 367 ? 17.047 4.391 10.977 1 83.62 367 ILE B N 1
ATOM 6753 C CA . ILE B 1 367 ? 16.781 5.117 12.211 1 83.62 367 ILE B CA 1
ATOM 6754 C C . ILE B 1 367 ? 18.094 5.285 12.992 1 83.62 367 ILE B C 1
ATOM 6756 O O . ILE B 1 367 ? 18.375 6.367 13.508 1 83.62 367 ILE B O 1
ATOM 6760 N N . GLN B 1 368 ? 18.891 4.262 12.992 1 83.06 368 GLN B N 1
ATOM 6761 C CA . GLN B 1 368 ? 20.172 4.316 13.688 1 83.06 368 GLN B CA 1
ATOM 6762 C C . GLN B 1 368 ? 21.141 5.262 12.984 1 83.06 368 GLN B C 1
ATOM 6764 O O . GLN B 1 368 ? 21.922 5.957 13.641 1 83.06 368 GLN B O 1
ATOM 6769 N N . HIS B 1 369 ? 21.016 5.234 11.719 1 81.25 369 HIS B N 1
ATOM 6770 C CA . HIS B 1 369 ? 21.875 6.117 10.938 1 81.25 369 HIS B CA 1
ATOM 6771 C C . HIS B 1 369 ? 21.531 7.582 11.172 1 81.25 369 HIS B C 1
ATOM 6773 O O . HIS B 1 369 ? 22.406 8.438 11.227 1 81.25 369 HIS B O 1
ATOM 6779 N N . LEU B 1 370 ? 20.344 7.91 11.312 1 76.75 370 LEU B N 1
ATOM 6780 C CA . LEU B 1 370 ? 19.891 9.281 11.547 1 76.75 370 LEU B CA 1
ATOM 6781 C C . LEU B 1 370 ? 20.312 9.75 12.938 1 76.75 370 LEU B C 1
ATOM 6783 O O . LEU B 1 370 ? 20.578 10.938 13.141 1 76.75 370 LEU B O 1
ATOM 6787 N N . LEU B 1 371 ? 20.375 8.797 13.836 1 77.38 371 LEU B N 1
ATOM 6788 C CA . LEU B 1 371 ? 20.766 9.109 15.203 1 77.38 371 LEU B CA 1
ATOM 6789 C C . LEU B 1 371 ? 22.281 9.273 15.305 1 77.38 371 LEU B C 1
ATOM 6791 O O . LEU B 1 371 ? 22.766 10.102 16.078 1 77.38 371 LEU B O 1
ATOM 6795 N N . ALA B 1 372 ? 22.938 8.391 14.578 1 77.56 372 ALA B N 1
ATOM 6796 C CA . ALA B 1 372 ? 24.391 8.43 14.539 1 77.56 372 ALA B CA 1
ATOM 6797 C C . ALA B 1 372 ? 24.906 8.391 13.109 1 77.56 372 ALA B C 1
ATOM 6799 O O . ALA B 1 372 ? 25.312 7.336 12.609 1 77.56 372 ALA B O 1
ATOM 6800 N N . PRO B 1 373 ? 24.938 9.57 12.469 1 74.25 373 PRO B N 1
ATOM 6801 C CA . PRO B 1 373 ? 25.281 9.609 11.047 1 74.25 373 PRO B CA 1
ATOM 6802 C C . PRO B 1 373 ? 26.688 9.109 10.766 1 74.25 373 PRO B C 1
ATOM 6804 O O . PRO B 1 373 ? 27 8.688 9.648 1 74.25 373 PRO B O 1
ATOM 6807 N N . ASN B 1 374 ? 27.531 9.047 11.711 1 72.44 374 ASN B N 1
ATOM 6808 C CA . ASN B 1 374 ? 28.922 8.672 11.492 1 72.44 374 ASN B CA 1
ATOM 6809 C C . ASN B 1 374 ? 29.125 7.172 11.68 1 72.44 374 ASN B C 1
ATOM 6811 O O . ASN B 1 374 ? 30.203 6.648 11.391 1 72.44 374 ASN B O 1
ATOM 6815 N N . ARG B 1 375 ? 28.125 6.531 12.102 1 72 375 ARG B N 1
ATOM 6816 C CA . ARG B 1 375 ? 28.281 5.098 12.336 1 72 375 ARG B CA 1
ATOM 6817 C C . ARG B 1 375 ? 27.781 4.293 11.133 1 72 375 ARG B C 1
ATOM 6819 O O . ARG B 1 375 ? 26.656 4.484 10.672 1 72 375 ARG B O 1
ATOM 6826 N N . VAL B 1 376 ? 28.75 3.592 10.492 1 74.88 376 VAL B N 1
ATOM 6827 C CA . VAL B 1 376 ? 28.391 2.717 9.383 1 74.88 376 VAL B CA 1
ATOM 6828 C C . VAL B 1 376 ? 27.953 1.355 9.922 1 74.88 376 VAL B C 1
ATOM 6830 O O . VAL B 1 376 ? 28.75 0.64 10.531 1 74.88 376 VAL B O 1
ATOM 6833 N N . ILE B 1 377 ? 26.734 1.082 9.891 1 76.56 377 ILE B N 1
ATOM 6834 C CA . ILE B 1 377 ? 26.234 -0.214 10.328 1 76.56 377 ILE B CA 1
ATOM 6835 C C . ILE B 1 377 ? 25.969 -1.104 9.109 1 76.56 377 ILE B C 1
ATOM 6837 O O . ILE B 1 377 ? 25.125 -0.796 8.281 1 76.56 377 ILE B O 1
ATOM 6841 N N . PRO B 1 378 ? 26.734 -2.199 9 1 78.69 378 PRO B N 1
ATOM 6842 C CA . PRO B 1 378 ? 26.531 -3.076 7.84 1 78.69 378 PRO B CA 1
ATOM 6843 C C . PRO B 1 378 ? 25.234 -3.871 7.926 1 78.69 378 PRO B C 1
ATOM 6845 O O . PRO B 1 378 ? 24.781 -4.188 9.023 1 78.69 378 PRO B O 1
ATOM 6848 N N . MET B 1 379 ? 24.688 -4.121 6.828 1 81.38 379 MET B N 1
ATOM 6849 C CA . MET B 1 379 ? 23.5 -4.965 6.754 1 81.38 379 MET B CA 1
ATOM 6850 C C . MET B 1 379 ? 23.875 -6.441 6.691 1 81.38 379 MET B C 1
ATOM 6852 O O . MET B 1 379 ? 24.656 -6.848 5.832 1 81.38 379 MET B O 1
ATOM 6856 N N . THR B 1 380 ? 23.391 -7.188 7.664 1 78.69 380 THR B N 1
ATOM 6857 C CA . THR B 1 380 ? 23.719 -8.609 7.688 1 78.69 380 THR B CA 1
ATOM 6858 C C . THR B 1 380 ? 22.453 -9.453 7.637 1 78.69 380 THR B C 1
ATOM 6860 O O . THR B 1 380 ? 21.391 -9.016 8.062 1 78.69 380 THR B O 1
ATOM 6863 N N . TYR B 1 381 ? 22.578 -10.586 6.914 1 78.38 381 TYR B N 1
ATOM 6864 C CA . TYR B 1 381 ? 21.531 -11.594 6.875 1 78.38 381 TYR B CA 1
ATOM 6865 C C . TYR B 1 381 ? 22.109 -12.992 7.012 1 78.38 381 TYR B C 1
ATOM 6867 O O . TYR B 1 381 ? 23.016 -13.367 6.27 1 78.38 381 TYR B O 1
ATOM 6875 N N . ASN B 1 382 ? 21.531 -13.742 7.867 1 79.25 382 ASN B N 1
ATOM 6876 C CA . ASN B 1 382 ? 22.078 -15.047 8.227 1 79.25 382 ASN B CA 1
ATOM 6877 C C . ASN B 1 382 ? 23.562 -14.961 8.578 1 79.25 382 ASN B C 1
ATOM 6879 O O . ASN B 1 382 ? 24.359 -15.805 8.156 1 79.25 382 ASN B O 1
ATOM 6883 N N . GLY B 1 383 ? 23.953 -13.844 9.172 1 77.88 383 GLY B N 1
ATOM 6884 C CA . GLY B 1 383 ? 25.312 -13.641 9.633 1 77.88 383 GLY B CA 1
ATOM 6885 C C . GLY B 1 383 ? 26.25 -13.156 8.531 1 77.88 383 GLY B C 1
ATOM 6886 O O . GLY B 1 383 ? 27.422 -12.898 8.781 1 77.88 383 GLY B O 1
ATOM 6887 N N . LYS B 1 384 ? 25.719 -13.07 7.379 1 81.06 384 LYS B N 1
ATOM 6888 C CA . LYS B 1 384 ? 26.562 -12.617 6.266 1 81.06 384 LYS B CA 1
ATOM 6889 C C . LYS B 1 384 ? 26.156 -11.219 5.809 1 81.06 384 LYS B C 1
ATOM 6891 O O . LYS B 1 384 ? 24.984 -10.867 5.84 1 81.06 384 LYS B O 1
ATOM 6896 N N . ARG B 1 385 ? 27.203 -10.508 5.371 1 83.44 385 ARG B N 1
ATOM 6897 C CA . ARG B 1 385 ? 26.984 -9.148 4.895 1 83.44 385 ARG B CA 1
ATOM 6898 C C . ARG B 1 385 ? 26.312 -9.148 3.523 1 83.44 385 ARG B C 1
ATOM 6900 O O . ARG B 1 385 ? 26.688 -9.93 2.645 1 83.44 385 ARG B O 1
ATOM 6907 N N . ILE B 1 386 ? 25.297 -8.414 3.432 1 82.12 386 ILE B N 1
ATOM 6908 C CA . ILE B 1 386 ? 24.625 -8.273 2.148 1 82.12 386 ILE B CA 1
ATOM 6909 C C . ILE B 1 386 ? 25.297 -7.184 1.321 1 82.12 386 ILE B C 1
ATOM 6911 O O . ILE B 1 386 ? 25.516 -6.07 1.808 1 82.12 386 ILE B O 1
ATOM 6915 N N . GLU B 1 387 ? 25.625 -7.516 0.16 1 81.31 387 GLU B N 1
ATOM 6916 C CA . GLU B 1 387 ? 26.219 -6.531 -0.732 1 81.31 387 GLU B CA 1
ATOM 6917 C C . GLU B 1 387 ? 25.266 -5.383 -1.016 1 81.31 387 GLU B C 1
ATOM 6919 O O . GLU B 1 387 ? 24.047 -5.59 -1.072 1 81.31 387 GLU B O 1
ATOM 6924 N N . LYS B 1 388 ? 25.781 -4.238 -1.228 1 77.38 388 LYS B N 1
ATOM 6925 C CA . LYS B 1 388 ? 25 -3.025 -1.43 1 77.38 388 LYS B CA 1
ATOM 6926 C C . LYS B 1 388 ? 24.109 -3.148 -2.662 1 77.38 388 LYS B C 1
ATOM 6928 O O . LYS B 1 388 ? 22.953 -2.732 -2.641 1 77.38 388 LYS B O 1
ATOM 6933 N N . ASN B 1 389 ? 24.625 -3.834 -3.635 1 75.38 389 ASN B N 1
ATOM 6934 C CA . ASN B 1 389 ? 23.875 -3.961 -4.875 1 75.38 389 ASN B CA 1
ATOM 6935 C C . ASN B 1 389 ? 22.656 -4.855 -4.695 1 75.38 389 ASN B C 1
ATOM 6937 O O . ASN B 1 389 ? 21.578 -4.559 -5.223 1 75.38 389 ASN B O 1
ATOM 6941 N N . VAL B 1 390 ? 22.859 -5.871 -3.945 1 77.44 390 VAL B N 1
ATOM 6942 C CA . VAL B 1 390 ? 21.766 -6.805 -3.689 1 77.44 390 VAL B CA 1
ATOM 6943 C C . VAL B 1 390 ? 20.719 -6.141 -2.799 1 77.44 390 VAL B C 1
ATOM 6945 O O . VAL B 1 390 ? 19.516 -6.281 -3.033 1 77.44 390 VAL B O 1
ATOM 6948 N N . HIS B 1 391 ? 21.234 -5.41 -1.903 1 83 391 HIS B N 1
ATOM 6949 C CA . HIS B 1 391 ? 20.328 -4.707 -0.998 1 83 391 HIS B CA 1
ATOM 6950 C C . HIS B 1 391 ? 19.469 -3.693 -1.75 1 83 391 HIS B C 1
ATOM 6952 O O . HIS B 1 391 ? 18.25 -3.648 -1.568 1 83 391 HIS B O 1
ATOM 6958 N N . TYR B 1 392 ? 20.062 -3.047 -2.664 1 79.62 392 TYR B N 1
ATOM 6959 C CA . TYR B 1 392 ? 19.344 -2.027 -3.42 1 79.62 392 TYR B CA 1
ATOM 6960 C C . TYR B 1 392 ? 18.359 -2.664 -4.391 1 79.62 392 TYR B C 1
ATOM 6962 O O . TYR B 1 392 ? 17.266 -2.133 -4.609 1 79.62 392 TYR B O 1
ATOM 6970 N N . GLY B 1 393 ? 18.75 -3.803 -4.859 1 82.5 393 GLY B N 1
ATOM 6971 C CA . GLY B 1 393 ? 17.828 -4.531 -5.719 1 82.5 393 GLY B CA 1
ATOM 6972 C C . GLY B 1 393 ? 16.547 -4.938 -5.008 1 82.5 393 GLY B C 1
ATOM 6973 O O . GLY B 1 393 ? 15.461 -4.859 -5.586 1 82.5 393 GLY B O 1
ATOM 6974 N N . ILE B 1 394 ? 16.734 -5.258 -3.787 1 85.12 394 ILE B N 1
ATOM 6975 C CA . ILE B 1 394 ? 15.586 -5.688 -2.99 1 85.12 394 ILE B CA 1
ATOM 6976 C C . ILE B 1 394 ? 14.695 -4.492 -2.688 1 85.12 394 ILE B C 1
ATOM 6978 O O . ILE B 1 394 ? 13.461 -4.594 -2.752 1 85.12 394 ILE B O 1
ATOM 6982 N N . VAL B 1 395 ? 15.328 -3.398 -2.469 1 85.62 395 VAL B N 1
ATOM 6983 C CA . VAL B 1 395 ? 14.586 -2.195 -2.115 1 85.62 395 VAL B CA 1
ATOM 6984 C C . VAL B 1 395 ? 13.828 -1.676 -3.338 1 85.62 395 VAL B C 1
ATOM 6986 O O . VAL B 1 395 ? 12.656 -1.308 -3.242 1 85.62 395 VAL B O 1
ATOM 6989 N N . TYR B 1 396 ? 14.484 -1.699 -4.457 1 86.62 396 TYR B N 1
ATOM 6990 C CA . TYR B 1 396 ? 13.852 -1.232 -5.684 1 86.62 396 TYR B CA 1
ATOM 6991 C C . TYR B 1 396 ? 12.719 -2.164 -6.102 1 86.62 396 TYR B C 1
ATOM 6993 O O . TYR B 1 396 ? 11.758 -1.731 -6.738 1 86.62 396 TYR B O 1
ATOM 7001 N N . TYR B 1 397 ? 12.836 -3.385 -5.738 1 89.69 397 TYR B N 1
ATOM 7002 C CA . TYR B 1 397 ? 11.781 -4.344 -6.051 1 89.69 397 TYR B CA 1
ATOM 7003 C C . TYR B 1 397 ? 10.469 -3.934 -5.402 1 89.69 397 TYR B C 1
ATOM 7005 O O . TYR B 1 397 ? 9.406 -4.047 -6.02 1 89.69 397 TYR B O 1
ATOM 7013 N N . LEU B 1 398 ? 10.531 -3.434 -4.188 1 92.44 398 LEU B N 1
ATOM 7014 C CA . LEU B 1 398 ? 9.32 -3.006 -3.498 1 92.44 398 LEU B CA 1
ATOM 7015 C C . LEU B 1 398 ? 8.633 -1.879 -4.258 1 92.44 398 LEU B C 1
ATOM 7017 O O . LEU B 1 398 ? 7.406 -1.887 -4.414 1 92.44 398 LEU B O 1
ATOM 7021 N N . MET B 1 399 ? 9.391 -0.962 -4.711 1 92.62 399 MET B N 1
ATOM 7022 C CA . MET B 1 399 ? 8.836 0.165 -5.453 1 92.62 399 MET B CA 1
ATOM 7023 C C . MET B 1 399 ? 8.188 -0.305 -6.754 1 92.62 399 MET B C 1
ATOM 7025 O O . MET B 1 399 ? 7.102 0.151 -7.113 1 92.62 399 MET B O 1
ATOM 7029 N N . THR B 1 400 ? 8.875 -1.188 -7.406 1 91.94 400 THR B N 1
ATOM 7030 C CA . THR B 1 400 ? 8.336 -1.712 -8.664 1 91.94 400 THR B CA 1
ATOM 7031 C C . THR B 1 400 ? 7.07 -2.52 -8.414 1 91.94 400 THR B C 1
ATOM 7033 O O . THR B 1 400 ? 6.102 -2.416 -9.172 1 91.94 400 THR B O 1
ATOM 7036 N N . TYR B 1 401 ? 7.141 -3.336 -7.375 1 93.62 401 TYR B N 1
ATOM 7037 C CA . TYR B 1 401 ? 5.98 -4.129 -6.984 1 93.62 401 TYR B CA 1
ATOM 7038 C C . TYR B 1 401 ? 4.77 -3.236 -6.734 1 93.62 401 TYR B C 1
ATOM 7040 O O . TYR B 1 401 ? 3.676 -3.506 -7.238 1 93.62 401 TYR B O 1
ATOM 7048 N N . LEU B 1 402 ? 4.945 -2.148 -6.043 1 94.81 402 LEU B N 1
ATOM 7049 C CA . LEU B 1 402 ? 3.857 -1.232 -5.719 1 94.81 402 LEU B CA 1
ATOM 7050 C C . LEU B 1 402 ? 3.352 -0.52 -6.969 1 94.81 402 LEU B C 1
ATOM 7052 O O . LEU B 1 402 ? 2.152 -0.274 -7.105 1 94.81 402 LEU B O 1
ATOM 7056 N N . ALA B 1 403 ? 4.266 -0.177 -7.824 1 94.12 403 ALA B N 1
ATOM 7057 C CA . ALA B 1 403 ? 3.875 0.487 -9.062 1 94.12 403 ALA B CA 1
ATOM 7058 C C . ALA B 1 403 ? 2.971 -0.41 -9.906 1 94.12 403 ALA B C 1
ATOM 7060 O O . ALA B 1 403 ? 1.937 0.036 -10.406 1 94.12 403 ALA B O 1
ATOM 7061 N N . VAL B 1 404 ? 3.381 -1.678 -10.062 1 94.56 404 VAL B N 1
ATOM 7062 C CA . VAL B 1 404 ? 2.576 -2.631 -10.82 1 94.56 404 VAL B CA 1
ATOM 7063 C C . VAL B 1 404 ? 1.244 -2.861 -10.117 1 94.56 404 VAL B C 1
ATOM 7065 O O . VAL B 1 404 ? 0.197 -2.955 -10.758 1 94.56 404 VAL B O 1
ATOM 7068 N N . PHE B 1 405 ? 1.332 -2.926 -8.828 1 96.12 405 PHE B N 1
ATOM 7069 C CA . PHE B 1 405 ? 0.127 -3.086 -8.023 1 96.12 405 PHE B CA 1
ATOM 7070 C C . PHE B 1 405 ? -0.866 -1.965 -8.312 1 96.12 405 PHE B C 1
ATOM 7072 O O . PHE B 1 405 ? -2.049 -2.221 -8.547 1 96.12 405 PHE B O 1
ATOM 7079 N N . VAL B 1 406 ? -0.423 -0.734 -8.266 1 96.19 406 VAL B N 1
ATOM 7080 C CA . VAL B 1 406 ? -1.276 0.432 -8.461 1 96.19 406 VAL B CA 1
ATOM 7081 C C . VAL B 1 406 ? -1.869 0.402 -9.867 1 96.19 406 VAL B C 1
ATOM 7083 O O . VAL B 1 406 ? -3.055 0.686 -10.055 1 96.19 406 VAL B O 1
ATOM 7086 N N . LEU B 1 407 ? -1.12 0.044 -10.812 1 94.69 407 LEU B N 1
ATOM 7087 C CA . LEU B 1 407 ? -1.587 0.005 -12.195 1 94.69 407 LEU B CA 1
ATOM 7088 C C . LEU B 1 407 ? -2.717 -1.006 -12.359 1 94.69 407 LEU B C 1
ATOM 7090 O O . LEU B 1 407 ? -3.762 -0.687 -12.93 1 94.69 407 LEU B O 1
ATOM 7094 N N . ILE B 1 408 ? -2.51 -2.191 -11.852 1 95.88 408 ILE B N 1
ATOM 7095 C CA . ILE B 1 408 ? -3.529 -3.229 -11.953 1 95.88 408 ILE B CA 1
ATOM 7096 C C . ILE B 1 408 ? -4.762 -2.822 -11.148 1 95.88 408 ILE B C 1
ATOM 7098 O O . ILE B 1 408 ? -5.895 -3.055 -11.578 1 95.88 408 ILE B O 1
ATOM 7102 N N . LEU B 1 409 ? -4.52 -2.205 -10.016 1 96.44 409 LEU B N 1
ATOM 7103 C CA . LEU B 1 409 ? -5.613 -1.77 -9.148 1 96.44 409 LEU B CA 1
ATOM 7104 C C . LEU B 1 409 ? -6.512 -0.771 -9.875 1 96.44 409 LEU B C 1
ATOM 7106 O O . LEU B 1 409 ? -7.738 -0.883 -9.82 1 96.44 409 LEU B O 1
ATOM 7110 N N . VAL B 1 410 ? -5.934 0.189 -10.539 1 95.75 410 VAL B N 1
ATOM 7111 C CA . VAL B 1 410 ? -6.699 1.208 -11.242 1 95.75 410 VAL B CA 1
ATOM 7112 C C . VAL B 1 410 ? -7.512 0.559 -12.359 1 95.75 410 VAL B C 1
ATOM 7114 O O . VAL B 1 410 ? -8.695 0.868 -12.539 1 95.75 410 VAL B O 1
ATOM 7117 N N . VAL B 1 411 ? -6.934 -0.361 -13.07 1 94.75 411 VAL B N 1
ATOM 7118 C CA . VAL B 1 411 ? -7.617 -1.02 -14.18 1 94.75 411 VAL B CA 1
ATOM 7119 C C . VAL B 1 411 ? -8.789 -1.841 -13.648 1 94.75 411 VAL B C 1
ATOM 7121 O O . VAL B 1 411 ? -9.906 -1.76 -14.172 1 94.75 411 VAL B O 1
ATOM 7124 N N . LEU B 1 412 ? -8.562 -2.588 -12.602 1 94.06 412 LEU B N 1
ATOM 7125 C CA . LEU B 1 412 ? -9.594 -3.467 -12.07 1 94.06 412 LEU B CA 1
ATOM 7126 C C . LEU B 1 412 ? -10.695 -2.662 -11.383 1 94.06 412 LEU B C 1
ATOM 7128 O O . LEU B 1 412 ? -11.805 -3.162 -11.188 1 94.06 412 LEU B O 1
ATOM 7132 N N . SER B 1 413 ? -10.367 -1.449 -10.977 1 93.75 413 SER B N 1
ATOM 7133 C CA . SER B 1 413 ? -11.352 -0.615 -10.289 1 93.75 413 SER B CA 1
ATOM 7134 C C . SER B 1 413 ? -12.492 -0.218 -11.227 1 93.75 413 SER B C 1
ATOM 7136 O O . SER B 1 413 ? -13.578 0.138 -10.766 1 93.75 413 SER B O 1
ATOM 7138 N N . PHE B 1 414 ? -12.297 -0.29 -12.5 1 91.81 414 PHE B N 1
ATOM 7139 C CA . PHE B 1 414 ? -13.344 0.038 -13.453 1 91.81 414 PHE B CA 1
ATOM 7140 C C . PHE B 1 414 ? -14.398 -1.064 -13.5 1 91.81 414 PHE B C 1
ATOM 7142 O O . PHE B 1 414 ? -15.555 -0.812 -13.852 1 91.81 414 PHE B O 1
ATOM 7149 N N . ASP B 1 415 ? -14.023 -2.275 -13.109 1 90.25 415 ASP B N 1
ATOM 7150 C CA . ASP B 1 415 ? -14.938 -3.41 -13.188 1 90.25 415 ASP B CA 1
ATOM 7151 C C . ASP B 1 415 ? -15.398 -3.844 -11.797 1 90.25 415 ASP B C 1
ATOM 7153 O O . ASP B 1 415 ? -16.406 -4.531 -11.656 1 90.25 415 ASP B O 1
ATOM 7157 N N . ALA B 1 416 ? -14.695 -3.422 -10.812 1 87.44 416 ALA B N 1
ATOM 7158 C CA . ALA B 1 416 ? -14.992 -3.889 -9.461 1 87.44 416 ALA B CA 1
ATOM 7159 C C . ALA B 1 416 ? -16.172 -3.127 -8.859 1 87.44 416 ALA B C 1
ATOM 7161 O O . ALA B 1 416 ? -16.422 -1.978 -9.227 1 87.44 416 ALA B O 1
ATOM 7162 N N . GLN B 1 417 ? -16.875 -3.76 -7.996 1 82.5 417 GLN B N 1
ATOM 7163 C CA . GLN B 1 417 ? -18.047 -3.164 -7.363 1 82.5 417 GLN B CA 1
ATOM 7164 C C . GLN B 1 417 ? -17.641 -2.191 -6.258 1 82.5 417 GLN B C 1
ATOM 7166 O O . GLN B 1 417 ? -18.297 -1.162 -6.062 1 82.5 417 GLN B O 1
ATOM 7171 N N . ASN B 1 418 ? -16.672 -2.537 -5.574 1 87.19 418 ASN B N 1
ATOM 7172 C CA . ASN B 1 418 ? -16.172 -1.691 -4.492 1 87.19 418 ASN B CA 1
ATOM 7173 C C . ASN B 1 418 ? -14.656 -1.709 -4.414 1 87.19 418 ASN B C 1
ATOM 7175 O O . ASN B 1 418 ? -14.008 -2.51 -5.09 1 87.19 418 ASN B O 1
ATOM 7179 N N . PHE B 1 419 ? -14.156 -0.857 -3.627 1 89 419 PHE B N 1
ATOM 7180 C CA . PHE B 1 419 ? -12.711 -0.709 -3.496 1 89 419 PHE B CA 1
ATOM 7181 C C . PHE B 1 419 ? -12.094 -1.959 -2.883 1 89 419 PHE B C 1
ATOM 7183 O O . PHE B 1 419 ? -11.031 -2.408 -3.314 1 89 419 PHE B O 1
ATOM 7190 N N . SER B 1 420 ? -12.766 -2.465 -1.851 1 88.56 420 SER B N 1
ATOM 7191 C CA . SER B 1 420 ? -12.234 -3.645 -1.176 1 88.56 420 SER B CA 1
ATOM 7192 C C . SER B 1 420 ? -12.086 -4.816 -2.143 1 88.56 420 SER B C 1
ATOM 7194 O O . SER B 1 420 ? -11.086 -5.543 -2.1 1 88.56 420 SER B O 1
ATOM 7196 N N . SER B 1 421 ? -13.016 -4.949 -3.039 1 88.19 421 SER B N 1
ATOM 7197 C CA . SER B 1 421 ? -12.977 -6.023 -4.023 1 88.19 421 SER B CA 1
ATOM 7198 C C . SER B 1 421 ? -11.859 -5.805 -5.035 1 88.19 421 SER B C 1
ATOM 7200 O O . SER B 1 421 ? -11.156 -6.75 -5.402 1 88.19 421 SER B O 1
ATOM 7202 N N . ALA B 1 422 ? -11.727 -4.605 -5.48 1 91.19 422 ALA B N 1
ATOM 7203 C CA . ALA B 1 422 ? -10.656 -4.297 -6.434 1 91.19 422 ALA B CA 1
ATOM 7204 C C . ALA B 1 422 ? -9.281 -4.512 -5.805 1 91.19 422 ALA B C 1
ATOM 7206 O O . ALA B 1 422 ? -8.383 -5.062 -6.438 1 91.19 422 ALA B O 1
ATOM 7207 N N . PHE B 1 423 ? -9.18 -4.098 -4.566 1 92.62 423 PHE B N 1
ATOM 7208 C CA . PHE B 1 423 ? -7.914 -4.23 -3.85 1 92.62 423 PHE B CA 1
ATOM 7209 C C . PHE B 1 423 ? -7.562 -5.699 -3.639 1 92.62 423 PHE B C 1
ATOM 7211 O O . PHE B 1 423 ? -6.43 -6.113 -3.895 1 92.62 423 PHE B O 1
ATOM 7218 N N . SER B 1 424 ? -8.508 -6.484 -3.188 1 91.31 424 SER B N 1
ATOM 7219 C CA . SER B 1 424 ? -8.289 -7.902 -2.918 1 91.31 424 SER B CA 1
ATOM 7220 C C . SER B 1 424 ? -7.973 -8.672 -4.199 1 91.31 424 SER B C 1
ATOM 7222 O O . SER B 1 424 ? -7.082 -9.516 -4.215 1 91.31 424 SER B O 1
ATOM 7224 N N . ALA B 1 425 ? -8.688 -8.359 -5.262 1 91.44 425 ALA B N 1
ATOM 7225 C CA . ALA B 1 425 ? -8.438 -9.023 -6.539 1 91.44 425 ALA B CA 1
ATOM 7226 C C . ALA B 1 425 ? -7.047 -8.688 -7.066 1 91.44 425 ALA B C 1
ATOM 7228 O O . ALA B 1 425 ? -6.371 -9.555 -7.637 1 91.44 425 ALA B O 1
ATOM 7229 N N . THR B 1 426 ? -6.66 -7.449 -6.887 1 94.06 426 THR B N 1
ATOM 7230 C CA . THR B 1 426 ? -5.355 -7.02 -7.379 1 94.06 426 THR B CA 1
ATOM 7231 C C . THR B 1 426 ? -4.234 -7.738 -6.637 1 94.06 426 THR B C 1
ATOM 7233 O O . THR B 1 426 ? -3.318 -8.281 -7.258 1 94.06 426 THR B O 1
ATOM 7236 N N . ILE B 1 427 ? -4.344 -7.777 -5.309 1 93.94 427 ILE B N 1
ATOM 7237 C CA . ILE B 1 427 ? -3.287 -8.406 -4.531 1 93.94 427 ILE B CA 1
ATOM 7238 C C . ILE B 1 427 ? -3.279 -9.914 -4.801 1 93.94 427 ILE B C 1
ATOM 7240 O O . ILE B 1 427 ? -2.215 -10.531 -4.875 1 93.94 427 ILE B O 1
ATOM 7244 N N . ALA B 1 428 ? -4.438 -10.492 -4.938 1 92.25 428 ALA B N 1
ATOM 7245 C CA . ALA B 1 428 ? -4.539 -11.914 -5.25 1 92.25 428 ALA B CA 1
ATOM 7246 C C . ALA B 1 428 ? -3.869 -12.234 -6.586 1 92.25 428 ALA B C 1
ATOM 7248 O O . ALA B 1 428 ? -3.271 -13.297 -6.75 1 92.25 428 ALA B O 1
ATOM 7249 N N . THR B 1 429 ? -3.977 -11.305 -7.492 1 92.12 429 THR B N 1
ATOM 7250 C CA . THR B 1 429 ? -3.426 -11.508 -8.828 1 92.12 429 THR B CA 1
ATOM 7251 C C . THR B 1 429 ? -1.906 -11.375 -8.812 1 92.12 429 THR B C 1
ATOM 7253 O O . THR B 1 429 ? -1.196 -12.273 -9.273 1 92.12 429 THR B O 1
ATOM 7256 N N . ILE B 1 430 ? -1.437 -10.367 -8.211 1 93.19 430 ILE B N 1
ATOM 7257 C CA . ILE B 1 430 ? -0.006 -10.086 -8.289 1 93.19 430 ILE B CA 1
ATOM 7258 C C . ILE B 1 430 ? 0.757 -11.047 -7.379 1 93.19 430 ILE B C 1
ATOM 7260 O O . ILE B 1 430 ? 1.896 -11.422 -7.672 1 93.19 430 ILE B O 1
ATOM 7264 N N . SER B 1 431 ? 0.14 -11.453 -6.281 1 93.94 431 SER B N 1
ATOM 7265 C CA . SER B 1 431 ? 0.792 -12.375 -5.352 1 93.94 431 SER B CA 1
ATOM 7266 C C . SER B 1 431 ? 0.408 -13.82 -5.641 1 93.94 431 SER B C 1
ATOM 7268 O O . SER B 1 431 ? 0.775 -14.727 -4.891 1 93.94 431 SER B O 1
ATOM 7270 N N . ASN B 1 432 ? -0.37 -14.086 -6.645 1 93.38 432 ASN B N 1
ATOM 7271 C CA . ASN B 1 432 ? -0.758 -15.406 -7.125 1 93.38 432 ASN B CA 1
ATOM 7272 C C . ASN B 1 432 ? -1.438 -16.219 -6.031 1 93.38 432 ASN B C 1
ATOM 7274 O O . ASN B 1 432 ? -1.087 -17.391 -5.809 1 93.38 432 ASN B O 1
ATOM 7278 N N . ILE B 1 433 ? -2.318 -15.719 -5.316 1 89.25 433 ILE B N 1
ATOM 7279 C CA . ILE B 1 433 ? -3.055 -16.406 -4.258 1 89.25 433 ILE B CA 1
ATOM 7280 C C . ILE B 1 433 ? -4.422 -16.844 -4.781 1 89.25 433 ILE B C 1
ATOM 7282 O O . ILE B 1 433 ? -4.941 -17.875 -4.375 1 89.25 433 ILE B O 1
ATOM 7286 N N . GLY B 1 434 ? -5.043 -16.141 -5.73 1 77.62 434 GLY B N 1
ATOM 7287 C CA . GLY B 1 434 ? -6.281 -16.5 -6.406 1 77.62 434 GLY B CA 1
ATOM 7288 C C . GLY B 1 434 ? -7.52 -16.188 -5.582 1 77.62 434 GLY B C 1
ATOM 7289 O O . GLY B 1 434 ? -8.523 -15.719 -6.117 1 77.62 434 GLY B O 1
ATOM 7290 N N . GLY B 1 435 ? -7.426 -16.672 -4.168 1 69.81 435 GLY B N 1
ATOM 7291 C CA . GLY B 1 435 ? -8.602 -16.406 -3.348 1 69.81 435 GLY B CA 1
ATOM 7292 C C . GLY B 1 435 ? -8.766 -14.953 -2.975 1 69.81 435 GLY B C 1
ATOM 7293 O O . GLY B 1 435 ? -7.797 -14.289 -2.596 1 69.81 435 GLY B O 1
ATOM 7294 N N . SER B 1 436 ? -9.953 -14.281 -3.438 1 59.97 436 SER B N 1
ATOM 7295 C CA . SER B 1 436 ? -10.211 -12.906 -3.035 1 59.97 436 SER B CA 1
ATOM 7296 C C . SER B 1 436 ? -11.164 -12.844 -1.851 1 59.97 436 SER B C 1
ATOM 7298 O O . SER B 1 436 ? -12.008 -13.727 -1.684 1 59.97 436 SER B O 1
ATOM 7300 N N . LEU B 1 437 ? -10.812 -12.492 -0.582 1 56.84 437 LEU B N 1
ATOM 7301 C CA . LEU B 1 437 ? -11.68 -12.367 0.582 1 56.84 437 LEU B CA 1
ATOM 7302 C C . LEU B 1 437 ? -13.055 -11.852 0.178 1 56.84 437 LEU B C 1
ATOM 7304 O O . LEU B 1 437 ? -14.078 -12.422 0.559 1 56.84 437 LEU B O 1
ATOM 7308 N N . ASP B 1 438 ? -13.156 -10.445 0.216 1 54.41 438 ASP B N 1
ATOM 7309 C CA . ASP B 1 438 ? -14.375 -9.75 -0.179 1 54.41 438 ASP B CA 1
ATOM 7310 C C . ASP B 1 438 ? -14.547 -9.75 -1.696 1 54.41 438 ASP B C 1
ATOM 7312 O O . ASP B 1 438 ? -14.914 -8.742 -2.289 1 54.41 438 ASP B O 1
ATOM 7316 N N . LEU B 1 439 ? -13.594 -10.516 -2.078 1 45.28 439 LEU B N 1
ATOM 7317 C CA . LEU B 1 439 ? -13.562 -10.25 -3.512 1 45.28 439 LEU B CA 1
ATOM 7318 C C . LEU B 1 439 ? -14.961 -9.945 -4.043 1 45.28 439 LEU B C 1
ATOM 7320 O O . LEU B 1 439 ? -15.945 -10.062 -3.311 1 45.28 439 LEU B O 1
ATOM 7324 N N . LEU B 1 440 ? -15.055 -10.328 -5.484 1 41.28 440 LEU B N 1
ATOM 7325 C CA . LEU B 1 440 ? -16.219 -9.953 -6.27 1 41.28 440 LEU B CA 1
ATOM 7326 C C . LEU B 1 440 ? -17.5 -10.477 -5.633 1 41.28 440 LEU B C 1
ATOM 7328 O O . LEU B 1 440 ? -18.547 -10.547 -6.289 1 41.28 440 LEU B O 1
ATOM 7332 N N . GLY B 1 441 ? -17.641 -10.461 -4.246 1 37.12 441 GLY B N 1
ATOM 7333 C CA . GLY B 1 441 ? -18.75 -11.141 -3.607 1 37.12 441 GLY B CA 1
ATOM 7334 C C . GLY B 1 441 ? -18.5 -12.625 -3.389 1 37.12 441 GLY B C 1
ATOM 7335 O O . GLY B 1 441 ? -17.578 -13.195 -3.959 1 37.12 441 GLY B O 1
ATOM 7336 N N . PRO B 1 442 ? -18.656 -13.273 -1.998 1 37.44 442 PRO B N 1
ATOM 7337 C CA . PRO B 1 442 ? -18.516 -14.719 -1.821 1 37.44 442 PRO B CA 1
ATOM 7338 C C . PRO B 1 442 ? -18.422 -15.469 -3.146 1 37.44 442 PRO B C 1
ATOM 7340 O O . PRO B 1 442 ? -17.734 -16.484 -3.236 1 37.44 442 PRO B O 1
ATOM 7343 N N . SER B 1 443 ? -19.422 -15.602 -3.713 1 38.28 443 SER B N 1
ATOM 7344 C CA . SER B 1 443 ? -19.766 -16.375 -4.891 1 38.28 443 SER B CA 1
ATOM 7345 C C . SER B 1 443 ? -19.031 -15.883 -6.129 1 38.28 443 SER B C 1
ATOM 7347 O O . SER B 1 443 ? -19.25 -16.375 -7.234 1 38.28 443 SER B O 1
ATOM 7349 N N . GLN B 1 444 ? -18.469 -14.547 -6.223 1 50.44 444 GLN B N 1
ATOM 7350 C CA . GLN B 1 444 ? -18.562 -14 -7.574 1 50.44 444 GLN B CA 1
ATOM 7351 C C . GLN B 1 444 ? -17.375 -14.43 -8.43 1 50.44 444 GLN B C 1
ATOM 7353 O O . GLN B 1 444 ? -16.234 -14.375 -7.973 1 50.44 444 GLN B O 1
ATOM 7358 N N . ASP B 1 445 ? -17.406 -15.227 -9.211 1 62.94 445 ASP B N 1
ATOM 7359 C CA . ASP B 1 445 ? -16.719 -15.844 -10.336 1 62.94 445 ASP B CA 1
ATOM 7360 C C . ASP B 1 445 ? -16.016 -14.789 -11.195 1 62.94 445 ASP B C 1
ATOM 7362 O O . ASP B 1 445 ? -16.547 -13.688 -11.383 1 62.94 445 ASP B O 1
ATOM 7366 N N . TYR B 1 446 ? -14.578 -14.766 -11.117 1 80.38 446 TYR B N 1
ATOM 7367 C CA . TYR B 1 446 ? -13.812 -13.93 -12.031 1 80.38 446 TYR B CA 1
ATOM 7368 C C . TYR B 1 446 ? -14.445 -13.906 -13.414 1 80.38 446 TYR B C 1
ATOM 7370 O O . TYR B 1 446 ? -14.039 -13.125 -14.281 1 80.38 446 TYR B O 1
ATOM 7378 N N . ALA B 1 447 ? -15.562 -14.688 -13.453 1 81.88 447 ALA B N 1
ATOM 7379 C CA . ALA B 1 447 ? -16.219 -14.812 -14.75 1 81.88 447 ALA B CA 1
ATOM 7380 C C . ALA B 1 447 ? -16.969 -13.531 -15.109 1 81.88 447 ALA B C 1
ATOM 7382 O O . ALA B 1 447 ? -17.141 -13.211 -16.281 1 81.88 447 ALA B O 1
ATOM 7383 N N . SER B 1 448 ? -17.359 -12.758 -14.086 1 83.12 448 SER B N 1
ATOM 7384 C CA . SER B 1 448 ? -18.188 -11.578 -14.305 1 83.12 448 SER B CA 1
ATOM 7385 C C . SER B 1 448 ? -17.328 -10.375 -14.703 1 83.12 448 SER B C 1
ATOM 7387 O O . SER B 1 448 ? -17.859 -9.344 -15.125 1 83.12 448 SER B O 1
ATOM 7389 N N . LEU B 1 449 ? -16.062 -10.547 -14.695 1 88.38 449 LEU B N 1
ATOM 7390 C CA . LEU B 1 449 ? -15.18 -9.445 -15.047 1 88.38 449 LEU B CA 1
ATOM 7391 C C . LEU B 1 449 ? -15.102 -9.273 -16.562 1 88.38 449 LEU B C 1
ATOM 7393 O O . LEU B 1 449 ? -15.414 -10.195 -17.312 1 88.38 449 LEU B O 1
ATOM 7397 N N . SER B 1 450 ? -14.766 -8.078 -16.953 1 92.06 450 SER B N 1
ATOM 7398 C CA . SER B 1 450 ? -14.617 -7.797 -18.375 1 92.06 450 SER B CA 1
ATOM 7399 C C . SER B 1 450 ? -13.422 -8.539 -18.969 1 92.06 450 SER B C 1
ATOM 7401 O O . SER B 1 450 ? -12.516 -8.953 -18.234 1 92.06 450 SER B O 1
ATOM 7403 N N . ASP B 1 451 ? -13.406 -8.742 -20.312 1 93.75 451 ASP B N 1
ATOM 7404 C CA . ASP B 1 451 ? -12.312 -9.43 -20.984 1 93.75 451 ASP B CA 1
ATOM 7405 C C . ASP B 1 451 ? -11 -8.68 -20.812 1 93.75 451 ASP B C 1
ATOM 7407 O O . ASP B 1 451 ? -9.945 -9.297 -20.641 1 93.75 451 ASP B O 1
ATOM 7411 N N . PHE B 1 452 ? -11.156 -7.426 -20.812 1 93.94 452 PHE B N 1
ATOM 7412 C CA . PHE B 1 452 ? -9.953 -6.617 -20.672 1 93.94 452 PHE B CA 1
ATOM 7413 C C . PHE B 1 452 ? -9.328 -6.828 -19.297 1 93.94 452 PHE B C 1
ATOM 7415 O O . PHE B 1 452 ? -8.117 -7.012 -19.172 1 93.94 452 PHE B O 1
ATOM 7422 N N . SER B 1 453 ? -10.164 -6.797 -18.281 1 93.75 453 SER B N 1
ATOM 7423 C CA . SER B 1 453 ? -9.672 -7.004 -16.938 1 93.75 453 SER B CA 1
ATOM 7424 C C . SER B 1 453 ? -9.07 -8.398 -16.766 1 93.75 453 SER B C 1
ATOM 7426 O O . SER B 1 453 ? -8.055 -8.57 -16.078 1 93.75 453 SER B O 1
ATOM 7428 N N . LYS B 1 454 ? -9.688 -9.406 -17.406 1 94.12 454 LYS B N 1
ATOM 7429 C CA . LYS B 1 454 ? -9.172 -10.766 -17.328 1 94.12 454 LYS B CA 1
ATOM 7430 C C . LYS B 1 454 ? -7.805 -10.883 -18 1 94.12 454 LYS B C 1
ATOM 7432 O O . LYS B 1 454 ? -6.934 -11.609 -17.516 1 94.12 454 LYS B O 1
ATOM 7437 N N . ILE B 1 455 ? -7.617 -10.172 -19.031 1 96.06 455 ILE B N 1
ATOM 7438 C CA . ILE B 1 455 ? -6.332 -10.195 -19.719 1 96.06 455 ILE B CA 1
ATOM 7439 C C . ILE B 1 455 ? -5.273 -9.508 -18.859 1 96.06 455 ILE B C 1
ATOM 7441 O O . ILE B 1 455 ? -4.156 -10.016 -18.719 1 96.06 455 ILE B O 1
ATOM 7445 N N . VAL B 1 456 ? -5.668 -8.422 -18.281 1 95.31 456 VAL B N 1
ATOM 7446 C CA . VAL B 1 456 ? -4.734 -7.68 -17.422 1 95.31 456 VAL B CA 1
ATOM 7447 C C . VAL B 1 456 ? -4.359 -8.531 -16.219 1 95.31 456 VAL B C 1
ATOM 7449 O O . VAL B 1 456 ? -3.193 -8.57 -15.812 1 95.31 456 VAL B O 1
ATOM 7452 N N . MET B 1 457 ? -5.336 -9.156 -15.703 1 95 457 MET B N 1
ATOM 7453 C CA . MET B 1 457 ? -5.07 -10.031 -14.562 1 95 457 MET B CA 1
ATOM 7454 C C . MET B 1 457 ? -4.168 -11.188 -14.969 1 95 457 MET B C 1
ATOM 7456 O O . MET B 1 457 ? -3.303 -11.609 -14.195 1 95 457 MET B O 1
ATOM 7460 N N . SER B 1 458 ? -4.383 -11.734 -16.141 1 96.5 458 SER B N 1
ATOM 7461 C CA . SER B 1 458 ? -3.541 -12.82 -16.625 1 96.5 458 SER B CA 1
ATOM 7462 C C . SER B 1 458 ? -2.086 -12.383 -16.75 1 96.5 458 SER B C 1
ATOM 7464 O O . SER B 1 458 ? -1.178 -13.086 -16.312 1 96.5 458 SER B O 1
ATOM 7466 N N . VAL B 1 459 ? -1.924 -11.203 -17.281 1 95.75 459 VAL B N 1
ATOM 7467 C CA . VAL B 1 459 ? -0.572 -10.664 -17.391 1 95.75 459 VAL B CA 1
ATOM 7468 C C . VAL B 1 459 ? -0.007 -10.391 -16 1 95.75 459 VAL B C 1
ATOM 7470 O O . VAL B 1 459 ? 1.172 -10.641 -15.734 1 95.75 459 VAL B O 1
ATOM 7473 N N . GLY B 1 460 ? -0.884 -9.914 -15.141 1 95.12 460 GLY B N 1
ATOM 7474 C CA . GLY B 1 460 ? -0.467 -9.656 -13.773 1 95.12 460 GLY B CA 1
ATOM 7475 C C . GLY B 1 460 ? -0.017 -10.898 -13.031 1 95.12 460 GLY B C 1
ATOM 7476 O O . GLY B 1 460 ? 0.932 -10.859 -12.25 1 95.12 460 GLY B O 1
ATOM 7477 N N . MET B 1 461 ? -0.686 -11.977 -13.273 1 95.75 461 MET B N 1
ATOM 7478 C CA . MET B 1 461 ? -0.308 -13.234 -12.641 1 95.75 461 MET B CA 1
ATOM 7479 C C . MET B 1 461 ? 1.084 -13.672 -13.086 1 95.75 461 MET B C 1
ATOM 7481 O O . MET B 1 461 ? 1.89 -14.117 -12.273 1 95.75 461 MET B O 1
ATOM 7485 N N . ILE B 1 462 ? 1.367 -13.492 -14.32 1 94.5 462 ILE B N 1
ATOM 7486 C CA . ILE B 1 462 ? 2.664 -13.891 -14.852 1 94.5 462 ILE B CA 1
ATOM 7487 C C . ILE B 1 462 ? 3.75 -12.961 -14.312 1 94.5 462 ILE B C 1
ATOM 7489 O O . ILE B 1 462 ? 4.836 -13.422 -13.945 1 94.5 462 ILE B O 1
ATOM 7493 N N . ILE B 1 463 ? 3.396 -11.703 -14.219 1 93.56 463 ILE B N 1
ATOM 7494 C CA . ILE B 1 463 ? 4.324 -10.727 -13.656 1 93.56 463 ILE B CA 1
ATOM 7495 C C . ILE B 1 463 ? 4.668 -11.102 -12.219 1 93.56 463 ILE B C 1
ATOM 7497 O O . ILE B 1 463 ? 5.836 -11.07 -11.828 1 93.56 463 ILE B O 1
ATOM 7501 N N . GLY B 1 464 ? 3.678 -11.453 -11.5 1 91.75 464 GLY B N 1
ATOM 7502 C CA . GLY B 1 464 ? 3.889 -11.828 -10.117 1 91.75 464 GLY B CA 1
ATOM 7503 C C . GLY B 1 464 ? 4.738 -13.078 -9.953 1 91.75 464 GLY B C 1
ATOM 7504 O O . GLY B 1 464 ? 5.648 -13.109 -9.125 1 91.75 464 GLY B O 1
ATOM 7505 N N . ARG B 1 465 ? 4.5 -13.977 -10.766 1 90.06 465 ARG B N 1
ATOM 7506 C CA . ARG B 1 465 ? 5.191 -15.258 -10.672 1 90.06 465 ARG B CA 1
ATOM 7507 C C . ARG B 1 465 ? 6.664 -15.117 -11.039 1 90.06 465 ARG B C 1
ATOM 7509 O O . ARG B 1 465 ? 7.527 -15.75 -10.422 1 90.06 465 ARG B O 1
ATOM 7516 N N . LEU B 1 466 ? 6.957 -14.297 -12.016 1 85.94 466 LEU B N 1
ATOM 7517 C CA . LEU B 1 466 ? 8.32 -14.156 -12.516 1 85.94 466 LEU B CA 1
ATOM 7518 C C . LEU B 1 466 ? 9.039 -13 -11.828 1 85.94 466 LEU B C 1
ATOM 7520 O O . LEU B 1 466 ? 10.031 -12.492 -12.336 1 85.94 466 LEU B O 1
ATOM 7524 N N . GLU B 1 467 ? 8.539 -12.516 -10.773 1 82.56 467 GLU B N 1
ATOM 7525 C CA . GLU B 1 467 ? 9.125 -11.438 -9.977 1 82.56 467 GLU B CA 1
ATOM 7526 C C . GLU B 1 467 ? 9.219 -10.148 -10.789 1 82.56 467 GLU B C 1
ATOM 7528 O O . GLU B 1 467 ? 10.242 -9.453 -10.742 1 82.56 467 GLU B O 1
ATOM 7533 N N . ILE B 1 468 ? 8.422 -9.898 -11.625 1 83.06 468 ILE B N 1
ATOM 7534 C CA . ILE B 1 468 ? 8.055 -8.633 -12.266 1 83.06 468 ILE B CA 1
ATOM 7535 C C . ILE B 1 468 ? 9.07 -8.297 -13.352 1 83.06 468 ILE B C 1
ATOM 7537 O O . ILE B 1 468 ? 8.703 -7.953 -14.469 1 83.06 468 ILE B O 1
ATOM 7541 N N . TYR B 1 469 ? 10.367 -8.406 -13.188 1 79.69 469 TYR B N 1
ATOM 7542 C CA . TYR B 1 469 ? 11.391 -7.812 -14.039 1 79.69 469 TYR B CA 1
ATOM 7543 C C . TYR B 1 469 ? 11.445 -8.508 -15.391 1 79.69 469 TYR B C 1
ATOM 7545 O O . TYR B 1 469 ? 11.547 -7.855 -16.438 1 79.69 469 TYR B O 1
ATOM 7553 N N . PRO B 1 470 ? 11.297 -9.805 -15.352 1 78.38 470 PRO B N 1
ATOM 7554 C CA . PRO B 1 470 ? 11.344 -10.438 -16.672 1 78.38 470 PRO B CA 1
ATOM 7555 C C . PRO B 1 470 ? 10.258 -9.938 -17.609 1 78.38 470 PRO B C 1
ATOM 7557 O O . PRO B 1 470 ? 10.523 -9.672 -18.781 1 78.38 470 PRO B O 1
ATOM 7560 N N . VAL B 1 471 ? 9.156 -9.758 -17.125 1 84.75 471 VAL B N 1
ATOM 7561 C CA . VAL B 1 471 ? 8.047 -9.32 -17.969 1 84.75 471 VAL B CA 1
ATOM 7562 C C . VAL B 1 471 ? 8.18 -7.832 -18.281 1 84.75 471 VAL B C 1
ATOM 7564 O O . VAL B 1 471 ? 7.906 -7.395 -19.406 1 84.75 471 VAL B O 1
ATOM 7567 N N . VAL B 1 472 ? 8.609 -7.125 -17.344 1 80.88 472 VAL B N 1
ATOM 7568 C CA . VAL B 1 472 ? 8.758 -5.688 -17.547 1 80.88 472 VAL B CA 1
ATOM 7569 C C . VAL B 1 472 ? 9.859 -5.422 -18.578 1 80.88 472 VAL B C 1
ATOM 7571 O O . VAL B 1 472 ? 9.734 -4.52 -19.406 1 80.88 472 VAL B O 1
ATOM 7574 N N . ILE B 1 473 ? 10.859 -6.223 -18.531 1 79 473 ILE B N 1
ATOM 7575 C CA . ILE B 1 473 ? 11.961 -6.098 -19.484 1 79 473 ILE B CA 1
ATOM 7576 C C . ILE B 1 473 ? 11.477 -6.461 -20.891 1 79 473 ILE B C 1
ATOM 7578 O O . ILE B 1 473 ? 11.883 -5.84 -21.875 1 79 473 ILE B O 1
ATOM 7582 N N . LEU B 1 474 ? 10.625 -7.422 -20.938 1 79.38 474 LEU B N 1
ATOM 7583 C CA . LEU B 1 474 ? 10.039 -7.812 -22.219 1 79.38 474 LEU B CA 1
ATOM 7584 C C . LEU B 1 474 ? 9.242 -6.66 -22.812 1 79.38 474 LEU B C 1
ATOM 7586 O O . LEU B 1 474 ? 9.273 -6.449 -24.031 1 79.38 474 LEU B O 1
ATOM 7590 N N . LEU B 1 475 ? 8.711 -5.848 -21.938 1 76.88 475 LEU B N 1
ATOM 7591 C CA . LEU B 1 475 ? 7.832 -4.777 -22.406 1 76.88 475 LEU B CA 1
ATOM 7592 C C . LEU B 1 475 ? 8.609 -3.486 -22.609 1 76.88 475 LEU B C 1
ATOM 7594 O O . LEU B 1 475 ? 8.102 -2.535 -23.219 1 76.88 475 LEU B O 1
ATOM 7598 N N . SER B 1 476 ? 9.789 -3.486 -22.156 1 77.25 476 SER B N 1
ATOM 7599 C CA . SER B 1 476 ? 10.602 -2.277 -22.266 1 77.25 476 SER B CA 1
ATOM 7600 C C . SER B 1 476 ? 11.195 -2.15 -23.672 1 77.25 476 SER B C 1
ATOM 7602 O O . SER B 1 476 ? 11.68 -3.131 -24.234 1 77.25 476 SER B O 1
ATOM 7604 N N . ARG B 1 477 ? 11.172 -1.008 -24.234 1 70.94 477 ARG B N 1
ATOM 7605 C CA . ARG B 1 477 ? 11.664 -0.695 -25.578 1 70.94 477 ARG B CA 1
ATOM 7606 C C . ARG B 1 477 ? 13.18 -0.851 -25.656 1 70.94 4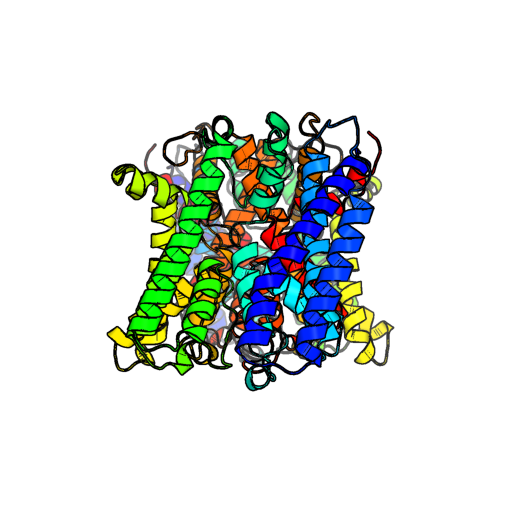77 ARG B C 1
ATOM 7608 O O . ARG B 1 477 ? 13.719 -1.191 -26.703 1 70.94 477 ARG B O 1
ATOM 7615 N N . SER B 1 478 ? 13.758 -0.593 -24.547 1 69.19 478 SER B N 1
ATOM 7616 C CA . SER B 1 478 ? 15.219 -0.628 -24.516 1 69.19 478 SER B CA 1
ATOM 7617 C C . SER B 1 478 ? 15.742 -2.039 -24.766 1 69.19 478 SER B C 1
ATOM 7619 O O . SER B 1 478 ? 16.891 -2.217 -25.172 1 69.19 478 SER B O 1
ATOM 7621 N N . THR B 1 479 ? 14.906 -2.971 -24.5 1 67.81 479 THR B N 1
ATOM 7622 C CA . THR B 1 479 ? 15.281 -4.367 -24.688 1 67.81 479 THR B CA 1
ATOM 7623 C C . THR B 1 479 ? 15.453 -4.695 -26.156 1 67.81 479 THR B C 1
ATOM 7625 O O . THR B 1 479 ? 16.297 -5.516 -26.531 1 67.81 479 THR B O 1
ATOM 7628 N N . TRP B 1 480 ? 14.648 -3.934 -26.906 1 68.88 480 TRP B N 1
ATOM 7629 C CA . TRP B 1 480 ? 14.594 -4.289 -28.328 1 68.88 480 TRP B CA 1
ATOM 7630 C C . TRP B 1 480 ? 15.516 -3.391 -29.141 1 68.88 480 TRP B C 1
ATOM 7632 O O . TRP B 1 480 ? 15.672 -3.586 -30.344 1 68.88 480 TRP B O 1
ATOM 7642 N N . ARG B 1 481 ? 16.047 -2.365 -28.359 1 61.06 481 ARG B N 1
ATOM 7643 C CA . ARG B 1 481 ? 16.984 -1.497 -29.078 1 61.06 481 ARG B CA 1
ATOM 7644 C C . ARG B 1 481 ? 18.359 -2.137 -29.172 1 61.06 481 ARG B C 1
ATOM 7646 O O . ARG B 1 481 ? 18.812 -2.811 -28.25 1 61.06 481 ARG B O 1
ATOM 7653 N N . LYS B 1 482 ? 18.75 -2.422 -30.406 1 51.41 482 LYS B N 1
ATOM 7654 C CA . LYS B 1 482 ? 20.078 -2.936 -30.719 1 51.41 482 LYS B CA 1
ATOM 7655 C C . LYS B 1 482 ? 21.156 -2.137 -30 1 51.41 482 LYS B C 1
ATOM 7657 O O . LYS B 1 482 ? 21.125 -0.904 -30 1 51.41 482 LYS B O 1
ATOM 7662 N N . PHE B 1 483 ? 21.672 -2.701 -28.828 1 43.16 483 PHE B N 1
ATOM 7663 C CA . PHE B 1 483 ? 22.906 -2.014 -28.438 1 43.16 483 PHE B CA 1
ATOM 7664 C C . PHE B 1 483 ? 23.922 -2.035 -29.562 1 43.16 483 PHE B C 1
ATOM 7666 O O . PHE B 1 483 ? 24 -3.004 -30.328 1 43.16 483 PHE B O 1
#

InterPro domains:
  IPR003445 Cation transporter [PF02386] (41-476)
  IPR004772 TrkH potassium transport family [PIRSF006247] (5-482)

Solvent-accessible surface area (backbone atoms only — not comparable to full-atom values): 48021 Å² total; per-residue (Å²): 131,65,57,59,42,47,41,21,53,44,9,52,49,32,35,49,50,25,57,64,47,44,64,30,46,50,44,19,60,74,69,60,51,57,67,56,49,50,47,15,41,52,52,36,29,50,52,34,30,51,53,9,48,63,44,36,65,59,79,57,88,71,79,78,60,53,56,57,55,24,20,38,42,54,40,51,41,55,53,47,50,19,54,57,56,11,35,37,42,33,61,41,58,82,28,84,45,61,68,56,15,35,34,38,24,34,19,16,36,45,7,12,29,36,51,55,49,59,90,47,43,88,73,51,53,66,22,59,54,43,41,47,22,46,31,8,41,53,28,19,80,39,63,58,63,58,50,42,65,74,43,74,79,33,67,82,43,42,54,36,37,45,61,37,55,49,54,60,89,82,82,70,82,54,72,87,52,46,69,68,51,51,54,53,50,50,48,51,53,52,49,52,30,51,52,49,18,50,53,34,33,74,67,67,39,54,61,73,57,16,47,39,51,22,26,9,34,50,3,12,5,27,60,62,76,43,88,57,35,57,40,69,68,75,42,71,64,52,49,51,52,50,40,52,45,26,50,56,35,16,34,38,53,65,49,56,55,35,47,74,71,68,41,56,68,61,54,73,62,31,53,52,58,50,51,50,50,48,52,52,51,51,50,45,51,55,36,49,66,66,42,52,90,77,46,92,50,68,68,59,45,50,50,55,50,47,40,41,50,39,19,35,26,14,6,15,37,51,38,69,66,71,65,74,76,48,56,34,37,37,52,48,51,52,58,55,39,40,49,36,23,12,29,51,58,24,30,22,32,35,63,18,37,53,52,53,53,50,50,55,50,48,42,54,49,51,55,48,30,66,64,36,73,85,55,84,75,80,56,65,55,82,88,35,76,57,52,69,68,59,52,48,51,55,56,48,45,53,55,46,51,50,51,53,46,50,53,49,28,56,59,34,16,70,69,30,85,37,59,53,20,16,50,32,43,35,46,16,27,36,17,18,18,30,54,38,69,64,8,74,48,90,82,44,39,67,55,80,49,51,70,67,49,45,50,50,42,39,53,33,25,50,26,26,46,36,60,40,53,25,46,51,47,60,70,35,66,72,66,72,46,82,127,130,67,57,59,44,48,40,22,53,45,10,50,49,33,37,50,51,25,56,64,48,44,64,30,44,50,43,21,60,75,70,61,52,56,68,55,48,51,46,14,40,51,51,36,27,50,53,34,30,50,53,9,49,64,44,37,65,60,78,57,86,70,78,78,60,53,57,58,55,24,20,39,43,53,40,50,40,55,54,48,52,22,54,58,57,11,35,38,40,35,60,41,59,82,29,84,44,61,68,54,15,34,34,37,24,33,17,18,37,46,8,11,28,36,53,55,48,60,90,46,44,87,73,50,53,65,24,60,54,43,40,47,23,47,31,8,41,52,27,18,81,38,63,56,64,58,50,41,66,74,44,73,80,33,65,82,44,41,53,35,38,45,61,36,53,48,54,60,89,82,80,71,82,53,72,86,52,46,69,69,51,52,54,53,51,49,49,50,53,53,49,50,30,53,51,48,17,50,52,34,33,73,66,67,40,56,63,71,58,16,46,39,50,21,26,9,35,49,3,11,6,26,60,62,77,42,88,58,35,57,38,70,68,75,42,70,64,53,50,51,52,49,39,51,44,26,49,55,35,15,33,36,53,64,49,54,54,33,48,73,70,67,41,57,66,61,53,74,63,31,52,52,56,51,51,49,49,48,52,52,52,51,50,44,51,54,36,48,64,67,40,53,90,78,48,90,52,68,68,59,45,51,49,54,49,47,40,43,50,39,19,35,24,14,7,15,36,50,38,70,63,72,65,73,77,48,54,33,38,38,50,50,50,51,58,56,40,40,51,34,23,11,30,50,58,24,31,22,33,37,63,18,35,52,51,54,53,50,50,54,50,48,42,55,48,49,56,48,30,66,65,35,74,84,54,85,77,82,56,65,56,81,87,36,76,58,52,68,68,59,52,47,50,56,55,48,44,52,55,46,51,50,51,54,46,52,53,49,27,57,59,35,16,70,69,30,86,38,58,53,20,15,50,32,43,35,47,15,26,38,16,17,17,31,55,39,69,64,8,75,48,92,80,45,36,66,55,78,50,49,72,65,49,46,50,49,41,39,52,33,24,51,25,27,46,35,61,40,52,25,48,49,47,61,69,35,66,71,67,73,47,80,126

Foldseek 3Di:
DPVLQLLQLLLLLLLVLLVLLVVLLVVCVVVVPDPQLNVQNVVLSVVSNVSSCVSNVDHDPDPDADLLSLLQSQLVSLQVSLLSLLRSCCRSPVDPDSLQSSLLSLLQLLLLQAHQCQVPLVVDDLSVLQSSLSSLLCNLLHCLLVSCVVVVPCQVNSVSNCLQQFPDQDPDPCNVVVNVVSVVLNVVLVVLLVVLLVQLVVQPDDSSVSNSQSSSLSLLNAHASHLLFPLVVVDPSNLVSSLVSLLVLLAASVVVVCVVVVVNVLVVLAPLVVLQVVLLVVLLVQQLVQCVVPDPDSVVSSSQSSSQLSSLQQLSRGHNDQCLPGDPSNVVSSLVSLQAHGAGNGSFFHLHSVLVVLVVVVVVVVVVCVVPVPDDDFDDGSRHGDDPVSSVVSVVLVVLLVVLLVVLLVVQVVFAPDSLQSNQLSSSLQRSSNDRNPHSHSPDRVNSGDSVNSVSSSSNSSCRSSSNVSSVSNVDPVSVDDD/DCVLQLLQLLLLLLLVLLVLLVVLLVVCVVVVPDPQLNVQNVVLSVVSNVSSCVSNVDHDPDPDADLLSLLQSQLVSLQVSLLSLLRSCCRSVVDPDSLQSSLLSLLQLLLLQAHQCQVPLVVDDLSVLQSSLSSLLCNLLHCLLVSCVVVVVCQVNSVSNCLQQFPDQPPDPCNVVVNVVSVVLNVVLVVLLVVLLVQLVVQPDDSSVSNSQSSSLSLLNAHASHLLFPLVVVDPSNLVSSLVSLLVLLAASVVVVCVVVVVVVLVVLAPLVVLQVVLLVVLLVQQLVQCVVPDPDSVVSSSQSSSQLSSLQQLSRGHNDQCLPGDPSNVVSSLVSLQAHGAGNGSFFHLHSVLVVLVVVVVVVVVVCVVPVPDDDFDDGSRHGDDPVSSVVSVVLVVLLVVLLVVLLVVQVVFAPDSLQSNQLSSSLQRSSNDRNPHSHSSDRPNSGDSVNSVSSSSNSSCRSSSNVSVVSNVDPVSVDDD

Nearest PDB structures (foldseek):
  4j9u-assembly2_D  TM=9.291E-01  e=1.854E-24  Vibrio parahaemolyticus RIMD 2210633
  6v4k-assembly1_D  TM=9.229E-01  e=2.515E-24  Vibrio parahaemolyticus
  3pjz-assembly1_B  TM=9.159E-01  e=3.413E-24  Vibrio parahaemolyticus
  6v4l-assembly1_A  TM=8.814E-01  e=1.713E-23  Vibrio parahaemolyticus RIMD 2210633
  6v4j-assembly1_A  TM=8.438E-01  e=1.898E-16  Vibrio parahaemolyticus RIMD 2210633

Sequence (966 aa):
MNWPYIQYLIGRLLMVLSLLMLPSLLVAVIYQNGIKVILSFVISMVITFIVGKVMSFRQPEKDVFFAREGFVLVSLSWFLISLFGALPFYLSGAVYSFVDALFEAVSGFTTTGASVLVDTLDVLPESLMFWRSFTLLVGGMGMLIFLLYIVPNMGAKGVYVMRAELPGPTTGKLESRVSSSIYILYFIYLFLTVVFAVLLWMAGVPWFESMLLSMGTAGTGGFNIYPSSIAHYDSRAVETILLVAMFTFGLNFNFFYLAYERRWKEILKDEELKWYIYIILGALAIISFALIPYYDNFFRMIHDVLFNIVSIMSTTAYTTVDILQWPTAAHTTILLLMFVGGMSGSTASGLKVIRIGIYLRSIKREIQHLLAPNRVIPMTYNGKRIEKNVHYGIVYYLMTYLAVFVLILVVLSFDAQNFSSAFSATIATISNIGGSLDLLGPSQDYASLSDFSKIVMSVGMIIGRLEIYPVVILLSRSTWRKFMNWPYIQYLIGRLLMVLSLLMLPSLLVAVIYQNGIKVILSFVISMVITFIVGKVMSFRQPEKDVFFAREGFVLVSLSWFLISLFGALPFYLSGAVYSFVDALFEAVSGFTTTGASVLVDTLDVLPESLMFWRSFTLLVGGMGMLIFLLYIVPNMGAKGVYVMRAELPGPTTGKLESRVSSSIYILYFIYLFLTVVFAVLLWMAGVPWFESMLLSMGTAGTGGFNIYPSSIAHYDSRAVETILLVAMFTFGLNFNFFYLAYERRWKEILKDEELKWYIYIILGALAIISFALIPYYDNFFRMIHDVLFNIVSIMSTTAYTTVDILQWPTAAHTTILLLMFVGGMSGSTASGLKVIRIGIYLRSIKREIQHLLAPNRVIPMTYNGKRIEKNVHYGIVYYLMTYLAVFVLILVVLSFDAQNFSSAFSATIATISNIGGSLDLLGPSQDYASLSDFSKIVMSVGMIIGRLEIYPVVILLSRSTWRKF

Radius of gyration: 30.22 Å; Cα contacts (8 Å, |Δi|>4): 1594; chains: 2; bounding box: 54×85×72 Å

pLDDT: mean 86.19, std 13.23, range [36.84, 98.31]

Secondary structure (DSSP, 8-state):
--HHHHHHHHHHHHHHHHHHTHHHHHHHHHTT--HHHHHHHHHHHHHHHHHHHHHTSS--S-----HHHHHHHHHHHHHHHHHHHTHHHHHHTS---HHHHHHHHHHHHTT----S-GGGTTTS-HHHHHHHHHHHHHHHH-SHHHHHHH-TT-HHHHHHHHHHHS-S---SSTTTTHHHHHHHHHHHHHHHHHHHHHHHHHTT--HHHHHHHHHHHHTT----SSTTGGGGT--HHHHHHHHHHHHHHTS-THHHHHHHTT-HHHHHT-HHHHHHHHHHHHHHHHHHHHHGGG-S-HHHHHHHHHHHHHHHHTT----SS-GGGS-HHHHHHHHHHHHH-S-TTSS--SS-HHHHHHHHHHHHHHHHHHH-TT-----EETTEEPPHHHHHHHHHHHHHHHHHHHHHHHHHHTT-SSHHHHHHHHHHHHTT----SSSS-TT--GGGS-HHHHHHHHHHHHHHHTTSHHHHHHH-GGGTS--/--HHHHHHHHHHHHHHHHHHTHHHHHHHHHTT--HHHHHHHHHHHHHHHHHHHHHTSS--S-----HHHHHHHHHHHHHHHHHHHTHHHHHHTS---HHHHHHHHHHHHTT----S-GGGGGG--HHHHHHHHHHHHHHHH-SHHHHHHH-TT-TTHHHHHHHHHS-S---SSTTTTHHHHHHHHHHHHHHHHHHHHHHHHHTT--HHHHHHHHHHHHTT----SSTTGGGGT--HHHHHHHHHHHHHHTS-THHHHHHHTT-HHHHHT-HHHHHHHHHHHHHHHHHHHHHGGG-S-HHHHHHHHHHHHHHHHTT----SS-GGGS-HHHHHHHHHHHHH-S-TTSS--SS-HHHHHHHHHHHHHHHHHHH-TT-----EETTEEPPHHHHHHHHHHHHHHHHHHHHHHHHHHTT-SSHHHHHHHHHHHHTT----SSSS-TT--GGGS-HHHHHHHHHHHHHHHTTSHHHHHHH-GGGTS--

Organism: Aerococcus viridans (strain ATCC 11563 / DSM 20340 / CCUG 4311 / JCM 20461 / NBRC 12219 / NCTC 8251 / M1) (NCBI:txid655812)